Protein 8DML (pdb70)

B-factor: mean 51.21, std 28.16, range [8.15, 155.93]

Nearest PDB structures (foldseek):
  8dml-assembly2_C  TM=9.911E-01  e=9.502E-17  Vibrio parahaemolyticus
  6hjm-assembly2_E  TM=3.875E-01  e=6.599E-01  Myxococcus xanthus
  6hjm-assembly9_P  TM=3.890E-01  e=1.276E+00  Myxococcus xanthus
  7f8m-assembly3_F  TM=3.585E-01  e=2.816E+00  Candidatus Thorarchaeota archaeon SMTZ1-45
  3kye-assembly2_C  TM=3.386E-01  e=3.214E+00  Streptomyces avermitilis MA-4680 = NBRC 14893

InterPro domains:
  IPR001867 OmpR/PhoB-type DNA-binding domain [PF00486] (28-100)
  IPR001867 OmpR/PhoB-type DNA-binding domain [PS51755] (3-103)
  IPR001867 OmpR/PhoB-type DNA-binding domain [SM00862] (26-101)
  IPR001867 OmpR/PhoB-type DNA-binding domain [cd00383] (27-101)
  IPR016032 Signal transduction response regulator, C-terminal effector [SSF46894] (26-101)
  IPR036388 Winged helix-like DNA-binding domain superfamily [G3DSA:1.10.10.10] (4-111)
  IPR054325 VtrA, C-terminal periplasmic domain [PF22100] (167-252)

Sequence (887 aa):
DYPSLSFQQDYVYIFSSDFQLSEELGVALINALSAKEIVPERLYVMLNDKTISFSFISKNKKSKNRVLSTEKKLNYKHISEYIVNEIEYQDPVHFYETSYKYQAADSTYMHDVAINVSIKGNHFTSDIIIRELVKSENKNYYNVIGHGDIIQKNTHQYYLNFDNIDVYTGTNKANMKPYKEPTSISSLINKSNNIRVVYLSEEYVVVEFFFYDGQIITLHRYDDYPSLSFQQDYVYIFSSDFQLSEELGVALINALSAKEIVPERLYVMLNNDKTISFSFISKNKKSKNRVLSTEKKLNYKHISEYIVNEIEYQDPVHFYETSYKYQAADSTYMHDVAINVSIKGNHFTSDIIIRELVKSENKNYYNVIGHGDIIQKNTHQYYLNFDNIDVYTGTNKANMKPYKEPTSISSLINKSNNIRVVYLSEEYVVVEFFFYDGQIITLHRYDYPSLSFQQDYVYIFSSDFQLSEELGVALINALSAKEIVPERLYVMLNDKTISFSFISKNKKSKNRVLSTEKKLNYKHISEYIVNEIEYDPVHFYETSYKYQAADSTYMHDVAINVSIKGNHFTSDIIIRELVKSENKNYYNVIGHGDIIQKNTHQYYLNFDNIDVYTGTNKANMKPYKEPTSISSLINKSNNIRVVYLSEEYVVVEFFFYDGQIITLHRYDYPSLSFQQDYVYIFSSDFQLSEELGVALINALSAKEIVPERLYVMLNDKTISFSFISKNKKSKNRVLSTEKKLNYKHISEYIVNEIEYDPVHFYETSYKYQAADSTYMHDVAINVSIKGNHFTSDIIIRELVKSENKNYYNVIGHGDIIQKNTHQYYLNFDNIDVYTGTNKANMKPYKEPTSISSLINKSNNIRVVYLSEEYVVVEFFFYDGQIITLHRY

Radius of gyration: 34.09 Å; Cα contacts (8 Å, |Δi|>4): 2128; chains: 8; bounding box: 94×59×86 Å

Foldseek 3Di:
DFFDFQDDDDQETEGDPDNVQRVLLVVLLVVLCVVVVHDFNHKYWGDDDFKIKIWGHHPPDDIQIDMDGHPDDDGSNVVSVVVSVSVVD/DWDKKKKKDWDKAQDPVSQKMKIKIKIWIDTDFKIKIWIKIFIGRPVDGAKIKIKIWIAGWADPDPFKIWGQTPDIWMWMDSDPVDIGTDDDDVVRRCVNVDRWIWGWPDDDPFKTWIWTCVVHTDIDIMGID/DDFFDFQDDDDQETEGDPPNVQRVLLVVLLVVVCVVVVADFNHKYWYDDDFKIKIWTQHPVRDIDIDMDGHPDDDGSNVVSVVVVVSVVD/DFDKWKKKDWDKAQDPVSQKMKTKIKIWIDGPFKIKIWIWIFIDGPNAGAKIKIKIWIAGWADPDDFKIWGATPDMWMWMDSDPVGTDTDDDDPVRVVSNVDIWMWGWPDDDPQWTWIWTQVVHTDIDIMGID/DFFDFLDDDQQETEGEDDNVQVPVLVVLQVVVCVVVVADFPHKYWYDDPFKIKIWTQHPVGDIDIDMDGDPDDDGSNVVSVVVVVSVVD/DDKKKKWDWDKAQDPVNFKIWTKIWIKIDDPQKIKIWMWIFIGGPNRGAKIKIKIWIAGWADPDPFKIWGATPDMWMWMDSDPVPIDTDDDDCVRVVSHPDTFMKGFPDDDDFWTWIWTCPVHTDIDIITID/DFFDFQDDDDQETEGDPDNVQCVVLVVLLVVLCVVVVADFPHKYWYDDQFKIKIWTQHPVRDIDIDMDGHDHDDHSNVVSVVVSVSVPD/DDKKKKWDWDKAQDPVRFKIKTKIKIKIDDDFKIKIWIWIFIAGPRQGFKIKIKIWIAGWADDDPFKIWGATQDMWMWMDRDPPDIGTDDQDPVRVCRHRDIWIKGWDDDDPFWTWIWTCVVHTDIDIITID

Structure (mmCIF, N/CA/C/O backbone):
data_8DML
#
_entry.id   8DML
#
_cell.length_a   142.603
_cell.length_b   41.763
_cell.length_c   168.956
_cell.angle_alpha   90.000
_cell.angle_beta   91.570
_cell.angle_gamma   90.000
#
_symmetry.space_group_name_H-M   'C 1 2 1'
#
loop_
_entity.id
_entity.type
_entity.pdbx_description
1 polymer VtrA
2 polymer VtrC
3 non-polymer 1,2-ETHANEDIOL
4 non-polymer 'CHENODEOXYCHOLIC ACID'
5 non-polymer 'TETRAETHYLENE GLYCOL'
6 non-polymer 'CALCIUM ION'
7 water water
#
loop_
_atom_site.group_PDB
_atom_site.id
_atom_site.type_symbol
_atom_site.label_atom_id
_atom_site.label_alt_id
_atom_site.label_comp_id
_atom_site.label_asym_id
_atom_site.label_entity_id
_atom_site.label_seq_id
_atom_site.pdbx_PDB_ins_code
_atom_site.Cartn_x
_atom_site.Cartn_y
_atom_site.Cartn_z
_atom_site.occupancy
_atom_site.B_iso_or_equiv
_atom_site.auth_seq_id
_atom_site.auth_comp_id
_atom_site.auth_asym_id
_atom_site.auth_atom_id
_atom_site.pdbx_PDB_model_num
ATOM 1 N N . ASP A 1 6 ? 36.39057 -20.99986 38.46375 1.000 48.01641 165 ASP A N 1
ATOM 2 C CA . ASP A 1 6 ? 35.43983 -19.91620 38.35177 1.000 45.41211 165 ASP A CA 1
ATOM 3 C C . ASP A 1 6 ? 36.02015 -18.81516 37.44592 1.000 34.45213 165 ASP A C 1
ATOM 4 O O . ASP A 1 6 ? 37.20381 -18.78152 37.13359 1.000 36.98046 165 ASP A O 1
ATOM 12 N N . TYR A 1 7 ? 35.19367 -17.87944 37.04578 1.000 28.01133 166 TYR A N 1
ATOM 13 C CA . TYR A 1 7 ? 35.68428 -16.70695 36.32869 1.000 24.43078 166 TYR A CA 1
ATOM 14 C C . TYR A 1 7 ? 36.39055 -15.78323 37.31042 1.000 18.35424 166 TYR A C 1
ATOM 15 O O . TYR A 1 7 ? 36.12705 -15.83333 38.50625 1.000 20.38082 166 TYR A O 1
ATOM 33 N N . PRO A 1 8 ? 37.31917 -14.96408 36.83849 1.000 17.98358 167 PRO A N 1
ATOM 34 C CA . PRO A 1 8 ? 37.93068 -13.96627 37.73172 1.000 18.29225 167 PRO A CA 1
ATOM 35 C C . PRO A 1 8 ? 36.88942 -12.99171 38.25089 1.000 24.44022 167 PRO A C 1
ATOM 36 O O . PRO A 1 8 ? 35.89100 -12.70499 37.58292 1.000 18.26808 167 PRO A O 1
ATOM 47 N N . SER A 1 9 ? 37.12808 -12.48176 39.45650 1.000 21.05387 168 SER A N 1
ATOM 48 C CA . SER A 1 9 ? 36.22192 -11.50988 40.04387 1.000 23.46930 168 SER A CA 1
ATOM 49 C C . SER A 1 9 ? 36.73070 -10.10557 39.80012 1.000 20.87461 168 SER A C 1
ATOM 50 O O . SER A 1 9 ? 37.81412 -9.90519 39.24750 1.000 18.01372 168 SER A O 1
ATOM 58 N N . LEU A 1 10 ? 35.90364 -9.12967 40.18928 1.000 21.72308 169 LEU A N 1
ATOM 59 C CA . LEU A 1 10 ? 36.21697 -7.71534 40.06839 1.000 19.19733 169 LEU A CA 1
ATOM 60 C C . LEU A 1 10 ? 37.47214 -7.35545 40.85532 1.000 21.69507 169 LEU A C 1
ATOM 61 O O . LEU A 1 10 ? 37.45308 -7.33944 42.09385 1.000 16.79790 169 LEU A O 1
ATOM 77 N N . SER A 1 11 ? 38.54883 -6.99757 40.14641 1.000 20.47008 170 SER A N 1
ATOM 78 C CA . SER A 1 11 ? 39.85031 -6.79368 40.78169 1.000 20.32850 170 SER A CA 1
ATOM 79 C C . SER A 1 11 ? 40.34746 -5.35102 40.70594 1.000 19.66126 170 SER A C 1
ATOM 80 O O . SER A 1 11 ? 41.25177 -4.97379 41.45260 1.000 22.35343 170 SER A O 1
ATOM 88 N N . PHE A 1 12 ? 39.78681 -4.53889 39.82848 1.000 20.94007 171 PHE A N 1
ATOM 89 C CA . PHE A 1 12 ? 40.01322 -3.10033 39.84886 1.000 19.55065 171 PHE A CA 1
ATOM 90 C C . PHE A 1 12 ? 38.73061 -2.42646 39.38405 1.000 20.86295 171 PHE A C 1
ATOM 91 O O . PHE A 1 12 ? 38.12556 -2.85760 38.41112 1.000 19.68256 171 PHE A O 1
ATOM 108 N N . GLN A 1 13 ? 38.33529 -1.36104 40.06718 1.000 20.98370 172 GLN A N 1
ATOM 109 C CA . GLN A 1 13 ? 37.17575 -0.56432 39.69781 1.000 23.83099 172 GLN A CA 1
ATOM 110 C C . GLN A 1 13 ? 37.47944 0.89046 40.02115 1.000 22.27157 172 GLN A C 1
ATOM 111 O O . GLN A 1 13 ? 37.86176 1.21262 41.14895 1.000 25.94010 172 GLN A O 1
ATOM 125 N N . GLN A 1 14 ? 37.36359 1.75364 39.02082 1.000 20.83715 173 GLN A N 1
ATOM 126 C CA . GLN A 1 14 ? 37.48307 3.19522 39.21378 1.000 26.46631 173 GLN A CA 1
ATOM 127 C C . GLN A 1 14 ? 36.66834 3.88981 38.13184 1.000 23.58287 173 GLN A C 1
ATOM 128 O O . GLN A 1 14 ? 36.78818 3.53495 36.94999 1.000 21.90621 173 GLN A O 1
ATOM 142 N N . ASP A 1 15 ? 35.84759 4.86281 38.53693 1.000 28.42695 174 ASP A N 1
ATOM 143 C CA . ASP A 1 15 ? 35.02303 5.62723 37.60411 1.000 28.61918 174 ASP A CA 1
ATOM 144 C C . ASP A 1 15 ? 34.18005 4.67483 36.77002 1.000 20.94196 174 ASP A C 1
ATOM 145 O O . ASP A 1 15 ? 33.36274 3.93517 37.32429 1.000 24.14090 174 ASP A O 1
ATOM 154 N N . TYR A 1 16 ? 34.37919 4.67345 35.44568 1.000 20.55565 175 TYR A N 1
ATOM 155 C CA . TYR A 1 16 ? 33.62275 3.81947 34.53477 1.000 21.31002 175 TYR A CA 1
ATOM 156 C C . TYR A 1 16 ? 34.26710 2.46342 34.23719 1.000 19.99507 175 TYR A C 1
ATOM 157 O O . TYR A 1 16 ? 33.67565 1.67000 33.47588 1.000 16.00267 175 TYR A O 1
ATOM 175 N N . VAL A 1 17 ? 35.42495 2.15321 34.83434 1.000 18.37798 176 VAL A N 1
ATOM 176 C CA . VAL A 1 17 ? 36.21855 0.98755 34.46042 1.000 14.00778 176 VAL A CA 1
ATOM 177 C C . VAL A 1 17 ? 35.99230 -0.13729 35.46080 1.000 19.14120 176 VAL A C 1
ATOM 178 O O . VAL A 1 17 ? 36.05363 0.07641 36.68476 1.000 19.52115 176 VAL A O 1
ATOM 191 N N . TYR A 1 18 ? 35.83912 -1.35305 34.94001 1.000 15.39448 177 TYR A N 1
ATOM 192 C CA . TYR A 1 18 ? 35.57710 -2.53824 35.74334 1.000 15.40682 177 TYR A CA 1
ATOM 193 C C . TYR A 1 18 ? 36.45158 -3.63742 35.16262 1.000 18.50081 177 TYR A C 1
ATOM 194 O O . TYR A 1 18 ? 36.23472 -4.08887 34.01934 1.000 15.81534 177 TYR A O 1
ATOM 212 N N . ILE A 1 19 ? 37.46521 -4.05041 35.91989 1.000 17.03760 178 ILE A N 1
ATOM 213 C CA . ILE A 1 19 ? 38.42990 -5.01127 35.40736 1.000 15.87853 178 ILE A CA 1
ATOM 214 C C . ILE A 1 19 ? 38.26381 -6.30061 36.18367 1.000 13.93250 178 ILE A C 1
ATOM 215 O O . ILE A 1 19 ? 38.23468 -6.28183 37.41293 1.000 18.32899 178 ILE A O 1
ATOM 231 N N . PHE A 1 20 ? 38.21946 -7.42074 35.46764 1.000 11.72802 179 PHE A N 1
ATOM 232 C CA . PHE A 1 20 ? 38.01278 -8.75034 36.02420 1.000 16.15019 179 PHE A CA 1
ATOM 233 C C . PHE A 1 20 ? 39.23326 -9.58107 35.66376 1.000 16.61200 179 PHE A C 1
ATOM 234 O O . PHE A 1 20 ? 39.43526 -9.94581 34.48886 1.000 14.79814 179 PHE A O 1
ATOM 251 N N . SER A 1 21 ? 40.03197 -9.87470 36.68395 1.000 19.45333 180 SER A N 1
ATOM 252 C CA . SER A 1 21 ? 41.28652 -10.58056 36.53095 1.000 20.55217 180 SER A CA 1
ATOM 253 C C . SER A 1 21 ? 41.72219 -11.10988 37.89743 1.000 24.07647 180 SER A C 1
ATOM 254 O O . SER A 1 21 ? 41.31394 -10.60252 38.94297 1.000 19.30180 180 SER A O 1
ATOM 262 N N . SER A 1 22 ? 42.52541 -12.15711 37.88005 1.000 21.78070 181 SER A N 1
ATOM 263 C CA . SER A 1 22 ? 43.05839 -12.72692 39.10479 1.000 28.04907 181 SER A CA 1
ATOM 264 C C . SER A 1 22 ? 44.37554 -12.06255 39.46947 1.000 28.85518 181 SER A C 1
ATOM 265 O O . SER A 1 22 ? 44.95674 -12.37587 40.50941 1.000 22.72537 181 SER A O 1
ATOM 273 N N . ASP A 1 23 ? 44.87439 -11.16559 38.62148 1.000 21.20384 182 ASP A N 1
ATOM 274 C CA . ASP A 1 23 ? 46.13504 -10.45493 38.87170 1.000 25.01027 182 ASP A CA 1
ATOM 275 C C . ASP A 1 23 ? 45.78874 -9.03784 39.32152 1.000 24.20474 182 ASP A C 1
ATOM 276 O O . ASP A 1 23 ? 45.42729 -8.18074 38.51455 1.000 20.46246 182 ASP A O 1
ATOM 285 N N . PHE A 1 24 ? 45.87341 -8.79853 40.61909 1.000 20.04219 183 PHE A N 1
ATOM 286 C CA . PHE A 1 24 ? 45.46467 -7.50796 41.14869 1.000 25.44434 183 PHE A CA 1
ATOM 287 C C . PHE A 1 24 ? 46.38626 -6.39662 40.66780 1.000 24.47034 183 PHE A C 1
ATOM 288 O O . PHE A 1 24 ? 45.92200 -5.28536 40.38522 1.000 22.79820 183 PHE A O 1
ATOM 305 N N . GLN A 1 25 ? 47.68995 -6.67040 40.59384 1.000 24.62102 184 GLN A N 1
ATOM 306 C CA . GLN A 1 25 ? 48.64249 -5.66610 40.15104 1.000 24.77417 184 GLN A CA 1
ATOM 307 C C . GLN A 1 25 ? 48.41364 -5.33747 38.69755 1.000 23.04797 184 GLN A C 1
ATOM 308 O O . GLN A 1 25 ? 48.36185 -4.16625 38.33560 1.000 19.80225 184 GLN A O 1
ATOM 322 N N . LEU A 1 26 ? 48.30738 -6.36274 37.84433 1.000 21.36529 185 LEU A N 1
ATOM 323 C CA . LEU A 1 26 ? 48.02542 -6.11479 36.44054 1.000 23.27895 185 LEU A CA 1
ATOM 324 C C . LEU A 1 26 ? 46.72324 -5.33121 36.27982 1.000 18.15276 185 LEU A C 1
ATOM 325 O O . LEU A 1 26 ? 46.63169 -4.46227 35.41206 1.000 22.46599 185 LEU A O 1
ATOM 341 N N . SER A 1 27 ? 45.70345 -5.64493 37.09876 1.000 17.19238 186 SER A N 1
ATOM 342 C CA . SER A 1 27 ? 44.40041 -4.99378 36.97682 1.000 21.38998 186 SER A CA 1
ATOM 343 C C . SER A 1 27 ? 44.51276 -3.49248 37.21524 1.000 19.13216 186 SER A C 1
ATOM 344 O O . SER A 1 27 ? 43.84808 -2.69599 36.54716 1.000 14.45078 186 SER A O 1
ATOM 352 N N . GLU A 1 28 ? 45.26146 -3.09214 38.23721 1.000 20.38203 187 GLU A N 1
ATOM 353 C CA . GLU A 1 28 ? 45.40057 -1.67234 38.51032 1.000 24.98931 187 GLU A CA 1
ATOM 354 C C . GLU A 1 28 ? 46.22533 -0.98613 37.42949 1.000 20.77870 187 GLU A C 1
ATOM 355 O O . GLU A 1 28 ? 45.85484 0.09384 36.96626 1.000 18.73398 187 GLU A O 1
ATOM 367 N N . GLU A 1 29 ? 47.36554 -1.57266 37.04973 1.000 17.51805 188 GLU A N 1
ATOM 368 C CA . GLU A 1 29 ? 48.16427 -1.01513 35.95787 1.000 20.79190 188 GLU A CA 1
ATOM 369 C C . GLU A 1 29 ? 47.31820 -0.80018 34.70217 1.000 21.22608 188 GLU A C 1
ATOM 370 O O . GLU A 1 29 ? 47.33108 0.28750 34.10635 1.000 17.12002 188 GLU A O 1
ATOM 382 N N . LEU A 1 30 ? 46.52507 -1.80547 34.31880 1.000 21.67453 189 LEU A N 1
ATOM 383 C CA . LEU A 1 30 ? 45.67762 -1.66731 33.12824 1.000 19.32547 189 LEU A CA 1
ATOM 384 C C . LEU A 1 30 ? 44.56513 -0.65058 33.33207 1.000 18.86690 189 LEU A C 1
ATOM 385 O O . LEU A 1 30 ? 44.31919 0.17973 32.46010 1.000 19.53760 189 LEU A O 1
ATOM 401 N N . GLY A 1 31 ? 43.92214 -0.65834 34.50213 1.000 21.97405 190 GLY A N 1
ATOM 402 C CA . GLY A 1 31 ? 42.87900 0.31661 34.76775 1.000 21.20867 190 GLY A CA 1
ATOM 403 C C . GLY A 1 31 ? 43.36187 1.75161 34.65639 1.000 23.10577 190 GLY A C 1
ATOM 404 O O . GLY A 1 31 ? 42.73747 2.56592 33.97560 1.000 16.93512 190 GLY A O 1
ATOM 408 N N . VAL A 1 32 ? 44.49349 2.07669 35.31034 1.000 22.95552 191 VAL A N 1
ATOM 409 C CA . VAL A 1 32 ? 45.03371 3.43561 35.22028 1.000 25.85349 191 VAL A CA 1
ATOM 410 C C . VAL A 1 32 ? 45.43589 3.76394 33.78386 1.000 18.51996 191 VAL A C 1
ATOM 411 O O . VAL A 1 32 ? 45.17331 4.86344 33.28386 1.000 20.46421 191 VAL A O 1
ATOM 424 N N . ALA A 1 33 ? 46.05965 2.81390 33.08913 1.000 20.73882 192 ALA A N 1
ATOM 425 C CA . ALA A 1 33 ? 46.44882 3.05935 31.69967 1.000 18.96194 192 ALA A CA 1
ATOM 426 C C . ALA A 1 33 ? 45.22972 3.28120 30.80079 1.000 19.80470 192 ALA A C 1
ATOM 427 O O . ALA A 1 33 ? 45.27750 4.07972 29.83845 1.000 16.09285 192 ALA A O 1
ATOM 434 N N . LEU A 1 34 ? 44.13362 2.54890 31.06885 1.000 19.87807 193 LEU A N 1
ATOM 435 C CA . LEU A 1 34 ? 42.90866 2.74361 30.28509 1.000 22.30094 193 LEU A CA 1
ATOM 436 C C . LEU A 1 34 ? 42.29628 4.12349 30.53185 1.000 17.17360 193 LEU A C 1
ATOM 437 O O . LEU A 1 34 ? 41.84322 4.77943 29.58572 1.000 16.34403 193 LEU A O 1
ATOM 453 N N . ILE A 1 35 ? 42.18582 4.52923 31.80452 1.000 14.60933 194 ILE A N 1
ATOM 454 C CA . ILE A 1 35 ? 41.63595 5.83588 32.13719 1.000 17.46045 194 ILE A CA 1
ATOM 455 C C . ILE A 1 35 ? 42.44773 6.94476 31.48922 1.000 18.90201 194 ILE A C 1
ATOM 456 O O . ILE A 1 35 ? 41.87677 7.90704 30.96124 1.000 19.93716 194 ILE A O 1
ATOM 472 N N . ASN A 1 36 ? 43.78532 6.83616 31.51989 1.000 16.43242 195 ASN A N 1
ATOM 473 C CA . ASN A 1 36 ? 44.61569 7.90117 30.96348 1.000 18.42635 195 ASN A CA 1
ATOM 474 C C . ASN A 1 36 ? 44.50255 7.91571 29.45558 1.000 18.53780 195 ASN A C 1
ATOM 475 O O . ASN A 1 36 ? 44.49871 8.98905 28.84226 1.000 19.16054 195 ASN A O 1
ATOM 486 N N . ALA A 1 37 ? 44.43855 6.72765 28.83755 1.000 17.58698 196 ALA A N 1
ATOM 487 C CA . ALA A 1 37 ? 44.39221 6.66498 27.37378 1.000 21.17399 196 ALA A CA 1
ATOM 488 C C . ALA A 1 37 ? 43.03694 7.14722 26.83275 1.000 18.46351 196 ALA A C 1
ATOM 489 O O . ALA A 1 37 ? 42.96654 7.84626 25.82148 1.000 15.04382 196 ALA A O 1
ATOM 496 N N . LEU A 1 38 ? 41.95464 6.81092 27.51023 1.000 12.69429 197 LEU A N 1
ATOM 497 C CA . LEU A 1 38 ? 40.64096 7.26436 27.07433 1.000 16.53598 197 LEU A CA 1
ATOM 498 C C . LEU A 1 38 ? 40.47290 8.76076 27.30370 1.000 17.21401 197 LEU A C 1
ATOM 499 O O . LEU A 1 38 ? 39.88740 9.46247 26.47183 1.000 15.38956 197 LEU A O 1
ATOM 515 N N . SER A 1 39 ? 40.99641 9.29496 28.41469 1.000 20.81243 198 SER A N 1
ATOM 516 C CA . SER A 1 39 ? 40.92192 10.75011 28.57213 1.000 24.61911 198 SER A CA 1
ATOM 517 C C . SER A 1 39 ? 41.73340 11.43894 27.46428 1.000 20.82562 198 SER A C 1
ATOM 518 O O . SER A 1 39 ? 41.35412 12.49628 26.95078 1.000 19.29906 198 SER A O 1
ATOM 526 N N . ALA A 1 40 ? 42.85422 10.83093 27.06050 1.000 20.16071 199 ALA A N 1
ATOM 527 C CA . ALA A 1 40 ? 43.63653 11.43441 25.98528 1.000 20.36901 199 ALA A CA 1
ATOM 528 C C . ALA A 1 40 ? 42.85784 11.46041 24.67515 1.000 17.87313 199 ALA A C 1
ATOM 529 O O . ALA A 1 40 ? 43.10453 12.32085 23.82556 1.000 21.66340 199 ALA A O 1
ATOM 536 N N . LYS A 1 41 ? 41.92969 10.51956 24.49028 1.000 20.55006 200 LYS A N 1
ATOM 537 C CA . LYS A 1 41 ? 41.08283 10.47889 23.30386 1.000 23.54646 200 LYS A CA 1
ATOM 538 C C . LYS A 1 41 ? 39.74388 11.19962 23.49442 1.000 21.05782 200 LYS A C 1
ATOM 539 O O . LYS A 1 41 ? 38.95104 11.24685 22.55830 1.000 23.16237 200 LYS A O 1
ATOM 558 N N . GLU A 1 42 ? 39.48994 11.77478 24.66587 1.000 20.67130 201 GLU A N 1
ATOM 559 C CA . GLU A 1 42 ? 38.21499 12.40392 24.98438 1.000 21.07074 201 GLU A CA 1
ATOM 560 C C . GLU A 1 42 ? 37.06715 11.42236 24.80350 1.000 18.97874 201 GLU A C 1
ATOM 561 O O . GLU A 1 42 ? 36.00743 11.76476 24.28236 1.000 21.07881 201 GLU A O 1
ATOM 573 N N . ILE A 1 43 ? 37.29937 10.17403 25.19411 1.000 17.08079 202 ILE A N 1
ATOM 574 C CA . ILE A 1 43 ? 36.30049 9.11139 25.12905 1.000 15.85023 202 ILE A CA 1
ATOM 575 C C . ILE A 1 43 ? 35.85920 8.77387 26.54885 1.000 18.55213 202 ILE A C 1
ATOM 576 O O . ILE A 1 43 ? 36.67919 8.42244 27.40656 1.000 16.15152 202 ILE A O 1
ATOM 592 N N . VAL A 1 44 ? 34.56835 8.88522 26.80919 1.000 19.09734 203 VAL A N 1
ATOM 593 C CA . VAL A 1 44 ? 34.03693 8.54140 28.12644 1.000 14.83146 203 VAL A CA 1
ATOM 594 C C . VAL A 1 44 ? 32.98310 7.45702 27.93129 1.000 18.42728 203 VAL A C 1
ATOM 595 O O . VAL A 1 44 ? 31.88037 7.74159 27.41599 1.000 14.63872 203 VAL A O 1
ATOM 608 N N . PRO A 1 45 ? 33.25728 6.21378 28.31031 1.000 17.18323 204 PRO A N 1
ATOM 609 C CA . PRO A 1 45 ? 32.19484 5.20770 28.28546 1.000 15.75092 204 PRO A CA 1
ATOM 610 C C . PRO A 1 45 ? 31.17307 5.46427 29.38730 1.000 17.51195 204 PRO A C 1
ATOM 611 O O . PRO A 1 45 ? 31.48156 6.05174 30.42535 1.000 14.15744 204 PRO A O 1
ATOM 622 N N . GLU A 1 46 ? 29.94144 4.98836 29.16842 1.000 14.01408 205 GLU A N 1
ATOM 623 C CA . GLU A 1 46 ? 29.03138 4.79443 30.29269 1.000 15.06696 205 GLU A CA 1
ATOM 624 C C . GLU A 1 46 ? 29.63851 3.79366 31.27114 1.000 15.04731 205 GLU A C 1
ATOM 625 O O . GLU A 1 46 ? 29.76045 4.08880 32.46157 1.000 15.38301 205 GLU A O 1
ATOM 637 N N . ARG A 1 47 ? 30.04356 2.60683 30.77060 1.000 14.26784 206 ARG A N 1
ATOM 638 C CA . ARG A 1 47 ? 30.81457 1.60529 31.51970 1.000 17.35861 206 ARG A CA 1
ATOM 639 C C . ARG A 1 47 ? 31.73462 0.86928 30.54834 1.000 15.14701 206 ARG A C 1
ATOM 640 O O . ARG A 1 47 ? 31.42440 0.71988 29.36237 1.000 13.35994 206 ARG A O 1
ATOM 661 N N . LEU A 1 48 ? 32.86965 0.40275 31.05928 1.000 10.83600 207 LEU A N 1
ATOM 662 C CA . LEU A 1 48 ? 33.82663 -0.36263 30.27276 1.000 10.84302 207 LEU A CA 1
ATOM 663 C C . LEU A 1 48 ? 34.28889 -1.55875 31.10920 1.000 11.68725 207 LEU A C 1
ATOM 664 O O . LEU A 1 48 ? 34.97346 -1.39262 32.12942 1.000 12.02109 207 LEU A O 1
ATOM 680 N N . TYR A 1 49 ? 33.86124 -2.74745 30.70686 1.000 10.86448 208 TYR A N 1
ATOM 681 C CA . TYR A 1 49 ? 34.16377 -4.00392 31.39242 1.000 13.94846 208 TYR A CA 1
ATOM 682 C C . TYR A 1 49 ? 35.28358 -4.71528 30.65073 1.000 13.22790 208 TYR A C 1
ATOM 683 O O . TYR A 1 49 ? 35.22511 -4.87827 29.42306 1.000 15.10814 208 TYR A O 1
ATOM 701 N N . VAL A 1 50 ? 36.28340 -5.16721 31.39692 1.000 12.56740 209 VAL A N 1
ATOM 702 C CA . VAL A 1 50 ? 37.43079 -5.84282 30.81924 1.000 11.90610 209 VAL A CA 1
ATOM 703 C C . VAL A 1 50 ? 37.62828 -7.11921 31.60328 1.000 15.08714 209 VAL A C 1
ATOM 704 O O . VAL A 1 50 ? 37.63136 -7.09256 32.84692 1.000 11.83282 209 VAL A O 1
ATOM 717 N N . MET A 1 51 ? 37.86351 -8.21489 30.87786 1.000 11.07089 210 MET A N 1
ATOM 718 C CA . MET A 1 51 ? 38.16561 -9.52066 31.45602 1.000 12.75465 210 MET A CA 1
ATOM 719 C C . MET A 1 51 ? 39.49448 -10.06140 30.91161 1.000 13.10074 210 MET A C 1
ATOM 720 O O . MET A 1 51 ? 39.67166 -10.19389 29.70582 1.000 13.08874 210 MET A O 1
ATOM 734 N N . LEU A 1 52 ? 40.40821 -10.38271 31.79181 1.000 14.45589 211 LEU A N 1
ATOM 735 C CA . LEU A 1 52 ? 41.69857 -10.95473 31.44052 1.000 19.41194 211 LEU A CA 1
ATOM 736 C C . LEU A 1 52 ? 41.69178 -12.41991 31.86209 1.000 18.34314 211 LEU A C 1
ATOM 737 O O . LEU A 1 52 ? 41.46481 -12.74790 33.04418 1.000 18.79707 211 LEU A O 1
ATOM 753 N N . ASN A 1 53 ? 41.91698 -13.28906 30.89501 1.000 18.12210 212 ASN A N 1
ATOM 754 C CA . ASN A 1 53 ? 42.02918 -14.72685 31.10667 1.000 22.54292 212 ASN A CA 1
ATOM 755 C C . ASN A 1 53 ? 43.39967 -15.23134 30.63071 1.000 26.92734 212 ASN A C 1
ATOM 756 O O . ASN A 1 53 ? 44.27277 -14.46166 30.19944 1.000 26.05136 212 ASN A O 1
ATOM 767 N N . ASP A 1 54 ? 43.59474 -16.54296 30.74244 1.000 28.23833 213 ASP A N 1
ATOM 768 C CA . ASP A 1 54 ? 44.88660 -17.14171 30.41675 1.000 30.63637 213 ASP A CA 1
ATOM 769 C C . ASP A 1 54 ? 45.27130 -16.90595 28.96253 1.000 37.45593 213 ASP A C 1
ATOM 770 O O . ASP A 1 54 ? 46.39163 -16.46610 28.67030 1.000 42.43677 213 ASP A O 1
ATOM 779 N N . LYS A 1 55 ? 44.36745 -17.24318 28.02894 1.000 32.06478 214 LYS A N 1
ATOM 780 C CA . LYS A 1 55 ? 44.68186 -17.16465 26.61116 1.000 30.49537 214 LYS A CA 1
ATOM 781 C C . LYS A 1 55 ? 43.76899 -16.21376 25.84111 1.000 32.99798 214 LYS A C 1
ATOM 782 O O . LYS A 1 55 ? 43.73406 -16.29954 24.61049 1.000 27.90489 214 LYS A O 1
ATOM 801 N N . THR A 1 56 ? 43.04987 -15.31304 26.52531 1.000 20.70577 215 THR A N 1
ATOM 802 C CA . THR A 1 56 ? 42.08107 -14.43890 25.87478 1.000 25.19160 215 THR A CA 1
ATOM 803 C C . THR A 1 56 ? 41.90116 -13.17643 26.71151 1.000 20.46099 215 THR A C 1
ATOM 804 O O . THR A 1 56 ? 41.97612 -13.20873 27.93204 1.000 26.87960 215 THR A O 1
ATOM 815 N N . ILE A 1 57 ? 41.67059 -12.07464 26.03262 1.000 16.92146 216 ILE A N 1
ATOM 816 C CA . ILE A 1 57 ? 41.20421 -10.82623 26.61177 1.000 19.45818 216 ILE A CA 1
ATOM 817 C C . ILE A 1 57 ? 39.83450 -10.54931 26.00652 1.000 13.12750 216 ILE A C 1
ATOM 818 O O . ILE A 1 57 ? 39.61037 -10.84136 24.83145 1.000 19.00421 216 ILE A O 1
ATOM 834 N N . SER A 1 58 ? 38.92485 -9.98032 26.79095 1.000 11.51930 217 SER A N 1
ATOM 835 C CA . SER A 1 58 ? 37.65685 -9.49624 26.23014 1.000 10.84484 217 SER A CA 1
ATOM 836 C C . SER A 1 58 ? 37.20364 -8.20229 26.93885 1.000 10.22682 217 SER A C 1
ATOM 837 O O . SER A 1 58 ? 37.61293 -7.88114 28.06835 1.000 9.62986 217 SER A O 1
ATOM 845 N N . PHE A 1 59 ? 36.35665 -7.43464 26.24834 1.000 11.42895 218 PHE A N 1
ATOM 846 C CA . PHE A 1 59 ? 35.88698 -6.18831 26.83585 1.000 11.70439 218 PHE A CA 1
ATOM 847 C C . PHE A 1 59 ? 34.50331 -5.84131 26.27621 1.000 11.15385 218 PHE A C 1
ATOM 848 O O . PHE A 1 59 ? 34.07938 -6.26865 25.18169 1.000 9.22975 218 PHE A O 1
ATOM 865 N N . SER A 1 60 ? 33.77551 -5.10069 27.09834 1.000 11.67558 219 SER A N 1
ATOM 866 C CA . SER A 1 60 ? 32.48583 -4.57168 26.66814 1.000 11.32357 219 SER A CA 1
ATOM 867 C C . SER A 1 60 ? 32.46430 -3.08459 26.91150 1.000 12.43855 219 SER A C 1
ATOM 868 O O . SER A 1 60 ? 32.58215 -2.67103 28.06065 1.000 11.22572 219 SER A O 1
ATOM 876 N N . PHE A 1 61 ? 32.36456 -2.28764 25.83528 1.000 13.23380 220 PHE A N 1
ATOM 877 C CA . PHE A 1 61 ? 32.30728 -0.82575 25.90836 1.000 11.60574 220 PHE A CA 1
ATOM 878 C C . PHE A 1 61 ? 30.82845 -0.46098 25.78023 1.000 12.79689 220 PHE A C 1
ATOM 879 O O . PHE A 1 61 ? 30.18520 -0.74370 24.75202 1.000 13.06275 220 PHE A O 1
ATOM 896 N N . ILE A 1 62 ? 30.27455 0.09415 26.84471 1.000 13.45211 221 ILE A N 1
ATOM 897 C CA . ILE A 1 62 ? 28.85363 0.41720 26.91757 1.000 13.59881 221 ILE A CA 1
ATOM 898 C C . ILE A 1 62 ? 28.69212 1.92140 26.77554 1.000 16.84618 221 ILE A C 1
ATOM 899 O O . ILE A 1 62 ? 29.39889 2.69805 27.43558 1.000 14.58360 221 ILE A O 1
ATOM 915 N N . SER A 1 63 ? 27.76809 2.33171 25.90982 1.000 21.00128 222 SER A N 1
ATOM 916 C CA . SER A 1 63 ? 27.50187 3.73947 25.65821 1.000 22.54359 222 SER A CA 1
ATOM 917 C C . SER A 1 63 ? 25.99737 3.95049 25.63069 1.000 25.09818 222 SER A C 1
ATOM 918 O O . SER A 1 63 ? 25.26531 3.11768 25.10975 1.000 17.19674 222 SER A O 1
ATOM 926 N N . LYS A 1 64 ? 25.54116 5.06676 26.18885 1.000 20.54259 223 LYS A N 1
ATOM 927 C CA . LYS A 1 64 ? 24.11327 5.26440 26.39234 1.000 24.83116 223 LYS A CA 1
ATOM 928 C C . LYS A 1 64 ? 23.35723 5.27946 25.06342 1.000 25.63386 223 LYS A C 1
ATOM 929 O O . LYS A 1 64 ? 23.73115 5.99279 24.12044 1.000 19.42620 223 LYS A O 1
ATOM 948 N N . ASN A 1 65 ? 22.29933 4.46982 25.00100 1.000 22.99550 224 ASN A N 1
ATOM 949 C CA . ASN A 1 65 ? 21.40255 4.37729 23.85122 1.000 29.73221 224 ASN A CA 1
ATOM 950 C C . ASN A 1 65 ? 22.12450 3.87453 22.60660 1.000 28.01596 224 ASN A C 1
ATOM 951 O O . ASN A 1 65 ? 21.72794 4.14912 21.49283 1.000 29.04242 224 ASN A O 1
ATOM 962 N N . LYS A 1 66 ? 23.16723 3.08152 22.76631 1.000 24.23351 225 LYS A N 1
ATOM 963 C CA . LYS A 1 66 ? 23.85500 2.46910 21.63826 1.000 22.56512 225 LYS A CA 1
ATOM 964 C C . LYS A 1 66 ? 24.04977 1.00067 21.96989 1.000 24.27149 225 LYS A C 1
ATOM 965 O O . LYS A 1 66 ? 24.11822 0.61382 23.15494 1.000 19.33035 225 LYS A O 1
ATOM 984 N N . LYS A 1 67 ? 24.19364 0.18927 20.91943 1.000 18.46964 226 LYS A N 1
ATOM 985 C CA . LYS A 1 67 ? 24.63648 -1.17775 21.15150 1.000 17.89255 226 LYS A CA 1
ATOM 986 C C . LYS A 1 67 ? 26.03102 -1.14811 21.73930 1.000 16.88165 226 LYS A C 1
ATOM 987 O O . LYS A 1 67 ? 26.86056 -0.34910 21.31710 1.000 17.72301 226 LYS A O 1
ATOM 1006 N N . SER A 1 68 ? 26.30181 -2.05513 22.67865 1.000 16.26842 227 SER A N 1
ATOM 1007 C CA . SER A 1 68 ? 27.63959 -2.20760 23.22806 1.000 15.57981 227 SER A CA 1
ATOM 1008 C C . SER A 1 68 ? 28.60938 -2.66932 22.14953 1.000 15.54962 227 SER A C 1
ATOM 1009 O O . SER A 1 68 ? 28.23671 -3.41715 21.23921 1.000 15.92176 227 SER A O 1
ATOM 1017 N N . LYS A 1 69 ? 29.87004 -2.25447 22.29968 1.000 16.22123 228 LYS A N 1
ATOM 1018 C CA . LYS A 1 69 ? 30.98482 -2.71123 21.47535 1.000 21.38474 228 LYS A CA 1
ATOM 1019 C C . LYS A 1 69 ? 31.72481 -3.79255 22.25772 1.000 14.97295 228 LYS A C 1
ATOM 1020 O O . LYS A 1 69 ? 32.41611 -3.50143 23.24242 1.000 14.71118 228 LYS A O 1
ATOM 1039 N N . ASN A 1 70 ? 31.59646 -5.03348 21.79625 1.000 14.71275 229 ASN A N 1
ATOM 1040 C CA . ASN A 1 70 ? 32.16097 -6.21139 22.46178 1.000 14.32856 229 ASN A CA 1
ATOM 1041 C C . ASN A 1 70 ? 33.24100 -6.85297 21.60391 1.000 14.38491 229 ASN A C 1
ATOM 1042 O O . ASN A 1 70 ? 33.08671 -7.03951 20.38757 1.000 14.79337 229 ASN A O 1
ATOM 1053 N N . ARG A 1 71 ? 34.34294 -7.19267 22.24342 1.000 14.20257 230 ARG A N 1
ATOM 1054 C CA . ARG A 1 71 ? 35.48980 -7.69374 21.52120 1.000 14.37638 230 ARG A CA 1
ATOM 1055 C C . ARG A 1 71 ? 36.12996 -8.80627 22.32325 1.000 14.15808 230 ARG A C 1
ATOM 1056 O O . ARG A 1 71 ? 36.03219 -8.87043 23.55863 1.000 14.08855 230 ARG A O 1
ATOM 1077 N N . VAL A 1 72 ? 36.78885 -9.69172 21.58125 1.000 14.26371 231 VAL A N 1
ATOM 1078 C CA . VAL A 1 72 ? 37.56349 -10.78914 22.13720 1.000 14.23404 231 VAL A CA 1
ATOM 1079 C C . VAL A 1 72 ? 38.87523 -10.85134 21.35203 1.000 16.28935 231 VAL A C 1
ATOM 1080 O O . VAL A 1 72 ? 38.87398 -10.86218 20.11260 1.000 14.90256 231 VAL A O 1
ATOM 1093 N N . LEU A 1 73 ? 39.98595 -10.97253 22.06597 1.000 14.92348 232 LEU A N 1
ATOM 1094 C CA . LEU A 1 73 ? 41.31465 -11.12496 21.46442 1.000 15.54014 232 LEU A CA 1
ATOM 1095 C C . LEU A 1 73 ? 41.98797 -12.37686 22.01944 1.000 15.61118 232 LEU A C 1
ATOM 1096 O O . LEU A 1 73 ? 42.16538 -12.51002 23.22949 1.000 18.18196 232 LEU A O 1
ATOM 1112 N N . SER A 1 74 ? 42.31337 -13.31206 21.15304 1.000 15.90100 233 SER A N 1
ATOM 1113 C CA . SER A 1 74 ? 43.03043 -14.51379 21.55277 1.000 24.65459 233 SER A CA 1
ATOM 1114 C C . SER A 1 74 ? 44.51767 -14.18674 21.56571 1.000 27.19650 233 SER A C 1
ATOM 1115 O O . SER A 1 74 ? 45.01830 -13.46445 20.69190 1.000 27.41457 233 SER A O 1
ATOM 1123 N N . THR A 1 75 ? 45.20034 -14.61054 22.61686 1.000 43.82815 234 THR A N 1
ATOM 1124 C CA . THR A 1 75 ? 46.62746 -14.34881 22.72185 1.000 42.54988 234 THR A CA 1
ATOM 1125 C C . THR A 1 75 ? 47.33456 -15.61164 23.18493 1.000 47.68767 234 THR A C 1
ATOM 1126 O O . THR A 1 75 ? 47.06023 -16.11529 24.27812 1.000 44.99213 234 THR A O 1
ATOM 1137 N N . GLU A 1 76 ? 48.22192 -16.13451 22.33749 1.000 52.26270 235 GLU A N 1
ATOM 1138 C CA . GLU A 1 76 ? 49.11286 -17.20315 22.77547 1.000 59.17903 235 GLU A CA 1
ATOM 1139 C C . GLU A 1 76 ? 50.25466 -16.64536 23.60283 1.000 51.46584 235 GLU A C 1
ATOM 1140 O O . GLU A 1 76 ? 50.61012 -17.22430 24.63570 1.000 53.46202 235 GLU A O 1
ATOM 1152 N N . LYS A 1 77 ? 50.81902 -15.51772 23.17082 1.000 45.36963 236 LYS A N 1
ATOM 1153 C CA . LYS A 1 77 ? 51.78617 -14.79667 23.98374 1.000 49.24057 236 LYS A CA 1
ATOM 1154 C C . LYS A 1 77 ? 51.04887 -13.91848 24.98436 1.000 40.46458 236 LYS A C 1
ATOM 1155 O O . LYS A 1 77 ? 50.02026 -13.33461 24.67073 1.000 40.92094 236 LYS A O 1
ATOM 1174 N N . LYS A 1 78 ? 51.58317 -13.80408 26.18925 1.000 40.10272 237 LYS A N 1
ATOM 1175 C CA . LYS A 1 78 ? 50.95417 -12.94690 27.18564 1.000 42.53022 237 LYS A CA 1
ATOM 1176 C C . LYS A 1 78 ? 51.24066 -11.47989 26.87903 1.000 38.51556 237 LYS A C 1
ATOM 1177 O O . LYS A 1 78 ? 52.36819 -11.10010 26.58719 1.000 36.25316 237 LYS A O 1
ATOM 1196 N N . LEU A 1 79 ? 50.22200 -10.65631 26.93707 1.000 37.35916 238 LEU A N 1
ATOM 1197 C CA . LEU A 1 79 ? 50.35003 -9.25180 26.58763 1.000 35.86203 238 LEU A CA 1
ATOM 1198 C C . LEU A 1 79 ? 50.49589 -8.40278 27.84856 1.000 32.64387 238 LEU A C 1
ATOM 1199 O O . LEU A 1 79 ? 49.82808 -8.64267 28.86433 1.000 32.36022 238 LEU A O 1
ATOM 1215 N N . ASN A 1 80 ? 51.35613 -7.39105 27.77199 1.000 34.86020 239 ASN A N 1
ATOM 1216 C CA . ASN A 1 80 ? 51.53184 -6.50046 28.91476 1.000 32.01796 239 ASN A CA 1
ATOM 1217 C C . ASN A 1 80 ? 50.40888 -5.45830 28.93678 1.000 30.08688 239 ASN A C 1
ATOM 1218 O O . ASN A 1 80 ? 49.65813 -5.28124 27.97124 1.000 29.21555 239 ASN A O 1
ATOM 1229 N N . TYR A 1 81 ? 50.27275 -4.78666 30.08029 1.000 18.97100 240 TYR A N 1
ATOM 1230 C CA . TYR A 1 81 ? 49.16836 -3.86042 30.27290 1.000 23.33800 240 TYR A CA 1
ATOM 1231 C C . TYR A 1 81 ? 49.14166 -2.76447 29.20172 1.000 22.86951 240 TYR A C 1
ATOM 1232 O O . TYR A 1 81 ? 48.06060 -2.28821 28.83149 1.000 15.21123 240 TYR A O 1
ATOM 1250 N N . LYS A 1 82 ? 50.30112 -2.35553 28.68185 1.000 18.00477 241 LYS A N 1
ATOM 1251 C CA . LYS A 1 82 ? 50.29440 -1.30696 27.66913 1.000 19.43335 241 LYS A CA 1
ATOM 1252 C C . LYS A 1 82 ? 49.65014 -1.81150 26.38310 1.000 18.82717 241 LYS A C 1
ATOM 1253 O O . LYS A 1 82 ? 48.82938 -1.12168 25.76793 1.000 16.84731 241 LYS A O 1
ATOM 1272 N N . HIS A 1 83 ? 50.04399 -3.00251 25.92719 1.000 19.24712 242 HIS A N 1
ATOM 1273 C CA . HIS A 1 83 ? 49.46710 -3.49504 24.68746 1.000 22.61323 242 HIS A CA 1
ATOM 1274 C C . HIS A 1 83 ? 47.98642 -3.79104 24.84160 1.000 19.65625 242 HIS A C 1
ATOM 1275 O O . HIS A 1 83 ? 47.23428 -3.57690 23.89777 1.000 15.94712 242 HIS A O 1
ATOM 1289 N N . ILE A 1 84 ? 47.54874 -4.24339 26.02068 1.000 18.45381 243 ILE A N 1
ATOM 1290 C CA . ILE A 1 84 ? 46.13185 -4.49697 26.24575 1.000 19.52705 243 ILE A CA 1
ATOM 1291 C C . ILE A 1 84 ? 45.36902 -3.19711 26.18840 1.000 15.04523 243 ILE A C 1
ATOM 1292 O O . ILE A 1 84 ? 44.34350 -3.11344 25.53090 1.000 14.98538 243 ILE A O 1
ATOM 1308 N N . SER A 1 85 ? 45.86801 -2.16397 26.87834 1.000 11.81688 244 SER A N 1
ATOM 1309 C CA . SER A 1 85 ? 45.23897 -0.83699 26.86722 1.000 17.45948 244 SER A CA 1
ATOM 1310 C C . SER A 1 85 ? 45.15215 -0.26478 25.46419 1.000 16.72107 244 SER A C 1
ATOM 1311 O O . SER A 1 85 ? 44.13224 0.33577 25.07898 1.000 16.26379 244 SER A O 1
ATOM 1319 N N . GLU A 1 86 ? 46.22512 -0.42345 24.69237 1.000 15.33065 245 GLU A N 1
ATOM 1320 C CA . GLU A 1 86 ? 46.25457 0.08875 23.32884 1.000 15.19677 245 GLU A CA 1
ATOM 1321 C C . GLU A 1 86 ? 45.25987 -0.67845 22.45408 1.000 16.32701 245 GLU A C 1
ATOM 1322 O O . GLU A 1 86 ? 44.63934 -0.11279 21.54777 1.000 17.87791 245 GLU A O 1
ATOM 1334 N N . TYR A 1 87 ? 45.12042 -1.97858 22.68714 1.000 14.30820 246 TYR A N 1
ATOM 1335 C CA . TYR A 1 87 ? 44.15877 -2.75342 21.91287 1.000 17.66316 246 TYR A CA 1
ATOM 1336 C C . TYR A 1 87 ? 42.75031 -2.23778 22.17655 1.000 12.34169 246 TYR A C 1
ATOM 1337 O O . TYR A 1 87 ? 41.96309 -2.00529 21.24331 1.000 11.85514 246 TYR A O 1
ATOM 1355 N N . ILE A 1 88 ? 42.39653 -2.09270 23.45838 1.000 15.23406 247 ILE A N 1
ATOM 1356 C CA . ILE A 1 88 ? 41.03238 -1.70289 23.78476 1.000 13.96593 247 ILE A CA 1
ATOM 1357 C C . ILE A 1 88 ? 40.75528 -0.32274 23.20943 1.000 15.11474 247 ILE A C 1
ATOM 1358 O O . ILE A 1 88 ? 39.70106 -0.05736 22.63764 1.000 14.63893 247 ILE A O 1
ATOM 1374 N N . VAL A 1 89 ? 41.71552 0.57505 23.33258 1.000 14.24406 248 VAL A N 1
ATOM 1375 C CA . VAL A 1 89 ? 41.50155 1.94501 22.91919 1.000 19.80166 248 VAL A CA 1
ATOM 1376 C C . VAL A 1 89 ? 41.35515 2.01604 21.42078 1.000 17.18074 248 VAL A C 1
ATOM 1377 O O . VAL A 1 89 ? 40.57704 2.82570 20.93090 1.000 15.40841 248 VAL A O 1
ATOM 1390 N N . ASN A 1 90 ? 42.08106 1.17360 20.66491 1.000 15.20613 249 ASN A N 1
ATOM 1391 C CA . ASN A 1 90 ? 41.95362 1.18742 19.20228 1.000 16.81728 249 ASN A CA 1
ATOM 1392 C C . ASN A 1 90 ? 40.62523 0.56005 18.76982 1.000 15.36816 249 ASN A C 1
ATOM 1393 O O . ASN A 1 90 ? 39.95487 1.05917 17.84747 1.000 19.95005 249 ASN A O 1
ATOM 1404 N N . GLU A 1 91 ? 40.23033 -0.53908 19.41657 1.000 13.64500 250 GLU A N 1
ATOM 1405 C CA . GLU A 1 91 ? 38.95452 -1.16424 19.05359 1.000 14.52956 250 GLU A CA 1
ATOM 1406 C C . GLU A 1 91 ? 37.77454 -0.22358 19.32417 1.000 16.70687 250 GLU A C 1
ATOM 1407 O O . GLU A 1 91 ? 36.84965 -0.14445 18.52103 1.000 16.27060 250 GLU A O 1
ATOM 1419 N N . ILE A 1 92 ? 37.78888 0.50221 20.44684 1.000 18.54041 251 ILE A N 1
ATOM 1420 C CA . ILE A 1 92 ? 36.65811 1.39224 20.77181 1.000 22.26686 251 ILE A CA 1
ATOM 1421 C C . ILE A 1 92 ? 36.54724 2.51863 19.75585 1.000 25.73421 251 ILE A C 1
ATOM 1422 O O . ILE A 1 92 ? 35.44102 2.96672 19.39650 1.000 24.21669 251 ILE A O 1
ATOM 1438 N N . GLU A 1 93 ? 37.70167 3.02697 19.32125 1.000 31.27632 252 GLU A N 1
ATOM 1439 C CA . GLU A 1 93 ? 37.75872 4.12430 18.36905 1.000 30.05260 252 GLU A CA 1
ATOM 1440 C C . GLU A 1 93 ? 37.22759 3.68560 17.01887 1.000 38.50650 252 GLU A C 1
ATOM 1441 O O . GLU A 1 93 ? 36.32388 4.31167 16.46176 1.000 40.45818 252 GLU A O 1
ATOM 1453 N N . TYR A 1 94 ? 37.80285 2.62091 16.47221 1.000 50.79416 253 TYR A N 1
ATOM 1454 C CA . TYR A 1 94 ? 37.46507 2.08681 15.15461 1.000 55.47178 253 TYR A CA 1
ATOM 1455 C C . TYR A 1 94 ? 36.02073 1.61213 15.10098 1.000 46.54181 253 TYR A C 1
ATOM 1456 O O . TYR A 1 94 ? 35.62467 0.72071 15.85302 1.000 59.51423 253 TYR A O 1
ATOM 1474 N N . GLN B 2 12 ? 3.03286 -18.95745 33.69619 1.000 57.08783 29 GLN B N 1
ATOM 1475 C CA . GLN B 2 12 ? 2.96451 -17.50118 33.77731 1.000 62.68002 29 GLN B CA 1
ATOM 1476 C C . GLN B 2 12 ? 4.17790 -16.81451 33.11352 1.000 55.83131 29 GLN B C 1
ATOM 1477 O O . GLN B 2 12 ? 4.17771 -15.62660 32.81521 1.000 57.69653 29 GLN B O 1
ATOM 1490 N N . ASP B 2 13 ? 5.21110 -17.58049 32.88339 1.000 45.13469 30 ASP B N 1
ATOM 1491 C CA . ASP B 2 13 ? 6.50494 -17.03355 32.52008 1.000 40.85287 30 ASP B CA 1
ATOM 1492 C C . ASP B 2 13 ? 6.51059 -16.31876 31.16776 1.000 35.21570 30 ASP B C 1
ATOM 1493 O O . ASP B 2 13 ? 6.31669 -16.96755 30.13066 1.000 32.76096 30 ASP B O 1
ATOM 1502 N N . PRO B 2 14 ? 6.69100 -15.01022 31.11939 1.000 29.38723 31 PRO B N 1
ATOM 1503 C CA . PRO B 2 14 ? 6.77952 -14.33408 29.82117 1.000 31.81106 31 PRO B CA 1
ATOM 1504 C C . PRO B 2 14 ? 8.12445 -14.59078 29.15848 1.000 23.61623 31 PRO B C 1
ATOM 1505 O O . PRO B 2 14 ? 9.12194 -14.92047 29.80280 1.000 23.71246 31 PRO B O 1
ATOM 1516 N N . VAL B 2 15 ? 8.13815 -14.43657 27.85180 1.000 23.07183 32 VAL B N 1
ATOM 1517 C CA . VAL B 2 15 ? 9.35951 -14.63216 27.07935 1.000 21.23649 32 VAL B CA 1
ATOM 1518 C C . VAL B 2 15 ? 10.16892 -13.34225 27.11375 1.000 19.89243 32 VAL B C 1
ATOM 1519 O O . VAL B 2 15 ? 9.63573 -12.26019 26.87262 1.000 21.44694 32 VAL B O 1
ATOM 1532 N N . HIS B 2 16 ? 11.43635 -13.45559 27.46543 1.000 18.42038 33 HIS B N 1
ATOM 1533 C CA . HIS B 2 16 ? 12.37947 -12.35458 27.47418 1.000 17.31122 33 HIS B CA 1
ATOM 1534 C C . HIS B 2 16 ? 13.38995 -12.58665 26.36500 1.000 20.32652 33 HIS B C 1
ATOM 1535 O O . HIS B 2 16 ? 13.80459 -13.72701 26.11864 1.000 16.24272 33 HIS B O 1
ATOM 1549 N N . PHE B 2 17 ? 13.78549 -11.50443 25.70660 1.000 15.42280 34 PHE B N 1
ATOM 1550 C CA . PHE B 2 17 ? 14.64999 -11.56480 24.54121 1.000 18.55137 34 PHE B CA 1
ATOM 1551 C C . PHE B 2 17 ? 15.95854 -10.84997 24.86701 1.000 15.45114 34 PHE B C 1
ATOM 1552 O O . PHE B 2 17 ? 15.95505 -9.75411 25.42214 1.000 18.91033 34 PHE B O 1
ATOM 1569 N N . TYR B 2 18 ? 17.06956 -11.44335 24.46221 1.000 21.02322 35 TYR B N 1
ATOM 1570 C CA . TYR B 2 18 ? 18.39138 -10.83992 24.57906 1.000 16.60585 35 TYR B CA 1
ATOM 1571 C C . TYR B 2 18 ? 19.13994 -10.95454 23.26173 1.000 18.48086 35 TYR B C 1
ATOM 1572 O O . TYR B 2 18 ? 19.05597 -11.98842 22.58460 1.000 14.15630 35 TYR B O 1
ATOM 1590 N N . GLU B 2 19 ? 19.94958 -9.93419 22.95566 1.000 15.55644 36 GLU B N 1
ATOM 1591 C CA . GLU B 2 19 ? 20.73406 -9.89264 21.73134 1.000 12.71395 36 GLU B CA 1
ATOM 1592 C C . GLU B 2 19 ? 21.99344 -9.05344 21.93142 1.000 15.95439 36 GLU B C 1
ATOM 1593 O O . GLU B 2 19 ? 22.01809 -8.07697 22.71333 1.000 13.12731 36 GLU B O 1
ATOM 1605 N N . THR B 2 20 ? 23.04441 -9.45766 21.21759 1.000 13.52766 37 THR B N 1
ATOM 1606 C CA . THR B 2 20 ? 24.29328 -8.70079 21.15864 1.000 13.89438 37 THR B CA 1
ATOM 1607 C C . THR B 2 20 ? 25.13775 -9.23958 20.02172 1.000 13.17979 37 THR B C 1
ATOM 1608 O O . THR B 2 20 ? 24.75849 -10.19869 19.33951 1.000 12.83767 37 THR B O 1
ATOM 1619 N N . SER B 2 21 ? 26.29669 -8.61076 19.81706 1.000 10.92517 38 SER B N 1
ATOM 1620 C CA . SER B 2 21 ? 27.27969 -9.15297 18.89866 1.000 10.60726 38 SER B CA 1
ATOM 1621 C C . SER B 2 21 ? 28.65994 -8.84372 19.45522 1.000 12.57909 38 SER B C 1
ATOM 1622 O O . SER B 2 21 ? 28.81195 -8.00118 20.35532 1.000 10.14644 38 SER B O 1
ATOM 1630 N N . TYR B 2 22 ? 29.65987 -9.57979 18.94744 1.000 9.26527 39 TYR B N 1
ATOM 1631 C CA . TYR B 2 22 ? 31.03530 -9.25621 19.27555 1.000 12.69313 39 TYR B CA 1
ATOM 1632 C C . TYR B 2 22 ? 31.90022 -9.59725 18.07673 1.000 9.81263 39 TYR B C 1
ATOM 1633 O O . TYR B 2 22 ? 31.47712 -10.32571 17.16328 1.000 9.48193 39 TYR B O 1
ATOM 1651 N N . LYS B 2 23 ? 33.15050 -9.12350 18.12555 1.000 9.38947 40 LYS B N 1
ATOM 1652 C CA . LYS B 2 23 ? 34.16162 -9.47999 17.14286 1.000 9.96414 40 LYS B CA 1
ATOM 1653 C C . LYS B 2 23 ? 35.31339 -10.16280 17.85149 1.000 11.87194 40 LYS B C 1
ATOM 1654 O O . LYS B 2 23 ? 35.78863 -9.68406 18.89015 1.000 10.55990 40 LYS B O 1
ATOM 1673 N N . TYR B 2 24 ? 35.81610 -11.21214 17.21047 1.000 11.65774 41 TYR B N 1
ATOM 1674 C CA . TYR B 2 24 ? 36.90987 -12.04058 17.69959 1.000 16.15062 41 TYR B CA 1
ATOM 1675 C C . TYR B 2 24 ? 38.09115 -11.95685 16.74842 1.000 15.53797 41 TYR B C 1
ATOM 1676 O O . TYR B 2 24 ? 37.91785 -12.12743 15.53026 1.000 14.78302 41 TYR B O 1
ATOM 1694 N N . GLN B 2 25 ? 39.28842 -11.74850 17.31487 1.000 14.87254 42 GLN B N 1
ATOM 1695 C CA . GLN B 2 25 ? 40.54156 -11.70902 16.57219 1.000 20.60237 42 GLN B CA 1
ATOM 1696 C C . GLN B 2 25 ? 41.36076 -12.91725 16.98329 1.000 15.29066 42 GLN B C 1
ATOM 1697 O O . GLN B 2 25 ? 41.70714 -13.04837 18.16394 1.000 15.72022 42 GLN B O 1
ATOM 1711 N N . ALA B 2 26 ? 41.71095 -13.75512 16.00613 1.000 21.81075 43 ALA B N 1
ATOM 1712 C CA . ALA B 2 26 ? 42.41635 -14.99045 16.27854 1.000 26.26794 43 ALA B CA 1
ATOM 1713 C C . ALA B 2 26 ? 43.84027 -14.69715 16.73375 1.000 26.03434 43 ALA B C 1
ATOM 1714 O O . ALA B 2 26 ? 44.40296 -13.63143 16.46402 1.000 24.68888 43 ALA B O 1
ATOM 1721 N N . ALA B 2 27 ? 44.43097 -15.69460 17.39848 1.000 27.66733 44 ALA B N 1
ATOM 1722 C CA . ALA B 2 27 ? 45.76145 -15.53448 17.99511 1.000 35.72403 44 ALA B CA 1
ATOM 1723 C C . ALA B 2 27 ? 46.80980 -15.20948 16.94403 1.000 31.48389 44 ALA B C 1
ATOM 1724 O O . ALA B 2 27 ? 47.66865 -14.34550 17.15121 1.000 39.79432 44 ALA B O 1
ATOM 1731 N N . ASP B 2 28 ? 46.75853 -15.88605 15.81279 1.000 31.31768 45 ASP B N 1
ATOM 1732 C CA . ASP B 2 28 ? 47.67029 -15.58645 14.71191 1.000 40.35556 45 ASP B CA 1
ATOM 1733 C C . ASP B 2 28 ? 47.16459 -14.46545 13.81935 1.000 44.09402 45 ASP B C 1
ATOM 1734 O O . ASP B 2 28 ? 47.82192 -14.14089 12.83154 1.000 48.79408 45 ASP B O 1
ATOM 1743 N N . SER B 2 29 ? 46.01598 -13.88891 14.14990 1.000 38.95927 46 SER B N 1
ATOM 1744 C CA . SER B 2 29 ? 45.42069 -12.76560 13.44712 1.000 39.21703 46 SER B CA 1
ATOM 1745 C C . SER B 2 29 ? 45.24945 -13.06802 11.96809 1.000 32.05283 46 SER B C 1
ATOM 1746 O O . SER B 2 29 ? 45.20575 -12.16702 11.14263 1.000 41.40007 46 SER B O 1
ATOM 1754 N N . THR B 2 30 ? 45.08906 -14.34244 11.62973 1.000 37.29571 47 THR B N 1
ATOM 1755 C CA . THR B 2 30 ? 44.82827 -14.71612 10.24054 1.000 49.69627 47 THR B CA 1
ATOM 1756 C C . THR B 2 30 ? 43.33270 -14.65896 9.90587 1.000 44.64347 47 THR B C 1
ATOM 1757 O O . THR B 2 30 ? 42.95382 -14.69774 8.72494 1.000 51.30232 47 THR B O 1
ATOM 1768 N N . TYR B 2 31 ? 42.46741 -14.58416 10.91413 1.000 34.81922 48 TYR B N 1
ATOM 1769 C CA . TYR B 2 31 ? 41.04025 -14.47811 10.66088 1.000 40.46241 48 TYR B CA 1
ATOM 1770 C C . TYR B 2 31 ? 40.38485 -13.71786 11.80577 1.000 30.11488 48 TYR B C 1
ATOM 1771 O O . TYR B 2 31 ? 40.95192 -13.56594 12.89549 1.000 27.78582 48 TYR B O 1
ATOM 1789 N N . MET B 2 32 ? 39.19841 -13.19880 11.52014 1.000 26.38013 49 MET B N 1
ATOM 1790 C CA . MET B 2 32 ? 38.34811 -12.59062 12.51064 1.000 24.43693 49 MET B CA 1
ATOM 1791 C C . MET B 2 32 ? 36.95910 -13.19058 12.37545 1.000 23.27973 49 MET B C 1
ATOM 1792 O O . MET B 2 32 ? 36.54368 -13.60096 11.27863 1.000 25.58759 49 MET B O 1
ATOM 1806 N N . HIS B 2 33 ? 36.24356 -13.23638 13.50155 1.000 20.93297 50 HIS B N 1
ATOM 1807 C CA . HIS B 2 33 ? 34.85746 -13.66379 13.53898 1.000 19.87900 50 HIS B CA 1
ATOM 1808 C C . HIS B 2 33 ? 33.97983 -12.49265 13.98877 1.000 19.56008 50 HIS B C 1
ATOM 1809 O O . HIS B 2 33 ? 34.30989 -11.78357 14.95026 1.000 18.82983 50 HIS B O 1
ATOM 1823 N N . ASP B 2 34 ? 32.87225 -12.30696 13.30318 1.000 20.43207 51 ASP B N 1
ATOM 1824 C CA . ASP B 2 34 ? 31.80403 -11.38640 13.68943 1.000 20.26122 51 ASP B CA 1
ATOM 1825 C C . ASP B 2 34 ? 30.62817 -12.25907 14.13170 1.000 18.59011 51 ASP B C 1
ATOM 1826 O O . ASP B 2 34 ? 30.07971 -13.02794 13.33470 1.000 19.35601 51 ASP B O 1
ATOM 1835 N N . VAL B 2 35 ? 30.27604 -12.18296 15.40935 1.000 16.62755 52 VAL B N 1
ATOM 1836 C CA . VAL B 2 35 ? 29.41502 -13.16606 16.03634 1.000 14.99042 52 VAL B CA 1
ATOM 1837 C C . VAL B 2 35 ? 28.19556 -12.45934 16.57497 1.000 14.68688 52 VAL B C 1
ATOM 1838 O O . VAL B 2 35 ? 28.32520 -11.60652 17.45925 1.000 15.88426 52 VAL B O 1
ATOM 1851 N N . ALA B 2 36 ? 27.00678 -12.83897 16.07555 1.000 15.66336 53 ALA B N 1
ATOM 1852 C CA . ALA B 2 36 ? 25.73867 -12.33841 16.60543 1.000 15.02169 53 ALA B CA 1
ATOM 1853 C C . ALA B 2 36 ? 25.15472 -13.37757 17.55397 1.000 18.03557 53 ALA B C 1
ATOM 1854 O O . ALA B 2 36 ? 25.07101 -14.56702 17.20153 1.000 13.26780 53 ALA B O 1
ATOM 1861 N N . ILE B 2 37 ? 24.68220 -12.91776 18.71840 1.000 16.40914 54 ILE B N 1
ATOM 1862 C CA . ILE B 2 37 ? 24.07201 -13.80117 19.70890 1.000 12.59793 54 ILE B CA 1
ATOM 1863 C C . ILE B 2 37 ? 22.62295 -13.36656 19.93168 1.000 13.82735 54 ILE B C 1
ATOM 1864 O O . ILE B 2 37 ? 22.35118 -12.18135 20.15831 1.000 14.28483 54 ILE B O 1
ATOM 1880 N N . ASN B 2 38 ? 21.69719 -14.30573 19.79057 1.000 13.45916 55 ASN B N 1
ATOM 1881 C CA . ASN B 2 38 ? 20.30217 -14.11077 20.16219 1.000 16.57395 55 ASN B CA 1
ATOM 1882 C C . ASN B 2 38 ? 19.89740 -15.23170 21.11417 1.000 16.42603 55 ASN B C 1
ATOM 1883 O O . ASN B 2 38 ? 20.12208 -16.41655 20.83975 1.000 16.32789 55 ASN B O 1
ATOM 1894 N N . VAL B 2 39 ? 19.26334 -14.86043 22.21784 1.000 18.13070 56 VAL B N 1
ATOM 1895 C CA . VAL B 2 39 ? 18.80017 -15.81242 23.23542 1.000 16.92460 56 VAL B CA 1
ATOM 1896 C C . VAL B 2 39 ? 17.42724 -15.37018 23.71378 1.000 13.10553 56 VAL B C 1
ATOM 1897 O O . VAL B 2 39 ? 17.18722 -14.15959 23.85671 1.000 16.56621 56 VAL B O 1
ATOM 1910 N N . SER B 2 40 ? 16.51229 -16.34035 23.90084 1.000 12.76013 57 SER B N 1
ATOM 1911 C CA . SER B 2 40 ? 15.18221 -16.09004 24.43782 1.000 14.52569 57 SER B CA 1
ATOM 1912 C C . SER B 2 40 ? 14.94241 -17.04846 25.57972 1.000 15.10529 57 SER B C 1
ATOM 1913 O O . SER B 2 40 ? 15.17530 -18.26106 25.45626 1.000 14.26818 57 SER B O 1
ATOM 1921 N N . ILE B 2 41 ? 14.38596 -16.51865 26.65453 1.000 14.34464 58 ILE B N 1
ATOM 1922 C CA . ILE B 2 41 ? 14.20107 -17.27104 27.88394 1.000 17.10258 58 ILE B CA 1
ATOM 1923 C C . ILE B 2 41 ? 12.73739 -17.21525 28.27138 1.000 15.11849 58 ILE B C 1
ATOM 1924 O O . ILE B 2 41 ? 12.12572 -16.13646 28.23597 1.000 17.75823 58 ILE B O 1
ATOM 1940 N N . LYS B 2 42 ? 12.19470 -18.36902 28.64859 1.000 16.16529 59 LYS B N 1
ATOM 1941 C CA . LYS B 2 42 ? 10.84386 -18.48340 29.18435 1.000 17.93469 59 LYS B CA 1
ATOM 1942 C C . LYS B 2 42 ? 10.90485 -19.43511 30.36818 1.000 18.70878 59 LYS B C 1
ATOM 1943 O O . LYS B 2 42 ? 11.21912 -20.61562 30.19342 1.000 19.08218 59 LYS B O 1
ATOM 1962 N N . GLY B 2 43 ? 10.60183 -18.92373 31.56320 1.000 19.34011 60 GLY B N 1
ATOM 1963 C CA . GLY B 2 43 ? 10.77178 -19.73711 32.76117 1.000 24.38280 60 GLY B CA 1
ATOM 1964 C C . GLY B 2 43 ? 12.22941 -20.17227 32.88944 1.000 22.91162 60 GLY B C 1
ATOM 1965 O O . GLY B 2 43 ? 13.15947 -19.36889 32.87768 1.000 25.35318 60 GLY B O 1
ATOM 1969 N N . ASN B 2 44 ? 12.45123 -21.46088 32.99063 1.000 23.94475 61 ASN B N 1
ATOM 1970 C CA . ASN B 2 44 ? 13.80603 -21.98875 33.03351 1.000 35.53405 61 ASN B CA 1
ATOM 1971 C C . ASN B 2 44 ? 14.16464 -22.67204 31.71385 1.000 31.41222 61 ASN B C 1
ATOM 1972 O O . ASN B 2 44 ? 15.01001 -23.55992 31.67739 1.000 29.15315 61 ASN B O 1
ATOM 1983 N N . HIS B 2 45 ? 13.52655 -22.25913 30.61784 1.000 19.84430 62 HIS B N 1
ATOM 1984 C CA . HIS B 2 45 ? 13.83142 -22.77113 29.28846 1.000 25.54124 62 HIS B CA 1
ATOM 1985 C C . HIS B 2 45 ? 14.46588 -21.68324 28.43121 1.000 19.95598 62 HIS B C 1
ATOM 1986 O O . HIS B 2 45 ? 14.14461 -20.51880 28.57658 1.000 19.48136 62 HIS B O 1
ATOM 2000 N N . PHE B 2 46 ? 15.39823 -22.05711 27.55736 1.000 17.48613 63 PHE B N 1
ATOM 2001 C CA . PHE B 2 46 ? 15.98188 -21.11927 26.60610 1.000 17.77222 63 PHE B CA 1
ATOM 2002 C C . PHE B 2 46 ? 16.17626 -21.75458 25.21866 1.000 17.05715 63 PHE B C 1
ATOM 2003 O O . PHE B 2 46 ? 16.29392 -22.97420 25.05145 1.000 16.96226 63 PHE B O 1
ATOM 2020 N N . THR B 2 47 ? 16.14496 -20.90384 24.20722 1.000 16.38740 64 THR B N 1
ATOM 2021 C CA . THR B 2 47 ? 16.55561 -21.25002 22.85466 1.000 15.17125 64 THR B CA 1
ATOM 2022 C C . THR B 2 47 ? 17.46711 -20.13773 22.36204 1.000 18.28055 64 THR B C 1
ATOM 2023 O O . THR B 2 47 ? 17.25623 -18.95489 22.67705 1.000 17.82725 64 THR B O 1
ATOM 2034 N N . SER B 2 48 ? 18.47751 -20.51332 21.58573 1.000 19.03752 65 SER B N 1
ATOM 2035 C CA . SER B 2 48 ? 19.46638 -19.54542 21.14889 1.000 16.05455 65 SER B CA 1
ATOM 2036 C C . SER B 2 48 ? 19.91843 -19.79379 19.72610 1.000 18.51398 65 SER B C 1
ATOM 2037 O O . SER B 2 48 ? 20.00385 -20.93945 19.28169 1.000 17.96915 65 SER B O 1
ATOM 2045 N N . ASP B 2 49 ? 20.16611 -18.70406 19.00489 1.000 19.32016 66 ASP B N 1
ATOM 2046 C CA . ASP B 2 49 ? 20.73046 -18.74058 17.66648 1.000 17.11784 66 ASP B CA 1
ATOM 2047 C C . ASP B 2 49 ? 22.01044 -17.90556 17.71126 1.000 20.81721 66 ASP B C 1
ATOM 2048 O O . ASP B 2 49 ? 21.99173 -16.74471 18.13440 1.000 16.01214 66 ASP B O 1
ATOM 2057 N N . ILE B 2 50 ? 23.10426 -18.46508 17.22085 1.000 13.90531 67 ILE B N 1
ATOM 2058 C CA . ILE B 2 50 ? 24.37025 -17.75268 17.09765 1.000 18.24591 67 ILE B CA 1
ATOM 2059 C C . ILE B 2 50 ? 24.82892 -17.84979 15.65487 1.000 15.35098 67 ILE B C 1
ATOM 2060 O O . ILE B 2 50 ? 24.85984 -18.95106 15.09220 1.000 21.29363 67 ILE B O 1
ATOM 2076 N N . ILE B 2 51 ? 25.13101 -16.70422 15.04818 1.000 15.98860 68 ILE B N 1
ATOM 2077 C CA . ILE B 2 51 ? 25.61615 -16.61095 13.66865 1.000 18.16826 68 ILE B CA 1
ATOM 2078 C C . ILE B 2 51 ? 27.06982 -16.14167 13.70156 1.000 17.74571 68 ILE B C 1
ATOM 2079 O O . ILE B 2 51 ? 27.38360 -15.13484 14.34430 1.000 16.79990 68 ILE B O 1
ATOM 2095 N N . ILE B 2 52 ? 27.95040 -16.85362 12.99839 1.000 18.78873 69 ILE B N 1
ATOM 2096 C CA . ILE B 2 52 ? 29.37062 -16.51011 12.92210 1.000 18.80606 69 ILE B CA 1
ATOM 2097 C C . ILE B 2 52 ? 29.73603 -16.24883 11.46866 1.000 21.62948 69 ILE B C 1
ATOM 2098 O O . ILE B 2 52 ? 29.48035 -17.08530 10.58806 1.000 24.66358 69 ILE B O 1
ATOM 2114 N N . ARG B 2 53 ? 30.27353 -15.06581 11.20865 1.000 22.44382 70 ARG B N 1
ATOM 2115 C CA . ARG B 2 53 ? 30.77779 -14.68952 9.90261 1.000 25.41435 70 ARG B CA 1
ATOM 2116 C C . ARG B 2 53 ? 32.29264 -14.66910 9.99443 1.000 25.35754 70 ARG B C 1
ATOM 2117 O O . ARG B 2 53 ? 32.85343 -13.92604 10.79927 1.000 24.10130 70 ARG B O 1
ATOM 2138 N N . GLU B 2 54 ? 32.93859 -15.48972 9.18829 1.000 26.98553 71 GLU B N 1
ATOM 2139 C CA . GLU B 2 54 ? 34.38090 -15.66548 9.22703 1.000 32.45980 71 GLU B CA 1
ATOM 2140 C C . GLU B 2 54 ? 35.00440 -14.82151 8.13940 1.000 34.65520 71 GLU B C 1
ATOM 2141 O O . GLU B 2 54 ? 34.72775 -15.04261 6.95375 1.000 38.80838 71 GLU B O 1
ATOM 2153 N N . LEU B 2 55 ? 35.78667 -13.82204 8.55275 1.000 34.72374 72 LEU B N 1
ATOM 2154 C CA . LEU B 2 55 ? 36.59517 -12.99872 7.65680 1.000 47.00197 72 LEU B CA 1
ATOM 2155 C C . LEU B 2 55 ? 38.03733 -13.48379 7.73645 1.000 50.14049 72 LEU B C 1
ATOM 2156 O O . LEU B 2 55 ? 38.67487 -13.35724 8.78798 1.000 42.49014 72 LEU B O 1
ATOM 2172 N N . VAL B 2 56 ? 38.54301 -14.04682 6.63164 1.000 58.54766 73 VAL B N 1
ATOM 2173 C CA . VAL B 2 56 ? 39.85739 -14.67219 6.57873 1.000 58.65049 73 VAL B CA 1
ATOM 2174 C C . VAL B 2 56 ? 40.74270 -14.03591 5.52809 1.000 68.36358 73 VAL B C 1
ATOM 2175 O O . VAL B 2 56 ? 41.82545 -14.53857 5.25631 1.000 67.81552 73 VAL B O 1
ATOM 2188 N N . LYS B 2 57 ? 40.30281 -12.92888 4.93949 1.000 86.84993 74 LYS B N 1
ATOM 2189 C CA . LYS B 2 57 ? 41.05049 -12.24351 3.89435 1.000 98.42480 74 LYS B CA 1
ATOM 2190 C C . LYS B 2 57 ? 40.48561 -10.83287 3.76630 1.000 97.15969 74 LYS B C 1
ATOM 2191 O O . LYS B 2 57 ? 40.54830 -10.22218 2.69479 1.000 102.08982 74 LYS B O 1
ATOM 2210 N N . SER B 2 58 ? 39.94185 -10.29914 4.86048 1.000 86.86172 75 SER B N 1
ATOM 2211 C CA . SER B 2 58 ? 39.05168 -9.14244 4.78487 1.000 97.31195 75 SER B CA 1
ATOM 2212 C C . SER B 2 58 ? 37.97625 -9.39898 3.72600 1.000 94.86646 75 SER B C 1
ATOM 2213 O O . SER B 2 58 ? 37.78074 -8.62387 2.79004 1.000 94.50976 75 SER B O 1
ATOM 2221 N N . GLU B 2 59 ? 37.28095 -10.52739 3.88292 1.000 85.42061 76 GLU B N 1
ATOM 2222 C CA . GLU B 2 59 ? 36.39731 -11.07708 2.86192 1.000 84.10528 76 GLU B CA 1
ATOM 2223 C C . GLU B 2 59 ? 35.61376 -12.23513 3.46794 1.000 75.93672 76 GLU B C 1
ATOM 2224 O O . GLU B 2 59 ? 36.21150 -13.18146 3.99768 1.000 71.65013 76 GLU B O 1
ATOM 2236 N N . ASN B 2 60 ? 34.28282 -12.16273 3.40388 1.000 72.76680 77 ASN B N 1
ATOM 2237 C CA . ASN B 2 60 ? 33.42192 -13.17053 4.02011 1.000 66.80989 77 ASN B CA 1
ATOM 2238 C C . ASN B 2 60 ? 33.52648 -14.48172 3.25892 1.000 67.41664 77 ASN B C 1
ATOM 2239 O O . ASN B 2 60 ? 32.98015 -14.60673 2.15960 1.000 86.07225 77 ASN B O 1
ATOM 2250 N N . LYS B 2 61 ? 34.22554 -15.45974 3.83361 1.000 55.65584 78 LYS B N 1
ATOM 2251 C CA . LYS B 2 61 ? 34.46376 -16.72260 3.14869 1.000 64.83853 78 LYS B CA 1
ATOM 2252 C C . LYS B 2 61 ? 33.91512 -17.92765 3.90692 1.000 54.92770 78 LYS B C 1
ATOM 2253 O O . LYS B 2 61 ? 34.13272 -19.06824 3.47962 1.000 55.79979 78 LYS B O 1
ATOM 2272 N N . ASN B 2 62 ? 33.22014 -17.71450 5.02080 1.000 40.32250 79 ASN B N 1
ATOM 2273 C CA . ASN B 2 62 ? 32.50200 -18.80585 5.66269 1.000 43.94778 79 ASN B CA 1
ATOM 2274 C C . ASN B 2 62 ? 31.47630 -18.25091 6.64230 1.000 35.32358 79 ASN B C 1
ATOM 2275 O O . ASN B 2 62 ? 31.70047 -17.21772 7.28472 1.000 29.92301 79 ASN B O 1
ATOM 2286 N N . TYR B 2 63 ? 30.36174 -18.97188 6.76415 1.000 27.56617 80 TYR B N 1
ATOM 2287 C CA . TYR B 2 63 ? 29.30295 -18.64844 7.69733 1.000 25.25576 80 TYR B CA 1
ATOM 2288 C C . TYR B 2 63 ? 28.99724 -19.88052 8.53062 1.000 23.98081 80 TYR B C 1
ATOM 2289 O O . TYR B 2 63 ? 28.98915 -20.99340 8.01780 1.000 30.00358 80 TYR B O 1
ATOM 2307 N N . TYR B 2 64 ? 28.71151 -19.68108 9.81188 1.000 21.77963 81 TYR B N 1
ATOM 2308 C CA . TYR B 2 64 ? 28.28146 -20.76163 10.68899 1.000 22.26113 81 TYR B CA 1
ATOM 2309 C C . TYR B 2 64 ? 27.01795 -20.33712 11.44019 1.000 21.01210 81 TYR B C 1
ATOM 2310 O O . TYR B 2 64 ? 26.90289 -19.21604 11.93442 1.000 18.74554 81 TYR B O 1
ATOM 2328 N N . ASN B 2 65 ? 26.07439 -21.25049 11.54344 1.000 19.13103 82 ASN B N 1
ATOM 2329 C CA . ASN B 2 65 ? 24.83484 -21.05065 12.27642 1.000 15.81409 82 ASN B CA 1
ATOM 2330 C C . ASN B 2 65 ? 24.74545 -22.14203 13.33795 1.000 21.28561 82 ASN B C 1
ATOM 2331 O O . ASN B 2 65 ? 24.83541 -23.34400 13.02942 1.000 19.39896 82 ASN B O 1
ATOM 2342 N N . VAL B 2 66 ? 24.64688 -21.72207 14.59615 1.000 15.50210 83 VAL B N 1
ATOM 2343 C CA . VAL B 2 66 ? 24.63673 -22.64387 15.72474 1.000 18.93192 83 VAL B CA 1
ATOM 2344 C C . VAL B 2 66 ? 23.32961 -22.40752 16.44425 1.000 20.96571 83 VAL B C 1
ATOM 2345 O O . VAL B 2 66 ? 23.03822 -21.27021 16.82255 1.000 20.90855 83 VAL B O 1
ATOM 2358 N N . ILE B 2 67 ? 22.52306 -23.46078 16.56754 1.000 19.24279 84 ILE B N 1
ATOM 2359 C CA . ILE B 2 67 ? 21.22267 -23.43217 17.23153 1.000 18.22198 84 ILE B CA 1
ATOM 2360 C C . ILE B 2 67 ? 21.31786 -24.28852 18.48169 1.000 19.08265 84 ILE B C 1
ATOM 2361 O O . ILE B 2 67 ? 21.84175 -25.40350 18.43280 1.000 19.03897 84 ILE B O 1
ATOM 2377 N N . GLY B 2 68 ? 20.81519 -23.77720 19.59390 1.000 15.89423 85 GLY B N 1
ATOM 2378 C CA . GLY B 2 68 ? 20.91604 -24.47342 20.86066 1.000 20.75852 85 GLY B CA 1
ATOM 2379 C C . GLY B 2 68 ? 19.65675 -24.23010 21.66829 1.000 16.69431 85 GLY B C 1
ATOM 2380 O O . GLY B 2 68 ? 19.03738 -23.17352 21.57530 1.000 20.78557 85 GLY B O 1
ATOM 2384 N N . HIS B 2 69 ? 19.28376 -25.22643 22.46360 1.000 17.57905 86 HIS B N 1
ATOM 2385 C CA . HIS B 2 69 ? 18.17509 -25.05098 23.38995 1.000 20.41359 86 HIS B CA 1
ATOM 2386 C C . HIS B 2 69 ? 18.41584 -25.93106 24.61236 1.000 21.39524 86 HIS B C 1
ATOM 2387 O O . HIS B 2 69 ? 19.13719 -26.92734 24.55323 1.000 22.55530 86 HIS B O 1
ATOM 2401 N N . GLY B 2 70 ? 17.72910 -25.60530 25.69750 1.000 18.49666 87 GLY B N 1
ATOM 2402 C CA . GLY B 2 70 ? 17.79818 -26.40816 26.90959 1.000 22.14123 87 GLY B CA 1
ATOM 2403 C C . GLY B 2 70 ? 17.22767 -25.63220 28.08499 1.000 24.39822 87 GLY B C 1
ATOM 2404 O O . GLY B 2 70 ? 16.32262 -24.81194 27.92068 1.000 22.30677 87 GLY B O 1
ATOM 2408 N N . ASP B 2 71 ? 17.78160 -25.88981 29.26933 1.000 18.74891 88 ASP B N 1
ATOM 2409 C CA . ASP B 2 71 ? 17.33741 -25.29483 30.51714 1.000 26.34166 88 ASP B CA 1
ATOM 2410 C C . ASP B 2 71 ? 18.37766 -24.28434 30.96681 1.000 23.93209 88 ASP B C 1
ATOM 2411 O O . ASP B 2 71 ? 19.57900 -24.47249 30.73514 1.000 18.45646 88 ASP B O 1
ATOM 2420 N N . ILE B 2 72 ? 17.89618 -23.22279 31.61459 1.000 21.71679 89 ILE B N 1
ATOM 2421 C CA . ILE B 2 72 ? 18.73901 -22.23673 32.28928 1.000 24.69374 89 ILE B CA 1
ATOM 2422 C C . ILE B 2 72 ? 18.36083 -22.28755 33.75266 1.000 26.81307 89 ILE B C 1
ATOM 2423 O O . ILE B 2 72 ? 17.20235 -22.01978 34.10954 1.000 27.20683 89 ILE B O 1
ATOM 2439 N N . ILE B 2 73 ? 19.29485 -22.74396 34.59147 1.000 24.37632 90 ILE B N 1
ATOM 2440 C CA . ILE B 2 73 ? 19.05133 -22.91840 36.02201 1.000 26.97971 90 ILE B CA 1
ATOM 2441 C C . ILE B 2 73 ? 19.58823 -21.70893 36.77754 1.000 28.44103 90 ILE B C 1
ATOM 2442 O O . ILE B 2 73 ? 20.71318 -21.25496 36.52708 1.000 29.11154 90 ILE B O 1
ATOM 2458 N N . GLN B 2 74 ? 18.81218 -21.21802 37.73957 1.000 30.93125 91 GLN B N 1
ATOM 2459 C CA . GLN B 2 74 ? 19.17240 -20.05179 38.53689 1.000 36.30733 91 GLN B CA 1
ATOM 2460 C C . GLN B 2 74 ? 19.65085 -20.51150 39.90471 1.000 43.96704 91 GLN B C 1
ATOM 2461 O O . GLN B 2 74 ? 18.87409 -21.08151 40.67478 1.000 43.84729 91 GLN B O 1
ATOM 2475 N N . LYS B 2 75 ? 20.93877 -20.30191 40.18733 1.000 46.31295 92 LYS B N 1
ATOM 2476 C CA . LYS B 2 75 ? 21.48133 -20.52038 41.52914 1.000 39.69171 92 LYS B CA 1
ATOM 2477 C C . LYS B 2 75 ? 21.17244 -19.33306 42.43253 1.000 51.05683 92 LYS B C 1
ATOM 2478 O O . LYS B 2 75 ? 20.53001 -19.48567 43.47773 1.000 60.92121 92 LYS B O 1
ATOM 2497 N N . ASN B 2 76 ? 21.60996 -18.13891 42.03921 1.000 54.74188 93 ASN B N 1
ATOM 2498 C CA . ASN B 2 76 ? 21.16875 -16.89225 42.64671 1.000 50.25302 93 ASN B CA 1
ATOM 2499 C C . ASN B 2 76 ? 20.77127 -15.94049 41.52519 1.000 47.32681 93 ASN B C 1
ATOM 2500 O O . ASN B 2 76 ? 20.81199 -16.28988 40.34220 1.000 50.60536 93 ASN B O 1
ATOM 2511 N N . THR B 2 77 ? 20.40612 -14.71160 41.89364 1.000 56.15321 94 THR B N 1
ATOM 2512 C CA . THR B 2 77 ? 20.03187 -13.71102 40.89319 1.000 53.63012 94 THR B CA 1
ATOM 2513 C C . THR B 2 77 ? 21.20611 -13.27788 40.01726 1.000 51.92187 94 THR B C 1
ATOM 2514 O O . THR B 2 77 ? 20.98639 -12.57944 39.00867 1.000 48.36242 94 THR B O 1
ATOM 2525 N N . HIS B 2 78 ? 22.43685 -13.69441 40.36141 1.000 52.71363 95 HIS B N 1
ATOM 2526 C CA . HIS B 2 78 ? 23.62352 -13.37312 39.57284 1.000 44.51591 95 HIS B CA 1
ATOM 2527 C C . HIS B 2 78 ? 24.34753 -14.60376 39.03131 1.000 37.45614 95 HIS B C 1
ATOM 2528 O O . HIS B 2 78 ? 25.32764 -14.46274 38.30275 1.000 36.40256 95 HIS B O 1
ATOM 2542 N N . GLN B 2 79 ? 23.90008 -15.80284 39.36209 1.000 36.97215 96 GLN B N 1
ATOM 2543 C CA . GLN B 2 79 ? 24.57016 -17.02910 38.95946 1.000 37.24006 96 GLN B CA 1
ATOM 2544 C C . GLN B 2 79 ? 23.56530 -17.94179 38.25423 1.000 34.14038 96 GLN B C 1
ATOM 2545 O O . GLN B 2 79 ? 22.56673 -18.37511 38.85098 1.000 33.65950 96 GLN B O 1
ATOM 2559 N N . TYR B 2 80 ? 23.84900 -18.26323 37.00020 1.000 29.89188 97 TYR B N 1
ATOM 2560 C CA . TYR B 2 80 ? 23.03366 -19.16090 36.20107 1.000 27.93425 97 TYR B CA 1
ATOM 2561 C C . TYR B 2 80 ? 23.90992 -20.23258 35.54409 1.000 32.07527 97 TYR B C 1
ATOM 2562 O O . TYR B 2 80 ? 25.13595 -20.12591 35.45526 1.000 26.63839 97 TYR B O 1
ATOM 2580 N N . TYR B 2 81 ? 23.26333 -21.28500 35.06444 1.000 26.94874 98 TYR B N 1
ATOM 2581 C CA . TYR B 2 81 ? 23.93419 -22.31954 34.29871 1.000 27.27766 98 TYR B CA 1
ATOM 2582 C C . TYR B 2 81 ? 23.03545 -22.75639 33.16523 1.000 23.41632 98 TYR B C 1
ATOM 2583 O O . TYR B 2 81 ? 21.82336 -22.84651 33.34767 1.000 24.32239 98 TYR B O 1
ATOM 2601 N N . LEU B 2 82 ? 23.62927 -23.04163 32.01296 1.000 20.77342 99 LEU B N 1
ATOM 2602 C CA . LEU B 2 82 ? 22.89360 -23.49907 30.83847 1.000 25.61875 99 LEU B CA 1
ATOM 2603 C C . LEU B 2 82 ? 23.13505 -24.99405 30.63595 1.000 25.77760 99 LEU B C 1
ATOM 2604 O O . LEU B 2 82 ? 24.27543 -25.42443 30.47977 1.000 23.74702 99 LEU B O 1
ATOM 2620 N N . ASN B 2 83 ? 22.08122 -25.76892 30.68682 1.000 20.94329 100 ASN B N 1
ATOM 2621 C CA . ASN B 2 83 ? 22.06895 -27.19237 30.37783 1.000 20.52019 100 ASN B CA 1
ATOM 2622 C C . ASN B 2 83 ? 21.43312 -27.34842 28.98945 1.000 24.52313 100 ASN B C 1
ATOM 2623 O O . ASN B 2 83 ? 20.20359 -27.32750 28.83389 1.000 23.93378 100 ASN B O 1
ATOM 2634 N N . PHE B 2 84 ? 22.27260 -27.47409 27.97461 1.000 16.53355 101 PHE B N 1
ATOM 2635 C CA . PHE B 2 84 ? 21.78533 -27.71229 26.62454 1.000 23.14967 101 PHE B CA 1
ATOM 2636 C C . PHE B 2 84 ? 21.17413 -29.10641 26.50005 1.000 27.05465 101 PHE B C 1
ATOM 2637 O O . PHE B 2 84 ? 21.68693 -30.09156 27.02299 1.000 27.65690 101 PHE B O 1
ATOM 2654 N N . ASP B 2 85 ? 20.05986 -29.18864 25.80701 1.000 22.86194 102 ASP B N 1
ATOM 2655 C CA . ASP B 2 85 ? 19.53276 -30.48708 25.39649 1.000 27.78428 102 ASP B CA 1
ATOM 2656 C C . ASP B 2 85 ? 20.09550 -30.90613 24.04909 1.000 31.80856 102 ASP B C 1
ATOM 2657 O O . ASP B 2 85 ? 20.20796 -32.10880 23.76304 1.000 26.44940 102 ASP B O 1
ATOM 2666 N N . ASN B 2 86 ? 20.45043 -29.93225 23.21705 1.000 27.04225 103 ASN B N 1
ATOM 2667 C CA . ASN B 2 86 ? 20.96639 -30.22068 21.89035 1.000 27.69251 103 ASN B CA 1
ATOM 2668 C C . ASN B 2 86 ? 21.58342 -28.94595 21.34192 1.000 20.23102 103 ASN B C 1
ATOM 2669 O O . ASN B 2 86 ? 21.13981 -27.84095 21.66951 1.000 17.75230 103 ASN B O 1
ATOM 2680 N N . ILE B 2 87 ? 22.61702 -29.11459 20.52333 1.000 21.46013 104 ILE B N 1
ATOM 2681 C CA . ILE B 2 87 ? 23.21450 -28.03049 19.75800 1.000 22.33627 104 ILE B CA 1
ATOM 2682 C C . ILE B 2 87 ? 23.37881 -28.52423 18.32979 1.000 22.34694 104 ILE B C 1
ATOM 2683 O O . ILE B 2 87 ? 23.96313 -29.58811 18.11000 1.000 19.35916 104 ILE B O 1
ATOM 2699 N N . ASP B 2 88 ? 22.86456 -27.75487 17.36004 1.000 16.05449 105 ASP B N 1
ATOM 2700 C CA . ASP B 2 88 ? 23.03495 -28.05529 15.94636 1.000 19.46216 105 ASP B CA 1
ATOM 2701 C C . ASP B 2 88 ? 23.85897 -26.96356 15.25722 1.000 20.87751 105 ASP B C 1
ATOM 2702 O O . ASP B 2 88 ? 23.66623 -25.76722 15.49443 1.000 17.15210 105 ASP B O 1
ATOM 2711 N N . VAL B 2 89 ? 24.74086 -27.37343 14.35499 1.000 17.36703 106 VAL B N 1
ATOM 2712 C CA . VAL B 2 89 ? 25.56348 -26.44489 13.58814 1.000 20.26176 106 VAL B CA 1
ATOM 2713 C C . VAL B 2 89 ? 25.29167 -26.58325 12.09423 1.000 19.18289 106 VAL B C 1
ATOM 2714 O O . VAL B 2 89 ? 25.11027 -27.69069 11.57166 1.000 20.55223 106 VAL B O 1
ATOM 2727 N N . TYR B 2 90 ? 25.18747 -25.44150 11.41927 1.000 17.42466 107 TYR B N 1
ATOM 2728 C CA . TYR B 2 90 ? 25.06216 -25.39104 9.97061 1.000 23.78164 107 TYR B CA 1
ATOM 2729 C C . TYR B 2 90 ? 26.19402 -24.52203 9.43033 1.000 20.76370 107 TYR B C 1
ATOM 2730 O O . TYR B 2 90 ? 26.67313 -23.61047 10.10641 1.000 18.82330 107 TYR B O 1
ATOM 2748 N N . THR B 2 91 ? 26.57519 -24.76819 8.18637 1.000 24.61122 108 THR B N 1
ATOM 2749 C CA . THR B 2 91 ? 27.64930 -24.01997 7.56637 1.000 25.77241 108 THR B CA 1
ATOM 2750 C C . THR B 2 91 ? 27.36002 -23.80037 6.09705 1.000 33.27709 108 THR B C 1
ATOM 2751 O O . THR B 2 91 ? 26.55377 -24.50734 5.47641 1.000 29.20005 108 THR B O 1
ATOM 2762 N N . GLY B 2 92 ? 28.06203 -22.81263 5.54256 1.000 32.04048 109 GLY B N 1
ATOM 2763 C CA . GLY B 2 92 ? 27.95588 -22.50825 4.12590 1.000 34.87364 109 GLY B CA 1
ATOM 2764 C C . GLY B 2 92 ? 28.65131 -21.20002 3.80323 1.000 41.53292 109 GLY B C 1
ATOM 2765 O O . GLY B 2 92 ? 28.82570 -20.33861 4.68372 1.000 35.21280 109 GLY B O 1
ATOM 2769 N N . THR B 2 93 ? 29.08155 -21.05392 2.55747 1.000 37.69032 110 THR B N 1
ATOM 2770 C CA . THR B 2 93 ? 29.72072 -19.83024 2.10218 1.000 39.79177 110 THR B CA 1
ATOM 2771 C C . THR B 2 93 ? 28.71661 -18.76232 1.70619 1.000 50.34746 110 THR B C 1
ATOM 2772 O O . THR B 2 93 ? 29.13054 -17.66182 1.33076 1.000 57.21213 110 THR B O 1
ATOM 2783 N N . ASN B 2 94 ? 27.41956 -19.05866 1.78814 1.000 54.12228 111 ASN B N 1
ATOM 2784 C CA . ASN B 2 94 ? 26.34802 -18.10182 1.54590 1.000 57.19682 111 ASN B CA 1
ATOM 2785 C C . ASN B 2 94 ? 25.25782 -18.33425 2.58376 1.000 57.45869 111 ASN B C 1
ATOM 2786 O O . ASN B 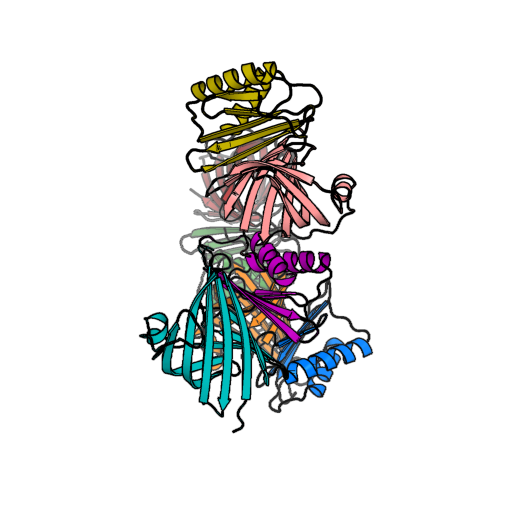2 94 ? 24.88648 -19.47992 2.85377 1.000 56.71523 111 ASN B O 1
ATOM 2797 N N . LYS B 2 95 ? 24.75016 -17.24895 3.17097 1.000 53.82294 112 LYS B N 1
ATOM 2798 C CA . LYS B 2 95 ? 23.76019 -17.39705 4.23527 1.000 58.54315 112 LYS B CA 1
ATOM 2799 C C . LYS B 2 95 ? 22.47614 -18.03233 3.71820 1.000 49.72952 112 LYS B C 1
ATOM 2800 O O . LYS B 2 95 ? 21.74657 -18.67714 4.48036 1.000 57.13722 112 LYS B O 1
ATOM 2819 N N . ALA B 2 96 ? 22.18473 -17.86195 2.43551 1.000 51.37987 113 ALA B N 1
ATOM 2820 C CA . ALA B 2 96 ? 20.92835 -18.33544 1.86712 1.000 55.57633 113 ALA B CA 1
ATOM 2821 C C . ALA B 2 96 ? 20.89342 -19.83841 1.63383 1.000 51.28125 113 ALA B C 1
ATOM 2822 O O . ALA B 2 96 ? 19.80477 -20.40385 1.50135 1.000 57.21408 113 ALA B O 1
ATOM 2829 N N . ASN B 2 97 ? 22.03514 -20.48672 1.55798 1.000 45.82680 114 ASN B N 1
ATOM 2830 C CA . ASN B 2 97 ? 22.12282 -21.92817 1.34141 1.000 55.63315 114 ASN B CA 1
ATOM 2831 C C . ASN B 2 97 ? 23.09738 -22.52819 2.36635 1.000 49.96673 114 ASN B C 1
ATOM 2832 O O . ASN B 2 97 ? 24.27215 -22.78992 2.06334 1.000 45.75584 114 ASN B O 1
ATOM 2843 N N . MET B 2 98 ? 22.59285 -22.77083 3.57465 1.000 46.74959 115 MET B N 1
ATOM 2844 C CA . MET B 2 98 ? 23.36814 -23.36790 4.65460 1.000 40.84631 115 MET B CA 1
ATOM 2845 C C . MET B 2 98 ? 23.06709 -24.85654 4.73671 1.000 41.97428 115 MET B C 1
ATOM 2846 O O . MET B 2 98 ? 21.93663 -25.28478 4.48057 1.000 42.82274 115 MET B O 1
ATOM 2860 N N . LYS B 2 99 ? 24.08235 -25.64203 5.09768 1.000 33.17399 116 LYS B N 1
ATOM 2861 C CA . LYS B 2 99 ? 23.94786 -27.08492 5.15163 1.000 36.59182 116 LYS B CA 1
ATOM 2862 C C . LYS B 2 99 ? 24.32941 -27.59940 6.53360 1.000 32.37256 116 LYS B C 1
ATOM 2863 O O . LYS B 2 99 ? 25.18823 -27.01210 7.20546 1.000 31.49431 116 LYS B O 1
ATOM 2882 N N . PRO B 2 100 ? 23.75153 -28.72177 6.96323 1.000 32.76244 117 PRO B N 1
ATOM 2883 C CA . PRO B 2 100 ? 24.14150 -29.28990 8.25343 1.000 31.88739 117 PRO B CA 1
ATOM 2884 C C . PRO B 2 100 ? 25.62699 -29.60487 8.28264 1.000 31.41207 117 PRO B C 1
ATOM 2885 O O . PRO B 2 100 ? 26.21897 -29.99713 7.28540 1.000 32.28735 117 PRO B O 1
ATOM 2896 N N . TYR B 2 101 ? 26.22812 -29.42225 9.44837 1.000 30.38575 118 TYR B N 1
ATOM 2897 C CA . TYR B 2 101 ? 27.65931 -29.61328 9.65315 1.000 33.61700 118 TYR B CA 1
ATOM 2898 C C . TYR B 2 101 ? 27.86497 -30.54574 10.83242 1.000 29.78824 118 TYR B C 1
ATOM 2899 O O . TYR B 2 101 ? 27.29429 -30.33392 11.89796 1.000 29.69134 118 TYR B O 1
ATOM 2917 N N . LYS B 2 102 ? 28.68778 -31.55888 10.66022 1.000 31.84216 119 LYS B N 1
ATOM 2918 C CA . LYS B 2 102 ? 28.88425 -32.53936 11.72537 1.000 38.80503 119 LYS B CA 1
ATOM 2919 C C . LYS B 2 102 ? 29.58023 -31.87966 12.90714 1.000 38.83578 119 LYS B C 1
ATOM 2920 O O . LYS B 2 102 ? 30.65301 -31.29279 12.74634 1.000 42.64141 119 LYS B O 1
ATOM 2939 N N . GLU B 2 103 ? 28.94386 -31.91786 14.07182 1.000 42.06146 120 GLU B N 1
ATOM 2940 C CA . GLU B 2 103 ? 29.51630 -31.30000 15.26151 1.000 44.39420 120 GLU B CA 1
ATOM 2941 C C . GLU B 2 103 ? 30.90996 -31.89171 15.53336 1.000 41.21001 120 GLU B C 1
ATOM 2942 O O . GLU B 2 103 ? 31.06577 -33.10858 15.53467 1.000 44.48550 120 GLU B O 1
ATOM 2954 N N . PRO B 2 104 ? 31.91925 -31.06595 15.74410 1.000 47.37706 121 PRO B N 1
ATOM 2955 C CA . PRO B 2 104 ? 33.17898 -31.60951 16.28946 1.000 48.08069 121 PRO B CA 1
ATOM 2956 C C . PRO B 2 104 ? 32.98982 -32.00412 17.74994 1.000 38.53641 121 PRO B C 1
ATOM 2957 O O . PRO B 2 104 ? 32.26856 -31.33385 18.49981 1.000 36.02214 121 PRO B O 1
ATOM 2968 N N . THR B 2 105 ? 33.68050 -33.08494 18.15831 1.000 37.04369 122 THR B N 1
ATOM 2969 C CA . THR B 2 105 ? 33.45343 -33.64981 19.48724 1.000 33.04100 122 THR B CA 1
ATOM 2970 C C . THR B 2 105 ? 33.63990 -32.60134 20.58043 1.000 37.87280 122 THR B C 1
ATOM 2971 O O . THR B 2 105 ? 32.99675 -32.68223 21.63475 1.000 31.64455 122 THR B O 1
ATOM 2982 N N . SER B 2 106 ? 34.51530 -31.61573 20.34958 1.000 35.96566 123 SER B N 1
ATOM 2983 C CA . SER B 2 106 ? 34.71844 -30.55426 21.33020 1.000 37.73489 123 SER B CA 1
ATOM 2984 C C . SER B 2 106 ? 33.44811 -29.71614 21.50879 1.000 32.42763 123 SER B C 1
ATOM 2985 O O . SER B 2 106 ? 33.05451 -29.39152 22.63199 1.000 32.05105 123 SER B O 1
ATOM 2993 N N . ILE B 2 107 ? 32.83299 -29.30239 20.40539 1.000 43.56121 124 ILE B N 1
ATOM 2994 C CA . ILE B 2 107 ? 31.60140 -28.51167 20.47663 1.000 37.89989 124 ILE B CA 1
ATOM 2995 C C . ILE B 2 107 ? 30.42291 -29.40632 20.82311 1.000 34.43421 124 ILE B C 1
ATOM 2996 O O . ILE B 2 107 ? 29.51183 -29.01682 21.56653 1.000 45.54044 124 ILE B O 1
ATOM 3012 N N . SER B 2 108 ? 30.42483 -30.62362 20.29572 1.000 43.83741 125 SER B N 1
ATOM 3013 C CA . SER B 2 108 ? 29.38961 -31.58623 20.66568 1.000 45.54748 125 SER B CA 1
ATOM 3014 C C . SER B 2 108 ? 29.35041 -31.82727 22.17151 1.000 37.72433 125 SER B C 1
ATOM 3015 O O . SER B 2 108 ? 28.28217 -32.17818 22.68887 1.000 42.90983 125 SER B O 1
ATOM 3023 N N . SER B 2 109 ? 30.47172 -31.60201 22.89193 1.000 32.49473 126 SER B N 1
ATOM 3024 C CA . SER B 2 109 ? 30.55789 -31.96460 24.29924 1.000 29.25922 126 SER B CA 1
ATOM 3025 C C . SER B 2 109 ? 30.21883 -30.78341 25.19161 1.000 34.77419 126 SER B C 1
ATOM 3026 O O . SER B 2 109 ? 30.13267 -30.97563 26.40252 1.000 29.05266 126 SER B O 1
ATOM 3034 N N . LEU B 2 110 ? 29.93711 -29.59131 24.61556 1.000 33.77779 127 LEU B N 1
ATOM 3035 C CA . LEU B 2 110 ? 29.38887 -28.49773 25.42816 1.000 31.07301 127 LEU B CA 1
ATOM 3036 C C . LEU B 2 110 ? 28.04936 -28.88791 26.07901 1.000 30.35028 127 LEU B C 1
ATOM 3037 O O . LEU B 2 110 ? 27.59701 -28.26064 27.04543 1.000 28.28567 127 LEU B O 1
ATOM 3053 N N . ILE B 2 111 ? 27.38388 -29.90350 25.54363 1.000 27.38508 128 ILE B N 1
ATOM 3054 C CA . ILE B 2 111 ? 26.14939 -30.39944 26.13386 1.000 27.57632 128 ILE B CA 1
ATOM 3055 C C . ILE B 2 111 ? 26.38470 -31.16236 27.41256 1.000 26.67864 128 ILE B C 1
ATOM 3056 O O . ILE B 2 111 ? 25.44617 -31.33735 28.17892 1.000 26.64431 128 ILE B O 1
ATOM 3072 N N . ASN B 2 112 ? 27.61526 -31.57638 27.69874 1.000 27.44196 129 ASN B N 1
ATOM 3073 C CA . ASN B 2 112 ? 27.91601 -32.35600 28.88540 1.000 28.22694 129 ASN B CA 1
ATOM 3074 C C . ASN B 2 112 ? 28.52160 -31.52649 30.00287 1.000 32.33428 129 ASN B C 1
ATOM 3075 O O . ASN B 2 112 ? 29.12290 -32.07303 30.91971 1.000 42.25301 129 ASN B O 1
ATOM 3086 N N . LYS B 2 113 ? 28.41664 -30.21752 29.92388 1.000 37.00300 130 LYS B N 1
ATOM 3087 C CA . LYS B 2 113 ? 28.95856 -29.33419 30.94642 1.000 42.52877 130 LYS B CA 1
ATOM 3088 C C . LYS B 2 113 ? 27.89780 -28.29914 31.28557 1.000 32.41108 130 LYS B C 1
ATOM 3089 O O . LYS B 2 113 ? 27.41366 -27.61134 30.39748 1.000 38.20468 130 LYS B O 1
ATOM 3108 N N . SER B 2 114 ? 27.48083 -28.21872 32.54628 1.000 34.88982 131 SER B N 1
ATOM 3109 C CA . SER B 2 114 ? 26.70019 -27.05780 32.99990 1.000 40.36370 131 SER B CA 1
ATOM 3110 C C . SER B 2 114 ? 27.52556 -25.78583 32.78070 1.000 33.16703 131 SER B C 1
ATOM 3111 O O . SER B 2 114 ? 28.55749 -25.61270 33.40401 1.000 38.96338 131 SER B O 1
ATOM 3119 N N . ASN B 2 115 ? 27.10986 -24.91940 31.88082 1.000 29.28851 132 ASN B N 1
ATOM 3120 C CA . ASN B 2 115 ? 27.92693 -23.81205 31.39829 1.000 24.36237 132 ASN B CA 1
ATOM 3121 C C . ASN B 2 115 ? 27.60734 -22.55677 32.19376 1.000 24.87039 132 ASN B C 1
ATOM 3122 O O . ASN B 2 115 ? 26.45559 -22.10854 32.23490 1.000 24.21075 132 ASN B O 1
ATOM 3133 N N . ASN B 2 116 ? 28.62750 -21.99142 32.81414 1.000 20.24601 133 ASN B N 1
ATOM 3134 C CA . ASN B 2 116 ? 28.43869 -21.00906 33.86966 1.000 25.03714 133 ASN B CA 1
ATOM 3135 C C . ASN B 2 116 ? 28.19376 -19.64101 33.28353 1.000 18.97544 133 ASN B C 1
ATOM 3136 O O . ASN B 2 116 ? 28.90128 -19.20450 32.37242 1.000 16.85204 133 ASN B O 1
ATOM 3147 N N . ILE B 2 117 ? 27.18627 -18.96852 33.82141 1.000 18.43331 134 ILE B N 1
ATOM 3148 C CA . ILE B 2 117 ? 26.87362 -17.60070 33.47197 1.000 19.27875 134 ILE B CA 1
ATOM 3149 C C . ILE B 2 117 ? 26.80012 -16.81976 34.77857 1.000 23.20757 134 ILE B C 1
ATOM 3150 O O . ILE B 2 117 ? 25.95410 -17.11208 35.63030 1.000 23.93393 134 ILE B O 1
ATOM 3166 N N . ARG B 2 118 ? 27.69290 -15.84576 34.93793 1.000 19.56072 135 ARG B N 1
ATOM 3167 C CA . ARG B 2 118 ? 27.75275 -15.01168 36.11185 1.000 20.50584 135 ARG B CA 1
ATOM 3168 C C . ARG B 2 118 ? 27.35322 -13.59770 35.70537 1.000 19.14585 135 ARG B C 1
ATOM 3169 O O . ARG B 2 118 ? 28.01827 -12.95275 34.86056 1.000 16.37003 135 ARG B O 1
ATOM 3190 N N . VAL B 2 119 ? 26.29156 -13.10477 36.32653 1.000 18.29715 136 VAL B N 1
ATOM 3191 C CA . VAL B 2 119 ? 25.85475 -11.73342 36.06548 1.000 22.34654 136 VAL B CA 1
ATOM 3192 C C . VAL B 2 119 ? 26.70672 -10.79888 36.90885 1.000 18.33710 136 VAL B C 1
ATOM 3193 O O . VAL B 2 119 ? 26.82551 -10.99889 38.10963 1.000 20.25426 136 VAL B O 1
ATOM 3206 N N . VAL B 2 120 ? 27.33072 -9.80563 36.28042 1.000 16.92355 137 VAL B N 1
ATOM 3207 C CA . VAL B 2 120 ? 28.14964 -8.81833 36.99669 1.000 17.64607 137 VAL B CA 1
ATOM 3208 C C . VAL B 2 120 ? 27.48767 -7.45609 36.99847 1.000 20.31858 137 VAL B C 1
ATOM 3209 O O . VAL B 2 120 ? 27.87037 -6.58908 37.80500 1.000 19.74286 137 VAL B O 1
ATOM 3222 N N . TYR B 2 121 ? 26.47335 -7.25504 36.15769 1.000 17.85688 138 TYR B N 1
ATOM 3223 C CA . TYR B 2 121 ? 25.67090 -6.04829 36.22333 1.000 21.68431 138 TYR B CA 1
ATOM 3224 C C . TYR B 2 121 ? 24.31775 -6.33857 35.59180 1.000 22.03433 138 TYR B C 1
ATOM 3225 O O . TYR B 2 121 ? 24.23770 -6.92478 34.50795 1.000 20.61081 138 TYR B O 1
ATOM 3243 N N . LEU B 2 122 ? 23.26307 -5.90097 36.24237 1.000 22.95514 139 LEU B N 1
ATOM 3244 C CA . LEU B 2 122 ? 21.91205 -6.17271 35.77795 1.000 29.57688 139 LEU B CA 1
ATOM 3245 C C . LEU B 2 122 ? 21.14554 -4.86277 35.70501 1.000 34.67123 139 LEU B C 1
ATOM 3246 O O . LEU B 2 122 ? 21.11662 -4.11196 36.67603 1.000 34.08632 139 LEU B O 1
ATOM 3262 N N . SER B 2 123 ? 20.52914 -4.59509 34.55801 1.000 38.18192 140 SER B N 1
ATOM 3263 C CA . SER B 2 123 ? 19.66781 -3.43648 34.35388 1.000 40.11252 140 SER B CA 1
ATOM 3264 C C . SER B 2 123 ? 18.41881 -3.89087 33.61930 1.000 36.98047 140 SER B C 1
ATOM 3265 O O . SER B 2 123 ? 18.35523 -5.01022 33.10261 1.000 33.63888 140 SER B O 1
ATOM 3273 N N . GLU B 2 124 ? 17.43750 -2.98345 33.52585 1.000 48.34397 141 GLU B N 1
ATOM 3274 C CA . GLU B 2 124 ? 16.21953 -3.28508 32.78517 1.000 41.54311 141 GLU B CA 1
ATOM 3275 C C . GLU B 2 124 ? 16.46173 -3.30221 31.28156 1.000 35.48880 141 GLU B C 1
ATOM 3276 O O . GLU B 2 124 ? 15.75198 -4.01182 30.55862 1.000 43.84224 141 GLU B O 1
ATOM 3288 N N . GLU B 2 125 ? 17.47609 -2.58190 30.78922 1.000 31.32537 142 GLU B N 1
ATOM 3289 C CA . GLU B 2 125 ? 17.75182 -2.58670 29.35383 1.000 31.30387 142 GLU B CA 1
ATOM 3290 C C . GLU B 2 125 ? 18.89419 -3.50671 28.93095 1.000 23.92342 142 GLU B C 1
ATOM 3291 O O . GLU B 2 125 ? 18.97835 -3.85740 27.76093 1.000 23.00188 142 GLU B O 1
ATOM 3303 N N . TYR B 2 126 ? 19.78290 -3.88947 29.82420 1.000 22.32681 143 TYR B N 1
ATOM 3304 C CA . TYR B 2 126 ? 20.87806 -4.75982 29.43575 1.000 19.47991 143 TYR B CA 1
ATOM 3305 C C . TYR B 2 126 ? 21.41759 -5.47517 30.66527 1.000 21.47452 143 TYR B C 1
ATOM 3306 O O . TYR B 2 126 ? 21.12190 -5.11833 31.80929 1.000 20.47467 143 TYR B O 1
ATOM 3324 N N . VAL B 2 127 ? 22.18954 -6.52090 30.39915 1.000 16.91367 144 VAL B N 1
ATOM 3325 C CA . VAL B 2 127 ? 22.85582 -7.30927 31.43017 1.000 16.39175 144 VAL B CA 1
ATOM 3326 C C . VAL B 2 127 ? 24.29554 -7.56610 31.00364 1.000 17.14075 144 VAL B C 1
ATOM 3327 O O . VAL B 2 127 ? 24.57548 -7.83203 29.82782 1.000 18.09581 144 VAL B O 1
ATOM 3340 N N . VAL B 2 128 ? 25.21439 -7.51879 31.95938 1.000 16.39937 145 VAL B N 1
ATOM 3341 C CA . VAL B 2 128 ? 26.63217 -7.78966 31.69881 1.000 13.58536 145 VAL B CA 1
ATOM 3342 C C . VAL B 2 128 ? 26.99302 -9.10224 32.38380 1.000 14.62061 145 VAL B C 1
ATOM 3343 O O . VAL B 2 128 ? 26.67747 -9.30292 33.56377 1.000 17.14916 145 VAL B O 1
ATOM 3356 N N . VAL B 2 129 ? 27.57731 -10.02276 31.62765 1.000 13.05140 146 VAL B N 1
ATOM 3357 C CA . VAL B 2 129 ? 27.87566 -11.33579 32.15629 1.000 11.66832 146 VAL B CA 1
ATOM 3358 C C . VAL B 2 129 ? 29.30164 -11.72627 31.82075 1.000 10.81447 146 VAL B C 1
ATOM 3359 O O . VAL B 2 129 ? 29.89351 -11.26168 30.83436 1.000 12.35259 146 VAL B O 1
ATOM 3372 N N . GLU B 2 130 ? 29.86398 -12.55372 32.69738 1.000 12.45458 147 GLU B N 1
ATOM 3373 C CA . GLU B 2 130 ? 30.95304 -13.45471 32.37281 1.000 14.57792 147 GLU B CA 1
ATOM 3374 C C . GLU B 2 130 ? 30.33160 -14.79837 31.99705 1.000 12.82466 147 GLU B C 1
ATOM 3375 O O . GLU B 2 130 ? 29.47236 -15.32742 32.72823 1.000 14.64549 147 GLU B O 1
ATOM 3387 N N . PHE B 2 131 ? 30.72081 -15.33429 30.84189 1.000 14.99087 148 PHE B N 1
ATOM 3388 C CA . PHE B 2 131 ? 30.15990 -16.61854 30.40042 1.000 15.41473 148 PHE B CA 1
ATOM 3389 C C . PHE B 2 131 ? 31.24414 -17.42498 29.68961 1.000 14.45789 148 PHE B C 1
ATOM 3390 O O . PHE B 2 131 ? 32.41562 -17.04008 29.63511 1.000 13.52034 148 PHE B O 1
ATOM 3407 N N . PHE B 2 132 ? 30.84610 -18.57034 29.15888 1.000 13.70548 149 PHE B N 1
ATOM 3408 C CA . PHE B 2 132 ? 31.72871 -19.69046 28.91024 1.000 13.75993 149 PHE B CA 1
ATOM 3409 C C . PHE B 2 132 ? 32.31086 -19.71578 27.50446 1.000 15.34900 149 PHE B C 1
ATOM 3410 O O . PHE B 2 132 ? 33.07706 -20.62633 27.23237 1.000 14.04254 149 PHE B O 1
ATOM 3427 N N . PHE B 2 133 ? 32.01235 -18.75347 26.60617 1.000 11.54592 150 PHE B N 1
ATOM 3428 C CA . PHE B 2 133 ? 32.67552 -18.79454 25.30590 1.000 11.97541 150 PHE B CA 1
ATOM 3429 C C . PHE B 2 133 ? 34.17336 -18.62151 25.54866 1.000 13.70165 150 PHE B C 1
ATOM 3430 O O . PHE B 2 133 ? 34.56374 -17.90326 26.45725 1.000 13.22257 150 PHE B O 1
ATOM 3447 N N . TYR B 2 134 ? 35.01133 -19.30652 24.77147 1.000 13.63510 151 TYR B N 1
ATOM 3448 C CA . TYR B 2 134 ? 36.47618 -19.27330 24.91276 1.000 14.62745 151 TYR B CA 1
ATOM 3449 C C . TYR B 2 134 ? 36.95863 -19.63200 26.32323 1.000 18.72440 151 TYR B C 1
ATOM 3450 O O . TYR B 2 134 ? 38.02140 -19.21779 26.73679 1.000 16.11632 151 TYR B O 1
ATOM 3468 N N . ASP B 2 135 ? 36.18312 -20.37681 27.09243 1.000 20.42476 152 ASP B N 1
ATOM 3469 C CA . ASP B 2 135 ? 36.45282 -20.61865 28.50382 1.000 29.15887 152 ASP B CA 1
ATOM 3470 C C . ASP B 2 135 ? 36.56818 -19.31901 29.30946 1.000 21.68835 152 ASP B C 1
ATOM 3471 O O . ASP B 2 135 ? 37.32890 -19.21966 30.27113 1.000 26.82327 152 ASP B O 1
ATOM 3480 N N . GLY B 2 136 ? 35.84147 -18.28909 28.90357 1.000 17.76175 153 GLY B N 1
ATOM 3481 C CA . GLY B 2 136 ? 35.78398 -17.07136 29.67626 1.000 16.63720 153 GLY B CA 1
ATOM 3482 C C . GLY B 2 136 ? 35.71108 -15.86248 28.78777 1.000 16.68541 153 GLY B C 1
ATOM 3483 O O . GLY B 2 136 ? 36.68370 -15.55786 28.08977 1.000 13.05658 153 GLY B O 1
ATOM 3487 N N . GLN B 2 137 ? 34.56736 -15.17414 28.83792 1.000 11.22236 154 GLN B N 1
ATOM 3488 C CA . GLN B 2 137 ? 34.34152 -13.97440 28.05801 1.000 12.54552 154 GLN B CA 1
ATOM 3489 C C . GLN B 2 137 ? 33.39550 -13.03507 28.80313 1.000 10.82175 154 GLN B C 1
ATOM 3490 O O . GLN B 2 137 ? 32.46092 -13.48377 29.46904 1.000 11.17536 154 GLN B O 1
ATOM 3504 N N . ILE B 2 138 ? 33.66749 -11.72860 28.74172 1.000 9.34254 155 ILE B N 1
ATOM 3505 C CA . ILE B 2 138 ? 32.75114 -10.73387 29.29764 1.000 8.84102 155 ILE B CA 1
ATOM 3506 C C . ILE B 2 138 ? 32.03133 -10.04149 28.14482 1.000 8.95910 155 ILE B C 1
ATOM 3507 O O . ILE B 2 138 ? 32.61652 -9.77443 27.07433 1.000 12.40291 155 ILE B O 1
ATOM 3523 N N . ILE B 2 139 ? 30.72295 -9.87486 28.31406 1.000 8.58977 156 ILE B N 1
ATOM 3524 C CA . ILE B 2 139 ? 29.90285 -9.30671 27.26353 1.000 10.58157 156 ILE B CA 1
ATOM 3525 C C . ILE B 2 139 ? 28.64434 -8.65820 27.85427 1.000 13.31316 156 ILE B C 1
ATOM 3526 O O . ILE B 2 139 ? 28.13201 -9.05959 28.91568 1.000 10.05673 156 ILE B O 1
ATOM 3542 N N . THR B 2 140 ? 28.11897 -7.68551 27.11986 1.000 11.48779 157 THR B N 1
ATOM 3543 C CA . THR B 2 140 ? 26.86121 -7.02777 27.44041 1.000 11.23861 157 THR B CA 1
ATOM 3544 C C . THR B 2 140 ? 25.79598 -7.59317 26.50486 1.000 16.25235 157 THR B C 1
ATOM 3545 O O . THR B 2 140 ? 25.99785 -7.63436 25.28205 1.000 13.83447 157 THR B O 1
ATOM 3556 N N . LEU B 2 141 ? 24.65151 -7.99144 27.07062 1.000 12.42911 158 LEU B N 1
ATOM 3557 C CA . LEU B 2 141 ? 23.48380 -8.39467 26.28904 1.000 13.60617 158 LEU B CA 1
ATOM 3558 C C . LEU B 2 141 ? 22.33884 -7.38652 26.43059 1.000 14.57279 158 LEU B C 1
ATOM 3559 O O . LEU B 2 141 ? 22.01007 -6.96463 27.53762 1.000 15.15547 158 LEU B O 1
ATOM 3575 N N . HIS B 2 142 ? 21.74210 -6.99920 25.31920 1.000 14.95617 159 HIS B N 1
ATOM 3576 C CA . HIS B 2 142 ? 20.64351 -6.05015 25.33169 1.000 17.88295 159 HIS B CA 1
ATOM 3577 C C . HIS B 2 142 ? 19.30939 -6.77463 25.38845 1.000 18.45753 159 HIS B C 1
ATOM 3578 O O . HIS B 2 142 ? 19.10932 -7.79379 24.72351 1.000 18.34320 159 HIS B O 1
ATOM 3592 N N . ARG B 2 143 ? 18.40242 -6.21721 26.18022 1.000 20.29005 160 ARG B N 1
ATOM 3593 C CA . ARG B 2 143 ? 17.09874 -6.79104 26.44653 1.000 24.07255 160 ARG B CA 1
ATOM 3594 C C . ARG B 2 143 ? 16.04997 -6.24171 25.49797 1.000 25.94944 160 ARG B C 1
ATOM 3595 O O . ARG B 2 143 ? 16.08205 -5.08129 25.12164 1.000 29.18433 160 ARG B O 1
ATOM 3616 N N . TYR B 2 144 ? 15.11793 -7.09508 25.10859 1.000 30.23008 161 TYR B N 1
ATOM 3617 C CA . TYR B 2 144 ? 13.95928 -6.68356 24.27994 1.000 39.94458 161 TYR B CA 1
ATOM 3618 C C . TYR B 2 144 ? 12.71823 -7.52563 24.65816 1.000 39.98718 161 TYR B C 1
ATOM 3619 O O . TYR B 2 144 ? 12.76560 -8.49083 25.50843 1.000 35.04120 161 TYR B O 1
ATOM 3638 N N . ASP C 1 5 ? -5.12205 -3.32764 5.24482 1.000 65.99169 164 ASP C N 1
ATOM 3639 C CA . ASP C 1 5 ? -6.41983 -3.59956 5.85799 1.000 68.72481 164 ASP C CA 1
ATOM 3640 C C . ASP C 1 5 ? -6.80156 -5.07362 5.67213 1.000 60.43652 164 ASP C C 1
ATOM 3641 O O . ASP C 1 5 ? -7.43980 -5.68112 6.54042 1.000 55.17314 164 ASP C O 1
ATOM 3649 N N . ASP C 1 6 ? -6.42967 -5.63611 4.52257 1.000 47.31612 165 ASP C N 1
ATOM 3650 C CA . ASP C 1 6 ? -6.57090 -7.06975 4.30403 1.000 31.45318 165 ASP C CA 1
ATOM 3651 C C . ASP C 1 6 ? -5.60956 -7.82168 5.21781 1.000 28.86791 165 ASP C C 1
ATOM 3652 O O . ASP C 1 6 ? -4.53310 -7.31731 5.54562 1.000 27.87399 165 ASP C O 1
ATOM 3661 N N . TYR C 1 7 ? -5.99373 -9.04127 5.61925 1.000 21.52175 166 TYR C N 1
ATOM 3662 C CA . TYR C 1 7 ? -5.06566 -9.90085 6.34196 1.000 20.80503 166 TYR C CA 1
ATOM 3663 C C . TYR C 1 7 ? -3.91112 -10.29673 5.42531 1.000 21.26579 166 TYR C C 1
ATOM 3664 O O . TYR C 1 7 ? -4.06475 -10.30064 4.20119 1.000 19.90787 166 TYR C O 1
ATOM 3682 N N . PRO C 1 8 ? -2.74359 -10.61150 5.99112 1.000 19.57172 167 PRO C N 1
ATOM 3683 C CA . PRO C 1 8 ? -1.62366 -11.05551 5.15069 1.000 23.36310 167 PRO C CA 1
ATOM 3684 C C . PRO C 1 8 ? -1.92313 -12.40698 4.50755 1.000 20.52576 167 PRO C C 1
ATOM 3685 O O . PRO C 1 8 ? -2.61164 -13.25100 5.07632 1.000 15.23306 167 PRO C O 1
ATOM 3696 N N . SER C 1 9 ? -1.37592 -12.60798 3.31536 1.000 20.32200 168 SER C N 1
ATOM 3697 C CA . SER C 1 9 ? -1.45998 -13.86249 2.59732 1.000 23.26778 168 SER C CA 1
ATOM 3698 C C . SER C 1 9 ? -0.27567 -14.77526 2.94634 1.000 21.54077 168 SER C C 1
ATOM 3699 O O . SER C 1 9 ? 0.64634 -14.40463 3.66535 1.000 22.05139 168 SER C O 1
ATOM 3707 N N . LEU C 1 10 ? -0.29428 -15.97886 2.40336 1.000 19.81687 169 LEU C N 1
ATOM 3708 C CA . LEU C 1 10 ? 0.71720 -16.99063 2.68638 1.000 21.41383 169 LEU C CA 1
ATOM 3709 C C . LEU C 1 10 ? 1.99047 -16.65509 1.91611 1.000 18.15465 169 LEU C C 1
ATOM 3710 O O . LEU C 1 10 ? 2.03840 -16.72218 0.68944 1.000 24.18836 169 LEU C O 1
ATOM 3726 N N . SER C 1 11 ? 3.03224 -16.29543 2.64404 1.000 20.07624 170 SER C N 1
ATOM 3727 C CA . SER C 1 11 ? 4.28944 -15.86660 2.04596 1.000 22.25975 170 SER C CA 1
ATOM 3728 C C . SER C 1 11 ? 5.36865 -16.93601 2.06680 1.000 21.16415 170 SER C C 1
ATOM 3729 O O . SER C 1 11 ? 6.32069 -16.83180 1.29830 1.000 21.55615 170 SER C O 1
ATOM 3737 N N . PHE C 1 12 ? 5.29280 -17.91766 2.96021 1.000 20.10480 171 PHE C N 1
ATOM 3738 C CA . PHE C 1 12 ? 6.28662 -18.98702 3.00887 1.000 19.13376 171 PHE C CA 1
ATOM 3739 C C . PHE C 1 12 ? 5.55792 -20.24335 3.44067 1.000 17.49350 171 PHE C C 1
ATOM 3740 O O . PHE C 1 12 ? 4.81660 -20.20594 4.43459 1.000 19.46696 171 PHE C O 1
ATOM 3757 N N . GLN C 1 13 ? 5.84505 -21.34912 2.75972 1.000 16.48893 172 GLN C N 1
ATOM 3758 C CA . GLN C 1 13 ? 5.26553 -22.64774 3.06720 1.000 18.45839 172 GLN C CA 1
ATOM 3759 C C . GLN C 1 13 ? 6.30999 -23.71537 2.80323 1.000 19.03489 172 GLN C C 1
ATOM 3760 O O . GLN C 1 13 ? 6.82748 -23.80832 1.69365 1.000 22.54532 172 GLN C O 1
ATOM 3774 N N . GLN C 1 14 ? 6.63609 -24.50053 3.81419 1.000 20.19941 173 GLN C N 1
ATOM 3775 C CA . GLN C 1 14 ? 7.50334 -25.65637 3.62216 1.000 25.13861 173 GLN C CA 1
ATOM 3776 C C . GLN C 1 14 ? 7.15351 -26.72020 4.64483 1.000 25.81297 173 GLN C C 1
ATOM 3777 O O . GLN C 1 14 ? 7.10251 -26.41658 5.84819 1.000 19.80743 173 GLN C O 1
ATOM 3791 N N . ASP C 1 15 ? 6.93630 -27.95083 4.15707 1.000 31.73135 174 ASP C N 1
ATOM 3792 C CA . ASP C 1 15 ? 6.54729 -29.07300 4.99904 1.000 31.58327 174 ASP C CA 1
ATOM 3793 C C . ASP C 1 15 ? 5.31220 -28.71591 5.82163 1.000 26.81733 174 ASP C C 1
ATOM 3794 O O . ASP C 1 15 ? 4.21314 -28.61949 5.28410 1.000 29.05893 174 ASP C O 1
ATOM 3803 N N . TYR C 1 16 ? 5.47684 -28.52332 7.12095 1.000 22.23885 175 TYR C N 1
ATOM 3804 C CA . TYR C 1 16 ? 4.36363 -28.22834 7.99988 1.000 25.15290 175 TYR C CA 1
ATOM 3805 C C . TYR C 1 16 ? 4.20148 -26.75843 8.31432 1.000 19.69397 175 TYR C C 1
ATOM 3806 O O . TYR C 1 16 ? 3.24845 -26.42310 9.01107 1.000 20.62775 175 TYR C O 1
ATOM 3824 N N . VAL C 1 17 ? 5.10948 -25.89559 7.85486 1.000 19.76548 176 VAL C N 1
ATOM 3825 C CA . VAL C 1 17 ? 5.14401 -24.48898 8.24645 1.000 19.32702 176 VAL C CA 1
ATOM 3826 C C . VAL C 1 17 ? 4.33540 -23.65993 7.26465 1.000 18.35784 176 VAL C C 1
ATOM 3827 O O . VAL C 1 17 ? 4.48404 -23.81641 6.05702 1.000 19.37655 176 VAL C O 1
ATOM 3840 N N . TYR C 1 18 ? 3.49887 -22.75942 7.78203 1.000 17.27152 177 TYR C N 1
ATOM 3841 C CA . TYR C 1 18 ? 2.67835 -21.85786 6.96749 1.000 19.13709 177 TYR C CA 1
ATOM 3842 C C . TYR C 1 18 ? 2.79981 -20.47693 7.60435 1.000 18.77327 177 TYR C C 1
ATOM 3843 O O . TYR C 1 18 ? 2.26638 -20.25490 8.69704 1.000 16.96871 177 TYR C O 1
ATOM 3861 N N . ILE C 1 19 ? 3.46970 -19.54468 6.92440 1.000 15.28381 178 ILE C N 1
ATOM 3862 C CA . ILE C 1 19 ? 3.71714 -18.20536 7.44475 1.000 18.50677 178 ILE C CA 1
ATOM 3863 C C . ILE C 1 19 ? 2.92404 -17.19875 6.62235 1.000 16.65393 178 ILE C C 1
ATOM 3864 O O . ILE C 1 19 ? 2.97864 -17.19796 5.38069 1.000 16.82539 178 ILE C O 1
ATOM 3880 N N . PHE C 1 20 ? 2.17448 -16.36142 7.31864 1.000 15.68654 179 PHE C N 1
ATOM 3881 C CA . PHE C 1 20 ? 1.32214 -15.34329 6.73036 1.000 16.14632 179 PHE C CA 1
ATOM 3882 C C . PHE C 1 20 ? 1.92290 -14.00011 7.13106 1.000 16.10771 179 PHE C C 1
ATOM 3883 O O . PHE C 1 20 ? 1.81706 -13.59364 8.29807 1.000 17.16772 179 PHE C O 1
ATOM 3900 N N . SER C 1 21 ? 2.43636 -13.26928 6.14392 1.000 18.75940 180 SER C N 1
ATOM 3901 C CA . SER C 1 21 ? 3.09059 -11.97878 6.35539 1.000 21.57188 180 SER C CA 1
ATOM 3902 C C . SER C 1 21 ? 3.29657 -11.27490 5.00739 1.000 20.85447 180 SER C C 1
ATOM 3903 O O . SER C 1 21 ? 3.57746 -11.90624 3.97842 1.000 22.00879 180 SER C O 1
ATOM 3911 N N . SER C 1 22 ? 3.24109 -9.95856 5.04270 1.000 21.36657 181 SER C N 1
ATOM 3912 C CA . SER C 1 22 ? 3.56205 -9.16126 3.87117 1.000 23.76731 181 SER C CA 1
ATOM 3913 C C . SER C 1 22 ? 5.04164 -8.84142 3.80134 1.000 20.92741 181 SER C C 1
ATOM 3914 O O . SER C 1 22 ? 5.46106 -8.20582 2.84983 1.000 23.49711 181 SER C O 1
ATOM 3922 N N . ASP C 1 23 ? 5.85375 -9.28843 4.76646 1.000 21.92135 182 ASP C N 1
ATOM 3923 C CA . ASP C 1 23 ? 7.30786 -9.10019 4.72852 1.000 23.59203 182 ASP C CA 1
ATOM 3924 C C . ASP C 1 23 ? 7.94057 -10.38826 4.19660 1.000 22.42979 182 ASP C C 1
ATOM 3925 O O . ASP C 1 23 ? 8.14586 -11.34130 4.94987 1.000 20.11448 182 ASP C O 1
ATOM 3934 N N . PHE C 1 24 ? 8.25053 -10.41733 2.89332 1.000 20.89048 183 PHE C N 1
ATOM 3935 C CA . PHE C 1 24 ? 8.76244 -11.64635 2.27697 1.000 22.90855 183 PHE C CA 1
ATOM 3936 C C . PHE C 1 24 ? 10.10308 -12.08094 2.87242 1.000 22.55944 183 PHE C C 1
ATOM 3937 O O . PHE C 1 24 ? 10.27882 -13.24001 3.25488 1.000 25.17113 183 PHE C O 1
ATOM 3954 N N . GLN C 1 25 ? 11.08353 -11.17477 2.93059 1.000 23.22554 184 GLN C N 1
ATOM 3955 C CA . GLN C 1 25 ? 12.37713 -11.53929 3.50124 1.000 24.68351 184 GLN C CA 1
ATOM 3956 C C . GLN C 1 25 ? 12.21239 -12.07814 4.92432 1.000 21.95458 184 GLN C C 1
ATOM 3957 O O . GLN C 1 25 ? 12.77520 -13.11355 5.28912 1.000 21.13067 184 GLN C O 1
ATOM 3971 N N . LEU C 1 26 ? 11.43130 -11.39535 5.74761 1.000 21.38821 185 LEU C N 1
ATOM 3972 C CA . LEU C 1 26 ? 11.25169 -11.87913 7.10829 1.000 20.47296 185 LEU C CA 1
ATOM 3973 C C . LEU C 1 26 ? 10.63840 -13.26813 7.10081 1.000 19.63929 185 LEU C C 1
ATOM 3974 O O . LEU C 1 26 ? 11.07992 -14.14703 7.85268 1.000 18.31370 185 LEU C O 1
ATOM 3990 N N . SER C 1 27 ? 9.64719 -13.50025 6.22335 1.000 18.49381 186 SER C N 1
ATOM 3991 C CA . SER C 1 27 ? 8.99049 -14.80800 6.17784 1.000 17.66312 186 SER C CA 1
ATOM 3992 C C . SER C 1 27 ? 9.96336 -15.91811 5.81390 1.000 19.50847 186 SER C C 1
ATOM 3993 O O . SER C 1 27 ? 9.86985 -17.03265 6.36313 1.000 17.75608 186 SER C O 1
ATOM 4001 N N . GLU C 1 28 ? 10.84937 -15.64934 4.83103 1.000 18.01069 187 GLU C N 1
ATOM 4002 C CA . GLU C 1 28 ? 11.82080 -16.64545 4.37110 1.000 20.91632 187 GLU C CA 1
ATOM 4003 C C . GLU C 1 28 ? 12.83094 -16.99697 5.46858 1.000 20.20345 187 GLU C C 1
ATOM 4004 O O . GLU C 1 28 ? 13.15859 -18.17328 5.68262 1.000 22.35181 187 GLU C O 1
ATOM 4016 N N . GLU C 1 29 ? 13.35324 -15.99214 6.16476 1.000 19.34845 188 GLU C N 1
ATOM 4017 C CA . GLU C 1 29 ? 14.34209 -16.25902 7.20961 1.000 18.63284 188 GLU C CA 1
ATOM 4018 C C . GLU C 1 29 ? 13.69380 -16.93169 8.39285 1.000 17.75326 188 GLU C C 1
ATOM 4019 O O . GLU C 1 29 ? 14.24633 -17.88211 8.94088 1.000 16.24396 188 GLU C O 1
ATOM 4031 N N . LEU C 1 30 ? 12.47476 -16.50803 8.74546 1.000 18.41548 189 LEU C N 1
ATOM 4032 C CA . LEU C 1 30 ? 11.77225 -17.13329 9.86058 1.000 18.44922 189 LEU C CA 1
ATOM 4033 C C . LEU C 1 30 ? 11.43476 -18.57822 9.55320 1.000 16.72006 189 LEU C C 1
ATOM 4034 O O . LEU C 1 30 ? 11.60642 -19.46912 10.40352 1.000 20.26074 189 LEU C O 1
ATOM 4050 N N . GLY C 1 31 ? 10.95079 -18.83722 8.34119 1.000 17.97636 190 GLY C N 1
ATOM 4051 C CA . GLY C 1 31 ? 10.57423 -20.19460 7.99785 1.000 15.62128 190 GLY C CA 1
ATOM 4052 C C . GLY C 1 31 ? 11.71996 -21.17299 8.17321 1.000 19.68169 190 GLY C C 1
ATOM 4053 O O . GLY C 1 31 ? 11.54238 -22.27055 8.70173 1.000 19.63229 190 GLY C O 1
ATOM 4057 N N . VAL C 1 32 ? 12.90543 -20.79800 7.69885 1.000 18.58143 191 VAL C N 1
ATOM 4058 C CA . VAL C 1 32 ? 14.05925 -21.68928 7.79805 1.000 19.66845 191 VAL C CA 1
ATOM 4059 C C . VAL C 1 32 ? 14.45409 -21.85628 9.25224 1.000 21.06339 191 VAL C C 1
ATOM 4060 O O . VAL C 1 32 ? 14.75225 -22.96996 9.70408 1.000 19.61036 191 VAL C O 1
ATOM 4073 N N . ALA C 1 33 ? 14.42704 -20.76179 10.01543 1.000 21.96091 192 ALA C N 1
ATOM 4074 C CA . ALA C 1 33 ? 14.86093 -20.82877 11.40245 1.000 21.78115 192 ALA C CA 1
ATOM 4075 C C . ALA C 1 33 ? 13.93538 -21.71774 12.21575 1.000 19.62010 192 ALA C C 1
ATOM 4076 O O . ALA C 1 33 ? 14.38847 -22.46593 13.08600 1.000 18.65327 192 ALA C O 1
ATOM 4083 N N . LEU C 1 34 ? 12.63742 -21.65523 11.93210 1.000 20.62006 193 LEU C N 1
ATOM 4084 C CA . LEU C 1 34 ? 11.65633 -22.48131 12.63469 1.000 21.77648 193 LEU C CA 1
ATOM 4085 C C . LEU C 1 34 ? 11.86630 -23.94688 12.32084 1.000 17.11997 193 LEU C C 1
ATOM 4086 O O . LEU C 1 34 ? 11.90673 -24.78996 13.22330 1.000 21.65191 193 LEU C O 1
ATOM 4102 N N . ILE C 1 35 ? 11.99058 -24.27483 11.03849 1.000 19.43071 194 ILE C N 1
ATOM 4103 C CA . ILE C 1 35 ? 12.23572 -25.66924 10.64702 1.000 17.60075 194 ILE C CA 1
ATOM 4104 C C . ILE C 1 35 ? 13.50667 -26.22653 11.29466 1.000 20.24416 194 ILE C C 1
ATOM 4105 O O . ILE C 1 35 ? 13.51865 -27.35051 11.82019 1.000 22.23132 194 ILE C O 1
ATOM 4121 N N . ASN C 1 36 ? 14.58050 -25.45361 11.30091 1.000 17.54057 195 ASN C N 1
ATOM 4122 C CA . ASN C 1 36 ? 15.80502 -25.94076 11.91867 1.000 19.62165 195 ASN C CA 1
ATOM 4123 C C . ASN C 1 36 ? 15.64513 -26.07351 13.42714 1.000 19.20943 195 ASN C C 1
ATOM 4124 O O . ASN C 1 36 ? 16.07146 -27.07254 14.02380 1.000 20.03471 195 ASN C O 1
ATOM 4135 N N . ALA C 1 37 ? 14.98452 -25.10114 14.05859 1.000 21.34698 196 ALA C N 1
ATOM 4136 C CA . ALA C 1 37 ? 14.89071 -25.12395 15.51160 1.000 22.33087 196 ALA C CA 1
ATOM 4137 C C . ALA C 1 37 ? 14.02015 -26.28504 15.97187 1.000 20.59572 196 ALA C C 1
ATOM 4138 O O . ALA C 1 37 ? 14.32264 -26.94690 16.97532 1.000 20.73311 196 ALA C O 1
ATOM 4145 N N . LEU C 1 38 ? 12.92557 -26.54528 15.25684 1.000 18.41205 197 LEU C N 1
ATOM 4146 C CA . LEU C 1 38 ? 12.06364 -27.64508 15.64891 1.000 22.37952 197 LEU C CA 1
ATOM 4147 C C . LEU C 1 38 ? 12.75616 -28.97093 15.37822 1.000 24.40389 197 LEU C C 1
ATOM 4148 O O . LEU C 1 38 ? 12.58006 -29.93161 16.12749 1.000 26.28053 197 LEU C O 1
ATOM 4164 N N . SER C 1 39 ? 13.51593 -29.05961 14.28014 1.000 19.04145 198 SER C N 1
ATOM 4165 C CA . SER C 1 39 ? 14.33754 -30.24423 14.06555 1.000 26.44152 198 SER C CA 1
ATOM 4166 C C . SER C 1 39 ? 15.29720 -30.44628 15.23565 1.000 27.05931 198 SER C C 1
ATOM 4167 O O . SER C 1 39 ? 15.47528 -31.56561 15.71475 1.000 26.29226 198 SER C O 1
ATOM 4175 N N . ALA C 1 40 ? 15.92599 -29.36873 15.71521 1.000 27.50304 199 ALA C N 1
ATOM 4176 C CA . ALA C 1 40 ? 16.83384 -29.49716 16.85738 1.000 26.39804 199 ALA C CA 1
ATOM 4177 C C . ALA C 1 40 ? 16.10067 -30.01618 18.08956 1.000 26.47786 199 ALA C C 1
ATOM 4178 O O . ALA C 1 40 ? 16.69731 -30.69286 18.92842 1.000 24.74862 199 ALA C O 1
ATOM 4185 N N . LYS C 1 41 ? 14.81907 -29.69310 18.22305 1.000 27.29907 200 LYS C N 1
ATOM 4186 C CA . LYS C 1 41 ? 14.00733 -30.19656 19.31858 1.000 27.80461 200 LYS C CA 1
ATOM 4187 C C . LYS C 1 41 ? 13.33754 -31.53855 19.03415 1.000 26.79817 200 LYS C C 1
ATOM 4188 O O . LYS C 1 41 ? 12.71926 -32.09829 19.94612 1.000 28.83337 200 LYS C O 1
ATOM 4207 N N . GLU C 1 42 ? 13.45474 -32.07254 17.81901 1.000 24.96665 201 GLU C N 1
ATOM 4208 C CA . GLU C 1 42 ? 12.77796 -33.31810 17.43288 1.000 29.24894 201 GLU C CA 1
ATOM 4209 C C . GLU C 1 42 ? 11.26688 -33.19151 17.63570 1.000 28.96674 201 GLU C C 1
ATOM 4210 O O . GLU C 1 42 ? 10.59996 -34.11442 18.10483 1.000 29.90267 201 GLU C O 1
ATOM 4222 N N . ILE C 1 43 ? 10.72943 -32.02276 17.29769 1.000 22.89325 202 ILE C N 1
ATOM 4223 C CA . ILE C 1 43 ? 9.29616 -31.74943 17.33689 1.000 22.76179 202 ILE C CA 1
ATOM 4224 C C . ILE C 1 43 ? 8.79131 -31.64968 15.90915 1.000 25.86989 202 ILE C C 1
ATOM 4225 O O . ILE C 1 43 ? 9.34722 -30.90115 15.09965 1.000 24.02161 202 ILE C O 1
ATOM 4241 N N . VAL C 1 44 ? 7.77675 -32.45059 15.58612 1.000 25.12240 203 VAL C N 1
ATOM 4242 C CA . VAL C 1 44 ? 7.19267 -32.48210 14.25895 1.000 26.50406 203 VAL C CA 1
ATOM 4243 C C . VAL C 1 44 ? 5.68688 -32.18000 14.37411 1.000 24.66755 203 VAL C C 1
ATOM 4244 O O . VAL C 1 44 ? 4.86724 -33.02982 14.65177 1.000 25.61019 203 VAL C O 1
ATOM 4257 N N . PRO C 1 45 ? 5.32247 -30.91778 14.13273 1.000 19.33835 204 PRO C N 1
ATOM 4258 C CA . PRO C 1 45 ? 3.89066 -30.58717 14.18745 1.000 23.50746 204 PRO C CA 1
ATOM 4259 C C . PRO C 1 45 ? 3.14545 -31.23195 13.03692 1.000 21.84390 204 PRO C C 1
ATOM 4260 O O . PRO C 1 45 ? 3.71501 -31.56931 12.00372 1.000 24.32461 204 PRO C O 1
ATOM 4271 N N . GLU C 1 46 ? 1.84439 -31.42619 13.22691 1.000 25.41096 205 GLU C N 1
ATOM 4272 C CA . GLU C 1 46 ? 0.98552 -31.62943 12.06767 1.000 24.47984 205 GLU C CA 1
ATOM 4273 C C . GLU C 1 46 ? 0.98447 -30.37719 11.20564 1.000 20.43367 205 GLU C C 1
ATOM 4274 O O . GLU C 1 46 ? 1.16353 -30.43783 9.99023 1.000 22.96050 205 GLU C O 1
ATOM 4286 N N . ARG C 1 47 ? 0.79714 -29.22436 11.82425 1.000 18.22590 206 ARG C N 1
ATOM 4287 C CA . ARG C 1 47 ? 0.84013 -27.95912 11.10777 1.000 20.27665 206 ARG C CA 1
ATOM 4288 C C . ARG C 1 47 ? 1.27174 -26.88985 12.10040 1.000 16.75083 206 ARG C C 1
ATOM 4289 O O . ARG C 1 47 ? 0.95661 -26.97687 13.29121 1.000 16.17852 206 ARG C O 1
ATOM 4310 N N . LEU C 1 48 ? 1.98176 -25.87536 11.59899 1.000 17.36196 207 LEU C N 1
ATOM 4311 C CA . LEU C 1 48 ? 2.38719 -24.71023 12.38140 1.000 15.31972 207 LEU C CA 1
ATOM 4312 C C . LEU C 1 48 ? 2.05008 -23.46979 11.55795 1.000 15.92655 207 LEU C C 1
ATOM 4313 O O . LEU C 1 48 ? 2.67056 -23.22385 10.53163 1.000 17.99466 207 LEU C O 1
ATOM 4329 N N . TYR C 1 49 ? 1.04682 -22.72112 11.97852 1.000 14.92804 208 TYR C N 1
ATOM 4330 C CA . TYR C 1 49 ? 0.60496 -21.49873 11.31923 1.000 17.33771 208 TYR C CA 1
ATOM 4331 C C . TYR C 1 49 ? 1.11183 -20.29071 12.09601 1.000 16.50344 208 TYR C C 1
ATOM 4332 O O . TYR C 1 49 ? 0.97286 -20.21892 13.32414 1.000 16.18850 208 TYR C O 1
ATOM 4350 N N . VAL C 1 50 ? 1.73262 -19.37540 11.37744 1.000 15.14608 209 VAL C N 1
ATOM 4351 C CA . VAL C 1 50 ? 2.34539 -18.18450 11.94435 1.000 15.24419 209 VAL C CA 1
ATOM 4352 C C . VAL C 1 50 ? 1.79238 -16.97654 11.20353 1.000 13.84550 209 VAL C C 1
ATOM 4353 O O . VAL C 1 50 ? 1.71719 -16.98354 9.97545 1.000 15.82712 209 VAL C O 1
ATOM 4366 N N . MET C 1 51 ? 1.43286 -15.93798 11.94605 1.000 14.11748 210 MET C N 1
ATOM 4367 C CA . MET C 1 51 ? 0.98141 -14.68361 11.37428 1.000 14.85131 210 MET C CA 1
ATOM 4368 C C . MET C 1 51 ? 1.80552 -13.50784 11.91046 1.000 15.01995 210 MET C C 1
ATOM 4369 O O . MET C 1 51 ? 1.90632 -13.30071 13.12597 1.000 16.46314 210 MET C O 1
ATOM 4383 N N . LEU C 1 52 ? 2.35196 -12.70425 11.00055 1.000 14.89974 211 LEU C N 1
ATOM 4384 C CA . LEU C 1 52 ? 3.19732 -11.57249 11.37153 1.000 22.99849 211 LEU C CA 1
ATOM 4385 C C . LEU C 1 52 ? 2.49483 -10.27499 10.97250 1.000 22.92339 211 LEU C C 1
ATOM 4386 O O . LEU C 1 52 ? 2.25495 -10.01346 9.79669 1.000 20.40898 211 LEU C O 1
ATOM 4402 N N . ASN C 1 53 ? 2.09082 -9.50156 11.94383 1.000 19.05781 212 ASN C N 1
ATOM 4403 C CA A ASN C 1 53 ? 1.51254 -8.19569 11.70288 0.658 27.99699 212 ASN C CA 1
ATOM 4404 C CA B ASN C 1 53 ? 1.51244 -8.19305 11.70994 0.342 28.75025 212 ASN C CA 1
ATOM 4405 C C . ASN C 1 53 ? 2.48930 -7.13172 12.20649 1.000 32.14165 212 ASN C C 1
ATOM 4406 O O . ASN C 1 53 ? 3.54468 -7.43357 12.76114 1.000 40.15094 212 ASN C O 1
ATOM 4427 N N . ASP C 1 54 ? 2.13564 -5.87851 12.00517 1.000 36.76578 213 ASP C N 1
ATOM 4428 C CA . ASP C 1 54 ? 3.04019 -4.78887 12.37026 1.000 47.82276 213 ASP C CA 1
ATOM 4429 C C . ASP C 1 54 ? 3.58660 -5.00205 13.78127 1.000 54.05607 213 ASP C C 1
ATOM 4430 O O . ASP C 1 54 ? 4.72724 -5.45659 13.95323 1.000 55.27212 213 ASP C O 1
ATOM 4439 N N . LYS C 1 55 ? 2.75904 -4.73949 14.79499 1.000 61.63976 214 LYS C N 1
ATOM 4440 C CA . LYS C 1 55 ? 3.16082 -4.85128 16.19429 1.000 59.28046 214 LYS C CA 1
ATOM 4441 C C . LYS C 1 55 ? 2.46576 -6.01457 16.91165 1.000 49.35416 214 LYS C C 1
ATOM 4442 O O . LYS C 1 55 ? 2.01145 -5.88766 18.04819 1.000 50.09005 214 LYS C O 1
ATOM 4461 N N . THR C 1 56 ? 2.39126 -7.17490 16.26848 1.000 28.87842 215 THR C N 1
ATOM 4462 C CA . THR C 1 56 ? 1.72222 -8.33135 16.85331 1.000 27.69881 215 THR C CA 1
ATOM 4463 C C . THR C 1 56 ? 2.10642 -9.58024 16.07433 1.000 22.23678 215 THR C C 1
ATOM 4464 O O . THR C 1 56 ? 1.98367 -9.62309 14.85018 1.000 24.97017 215 THR C O 1
ATOM 4475 N N . ILE C 1 57 ? 2.57981 -10.58808 16.77583 1.000 20.79294 216 ILE C N 1
ATOM 4476 C CA . ILE C 1 57 ? 2.85541 -11.89600 16.18865 1.000 18.80219 216 ILE C CA 1
ATOM 4477 C C . ILE C 1 57 ? 1.90037 -12.88718 16.81631 1.000 17.08828 216 ILE C C 1
ATOM 4478 O O . ILE C 1 57 ? 1.60233 -12.77197 18.00534 1.000 17.55495 216 ILE C O 1
ATOM 4494 N N . SER C 1 58 ? 1.46910 -13.87452 16.04328 1.000 15.62045 217 SER C N 1
ATOM 4495 C CA . SER C 1 58 ? 0.63322 -14.94722 16.56663 1.000 15.20287 217 SER C CA 1
ATOM 4496 C C . SER C 1 58 ? 1.01217 -16.23892 15.86393 1.000 13.39210 217 SER C C 1
ATOM 4497 O O . SER C 1 58 ? 1.54210 -16.23469 14.76593 1.000 15.13158 217 SER C O 1
ATOM 4505 N N . PHE C 1 59 ? 0.69567 -17.36664 16.49312 1.000 13.09689 218 PHE C N 1
ATOM 4506 C CA . PHE C 1 59 ? 0.90516 -18.64130 15.84492 1.000 12.30570 218 PHE C CA 1
ATOM 4507 C C . PHE C 1 59 ? -0.06127 -19.68089 16.42066 1.000 15.17422 218 PHE C C 1
ATOM 4508 O O . PHE C 1 59 ? -0.59513 -19.55361 17.53252 1.000 12.37975 218 PHE C O 1
ATOM 4525 N N . SER C 1 60 ? -0.28146 -20.72488 15.62650 1.000 12.36130 219 SER C N 1
ATOM 4526 C CA . SER C 1 60 ? -1.06468 -21.88757 16.04949 1.000 12.34852 219 SER C CA 1
ATOM 4527 C C . SER C 1 60 ? -0.25684 -23.13406 15.76093 1.000 12.92818 219 SER C C 1
ATOM 4528 O O . SER C 1 60 ? 0.09360 -23.38115 14.60784 1.000 13.16059 219 SER C O 1
ATOM 4536 N N . PHE C 1 61 ? 0.14540 -23.84020 16.81251 1.000 13.74091 220 PHE C N 1
ATOM 4537 C CA . PHE C 1 61 ? 0.82537 -25.12592 16.68414 1.000 18.35982 220 PHE C CA 1
ATOM 4538 C C . PHE C 1 61 ? -0.20654 -26.24336 16.81942 1.000 18.44684 220 PHE C C 1
ATOM 4539 O O . PHE C 1 61 ? -0.81666 -26.37727 17.88217 1.000 16.44735 220 PHE C O 1
ATOM 4556 N N . ILE C 1 62 ? -0.36780 -27.06093 15.76875 1.000 16.67926 221 ILE C N 1
ATOM 4557 C CA . ILE C 1 62 ? -1.30298 -28.18108 15.76871 1.000 19.25540 221 ILE C CA 1
ATOM 4558 C C . ILE C 1 62 ? -0.47619 -29.45723 15.80705 1.000 20.46988 221 ILE C C 1
ATOM 4559 O O . ILE C 1 62 ? 0.32415 -29.70702 14.90042 1.000 20.91881 221 ILE C O 1
ATOM 4575 N N . SER C 1 63 ? -0.65818 -30.26184 16.84585 1.000 22.05645 222 SER C N 1
ATOM 4576 C CA . SER C 1 63 ? 0.11404 -31.49286 16.99229 1.000 26.31919 222 SER C CA 1
ATOM 4577 C C . SER C 1 63 ? -0.59231 -32.62927 16.27302 1.000 32.30734 222 SER C C 1
ATOM 4578 O O . SER C 1 63 ? -1.73050 -32.48588 15.81562 1.000 30.73542 222 SER C O 1
ATOM 4586 N N . LYS C 1 64 ? 0.09535 -33.77653 16.20018 1.000 32.18188 223 LYS C N 1
ATOM 4587 C CA . LYS C 1 64 ? -0.41248 -34.91873 15.45277 1.000 36.07931 223 LYS C CA 1
ATOM 4588 C C . LYS C 1 64 ? -1.70249 -35.46503 16.05593 1.000 36.11123 223 LYS C C 1
ATOM 4589 O O . LYS C 1 64 ? -2.48228 -36.11842 15.35374 1.000 41.03744 223 LYS C O 1
ATOM 4608 N N . ASN C 1 65 ? -1.93732 -35.24141 17.35612 1.000 39.14596 224 ASN C N 1
ATOM 4609 C CA . ASN C 1 65 ? -3.20820 -35.62042 17.96797 1.000 41.55720 224 ASN C CA 1
ATOM 4610 C C . ASN C 1 65 ? -4.28160 -34.55796 17.77830 1.000 38.27455 224 ASN C C 1
ATOM 4611 O O . ASN C 1 65 ? -5.33854 -34.66529 18.40949 1.000 35.69788 224 ASN C O 1
ATOM 4622 N N . LYS C 1 66 ? -4.00394 -33.54029 16.95116 1.000 33.73546 225 LYS C N 1
ATOM 4623 C CA . LYS C 1 66 ? -4.95054 -32.51970 16.50926 1.000 34.32480 225 LYS C CA 1
ATOM 4624 C C . LYS C 1 66 ? -5.37572 -31.58628 17.63034 1.000 33.43567 225 LYS C C 1
ATOM 4625 O O . LYS C 1 66 ? -6.36793 -30.90653 17.50848 1.000 30.17114 225 LYS C O 1
ATOM 4644 N N . LYS C 1 67 ? -4.64061 -31.54942 18.73043 1.000 36.31663 226 LYS C N 1
ATOM 4645 C CA . LYS C 1 67 ? -4.75250 -30.45689 19.68268 1.000 27.93798 226 LYS C CA 1
ATOM 4646 C C . LYS C 1 67 ? -3.95406 -29.25500 19.17006 1.000 31.94847 226 LYS C C 1
ATOM 4647 O O . LYS C 1 67 ? -3.07119 -29.39587 18.31088 1.000 29.30470 226 LYS C O 1
ATOM 4666 N N . SER C 1 68 ? -4.29229 -28.04685 19.67920 1.000 20.27275 227 SER C N 1
ATOM 4667 C CA . SER C 1 68 ? -3.58496 -26.85087 19.26170 1.000 17.60996 227 SER C CA 1
ATOM 4668 C C . SER C 1 68 ? -3.08637 -26.06690 20.45856 1.000 18.16865 227 SER C C 1
ATOM 4669 O O . SER C 1 68 ? -3.74336 -26.03596 21.50248 1.000 19.20256 227 SER C O 1
ATOM 4677 N N . LYS C 1 69 ? -1.93819 -25.40070 20.26280 1.000 17.67507 228 LYS C N 1
ATOM 4678 C CA . LYS C 1 69 ? -1.38988 -24.38712 21.17053 1.000 16.74609 228 LYS C CA 1
ATOM 4679 C C . LYS C 1 69 ? -1.33765 -23.06887 20.40582 1.000 14.93464 228 LYS C C 1
ATOM 4680 O O . LYS C 1 69 ? -0.70912 -22.97543 19.33948 1.000 12.31196 228 LYS C O 1
ATOM 4699 N N . ASN C 1 70 ? -2.04942 -22.07229 20.91524 1.000 14.27090 229 ASN C N 1
ATOM 4700 C CA . ASN C 1 70 ? -2.23096 -20.79438 20.25071 1.000 12.32014 229 ASN C CA 1
ATOM 4701 C C . ASN C 1 70 ? -1.65135 -19.67937 21.12440 1.000 12.26037 229 ASN C C 1
ATOM 4702 O O . ASN C 1 70 ? -1.87396 -19.62000 22.33602 1.000 12.94393 229 ASN C O 1
ATOM 4713 N N . ARG C 1 71 ? -0.95386 -18.75210 20.49689 1.000 15.80628 230 ARG C N 1
ATOM 4714 C CA . ARG C 1 71 ? -0.24088 -17.70942 21.20167 1.000 15.42286 230 ARG C CA 1
ATOM 4715 C C . ARG C 1 71 ? -0.33644 -16.41670 20.42003 1.000 12.66679 230 ARG C C 1
ATOM 4716 O O . ARG C 1 71 ? -0.47850 -16.41125 19.19013 1.000 12.85040 230 ARG C O 1
ATOM 4737 N N . VAL C 1 72 ? -0.25708 -15.32389 21.16333 1.000 13.30386 231 VAL C N 1
ATOM 4738 C CA . VAL C 1 72 ? -0.16225 -13.98640 20.62674 1.000 14.24934 231 VAL C CA 1
ATOM 4739 C C . VAL C 1 72 ? 0.90467 -13.25624 21.44884 1.000 16.10198 231 VAL C C 1
ATOM 4740 O O . VAL C 1 72 ? 0.87525 -13.29290 22.68108 1.000 16.91316 231 VAL C O 1
ATOM 4753 N N . LEU C 1 73 ? 1.76994 -12.51097 20.77653 1.000 15.04900 232 LEU C N 1
ATOM 4754 C CA . LEU C 1 73 ? 2.80994 -11.70081 21.38580 1.000 15.91597 232 LEU C CA 1
ATOM 4755 C C . LEU C 1 73 ? 2.73362 -10.30495 20.79527 1.000 17.69182 232 LEU C C 1
ATOM 4756 O O . LEU C 1 73 ? 2.86848 -10.12084 19.58380 1.000 18.37167 232 LEU C O 1
ATOM 4772 N N . SER C 1 74 ? 2.50207 -9.31978 21.64021 1.000 22.02773 233 SER C N 1
ATOM 4773 C CA . SER C 1 74 ? 2.58092 -7.93669 21.19980 1.000 27.07769 233 SER C CA 1
ATOM 4774 C C . SER C 1 74 ? 3.96463 -7.43824 21.57234 1.000 28.07465 233 SER C C 1
ATOM 4775 O O . SER C 1 74 ? 4.49553 -7.80128 22.62017 1.000 23.60469 233 SER C O 1
ATOM 4783 N N . THR C 1 75 ? 4.54160 -6.60942 20.71484 1.000 33.77982 234 THR C N 1
ATOM 4784 C CA . THR C 1 75 ? 5.89536 -6.11367 20.87963 1.000 36.63787 234 THR C CA 1
ATOM 4785 C C . THR C 1 75 ? 5.94878 -4.61465 20.65348 1.000 38.97844 234 THR C C 1
ATOM 4786 O O . THR C 1 75 ? 5.27576 -4.08225 19.75758 1.000 40.39247 234 THR C O 1
ATOM 4797 N N . GLU C 1 76 ? 6.76796 -3.94594 21.47123 1.000 46.78288 235 GLU C N 1
ATOM 4798 C CA . GLU C 1 76 ? 7.01227 -2.51776 21.27399 1.000 54.46336 235 GLU C CA 1
ATOM 4799 C C . GLU C 1 76 ? 7.91406 -2.27966 20.06891 1.000 47.43598 235 GLU C C 1
ATOM 4800 O O . GLU C 1 76 ? 7.72177 -1.31992 19.31216 1.000 49.80687 235 GLU C O 1
ATOM 4812 N N . LYS C 1 77 ? 8.89889 -3.14558 19.88146 1.000 46.28579 236 LYS C N 1
ATOM 4813 C CA . LYS C 1 77 ? 9.84573 -3.05816 18.78575 1.000 37.57152 236 LYS C CA 1
ATOM 4814 C C . LYS C 1 77 ? 9.67306 -4.24843 17.85871 1.000 35.74124 236 LYS C C 1
ATOM 4815 O O . LYS C 1 77 ? 9.38658 -5.35736 18.31021 1.000 37.52556 236 LYS C O 1
ATOM 4834 N N . LYS C 1 78 ? 9.86090 -4.02481 16.56583 1.000 30.89888 237 LYS C N 1
ATOM 4835 C CA . LYS C 1 78 ? 9.79181 -5.13535 15.62171 1.000 37.08900 237 LYS C CA 1
ATOM 4836 C C . LYS C 1 78 ? 10.91773 -6.11893 15.91086 1.000 27.90529 237 LYS C C 1
ATOM 4837 O O . LYS C 1 78 ? 12.07134 -5.72922 16.01308 1.000 28.61604 237 LYS C O 1
ATOM 4856 N N . LEU C 1 79 ? 10.58041 -7.38823 16.06238 1.000 26.56086 238 LEU C N 1
ATOM 4857 C CA . LEU C 1 79 ? 11.54778 -8.40784 16.45138 1.000 29.60447 238 LEU C CA 1
ATOM 4858 C C . LEU C 1 79 ? 12.17661 -9.04577 15.22139 1.000 28.23042 238 LEU C C 1
ATOM 4859 O O . LEU C 1 79 ? 11.52322 -9.19304 14.17974 1.000 23.98865 238 LEU C O 1
ATOM 4875 N N . ASN C 1 80 ? 13.46174 -9.41456 15.34638 1.000 25.19621 239 ASN C N 1
ATOM 4876 C CA . ASN C 1 80 ? 14.14434 -10.08323 14.24144 1.000 23.73337 239 ASN C CA 1
ATOM 4877 C C . ASN C 1 80 ? 13.69131 -11.55063 14.17372 1.000 23.34436 239 ASN C C 1
ATOM 4878 O O . ASN C 1 80 ? 13.08269 -12.10958 15.12054 1.000 19.77837 239 ASN C O 1
ATOM 4889 N N . TYR C 1 81 ? 13.94797 -12.15309 13.00356 1.000 21.90564 240 TYR C N 1
ATOM 4890 C CA . TYR C 1 81 ? 13.49395 -13.50530 12.75296 1.000 20.35890 240 TYR C CA 1
ATOM 4891 C C . TYR C 1 81 ? 14.03180 -14.48614 13.79288 1.000 19.47823 240 TYR C C 1
ATOM 4892 O O . TYR C 1 81 ? 13.39302 -15.49629 14.07109 1.000 18.04303 240 TYR C O 1
ATOM 4910 N N . LYS C 1 82 ? 15.19513 -14.21886 14.37315 1.000 20.69538 241 LYS C N 1
ATOM 4911 C CA . LYS C 1 82 ? 15.73079 -15.13883 15.36960 1.000 20.43003 241 LYS C CA 1
ATOM 4912 C C . LYS C 1 82 ? 14.88360 -15.10806 16.63370 1.000 18.99435 241 LYS C C 1
ATOM 4913 O O . LYS C 1 82 ? 14.54125 -16.14673 17.19077 1.000 18.08086 241 LYS C O 1
ATOM 4932 N N . HIS C 1 83 ? 14.53662 -13.92514 17.11113 1.000 20.67806 242 HIS C N 1
ATOM 4933 C CA . HIS C 1 83 ? 13.71671 -13.84256 18.32426 1.000 18.20345 242 HIS C CA 1
ATOM 4934 C C . HIS C 1 83 ? 12.31273 -14.39596 18.09501 1.000 17.45301 242 HIS C C 1
ATOM 4935 O O . HIS C 1 83 ? 11.72400 -15.03903 18.98908 1.000 15.53127 242 HIS C O 1
ATOM 4949 N N . ILE C 1 84 ? 11.75561 -14.18146 16.89977 1.000 16.17490 243 ILE C N 1
ATOM 4950 C CA . ILE C 1 84 ? 10.43702 -14.75686 16.61346 1.000 14.80513 243 ILE C CA 1
ATOM 4951 C C . ILE C 1 84 ? 10.50523 -16.28539 16.67559 1.000 16.18758 243 ILE C C 1
ATOM 4952 O O . ILE C 1 84 ? 9.67718 -16.94691 17.31251 1.000 15.53822 243 ILE C O 1
ATOM 4968 N N . SER C 1 85 ? 11.48149 -16.86871 15.98924 1.000 15.05279 244 SER C N 1
ATOM 4969 C CA . SER C 1 85 ? 11.65250 -18.31574 16.01486 1.000 14.75034 244 SER C CA 1
ATOM 4970 C C . SER C 1 85 ? 11.83797 -18.80661 17.43919 1.000 15.57459 244 SER C C 1
ATOM 4971 O O . SER C 1 85 ? 11.20670 -19.76707 17.85270 1.000 14.49640 244 SER C O 1
ATOM 4979 N N . GLU C 1 86 ? 12.68658 -18.12623 18.21888 1.000 15.59482 245 GLU C N 1
ATOM 4980 C CA . GLU C 1 86 ? 12.95678 -18.55151 19.58505 1.000 16.13918 245 GLU C CA 1
ATOM 4981 C C . GLU C 1 86 ? 11.71056 -18.46740 20.44750 1.000 15.49336 245 GLU C C 1
ATOM 4982 O O . GLU C 1 86 ? 11.48857 -19.33006 21.30491 1.000 15.35693 245 GLU C O 1
ATOM 4994 N N . TYR C 1 87 ? 10.91704 -17.42048 20.25698 1.000 14.30829 246 TYR C N 1
ATOM 4995 C CA . TYR C 1 87 ? 9.66267 -17.26553 20.96652 1.000 14.81218 246 TYR C CA 1
ATOM 4996 C C . TYR C 1 87 ? 8.72373 -18.41596 20.65816 1.000 14.94627 246 TYR C C 1
ATOM 4997 O O . TYR C 1 87 ? 8.17049 -19.02268 21.56943 1.000 14.71984 246 TYR C O 1
ATOM 5015 N N . ILE C 1 88 ? 8.53558 -18.73075 19.37291 1.000 17.68315 247 ILE C N 1
ATOM 5016 C CA . ILE C 1 88 ? 7.61296 -19.80344 18.98384 1.000 17.16076 247 ILE C CA 1
ATOM 5017 C C . ILE C 1 88 ? 8.04533 -21.13824 19.58156 1.000 13.86934 247 ILE C C 1
ATOM 5018 O O . ILE C 1 88 ? 7.23546 -21.87454 20.15485 1.000 15.29939 247 ILE C O 1
ATOM 5034 N N . VAL C 1 89 ? 9.32553 -21.46714 19.48104 1.000 14.20648 248 VAL C N 1
ATOM 5035 C CA . VAL C 1 89 ? 9.74416 -22.79151 19.94401 1.000 20.13175 248 VAL C CA 1
ATOM 5036 C C . VAL C 1 89 ? 9.75721 -22.86645 21.46038 1.000 19.75273 248 VAL C C 1
ATOM 5037 O O . VAL C 1 89 ? 9.46630 -23.91850 22.01514 1.000 21.10418 248 VAL C O 1
ATOM 5050 N N . ASN C 1 90 ? 10.08042 -21.76904 22.15965 1.000 15.66526 249 ASN C N 1
ATOM 5051 C CA . ASN C 1 90 ? 9.92224 -21.76991 23.60913 1.000 17.90631 249 ASN C CA 1
ATOM 5052 C C . ASN C 1 90 ? 8.46349 -21.99437 24.01982 1.000 17.83570 249 ASN C C 1
ATOM 5053 O O . ASN C 1 90 ? 8.19093 -22.76321 24.94849 1.000 17.01811 249 ASN C O 1
ATOM 5064 N N . GLU C 1 91 ? 7.51520 -21.29743 23.37820 1.000 14.78736 250 GLU C N 1
ATOM 5065 C CA . GLU C 1 91 ? 6.11145 -21.48185 23.75357 1.000 18.27258 250 GLU C CA 1
ATOM 5066 C C . GLU C 1 91 ? 5.61237 -22.88846 23.43616 1.000 19.08126 250 GLU C C 1
ATOM 5067 O O . GLU C 1 91 ? 4.79734 -23.44119 24.18444 1.000 19.46313 250 GLU C O 1
ATOM 5079 N N . ILE C 1 92 ? 6.10427 -23.49218 22.35393 1.000 19.23401 251 ILE C N 1
ATOM 5080 C CA . ILE C 1 92 ? 5.69706 -24.84518 21.99199 1.000 20.21430 251 ILE C CA 1
ATOM 5081 C C . ILE C 1 92 ? 6.17992 -25.85978 23.01267 1.000 25.48928 251 ILE C C 1
ATOM 5082 O O . ILE C 1 92 ? 5.42779 -26.77062 23.38774 1.000 21.16419 251 ILE C O 1
ATOM 5098 N N . GLU C 1 93 ? 7.43946 -25.74156 23.44747 1.000 28.04981 252 GLU C N 1
ATOM 5099 C CA . GLU C 1 93 ? 8.07152 -26.66356 24.38703 1.000 40.78660 252 GLU C CA 1
ATOM 5100 C C . GLU C 1 93 ? 7.19654 -26.89972 25.61161 1.000 43.50927 252 GLU C C 1
ATOM 5101 O O . GLU C 1 93 ? 6.65444 -27.99521 25.79863 1.000 58.59666 252 GLU C O 1
ATOM 5113 N N . TYR C 1 94 ? 7.01676 -25.86882 26.42929 1.000 45.46840 253 TYR C N 1
ATOM 5114 C CA . TYR C 1 94 ? 6.05255 -25.93972 27.52718 1.000 57.56292 253 TYR C CA 1
ATOM 5115 C C . TYR C 1 94 ? 5.37757 -24.58596 27.66489 1.000 57.94658 253 TYR C C 1
ATOM 5116 O O . TYR C 1 94 ? 6.02065 -23.58386 28.05244 1.000 64.19794 253 TYR C O 1
ATOM 5135 N N . GLN D 2 12 ? -34.12759 -25.78388 10.13301 1.000 63.25952 29 GLN D N 1
ATOM 5136 C CA . GLN D 2 12 ? -33.18873 -26.64821 9.42710 1.000 62.05694 29 GLN D CA 1
ATOM 5137 C C . GLN D 2 12 ? -31.80032 -26.67687 10.09303 1.000 43.35194 29 GLN D C 1
ATOM 5138 O O . GLN D 2 12 ? -31.35344 -27.69051 10.59246 1.000 43.07790 29 GLN D O 1
ATOM 5151 N N . ASP D 2 13 ? -31.13938 -25.53878 10.08071 1.000 47.63205 30 ASP D N 1
ATOM 5152 C CA . ASP D 2 13 ? -29.70921 -25.45006 10.36104 1.000 33.78080 30 ASP D CA 1
ATOM 5153 C C . ASP D 2 13 ? -29.32197 -26.04055 11.71705 1.000 31.17249 30 ASP D C 1
ATOM 5154 O O . ASP D 2 13 ? -29.82001 -25.58202 12.75237 1.000 27.41973 30 ASP D O 1
ATOM 5163 N N . PRO D 2 14 ? -28.48146 -27.06947 11.76106 1.000 25.30219 31 PRO D N 1
ATOM 5164 C CA . PRO D 2 14 ? -28.04047 -27.59425 13.05260 1.000 27.64698 31 PRO D CA 1
ATOM 5165 C C . PRO D 2 14 ? -27.03473 -26.66418 13.69999 1.000 19.90058 31 PRO D C 1
ATOM 5166 O O . PRO D 2 14 ? -26.34813 -25.89521 13.03304 1.000 21.19494 31 PRO D O 1
ATOM 5177 N N . VAL D 2 15 ? -26.96169 -26.73324 15.01601 1.000 18.03284 32 VAL D N 1
ATOM 5178 C CA . VAL D 2 15 ? -26.02558 -25.91124 15.75684 1.000 19.16024 32 VAL D CA 1
ATOM 5179 C C . VAL D 2 15 ? -24.65961 -26.58290 15.69916 1.000 21.36812 32 VAL D C 1
ATOM 5180 O O . VAL D 2 15 ? -24.55317 -27.77550 15.98474 1.000 17.56007 32 VAL D O 1
ATOM 5193 N N . HIS D 2 16 ? -23.62995 -25.82894 15.29421 1.000 17.02464 33 HIS D N 1
ATOM 5194 C CA . HIS D 2 16 ? -22.24274 -26.26626 15.31510 1.000 18.44437 33 HIS D CA 1
ATOM 5195 C C . HIS D 2 16 ? -21.48116 -25.54996 16.43795 1.000 21.78605 33 HIS D C 1
ATOM 5196 O O . HIS D 2 16 ? -21.70376 -24.37340 16.70222 1.000 14.81233 33 HIS D O 1
ATOM 5210 N N . PHE D 2 17 ? -20.57126 -26.24638 17.09761 1.000 13.44485 34 PHE D N 1
ATOM 5211 C CA . PHE D 2 17 ? -19.90196 -25.75194 18.29625 1.000 17.03753 34 PHE D CA 1
ATOM 5212 C C . PHE D 2 17 ? -18.40523 -25.69247 18.00226 1.000 20.33968 34 PHE D C 1
ATOM 5213 O O . PHE D 2 17 ? -17.83526 -26.65150 17.47924 1.000 19.16061 34 PHE D O 1
ATOM 5230 N N . TYR D 2 18 ? -17.78059 -24.56810 18.32611 1.000 16.49353 35 TYR D N 1
ATOM 5231 C CA . TYR D 2 18 ? -16.34405 -24.38087 18.17669 1.000 15.62244 35 TYR D CA 1
ATOM 5232 C C . TYR D 2 18 ? -15.75907 -23.89814 19.50188 1.000 18.74073 35 TYR D C 1
ATOM 5233 O O . TYR D 2 18 ? -16.38421 -23.13368 20.23748 1.000 14.98653 35 TYR D O 1
ATOM 5251 N N . GLU D 2 19 ? -14.53884 -24.35334 19.79521 1.000 16.46517 36 GLU D N 1
ATOM 5252 C CA . GLU D 2 19 ? -13.82431 -23.91954 20.98396 1.000 19.23225 36 GLU D CA 1
ATOM 5253 C C . GLU D 2 19 ? -12.31505 -23.88729 20.74095 1.000 16.47048 36 GLU D C 1
ATOM 5254 O O . GLU D 2 19 ? -11.77118 -24.64005 19.93128 1.000 13.08189 36 GLU D O 1
ATOM 5266 N N . THR D 2 20 ? -11.63633 -23.03172 21.48943 1.000 16.99191 37 THR D N 1
ATOM 5267 C CA . THR D 2 20 ? -10.17746 -23.02071 21.49454 1.000 20.78301 37 THR D CA 1
ATOM 5268 C C . THR D 2 20 ? -9.76007 -22.14726 22.66051 1.000 17.43821 37 THR D C 1
ATOM 5269 O O . THR D 2 20 ? -10.61087 -21.60764 23.36608 1.000 13.27474 37 THR D O 1
ATOM 5280 N N . SER D 2 21 ? -8.44161 -21.95770 22.81891 1.000 15.83259 38 SER D N 1
ATOM 5281 C CA . SER D 2 21 ? -7.91724 -21.02500 23.80928 1.000 14.71494 38 SER D CA 1
ATOM 5282 C C . SER D 2 21 ? -6.56432 -20.54707 23.32423 1.000 17.80478 38 SER D C 1
ATOM 5283 O O . SER D 2 21 ? -5.93989 -21.19211 22.48641 1.000 13.97720 38 SER D O 1
ATOM 5291 N N . TYR D 2 22 ? -6.14762 -19.37810 23.82131 1.000 14.18620 39 TYR D N 1
ATOM 5292 C CA . TYR D 2 22 ? -4.83741 -18.85205 23.48303 1.000 18.82462 39 TYR D CA 1
ATOM 5293 C C . TYR D 2 22 ? -4.27635 -18.08127 24.67292 1.000 14.50306 39 TYR D C 1
ATOM 5294 O O . TYR D 2 22 ? -4.99749 -17.72001 25.60398 1.000 12.46655 39 TYR D O 1
ATOM 5312 N N . LYS D 2 23 ? -2.97661 -17.80213 24.61388 1.000 15.40196 40 LYS D N 1
ATOM 5313 C CA . LYS D 2 23 ? -2.32903 -16.99217 25.62670 1.000 15.42314 40 LYS D CA 1
ATOM 5314 C C . LYS D 2 23 ? -1.72977 -15.78077 24.93188 1.000 17.48012 40 LYS D C 1
ATOM 5315 O O . LYS D 2 23 ? -1.09428 -15.90382 23.87268 1.000 16.44857 40 LYS D O 1
ATOM 5334 N N . TYR D 2 24 ? -1.89526 -14.62852 25.57283 1.000 15.76410 41 TYR D N 1
ATOM 5335 C CA . TYR D 2 24 ? -1.39191 -13.35650 25.08615 1.000 12.86014 41 TYR D CA 1
ATOM 5336 C C . TYR D 2 24 ? -0.31972 -12.78978 26.01613 1.000 13.20639 41 TYR D C 1
ATOM 5337 O O . TYR D 2 24 ? -0.51212 -12.71000 27.22964 1.000 15.83061 41 TYR D O 1
ATOM 5355 N N . GLN D 2 25 ? 0.80411 -12.37600 25.45187 1.000 15.33536 42 GLN D N 1
ATOM 5356 C CA . GLN D 2 25 ? 1.83911 -11.67676 26.22554 1.000 19.50349 42 GLN D CA 1
ATOM 5357 C C . GLN D 2 25 ? 1.86764 -10.21391 25.79260 1.000 14.68061 42 GLN D C 1
ATOM 5358 O O . GLN D 2 25 ? 2.09343 -9.92070 24.61251 1.000 16.11700 42 GLN D O 1
ATOM 5372 N N . ALA D 2 26 ? 1.65135 -9.31112 26.74566 1.000 26.42795 43 ALA D N 1
ATOM 5373 C CA . ALA D 2 26 ? 1.63430 -7.88663 26.47201 1.000 28.21961 43 ALA D CA 1
ATOM 5374 C C . ALA D 2 26 ? 3.03367 -7.36221 26.14458 1.000 29.86777 43 ALA D C 1
ATOM 5375 O O . ALA D 2 26 ? 4.05476 -7.95262 26.49846 1.000 30.74217 43 ALA D O 1
ATOM 5382 N N . ALA D 2 27 ? 3.06174 -6.23084 25.44488 1.000 31.03139 44 ALA D N 1
ATOM 5383 C CA . ALA D 2 27 ? 4.34425 -5.64135 25.06011 1.000 39.10986 44 ALA D CA 1
ATOM 5384 C C . ALA D 2 27 ? 5.15526 -5.25649 26.28478 1.000 36.41533 44 ALA D C 1
ATOM 5385 O O . ALA D 2 27 ? 6.37575 -5.42040 26.30950 1.000 43.56538 44 ALA D O 1
ATOM 5392 N N . ASP D 2 28 ? 4.49306 -4.78090 27.32861 1.000 36.44812 45 ASP D N 1
ATOM 5393 C CA . ASP D 2 28 ? 5.19066 -4.50429 28.58296 1.000 53.98298 45 ASP D CA 1
ATOM 5394 C C . ASP D 2 28 ? 5.75172 -5.75950 29.23633 1.000 44.60664 45 ASP D C 1
ATOM 5395 O O . ASP D 2 28 ? 6.71266 -5.65844 29.99965 1.000 45.57710 45 ASP D O 1
ATOM 5404 N N . SER D 2 29 ? 5.16486 -6.92139 28.96689 1.000 42.24311 46 SER D N 1
ATOM 5405 C CA . SER D 2 29 ? 5.45149 -8.16558 29.66589 1.000 41.59084 46 SER D CA 1
ATOM 5406 C C . SER D 2 29 ? 5.01384 -8.09200 31.11045 1.000 42.52737 46 SER D C 1
ATOM 5407 O O . SER D 2 29 ? 5.38476 -8.95188 31.91766 1.000 44.66227 46 SER D O 1
ATOM 5415 N N . THR D 2 30 ? 4.22960 -7.07772 31.46228 1.000 40.55081 47 THR D N 1
ATOM 5416 C CA . THR D 2 30 ? 3.75258 -6.95168 32.83549 1.000 49.31765 47 THR D CA 1
ATOM 5417 C C . THR D 2 30 ? 2.54911 -7.85612 33.10625 1.000 40.02653 47 THR D C 1
ATOM 5418 O O . THR D 2 30 ? 2.25863 -8.18269 34.25800 1.000 45.67089 47 THR D O 1
ATOM 5429 N N . TYR D 2 31 ? 1.84014 -8.27651 32.07341 1.000 36.07663 48 TYR D N 1
ATOM 5430 C CA . TYR D 2 31 ? 0.68370 -9.14094 32.25386 1.000 39.29637 48 TYR D CA 1
ATOM 5431 C C . TYR D 2 31 ? 0.56909 -10.09694 31.07216 1.000 31.48506 48 TYR D C 1
ATOM 5432 O O . TYR D 2 31 ? 1.13412 -9.87852 29.99766 1.000 28.87722 48 TYR D O 1
ATOM 5450 N N . MET D 2 32 ? -0.14170 -11.18658 31.31486 1.000 28.51093 49 MET D N 1
ATOM 5451 C CA . MET D 2 32 ? -0.47019 -12.17339 30.31163 1.000 29.36666 49 MET D CA 1
ATOM 5452 C C . MET D 2 32 ? -1.96056 -12.48908 30.44080 1.000 27.74379 49 MET D C 1
ATOM 5453 O O . MET D 2 32 ? -2.51440 -12.48994 31.54622 1.000 27.95974 49 MET D O 1
ATOM 5467 N N . HIS D 2 33 ? -2.60878 -12.72223 29.30619 1.000 22.47258 50 HIS D N 1
ATOM 5468 C CA . HIS D 2 33 ? -4.00966 -13.10646 29.25608 1.000 21.24143 50 HIS D CA 1
ATOM 5469 C C . HIS D 2 33 ? -4.12671 -14.55521 28.83081 1.000 19.90527 50 HIS D C 1
ATOM 5470 O O . HIS D 2 33 ? -3.52678 -14.96622 27.83089 1.000 19.43185 50 HIS D O 1
ATOM 5484 N N . ASP D 2 34 ? -4.89889 -15.32540 29.59168 1.000 21.83386 51 ASP D N 1
ATOM 5485 C CA . ASP D 2 34 ? -5.33242 -16.65848 29.19576 1.000 19.23660 51 ASP D CA 1
ATOM 5486 C C . ASP D 2 34 ? -6.77982 -16.52334 28.74485 1.000 19.91364 51 ASP D C 1
ATOM 5487 O O . ASP D 2 34 ? -7.63472 -16.13523 29.53809 1.000 23.41631 51 ASP D O 1
ATOM 5496 N N . VAL D 2 35 ? -7.05102 -16.81115 27.48013 1.000 16.44356 52 VAL D N 1
ATOM 5497 C CA . VAL D 2 35 ? -8.32104 -16.46630 26.84174 1.000 17.20086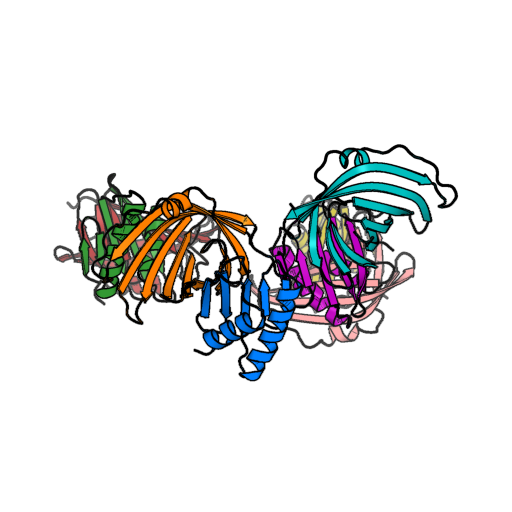 52 VAL D CA 1
ATOM 5498 C C . VAL D 2 35 ? -8.93227 -17.75427 26.29880 1.000 17.54905 52 VAL D C 1
ATOM 5499 O O . VAL D 2 35 ? -8.31083 -18.43734 25.47726 1.000 21.81403 52 VAL D O 1
ATOM 5512 N N . ALA D 2 36 ? -10.14705 -18.07706 26.74637 1.000 15.91323 53 ALA D N 1
ATOM 5513 C CA . ALA D 2 36 ? -10.92910 -19.19434 26.22252 1.000 13.51849 53 ALA D CA 1
ATOM 5514 C C . ALA D 2 36 ? -12.05407 -18.67546 25.33127 1.000 15.34873 53 ALA D C 1
ATOM 5515 O O . ALA D 2 36 ? -12.75482 -17.73422 25.70533 1.000 16.92188 53 ALA D O 1
ATOM 5522 N N . ILE D 2 37 ? -12.21096 -19.27893 24.15425 1.000 15.87070 54 ILE D N 1
ATOM 5523 C CA . ILE D 2 37 ? -13.19157 -18.85822 23.16627 1.000 17.12711 54 ILE D CA 1
ATOM 5524 C C . ILE D 2 37 ? -14.15918 -20.01314 22.92275 1.000 16.06787 54 ILE D C 1
ATOM 5525 O O . ILE D 2 37 ? -13.73527 -21.12948 22.59149 1.000 13.50092 54 ILE D O 1
ATOM 5541 N N . ASN D 2 38 ? -15.44521 -19.75325 23.12275 1.000 15.26915 55 ASN D N 1
ATOM 5542 C CA . ASN D 2 38 ? -16.51690 -20.67072 22.74642 1.000 19.57594 55 ASN D CA 1
ATOM 5543 C C . ASN D 2 38 ? -17.41960 -19.93562 21.78504 1.000 19.49288 55 ASN D C 1
ATOM 5544 O O . ASN D 2 38 ? -17.76393 -18.77210 22.02757 1.000 21.55832 55 ASN D O 1
ATOM 5555 N N . VAL D 2 39 ? -17.76404 -20.59730 20.68710 1.000 16.86573 56 VAL D N 1
ATOM 5556 C CA . VAL D 2 39 ? -18.62688 -20.02303 19.65858 1.000 18.96329 56 VAL D CA 1
ATOM 5557 C C . VAL D 2 39 ? -19.56613 -21.11071 19.15665 1.000 20.08513 56 VAL D C 1
ATOM 5558 O O . VAL D 2 39 ? -19.17104 -22.27473 19.02507 1.000 14.24805 56 VAL D O 1
ATOM 5571 N N . SER D 2 40 ? -20.83311 -20.75177 18.96051 1.000 17.54805 57 SER D N 1
ATOM 5572 C CA . SER D 2 40 ? -21.80546 -21.67243 18.39499 1.000 18.66306 57 SER D CA 1
ATOM 5573 C C . SER D 2 40 ? -22.47497 -20.99185 17.22973 1.000 15.68873 57 SER D C 1
ATOM 5574 O O . SER D 2 40 ? -22.86912 -19.83050 17.33520 1.000 15.48456 57 SER D O 1
ATOM 5582 N N . ILE D 2 41 ? -22.67242 -21.73203 16.14565 1.000 18.55918 58 ILE D N 1
ATOM 5583 C CA . ILE D 2 41 ? -23.22632 -21.17594 14.91333 1.000 17.26124 58 ILE D CA 1
ATOM 5584 C C . ILE D 2 41 ? -24.48686 -21.94772 14.53013 1.000 17.46863 58 ILE D C 1
ATOM 5585 O O . ILE D 2 41 ? -24.49160 -23.18665 14.54706 1.000 22.68841 58 ILE D O 1
ATOM 5601 N N . LYS D 2 42 ? -25.54739 -21.22239 14.16758 1.000 20.25872 59 LYS D N 1
ATOM 5602 C CA . LYS D 2 42 ? -26.78824 -21.84144 13.68946 1.000 19.38077 59 LYS D CA 1
ATOM 5603 C C . LYS D 2 42 ? -27.21555 -21.01935 12.49012 1.000 20.97521 59 LYS D C 1
ATOM 5604 O O . LYS D 2 42 ? -27.58686 -19.85510 12.64803 1.000 22.11906 59 LYS D O 1
ATOM 5623 N N . GLY D 2 43 ? -27.15558 -21.61040 11.29750 1.000 21.49485 60 GLY D N 1
ATOM 5624 C CA . GLY D 2 43 ? -27.35274 -20.82820 10.08069 1.000 23.26026 60 GLY D CA 1
ATOM 5625 C C . GLY D 2 43 ? -26.33472 -19.70486 9.98991 1.000 24.73907 60 GLY D C 1
ATOM 5626 O O . GLY D 2 43 ? -25.11594 -19.90863 10.11580 1.000 22.49326 60 GLY D O 1
ATOM 5630 N N . ASN D 2 44 ? -26.82384 -18.47764 9.85699 1.000 24.44990 61 ASN D N 1
ATOM 5631 C CA . ASN D 2 44 ? -25.92966 -17.32969 9.88340 1.000 30.37747 61 ASN D CA 1
ATOM 5632 C C . ASN D 2 44 ? -26.04052 -16.54267 11.18626 1.000 29.27750 61 ASN D C 1
ATOM 5633 O O . ASN D 2 44 ? -25.72633 -15.35099 11.21800 1.000 28.00161 61 ASN D O 1
ATOM 5644 N N . HIS D 2 45 ? -26.46191 -17.20814 12.26878 1.000 27.70691 62 HIS D N 1
ATOM 5645 C CA . HIS D 2 45 ? -26.45351 -16.62616 13.60383 1.000 25.02406 62 HIS D CA 1
ATOM 5646 C C . HIS D 2 45 ? -25.30477 -17.22798 14.41617 1.000 22.65540 62 HIS D C 1
ATOM 5647 O O . HIS D 2 45 ? -24.96807 -18.41612 14.28815 1.000 19.86754 62 HIS D O 1
ATOM 5661 N N . PHE D 2 46 ? -24.69780 -16.40171 15.26847 1.000 19.62326 63 PHE D N 1
ATOM 5662 C CA . PHE D 2 46 ? -23.68640 -16.90781 16.18924 1.000 18.52001 63 PHE D CA 1
ATOM 5663 C C . PHE D 2 46 ? -23.89114 -16.26696 17.55814 1.000 19.21557 63 PHE D C 1
ATOM 5664 O O . PHE D 2 46 ? -24.42014 -15.16431 17.67235 1.000 20.30571 63 PHE D O 1
ATOM 5681 N N . THR D 2 47 ? -23.51239 -16.99692 18.58985 1.000 18.89776 64 THR D N 1
ATOM 5682 C CA . THR D 2 47 ? -23.38478 -16.51015 19.95047 1.000 19.99992 64 THR D CA 1
ATOM 5683 C C . THR D 2 47 ? -22.01084 -16.97943 20.42410 1.000 19.52544 64 THR D C 1
ATOM 5684 O O . THR D 2 47 ? -21.55986 -18.07504 20.04240 1.000 17.29000 64 THR D O 1
ATOM 5695 N N . SER D 2 48 ? -21.33380 -16.14538 21.23130 1.000 19.53552 65 SER D N 1
ATOM 5696 C CA . SER D 2 48 ? -19.95923 -16.41420 21.65580 1.000 21.30028 65 SER D CA 1
ATOM 5697 C C . SER D 2 48 ? -19.71626 -15.99322 23.09249 1.000 20.47881 65 SER D C 1
ATOM 5698 O O . SER D 2 48 ? -20.30707 -15.01361 23.56720 1.000 17.67223 65 SER D O 1
ATOM 5706 N N . ASP D 2 49 ? -18.92571 -16.81182 23.80140 1.000 19.85710 66 ASP D N 1
ATOM 5707 C CA . ASP D 2 49 ? -18.51960 -16.53178 25.16825 1.000 18.23037 66 ASP D CA 1
ATOM 5708 C C . ASP D 2 49 ? -16.98952 -16.52653 25.17637 1.000 23.05033 66 ASP D C 1
ATOM 5709 O O . ASP D 2 49 ? -16.34116 -17.51000 24.75775 1.000 20.02146 66 ASP D O 1
ATOM 5718 N N . ILE D 2 50 ? -16.41418 -15.43089 25.67200 1.000 18.76381 67 ILE D N 1
ATOM 5719 C CA . ILE D 2 50 ? -14.96285 -15.27160 25.74945 1.000 17.93799 67 ILE D CA 1
ATOM 5720 C C . ILE D 2 50 ? -14.60101 -15.02928 27.20604 1.000 19.52801 67 ILE D C 1
ATOM 5721 O O . ILE D 2 50 ? -15.10169 -14.07768 27.82261 1.000 18.83406 67 ILE D O 1
ATOM 5737 N N . ILE D 2 51 ? -13.77491 -15.91544 27.76963 1.000 21.28726 68 ILE D N 1
ATOM 5738 C CA . ILE D 2 51 ? -13.37006 -15.84117 29.16791 1.000 22.18715 68 ILE D CA 1
ATOM 5739 C C . ILE D 2 51 ? -11.89959 -15.44516 29.17606 1.000 18.48303 68 ILE D C 1
ATOM 5740 O O . ILE D 2 51 ? -11.06023 -16.13296 28.58117 1.000 17.04492 68 ILE D O 1
ATOM 5756 N N . ILE D 2 52 ? -11.58304 -14.35670 29.87270 1.000 20.08899 69 ILE D N 1
ATOM 5757 C CA . ILE D 2 52 ? -10.21525 -13.84965 29.91897 1.000 22.90107 69 ILE D CA 1
ATOM 5758 C C . ILE D 2 52 ? -9.74163 -13.80786 31.35915 1.000 22.73158 69 ILE D C 1
ATOM 5759 O O . ILE D 2 52 ? -10.39539 -13.20438 32.22252 1.000 24.90834 69 ILE D O 1
ATOM 5775 N N . ARG D 2 53 ? -8.60377 -14.44661 31.61368 1.000 22.80901 70 ARG D N 1
ATOM 5776 C CA . ARG D 2 53 ? -7.97138 -14.46454 32.93131 1.000 25.96677 70 ARG D CA 1
ATOM 5777 C C . ARG D 2 53 ? -6.67011 -13.67596 32.82170 1.000 25.84257 70 ARG D C 1
ATOM 5778 O O . ARG D 2 53 ? -5.85105 -13.95413 31.94238 1.000 24.25469 70 ARG D O 1
ATOM 5799 N N . GLU D 2 54 ? -6.53760 -12.64666 33.64356 1.000 28.19844 71 GLU D N 1
ATOM 5800 C CA . GLU D 2 54 ? -5.41765 -11.71265 33.60428 1.000 32.82601 71 GLU D CA 1
ATOM 5801 C C . GLU D 2 54 ? -4.39750 -12.12869 34.65726 1.000 34.95428 71 GLU D C 1
ATOM 5802 O O . GLU D 2 54 ? -4.65042 -12.03300 35.85760 1.000 47.54040 71 GLU D O 1
ATOM 5814 N N . LEU D 2 55 ? -3.25717 -12.60764 34.20309 1.000 37.96565 72 LEU D N 1
ATOM 5815 C CA . LEU D 2 55 ? -2.21924 -13.15773 35.06114 1.000 48.28988 72 LEU D CA 1
ATOM 5816 C C . LEU D 2 55 ? -1.05341 -12.18769 35.13549 1.000 47.03970 72 LEU D C 1
ATOM 5817 O O . LEU D 2 55 ? -0.55513 -11.71919 34.10499 1.000 45.17423 72 LEU D O 1
ATOM 5833 N N . VAL D 2 56 ? -0.61783 -11.89107 36.34970 1.000 53.34402 73 VAL D N 1
ATOM 5834 C CA . VAL D 2 56 ? 0.55247 -11.05195 36.58515 1.000 61.72008 73 VAL D CA 1
ATOM 5835 C C . VAL D 2 56 ? 1.42687 -11.78000 37.60683 1.000 61.79643 73 VAL D C 1
ATOM 5836 O O . VAL D 2 56 ? 1.09042 -11.84993 38.79112 1.000 56.18379 73 VAL D O 1
ATOM 5849 N N . LYS D 2 57 ? 2.53578 -12.35298 37.14671 1.000 66.83242 74 LYS D N 1
ATOM 5850 C CA . LYS D 2 57 ? 3.51861 -13.00736 38.01262 1.000 69.09072 74 LYS D CA 1
ATOM 5851 C C . LYS D 2 57 ? 2.84205 -13.94352 39.02168 1.000 77.72584 74 LYS D C 1
ATOM 5852 O O . LYS D 2 57 ? 2.78177 -13.68703 40.22815 1.000 81.59164 74 LYS D O 1
ATOM 5871 N N . SER D 2 58 ? 2.32622 -15.04825 38.48382 1.000 79.54510 75 SER D N 1
ATOM 5872 C CA . SER D 2 58 ? 1.78930 -16.13511 39.30386 1.000 88.09573 75 SER D CA 1
ATOM 5873 C C . SER D 2 58 ? 0.64444 -15.66727 40.19947 1.000 84.14428 75 SER D C 1
ATOM 5874 O O . SER D 2 58 ? 0.46922 -16.16884 41.31272 1.000 88.16388 75 SER D O 1
ATOM 5882 N N . GLU D 2 59 ? -0.15191 -14.71581 39.72107 1.000 70.14547 76 GLU D N 1
ATOM 5883 C CA . GLU D 2 59 ? -1.30690 -14.23469 40.46273 1.000 63.30080 76 GLU D CA 1
ATOM 5884 C C . GLU D 2 59 ? -2.42628 -13.90745 39.48546 1.000 62.24961 76 GLU D C 1
ATOM 5885 O O . GLU D 2 59 ? -2.22898 -13.14806 38.53372 1.000 51.05541 76 GLU D O 1
ATOM 5897 N N . ASN D 2 60 ? -3.59574 -14.49213 39.71370 1.000 53.96357 77 ASN D N 1
ATOM 5898 C CA . ASN D 2 60 ? -4.79472 -14.14515 38.95038 1.000 51.92598 77 ASN D CA 1
ATOM 5899 C C . ASN D 2 60 ? -5.28673 -12.78912 39.43672 1.000 47.60969 77 ASN D C 1
ATOM 5900 O O . ASN D 2 60 ? -5.89245 -12.68083 40.50264 1.000 59.75425 77 ASN D O 1
ATOM 5911 N N . LYS D 2 61 ? -5.03413 -11.74378 38.65518 1.000 47.96266 78 LYS D N 1
ATOM 5912 C CA . LYS D 2 61 ? -5.43096 -10.40703 39.07417 1.000 48.81023 78 LYS D CA 1
ATOM 5913 C C . LYS D 2 61 ? -6.87302 -10.09043 38.69087 1.000 49.40237 78 LYS D C 1
ATOM 5914 O O . LYS D 2 61 ? -7.60158 -9.49066 39.48625 1.000 54.05972 78 LYS D O 1
ATOM 5933 N N . ASN D 2 62 ? -7.31510 -10.48320 37.49704 1.000 41.20906 79 ASN D N 1
ATOM 5934 C CA . ASN D 2 62 ? -8.62917 -10.06947 37.02797 1.000 40.34229 79 ASN D CA 1
ATOM 5935 C C . ASN D 2 62 ? -9.20343 -11.14452 36.12546 1.000 35.65578 79 ASN D C 1
ATOM 5936 O O . ASN D 2 62 ? -8.46662 -11.92012 35.51215 1.000 33.21703 79 ASN D O 1
ATOM 5947 N N . TYR D 2 63 ? -10.52616 -11.19789 36.07715 1.000 30.77607 80 TYR D N 1
ATOM 5948 C CA . TYR D 2 63 ? -11.26575 -12.04370 35.16365 1.000 28.89085 80 TYR D CA 1
ATOM 5949 C C . TYR D 2 63 ? -12.22228 -11.17065 34.37187 1.000 27.27313 80 TYR D C 1
ATOM 5950 O O . TYR D 2 63 ? -12.86524 -10.27623 34.92432 1.000 27.96518 80 TYR D O 1
ATOM 5968 N N . TYR D 2 64 ? -12.32625 -11.44452 33.09026 1.000 25.34702 81 TYR D N 1
ATOM 5969 C CA . TYR D 2 64 ? -13.25621 -10.76622 32.20221 1.000 23.96220 81 TYR D CA 1
ATOM 5970 C C . TYR D 2 64 ? -14.12281 -11.79795 31.46851 1.000 26.17043 81 TYR D C 1
ATOM 5971 O O . TYR D 2 64 ? -13.62142 -12.81826 30.96922 1.000 22.19061 81 TYR D O 1
ATOM 5989 N N . ASN D 2 65 ? -15.42269 -11.51838 31.38251 1.000 22.55546 82 ASN D N 1
ATOM 5990 C CA . ASN D 2 65 ? -16.36088 -12.37440 30.67054 1.000 21.69493 82 ASN D CA 1
ATOM 5991 C C . ASN D 2 65 ? -17.05340 -11.54110 29.59434 1.000 25.57657 82 ASN D C 1
ATOM 5992 O O . ASN D 2 65 ? -17.71859 -10.52801 29.89031 1.000 22.57785 82 ASN D O 1
ATOM 6003 N N . VAL D 2 66 ? -16.84567 -11.92480 28.33871 1.000 20.32768 83 VAL D N 1
ATOM 6004 C CA . VAL D 2 66 ? -17.35206 -11.16330 27.20139 1.000 20.03352 83 VAL D CA 1
ATOM 6005 C C . VAL D 2 66 ? -18.37743 -12.04593 26.49950 1.000 21.66104 83 VAL D C 1
ATOM 6006 O O . VAL D 2 66 ? -18.08030 -13.18318 26.11662 1.000 25.21382 83 VAL D O 1
ATOM 6019 N N . ILE D 2 67 ? -19.58846 -11.53153 26.35194 1.000 20.31150 84 ILE D N 1
ATOM 6020 C CA . ILE D 2 67 ? -20.68695 -12.22090 25.68209 1.000 22.92916 84 ILE D CA 1
ATOM 6021 C C . ILE D 2 67 ? -21.07901 -11.43253 24.42666 1.000 21.06788 84 ILE D C 1
ATOM 6022 O O . ILE D 2 67 ? -21.38480 -10.23957 24.48928 1.000 18.82921 84 ILE D O 1
ATOM 6038 N N . GLY D 2 68 ? -21.05757 -12.09602 23.28631 1.000 21.24669 85 GLY D N 1
ATOM 6039 C CA . GLY D 2 68 ? -21.40942 -11.44639 22.04319 1.000 20.61131 85 GLY D CA 1
ATOM 6040 C C . GLY D 2 68 ? -22.33805 -12.32694 21.22812 1.000 20.26600 85 GLY D C 1
ATOM 6041 O O . GLY D 2 68 ? -22.41126 -13.54004 21.42440 1.000 21.94297 85 GLY D O 1
ATOM 6045 N N . HIS D 2 69 ? -23.06329 -11.68910 20.31296 1.000 21.20736 86 HIS D N 1
ATOM 6046 C CA . HIS D 2 69 ? -23.94254 -12.42672 19.41531 1.000 19.10262 86 HIS D CA 1
ATOM 6047 C C . HIS D 2 69 ? -24.26573 -11.55676 18.22084 1.000 21.21647 86 HIS D C 1
ATOM 6048 O O . HIS D 2 69 ? -24.17692 -10.32190 18.29399 1.000 20.16484 86 HIS D O 1
ATOM 6062 N N . GLY D 2 70 ? -24.63774 -12.21502 17.12108 1.000 21.36155 87 GLY D N 1
ATOM 6063 C CA . GLY D 2 70 ? -25.00013 -11.48838 15.91510 1.000 21.38577 87 GLY D CA 1
ATOM 6064 C C . GLY D 2 70 ? -25.04917 -12.40380 14.71251 1.000 24.19911 87 GLY D C 1
ATOM 6065 O O . GLY D 2 70 ? -25.44039 -13.57441 14.82170 1.000 21.38410 87 GLY D O 1
ATOM 6069 N N . ASP D 2 71 ? -24.69628 -11.84081 13.55328 1.000 21.77977 88 ASP D N 1
ATOM 6070 C CA . ASP D 2 71 ? -24.70775 -12.54062 12.27912 1.000 22.26513 88 ASP D CA 1
ATOM 6071 C C . ASP D 2 71 ? -23.29378 -12.91936 11.84990 1.000 21.36433 88 ASP D C 1
ATOM 6072 O O . ASP D 2 71 ? -22.35714 -12.13434 12.00494 1.000 21.82913 88 ASP D O 1
ATOM 6081 N N . ILE D 2 72 ? -23.13465 -14.14268 11.36576 1.000 20.54328 89 ILE D N 1
ATOM 6082 C CA . ILE D 2 72 ? -21.94895 -14.59080 10.64280 1.000 19.66426 89 ILE D CA 1
ATOM 6083 C C . ILE D 2 72 ? -22.37083 -14.85241 9.20017 1.000 24.99749 89 ILE D C 1
ATOM 6084 O O . ILE D 2 72 ? -23.27499 -15.66678 8.93445 1.000 25.54001 89 ILE D O 1
ATOM 6100 N N . ILE D 2 73 ? -21.78461 -14.09208 8.28430 1.000 21.50946 90 ILE D N 1
ATOM 6101 C CA . ILE D 2 73 ? -22.13989 -14.10575 6.87307 1.000 23.21594 90 ILE D CA 1
ATOM 6102 C C . ILE D 2 73 ? -20.94018 -14.54870 6.04342 1.000 26.85164 90 ILE D C 1
ATOM 6103 O O . ILE D 2 73 ? -19.82055 -14.05739 6.24052 1.000 23.45731 90 ILE D O 1
ATOM 6119 N N . GLN D 2 74 ? -21.16897 -15.50101 5.13551 1.000 26.03282 91 GLN D N 1
ATOM 6120 C CA . GLN D 2 74 ? -20.13125 -15.97508 4.22852 1.000 26.66894 91 GLN D CA 1
ATOM 6121 C C . GLN D 2 74 ? -20.09230 -15.12490 2.96304 1.000 30.48516 91 GLN D C 1
ATOM 6122 O O . GLN D 2 74 ? -21.10236 -15.00265 2.27869 1.000 30.27452 91 GLN D O 1
ATOM 6136 N N . LYS D 2 75 ? -18.92755 -14.52152 2.67261 1.000 27.26328 92 LYS D N 1
ATOM 6137 C CA . LYS D 2 75 ? -18.75474 -13.76959 1.43015 1.000 32.58561 92 LYS D CA 1
ATOM 6138 C C . LYS D 2 75 ? -18.34198 -14.69920 0.29506 1.000 29.78743 92 LYS D C 1
ATOM 6139 O O . LYS D 2 75 ? -18.83462 -14.57308 -0.82625 1.000 32.92779 92 LYS D O 1
ATOM 6158 N N . ASN D 2 76 ? -17.48134 -15.66960 0.57879 1.000 27.05170 93 ASN D N 1
ATOM 6159 C CA . ASN D 2 76 ? -17.02876 -16.60478 -0.43308 1.000 30.87983 93 ASN D CA 1
ATOM 6160 C C . ASN D 2 76 ? -16.46936 -17.81925 0.29200 1.000 26.40122 93 ASN D C 1
ATOM 6161 O O . ASN D 2 76 ? -16.65024 -17.97723 1.50288 1.000 26.28193 93 ASN D O 1
ATOM 6172 N N . THR D 2 77 ? -15.76563 -18.67930 -0.44603 1.000 25.06766 94 THR D N 1
ATOM 6173 C CA . THR D 2 77 ? -15.35556 -19.96602 0.12006 1.000 27.39348 94 THR D CA 1
ATOM 6174 C C . THR D 2 77 ? -14.60295 -19.80428 1.43745 1.000 24.94621 94 THR D C 1
ATOM 6175 O O . THR D 2 77 ? -14.82037 -20.56271 2.39027 1.000 23.59509 94 THR D O 1
ATOM 6186 N N . HIS D 2 78 ? -13.75037 -18.79604 1.53438 1.000 26.00847 95 HIS D N 1
ATOM 6187 C CA . HIS D 2 78 ? -12.90034 -18.63420 2.70630 1.000 23.60988 95 HIS D CA 1
ATOM 6188 C C . HIS D 2 78 ? -13.17585 -17.37834 3.53186 1.000 26.02878 95 HIS D C 1
ATOM 6189 O O . HIS D 2 78 ? -12.74936 -17.32112 4.69391 1.000 24.91606 95 HIS D O 1
ATOM 6203 N N . GLN D 2 79 ? -13.86682 -16.37754 2.99662 1.000 21.69326 96 GLN D N 1
ATOM 6204 C CA . GLN D 2 79 ? -14.04385 -15.13465 3.73124 1.000 23.98043 96 GLN D CA 1
ATOM 6205 C C . GLN D 2 79 ? -15.43497 -15.03739 4.33737 1.000 25.91941 96 GLN D C 1
ATOM 6206 O O . GLN D 2 79 ? -16.44087 -15.19155 3.63898 1.000 26.40688 96 GLN D O 1
ATOM 6220 N N . TYR D 2 80 ? -15.47733 -14.76288 5.63553 1.000 22.94977 97 TYR D N 1
ATOM 6221 C CA . TYR D 2 80 ? -16.68723 -14.48638 6.39661 1.000 24.52056 97 TYR D CA 1
ATOM 6222 C C . TYR D 2 80 ? -16.54173 -13.13692 7.09575 1.000 27.67084 97 TYR D C 1
ATOM 6223 O O . TYR D 2 80 ? -15.44717 -12.55132 7.17651 1.000 23.42566 97 TYR D O 1
ATOM 6241 N N . TYR D 2 81 ? -17.65461 -12.64505 7.64178 1.000 21.02439 98 TYR D N 1
ATOM 6242 C CA . TYR D 2 81 ? -17.53912 -11.52611 8.56576 1.000 24.62520 98 TYR D CA 1
ATOM 6243 C C . TYR D 2 81 ? -18.61660 -11.61840 9.63273 1.000 22.29998 98 TYR D C 1
ATOM 6244 O O . TYR D 2 81 ? -19.65839 -12.25138 9.43607 1.000 21.86736 98 TYR D O 1
ATOM 6262 N N . LEU D 2 82 ? -18.33846 -11.00647 10.78190 1.000 20.49186 99 LEU D N 1
ATOM 6263 C CA . LEU D 2 82 ? -19.24233 -11.03652 11.91909 1.000 23.37260 99 LEU D CA 1
ATOM 6264 C C . LEU D 2 82 ? -19.80850 -9.65081 12.13848 1.000 24.47070 99 LEU D C 1
ATOM 6265 O O . LEU D 2 82 ? -19.05787 -8.66042 12.19746 1.000 23.44571 99 LEU D O 1
ATOM 6281 N N . ASN D 2 83 ? -21.12736 -9.57769 12.17118 1.000 20.48931 100 ASN D N 1
ATOM 6282 C CA . ASN D 2 83 ? -21.82817 -8.35767 12.52209 1.000 24.49785 100 ASN D CA 1
ATOM 6283 C C . ASN D 2 83 ? -22.36823 -8.62074 13.91880 1.000 25.09424 100 ASN D C 1
ATOM 6284 O O . ASN D 2 83 ? -23.23454 -9.48283 14.09721 1.000 28.36873 100 ASN D O 1
ATOM 6295 N N . PHE D 2 84 ? -21.86277 -7.89655 14.90194 1.000 20.80329 101 PHE D N 1
ATOM 6296 C CA . PHE D 2 84 ? -22.35477 -8.04961 16.26510 1.000 21.46249 101 PHE D CA 1
ATOM 6297 C C . PHE D 2 84 ? -23.60278 -7.20007 16.44769 1.000 22.13631 101 PHE D C 1
ATOM 6298 O O . PHE D 2 84 ? -23.58057 -6.01707 16.15398 1.000 24.92850 101 PHE D O 1
ATOM 6315 N N . ASP D 2 85 ? -24.67126 -7.79096 16.96237 1.000 22.48386 102 ASP D N 1
ATOM 6316 C CA . ASP D 2 85 ? -25.81419 -7.02528 17.44251 1.000 24.00368 102 ASP D CA 1
ATOM 6317 C C . ASP D 2 85 ? -25.52431 -6.40766 18.80060 1.000 25.76179 102 ASP D C 1
ATOM 6318 O O . ASP D 2 85 ? -25.96674 -5.29772 19.07165 1.000 26.64747 102 ASP D O 1
ATOM 6327 N N . ASN D 2 86 ? -24.73714 -7.06697 19.64893 1.000 22.39379 103 ASN D N 1
ATOM 6328 C CA . ASN D 2 86 ? -24.48130 -6.55819 20.98839 1.000 22.28787 103 ASN D CA 1
ATOM 6329 C C . ASN D 2 86 ? -23.33183 -7.35717 21.57100 1.000 24.83121 103 ASN D C 1
ATOM 6330 O O . ASN D 2 86 ? -23.14349 -8.52631 21.21238 1.000 21.07628 103 ASN D O 1
ATOM 6341 N N . ILE D 2 87 ? -22.57266 -6.71295 22.45633 1.000 21.04452 104 ILE D N 1
ATOM 6342 C CA . ILE D 2 87 ? -21.49837 -7.33113 23.22018 1.000 23.97457 104 ILE D CA 1
ATOM 6343 C C . ILE D 2 87 ? -21.59347 -6.77241 24.62458 1.000 22.17432 104 ILE D C 1
ATOM 6344 O O . ILE D 2 87 ? -21.60667 -5.55351 24.80825 1.000 24.81014 104 ILE D O 1
ATOM 6360 N N . ASP D 2 88 ? -21.63803 -7.65348 25.60673 1.000 20.64952 105 ASP D N 1
ATOM 6361 C CA . ASP D 2 88 ? -21.64113 -7.28757 27.00721 1.000 24.07226 105 ASP D CA 1
ATOM 6362 C C . ASP D 2 88 ? -20.35849 -7.81302 27.62647 1.000 23.07484 105 ASP D C 1
ATOM 6363 O O . ASP D 2 88 ? -19.85286 -8.88179 27.22528 1.000 20.04964 105 ASP D O 1
ATOM 6372 N N . VAL D 2 89 ? -19.90027 -7.08379 28.66013 1.000 23.26958 106 VAL D N 1
ATOM 6373 C CA . VAL D 2 89 ? -18.65998 -7.36138 29.38465 1.000 25.78312 106 VAL D CA 1
ATOM 6374 C C . VAL D 2 89 ? -18.91793 -7.38131 30.89038 1.000 26.10647 106 VAL D C 1
ATOM 6375 O O . VAL D 2 89 ? -19.54835 -6.46633 31.44526 1.000 24.37954 106 VAL D O 1
ATOM 6388 N N . TYR D 2 90 ? -18.40652 -8.41619 31.54478 1.000 23.49750 107 TYR D N 1
ATOM 6389 C CA . TYR D 2 90 ? -18.45290 -8.56407 32.98632 1.000 27.70234 107 TYR D CA 1
ATOM 6390 C C . TYR D 2 90 ? -17.02546 -8.70868 33.50426 1.000 29.55332 107 TYR D C 1
ATOM 6391 O O . TYR D 2 90 ? -16.14389 -9.24008 32.81639 1.000 25.74598 107 TYR D O 1
ATOM 6409 N N . THR D 2 91 ? -16.80715 -8.25033 34.73402 1.000 30.11134 108 THR D N 1
ATOM 6410 C CA . THR D 2 91 ? -15.47645 -8.27886 35.30096 1.000 30.18056 108 THR D CA 1
ATOM 6411 C C . THR D 2 91 ? -15.56064 -8.53397 36.79377 1.000 37.09375 108 THR D C 1
ATOM 6412 O O . THR D 2 91 ? -16.54849 -8.17940 37.44856 1.000 35.33640 108 THR D O 1
ATOM 6423 N N . GLY D 2 92 ? -14.48968 -9.11340 37.32437 1.000 34.60995 109 GLY D N 1
ATOM 6424 C CA . GLY D 2 92 ? -14.38943 -9.37883 38.74820 1.000 47.42428 109 GLY D CA 1
ATOM 6425 C C . GLY D 2 92 ? -13.04760 -10.00764 39.06067 1.000 47.36615 109 GLY D C 1
ATOM 6426 O O . GLY D 2 92 ? -12.27306 -10.35643 38.16635 1.000 44.72864 109 GLY D O 1
ATOM 6430 N N . THR D 2 93 ? -12.77606 -10.13516 40.35588 1.000 54.31508 110 THR D N 1
ATOM 6431 C CA . THR D 2 93 ? -11.55664 -10.76343 40.83188 1.000 55.35779 110 THR D CA 1
ATOM 6432 C C . THR D 2 93 ? -11.77426 -12.21542 41.21466 1.000 62.99663 110 THR D C 1
ATOM 6433 O O . THR D 2 93 ? -10.83870 -12.85402 41.69300 1.000 70.07368 110 THR D O 1
ATOM 6444 N N . ASN D 2 94 ? -12.98136 -12.74887 41.02253 1.000 63.59926 111 ASN D N 1
ATOM 6445 C CA . ASN D 2 94 ? -13.23173 -14.17532 41.19809 1.000 70.16297 111 ASN D CA 1
ATOM 6446 C C . ASN D 2 94 ? -14.51965 -14.51961 40.46546 1.000 69.71944 111 ASN D C 1
ATOM 6447 O O . ASN D 2 94 ? -15.39443 -13.66817 40.29193 1.000 66.11181 111 ASN D O 1
ATOM 6458 N N . LYS D 2 95 ? -14.62899 -15.78321 40.05077 1.000 84.02812 112 LYS D N 1
ATOM 6459 C CA . LYS D 2 95 ? -15.72425 -16.18311 39.17324 1.000 87.31822 112 LYS D CA 1
ATOM 6460 C C . LYS D 2 95 ? -17.08865 -15.87945 39.77719 1.000 83.70846 112 LYS D C 1
ATOM 6461 O O . LYS D 2 95 ? -18.05769 -15.67360 39.03828 1.000 76.84107 112 LYS D O 1
ATOM 6480 N N . ALA D 2 96 ? -17.19108 -15.84979 41.10381 1.000 83.20396 113 ALA D N 1
ATOM 6481 C CA . ALA D 2 96 ? -18.45042 -15.56960 41.78177 1.000 74.15465 113 ALA D CA 1
ATOM 6482 C C . ALA D 2 96 ? -18.62578 -14.09498 42.11084 1.000 75.21056 113 ALA D C 1
ATOM 6483 O O . ALA D 2 96 ? -19.54848 -13.74244 42.85136 1.000 80.68323 113 ALA D O 1
ATOM 6490 N N . ASN D 2 97 ? -17.76159 -13.22960 41.58477 1.000 71.30897 114 ASN D N 1
ATOM 6491 C CA . ASN D 2 97 ? -17.79692 -11.80092 41.87524 1.000 69.61605 114 ASN D CA 1
ATOM 6492 C C . ASN D 2 97 ? -18.04647 -10.96709 40.62496 1.000 59.24065 114 ASN D C 1
ATOM 6493 O O . ASN D 2 97 ? -17.87909 -9.74293 40.66400 1.000 57.70774 114 ASN D O 1
ATOM 6504 N N . MET D 2 98 ? -18.46229 -11.59245 39.53026 1.000 48.01792 115 MET D N 1
ATOM 6505 C CA . MET D 2 98 ? -18.53307 -10.91075 38.24971 1.000 45.34734 115 MET D CA 1
ATOM 6506 C C . MET D 2 98 ? -19.68072 -9.91680 38.25372 1.000 44.47177 115 MET D C 1
ATOM 6507 O O . MET D 2 98 ? -20.81298 -10.26408 38.59571 1.000 43.25234 115 MET D O 1
ATOM 6521 N N . LYS D 2 99 ? -19.38778 -8.68441 37.85936 1.000 38.11568 116 LYS D N 1
ATOM 6522 C CA . LYS D 2 99 ? -20.36762 -7.61646 37.76293 1.000 41.04700 116 LYS D CA 1
ATOM 6523 C C . LYS D 2 99 ? -20.21300 -6.91521 36.42187 1.000 38.29348 116 LYS D C 1
ATOM 6524 O O . LYS D 2 99 ? -19.12901 -6.93965 35.82067 1.000 37.54575 116 LYS D O 1
ATOM 6543 N N . PRO D 2 100 ? -21.29132 -6.31907 35.90797 1.000 37.71166 117 PRO D N 1
ATOM 6544 C CA . PRO D 2 100 ? -21.20724 -5.63221 34.60843 1.000 37.29194 117 PRO D CA 1
ATOM 6545 C C . PRO D 2 100 ? -20.11747 -4.56529 34.58949 1.000 38.98394 117 PRO D C 1
ATOM 6546 O O . PRO D 2 100 ? -19.82577 -3.92036 35.59130 1.000 40.85369 117 PRO D O 1
ATOM 6557 N N . TYR D 2 101 ? -19.53151 -4.36800 33.41727 1.000 38.67235 118 TYR D N 1
ATOM 6558 C CA . TYR D 2 101 ? -18.41312 -3.45455 33.21900 1.000 41.02037 118 TYR D CA 1
ATOM 6559 C C . TYR D 2 101 ? -18.69839 -2.54788 32.03044 1.000 41.08061 118 TYR D C 1
ATOM 6560 O O . TYR D 2 101 ? -19.22388 -2.98926 31.01075 1.000 42.25234 118 TYR D O 1
ATOM 6578 N N . LYS D 2 102 ? -18.34650 -1.27988 32.16384 1.000 53.37919 119 LYS D N 1
ATOM 6579 C CA . LYS D 2 102 ? -18.48586 -0.34912 31.05318 1.000 59.47086 119 LYS D CA 1
ATOM 6580 C C . LYS D 2 102 ? -17.71924 -0.86185 29.84158 1.000 56.68479 119 LYS D C 1
ATOM 6581 O O . LYS D 2 102 ? -16.58659 -1.33246 29.95804 1.000 60.02887 119 LYS D O 1
ATOM 6600 N N . GLU D 2 103 ? -18.34319 -0.77578 28.67774 1.000 53.84414 120 GLU D N 1
ATOM 6601 C CA . GLU D 2 103 ? -17.74920 -1.31013 27.45563 1.000 60.97802 120 GLU D CA 1
ATOM 6602 C C . GLU D 2 103 ? -16.77702 -0.29784 26.85513 1.000 60.05667 120 GLU D C 1
ATOM 6603 O O . GLU D 2 103 ? -17.18833 0.81562 26.51581 1.000 58.45320 120 GLU D O 1
ATOM 6615 N N . PRO D 2 104 ? -15.49545 -0.63838 26.70600 1.000 54.20665 121 PRO D N 1
ATOM 6616 C CA . PRO D 2 104 ? -14.53359 0.35565 26.22044 1.000 48.56085 121 PRO D CA 1
ATOM 6617 C C . PRO D 2 104 ? -14.59996 0.53167 24.71441 1.000 53.67093 121 PRO D C 1
ATOM 6618 O O . PRO D 2 104 ? -15.48952 -0.01358 24.04803 1.000 46.54237 121 PRO D O 1
ATOM 6629 N N . THR D 2 105 ? -13.63460 1.28944 24.18352 1.000 49.79722 122 THR D N 1
ATOM 6630 C CA . THR D 2 105 ? -13.59197 1.57847 22.75656 1.000 50.61949 122 THR D CA 1
ATOM 6631 C C . THR D 2 105 ? -13.39225 0.30628 21.94880 1.000 52.66532 122 THR D C 1
ATOM 6632 O O . THR D 2 105 ? -13.99674 0.14062 20.88576 1.000 57.07465 122 THR D O 1
ATOM 6643 N N . SER D 2 106 ? -12.53967 -0.60468 22.43134 1.000 54.61436 123 SER D N 1
ATOM 6644 C CA . SER D 2 106 ? -12.28969 -1.84429 21.69452 1.000 57.85836 123 SER D CA 1
ATOM 6645 C C . SER D 2 106 ? -13.57143 -2.66323 21.50220 1.000 55.04891 123 SER D C 1
ATOM 6646 O O . SER D 2 106 ? -13.73032 -3.35664 20.48279 1.000 51.91337 123 SER D O 1
ATOM 6654 N N . ILE D 2 107 ? -14.49758 -2.59493 22.45720 1.000 48.26425 124 ILE D N 1
ATOM 6655 C CA . ILE D 2 107 ? -15.74588 -3.34088 22.32966 1.000 44.67826 124 ILE D CA 1
ATOM 6656 C C . ILE D 2 107 ? -16.72297 -2.59195 21.43730 1.000 45.86459 124 ILE D C 1
ATOM 6657 O O . ILE D 2 107 ? -17.21619 -3.13748 20.44405 1.000 42.88520 124 ILE D O 1
ATOM 6673 N N . SER D 2 108 ? -17.00630 -1.32773 21.78110 1.000 50.54198 125 SER D N 1
ATOM 6674 C CA . SER D 2 108 ? -18.02496 -0.57408 21.06071 1.000 53.64414 125 SER D CA 1
ATOM 6675 C C . SER D 2 108 ? -17.67958 -0.45319 19.58451 1.000 51.44176 125 SER D C 1
ATOM 6676 O O . SER D 2 108 ? -18.57906 -0.34469 18.74623 1.000 62.29447 125 SER D O 1
ATOM 6684 N N . SER D 2 109 ? -16.39195 -0.48561 19.24013 1.000 54.69729 126 SER D N 1
ATOM 6685 C CA . SER D 2 109 ? -16.00998 -0.38894 17.82980 1.000 52.20198 126 SER D CA 1
ATOM 6686 C C . SER D 2 109 ? -16.31512 -1.67363 17.05032 1.000 49.92473 126 SER D C 1
ATOM 6687 O O . SER D 2 109 ? -16.61629 -1.62455 15.85034 1.000 51.24785 126 SER D O 1
ATOM 6695 N N . LEU D 2 110 ? -16.24090 -2.82916 17.69814 1.000 45.18229 127 LEU D N 1
ATOM 6696 C CA . LEU D 2 110 ? -16.59380 -4.06494 17.01189 1.000 42.01390 127 LEU D CA 1
ATOM 6697 C C . LEU D 2 110 ? -18.06682 -4.08751 16.60975 1.000 43.01784 127 LEU D C 1
ATOM 6698 O O . LEU D 2 110 ? -18.42975 -4.69210 15.59254 1.000 39.67253 127 LEU D O 1
ATOM 6714 N N . ILE D 2 111 ? -18.93649 -3.46552 17.40717 1.000 42.44781 128 ILE D N 1
ATOM 6715 C CA . ILE D 2 111 ? -20.36145 -3.45639 17.09268 1.000 45.24036 128 ILE D CA 1
ATOM 6716 C C . ILE D 2 111 ? -20.68744 -2.56725 15.90357 1.000 46.56858 128 ILE D C 1
ATOM 6717 O O . ILE D 2 111 ? -21.71614 -2.77073 15.25929 1.000 51.40550 128 ILE D O 1
ATOM 6733 N N . ASN D 2 112 ? -19.81935 -1.61887 15.56429 1.000 47.64939 129 ASN D N 1
ATOM 6734 C CA . ASN D 2 112 ? -20.11893 -0.61002 14.56104 1.000 61.95671 129 ASN D CA 1
ATOM 6735 C C . ASN D 2 112 ? -19.60837 -0.97264 13.17556 1.000 66.81482 129 ASN D C 1
ATOM 6736 O O . ASN D 2 112 ? -19.58035 -0.09656 12.30036 1.000 59.72074 129 ASN D O 1
ATOM 6747 N N . LYS D 2 113 ? -19.20737 -2.22664 12.95039 1.000 55.34603 130 LYS D N 1
ATOM 6748 C CA . LYS D 2 113 ? -18.67917 -2.59477 11.64498 1.000 48.61006 130 LYS D CA 1
ATOM 6749 C C . LYS D 2 113 ? -18.69946 -4.10874 11.47097 1.000 44.54385 130 LYS D C 1
ATOM 6750 O O . LYS D 2 113 ? -18.89294 -4.86369 12.41768 1.000 39.03660 130 LYS D O 1
ATOM 6769 N N . SER D 2 114 ? -18.44957 -4.53600 10.24068 1.000 38.14924 131 SER D N 1
ATOM 6770 C CA . SER D 2 114 ? -18.22683 -5.93105 9.93188 1.000 36.68864 131 SER D CA 1
ATOM 6771 C C . SER D 2 114 ? -16.81232 -6.33688 10.32738 1.000 35.24950 131 SER D C 1
ATOM 6772 O O . SER D 2 114 ? -15.84613 -5.59329 10.11035 1.000 37.96804 131 SER D O 1
ATOM 6780 N N . ASN D 2 115 ? -16.68934 -7.52934 10.89645 1.000 30.84820 132 ASN D N 1
ATOM 6781 C CA . ASN D 2 115 ? -15.41598 -8.00458 11.42070 1.000 32.00519 132 ASN D CA 1
ATOM 6782 C C . ASN D 2 115 ? -15.00724 -9.22957 10.62505 1.000 30.77114 132 ASN D C 1
ATOM 6783 O O . ASN D 2 115 ? -15.68850 -10.26251 10.66807 1.000 26.38691 132 ASN D O 1
ATOM 6794 N N . ASN D 2 116 ? -13.86454 -9.12937 9.94831 1.000 28.37682 133 ASN D N 1
ATOM 6795 C CA . ASN D 2 116 ? -13.48034 -10.11140 8.93594 1.000 27.94639 133 ASN D CA 1
ATOM 6796 C C . ASN D 2 116 ? -12.85136 -11.36995 9.52229 1.000 25.41269 133 ASN D C 1
ATOM 6797 O O . ASN D 2 116 ? -12.01848 -11.32817 10.42692 1.000 24.60015 133 ASN D O 1
ATOM 6808 N N . ILE D 2 117 ? -13.27190 -12.50421 8.99123 1.000 25.24002 134 ILE D N 1
ATOM 6809 C CA . ILE D 2 117 ? -12.67426 -13.79633 9.27457 1.000 22.36433 134 ILE D CA 1
ATOM 6810 C C . ILE D 2 117 ? -12.29771 -14.43333 7.93981 1.000 24.80359 134 ILE D C 1
ATOM 6811 O O . ILE D 2 117 ? -13.10901 -14.47010 7.00329 1.000 24.81112 134 ILE D O 1
ATOM 6827 N N . ARG D 2 118 ? -11.07111 -14.92248 7.84859 1.000 21.74399 135 ARG D N 1
ATOM 6828 C CA . ARG D 2 118 ? -10.54930 -15.58481 6.65891 1.000 23.73636 135 ARG D CA 1
ATOM 6829 C C . ARG D 2 118 ? -10.08982 -16.99196 7.01846 1.000 20.80840 135 ARG D C 1
ATOM 6830 O O . ARG D 2 118 ? -9.17341 -17.16694 7.82941 1.000 20.81875 135 ARG D O 1
ATOM 6851 N N . VAL D 2 119 ? -10.77646 -17.98537 6.48559 1.000 21.07395 136 VAL D N 1
ATOM 6852 C CA . VAL D 2 119 ? -10.38010 -19.38284 6.67304 1.000 20.46637 136 VAL D CA 1
ATOM 6853 C C . VAL D 2 119 ? -9.15587 -19.68061 5.80895 1.000 20.50298 136 VAL D C 1
ATOM 6854 O O . VAL D 2 119 ? -9.14143 -19.43440 4.59757 1.000 20.66808 136 VAL D O 1
ATOM 6867 N N . VAL D 2 120 ? -8.10836 -20.19684 6.42669 1.000 21.96854 137 VAL D N 1
ATOM 6868 C CA . VAL D 2 120 ? -6.92061 -20.61203 5.68277 1.000 23.72544 137 VAL D CA 1
ATOM 6869 C C . VAL D 2 120 ? -6.78043 -22.12554 5.64271 1.000 24.95151 137 VAL D C 1
ATOM 6870 O O . VAL D 2 120 ? -6.00451 -22.63930 4.82609 1.000 25.44218 137 VAL D O 1
ATOM 6883 N N . TYR D 2 121 ? -7.50233 -22.85290 6.49073 1.000 23.14888 138 TYR D N 1
ATOM 6884 C CA . TYR D 2 121 ? -7.53029 -24.30685 6.41709 1.000 25.47721 138 TYR D CA 1
ATOM 6885 C C . TYR D 2 121 ? -8.79493 -24.80370 7.09720 1.000 24.70849 138 TYR D C 1
ATOM 6886 O O . TYR D 2 121 ? -9.16683 -24.31623 8.15844 1.000 24.92058 138 TYR D O 1
ATOM 6904 N N . LEU D 2 122 ? -9.47158 -25.75368 6.46641 1.000 29.65520 139 LEU D N 1
ATOM 6905 C CA . LEU D 2 122 ? -10.70823 -26.30774 6.99821 1.000 29.39468 139 LEU D CA 1
ATOM 6906 C C . LEU D 2 122 ? -10.60850 -27.82306 7.06778 1.000 31.68425 139 LEU D C 1
ATOM 6907 O O . LEU D 2 122 ? -10.25958 -28.46765 6.08013 1.000 30.23965 139 LEU D O 1
ATOM 6923 N N . SER D 2 123 ? -10.93135 -28.38597 8.22224 1.000 33.86445 140 SER D N 1
ATOM 6924 C CA . SER D 2 123 ? -10.99620 -29.82267 8.43084 1.000 31.87065 140 SER D CA 1
ATOM 6925 C C . SER D 2 123 ? -12.29872 -30.11829 9.15660 1.000 28.89374 140 SER D C 1
ATOM 6926 O O . SER D 2 123 ? -12.96418 -29.21747 9.67167 1.000 37.62429 140 SER D O 1
ATOM 6934 N N . GLU D 2 124 ? -12.64267 -31.39490 9.26305 1.000 38.57006 141 GLU D N 1
ATOM 6935 C CA . GLU D 2 124 ? -13.81341 -31.75530 10.05797 1.000 36.80416 141 GLU D CA 1
ATOM 6936 C C . GLU D 2 124 ? -13.54196 -31.64709 11.55644 1.000 32.47288 141 GLU D C 1
ATOM 6937 O O . GLU D 2 124 ? -14.47958 -31.49145 12.34181 1.000 34.29787 141 GLU D O 1
ATOM 6949 N N . GLU D 2 125 ? -12.27984 -31.70382 11.96810 1.000 30.88133 142 GLU D N 1
ATOM 6950 C CA . GLU D 2 125 ? -11.94580 -31.59705 13.37671 1.000 26.22188 142 GLU D CA 1
ATOM 6951 C C . GLU D 2 125 ? -11.66641 -30.16690 13.78843 1.000 22.71182 142 GLU D C 1
ATOM 6952 O O . GLU D 2 125 ? -11.82328 -29.83541 14.94973 1.000 25.28015 142 GLU D O 1
ATOM 6964 N N . TYR D 2 126 ? -11.17473 -29.32176 12.89575 1.000 21.34120 143 TYR D N 1
ATOM 6965 C CA . TYR D 2 126 ? -10.82109 -27.96071 13.28747 1.000 21.66499 143 TYR D CA 1
ATOM 6966 C C . TYR D 2 126 ? -10.76046 -27.05014 12.06340 1.000 20.28796 143 TYR D C 1
ATOM 6967 O O . TYR D 2 126 ? -10.74275 -27.49928 10.91711 1.000 22.74407 143 TYR D O 1
ATOM 6985 N N . VAL D 2 127 ? -10.79125 -25.75806 12.32928 1.000 19.42736 144 VAL D N 1
ATOM 6986 C CA . VAL D 2 127 ? -10.65532 -24.71907 11.31774 1.000 16.57059 144 VAL D CA 1
ATOM 6987 C C . VAL D 2 127 ? -9.56271 -23.74825 11.77112 1.000 19.29376 144 VAL D C 1
ATOM 6988 O O . VAL D 2 127 ? -9.42960 -23.41934 12.96167 1.000 16.34483 144 VAL D O 1
ATOM 7001 N N . VAL D 2 128 ? -8.77386 -23.28229 10.81925 1.000 18.11935 145 VAL D N 1
ATOM 7002 C CA . VAL D 2 128 ? -7.69301 -22.34167 11.09323 1.000 15.21291 145 VAL D CA 1
ATOM 7003 C C . VAL D 2 128 ? -8.05810 -21.05105 10.38701 1.000 13.82228 145 VAL D C 1
ATOM 7004 O O . VAL D 2 128 ? -8.37961 -21.08050 9.18716 1.000 15.05442 145 VAL D O 1
ATOM 7017 N N . VAL D 2 129 ? -8.17471 -19.95227 11.16591 1.000 13.24320 146 VAL D N 1
ATOM 7018 C CA . VAL D 2 129 ? -8.60415 -18.66876 10.62747 1.000 15.08791 146 VAL D CA 1
ATOM 7019 C C . VAL D 2 129 ? -7.62633 -17.55230 10.98817 1.000 18.10011 146 VAL D C 1
ATOM 7020 O O . VAL D 2 129 ? -6.96268 -17.57491 12.02973 1.000 12.86897 146 VAL D O 1
ATOM 7033 N N . GLU D 2 130 ? -7.53527 -16.56776 10.09685 1.000 18.01971 147 GLU D N 1
ATOM 7034 C CA . GLU D 2 130 ? -7.07945 -15.22206 10.44212 1.000 16.26548 147 GLU D CA 1
ATOM 7035 C C . GLU D 2 130 ? -8.31210 -14.43697 10.84420 1.000 16.47802 147 GLU D C 1
ATOM 7036 O O . GLU D 2 130 ? -9.27740 -14.39137 10.08402 1.000 17.63980 147 GLU D O 1
ATOM 7048 N N . PHE D 2 131 ? -8.29117 -13.80817 12.01589 1.000 16.32636 148 PHE D N 1
ATOM 7049 C CA . PHE D 2 131 ? -9.45442 -13.05695 12.47205 1.000 17.75476 148 PHE D CA 1
ATOM 7050 C C . PHE D 2 131 ? -8.97901 -11.78936 13.17364 1.000 13.9789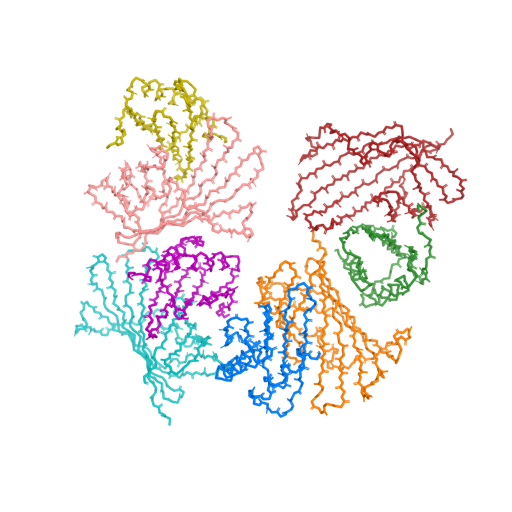9 148 PHE D C 1
ATOM 7051 O O . PHE D 2 131 ? -7.80363 -11.43618 13.15068 1.000 16.75510 148 PHE D O 1
ATOM 7068 N N . PHE D 2 132 ? -9.92686 -11.05815 13.73518 1.000 17.22438 149 PHE D N 1
ATOM 7069 C CA . PHE D 2 132 ? -9.80123 -9.63648 13.95670 1.000 14.86222 149 PHE D CA 1
ATOM 7070 C C . PHE D 2 132 ? -9.31205 -9.26495 15.33641 1.000 15.36060 149 PHE D C 1
ATOM 7071 O O . PHE D 2 132 ? -9.12805 -8.09633 15.57499 1.000 17.60755 149 PHE D O 1
ATOM 7088 N N . PHE D 2 133 ? -9.11473 -10.20706 16.24937 1.000 14.16867 150 PHE D N 1
ATOM 7089 C CA . PHE D 2 133 ? -8.51994 -9.86524 17.53218 1.000 15.01370 150 PHE D CA 1
ATOM 7090 C C . PHE D 2 133 ? -7.14573 -9.22683 17.30799 1.000 18.13162 150 PHE D C 1
ATOM 7091 O O . PHE D 2 133 ? -6.35328 -9.69016 16.46854 1.000 15.61679 150 PHE D O 1
ATOM 7108 N N . TYR D 2 134 ? -6.87764 -8.14579 18.05798 1.000 18.09628 151 TYR D N 1
ATOM 7109 C CA . TYR D 2 134 ? -5.61548 -7.40488 17.99914 1.000 19.77533 151 TYR D CA 1
ATOM 7110 C C . TYR D 2 134 ? -5.34279 -6.90400 16.58362 1.000 22.82749 151 TYR D C 1
ATOM 7111 O O . TYR D 2 134 ? -4.19569 -6.69438 16.19836 1.000 23.98166 151 TYR D O 1
ATOM 7129 N N . ASP D 2 135 ? -6.39550 -6.69672 15.79450 1.000 22.96970 152 ASP D N 1
ATOM 7130 C CA . ASP D 2 135 ? -6.27927 -6.27522 14.39631 1.000 25.13758 152 ASP D CA 1
ATOM 7131 C C . ASP D 2 135 ? -5.53514 -7.29729 13.53308 1.000 22.47994 152 ASP D C 1
ATOM 7132 O O . ASP D 2 135 ? -4.97301 -6.92987 12.51437 1.000 24.43353 152 ASP D O 1
ATOM 7141 N N . GLY D 2 136 ? -5.50635 -8.56355 13.94967 1.000 16.68452 153 GLY D N 1
ATOM 7142 C CA . GLY D 2 136 ? -4.89260 -9.62999 13.19829 1.000 21.07442 153 GLY D CA 1
ATOM 7143 C C . GLY D 2 136 ? -4.28308 -10.69181 14.09702 1.000 18.36158 153 GLY D C 1
ATOM 7144 O O . GLY D 2 136 ? -3.29372 -10.48166 14.81069 1.000 18.53129 153 GLY D O 1
ATOM 7148 N N . GLN D 2 137 ? -4.89334 -11.85628 14.02921 1.000 17.17666 154 GLN D N 1
ATOM 7149 C CA . GLN D 2 137 ? -4.51171 -13.01569 14.80547 1.000 14.43723 154 GLN D CA 1
ATOM 7150 C C . GLN D 2 137 ? -4.82349 -14.26302 13.99463 1.000 19.34895 154 GLN D C 1
ATOM 7151 O O . GLN D 2 137 ? -5.87173 -14.33918 13.32487 1.000 13.83390 154 GLN D O 1
ATOM 7165 N N . ILE D 2 138 ? -3.88997 -15.22375 14.03085 1.000 12.98827 155 ILE D N 1
ATOM 7166 C CA . ILE D 2 138 ? -4.15343 -16.56565 13.50792 1.000 12.91196 155 ILE D CA 1
ATOM 7167 C C . ILE D 2 138 ? -4.40765 -17.55950 14.63845 1.000 13.02285 155 ILE D C 1
ATOM 7168 O O . ILE D 2 138 ? -3.70277 -17.56929 15.66529 1.000 16.17395 155 ILE D O 1
ATOM 7184 N N . ILE D 2 139 ? -5.43223 -18.40691 14.46125 1.000 11.31835 156 ILE D N 1
ATOM 7185 C CA . ILE D 2 139 ? -5.83485 -19.31041 15.54437 1.000 13.45562 156 ILE D CA 1
ATOM 7186 C C . ILE D 2 139 ? -6.52531 -20.53940 14.95539 1.000 15.06021 156 ILE D C 1
ATOM 7187 O O . ILE D 2 139 ? -7.10721 -20.48288 13.86583 1.000 15.54317 156 ILE D O 1
ATOM 7203 N N . THR D 2 140 ? -6.43965 -21.65199 15.67344 1.000 11.76877 157 THR D N 1
ATOM 7204 C CA . THR D 2 140 ? -7.18404 -22.86242 15.33484 1.000 18.11479 157 THR D CA 1
ATOM 7205 C C . THR D 2 140 ? -8.40413 -22.96721 16.25519 1.000 16.72108 157 THR D C 1
ATOM 7206 O O . THR D 2 140 ? -8.28264 -22.89184 17.47787 1.000 14.68968 157 THR D O 1
ATOM 7217 N N . LEU D 2 141 ? -9.57306 -23.18279 15.67533 1.000 13.27961 158 LEU D N 1
ATOM 7218 C CA . LEU D 2 141 ? -10.78460 -23.46824 16.43184 1.000 17.36503 158 LEU D CA 1
ATOM 7219 C C . LEU D 2 141 ? -11.19494 -24.93158 16.22500 1.000 14.56503 158 LEU D C 1
ATOM 7220 O O . LEU D 2 141 ? -11.27398 -25.41648 15.10077 1.000 20.06227 158 LEU D O 1
ATOM 7236 N N . HIS D 2 142 ? -11.49321 -25.61384 17.29921 1.000 15.85346 159 HIS D N 1
ATOM 7237 C CA . HIS D 2 142 ? -11.75392 -27.04705 17.26830 1.000 18.87841 159 HIS D CA 1
ATOM 7238 C C . HIS D 2 142 ? -13.27173 -27.24342 17.25230 1.000 19.90626 159 HIS D C 1
ATOM 7239 O O . HIS D 2 142 ? -14.03453 -26.61422 18.01892 1.000 18.81363 159 HIS D O 1
ATOM 7253 N N . ARG D 2 143 ? -13.71377 -28.04263 16.32042 1.000 20.42538 160 ARG D N 1
ATOM 7254 C CA . ARG D 2 143 ? -15.12890 -28.31814 16.22846 1.000 22.58194 160 ARG D CA 1
ATOM 7255 C C . ARG D 2 143 ? -15.47478 -29.35659 17.27088 1.000 28.36818 160 ARG D C 1
ATOM 7256 O O . ARG D 2 143 ? -14.83918 -30.40559 17.32523 1.000 33.84237 160 ARG D O 1
ATOM 7277 N N . TYR D 2 144 ? -16.47312 -29.06787 18.10378 1.000 33.72216 161 TYR D N 1
ATOM 7278 C CA . TYR D 2 144 ? -16.85060 -29.96829 19.19597 1.000 32.39417 161 TYR D CA 1
ATOM 7279 C C . TYR D 2 144 ? -18.08471 -30.71161 18.78960 1.000 40.20766 161 TYR D C 1
ATOM 7280 O O . TYR D 2 144 ? -19.13034 -30.09522 18.58616 1.000 48.41162 161 TYR D O 1
ATOM 7299 N N . ASP E 1 6 ? 30.54717 -22.32294 48.93315 1.000 71.97823 165 ASP E N 1
ATOM 7300 C CA . ASP E 1 6 ? 31.60774 -21.54788 49.56115 1.000 73.51890 165 ASP E CA 1
ATOM 7301 C C . ASP E 1 6 ? 31.04444 -20.19995 50.02865 1.000 74.33954 165 ASP E C 1
ATOM 7302 O O . ASP E 1 6 ? 29.82549 -20.04990 50.20293 1.000 74.45741 165 ASP E O 1
ATOM 7310 N N . TYR E 1 7 ? 31.92653 -19.22063 50.22062 1.000 49.73183 166 TYR E N 1
ATOM 7311 C CA . TYR E 1 7 ? 31.48713 -17.90559 50.66449 1.000 46.74339 166 TYR E CA 1
ATOM 7312 C C . TYR E 1 7 ? 30.72323 -17.18420 49.55030 1.000 38.09291 166 TYR E C 1
ATOM 7313 O O . TYR E 1 7 ? 30.95764 -17.43770 48.36664 1.000 40.66497 166 TYR E O 1
ATOM 7331 N N . PRO E 1 8 ? 29.78622 -16.29601 49.90288 1.000 36.19801 167 PRO E N 1
ATOM 7332 C CA . PRO E 1 8 ? 29.08507 -15.52427 48.86798 1.000 34.23783 167 PRO E CA 1
ATOM 7333 C C . PRO E 1 8 ? 30.04473 -14.64266 48.08622 1.000 32.91061 167 PRO E C 1
ATOM 7334 O O . PRO E 1 8 ? 31.06741 -14.18907 48.59915 1.000 35.32969 167 PRO E O 1
ATOM 7345 N N . SER E 1 9 ? 29.70893 -14.40682 46.82517 1.000 34.78241 168 SER E N 1
ATOM 7346 C CA . SER E 1 9 ? 30.49879 -13.54223 45.96429 1.000 35.43041 168 SER E CA 1
ATOM 7347 C C . SER E 1 9 ? 29.90158 -12.13552 45.95005 1.000 28.51747 168 SER E C 1
ATOM 7348 O O . SER E 1 9 ? 28.91750 -11.84222 46.61828 1.000 30.68717 168 SER E O 1
ATOM 7356 N N . LEU E 1 10 ? 30.54016 -11.23937 45.20999 1.000 35.04672 169 LEU E N 1
ATOM 7357 C CA . LEU E 1 10 ? 30.09103 -9.85426 45.12871 1.000 32.27483 169 LEU E CA 1
ATOM 7358 C C . LEU E 1 10 ? 28.67670 -9.79473 44.55672 1.000 29.43651 169 LEU E C 1
ATOM 7359 O O . LEU E 1 10 ? 28.41496 -10.24912 43.44169 1.000 35.06487 169 LEU E O 1
ATOM 7375 N N . SER E 1 11 ? 27.76638 -9.21524 45.30716 1.000 35.02566 170 SER E N 1
ATOM 7376 C CA . SER E 1 11 ? 26.37560 -9.06643 44.89044 1.000 34.65943 170 SER E CA 1
ATOM 7377 C C . SER E 1 11 ? 25.99292 -7.63667 44.56389 1.000 33.11701 170 SER E C 1
ATOM 7378 O O . SER E 1 11 ? 25.09220 -7.43058 43.76478 1.000 36.37034 170 SER E O 1
ATOM 7386 N N . PHE E 1 12 ? 26.65024 -6.64737 45.15640 1.000 31.95347 171 PHE E N 1
ATOM 7387 C CA . PHE E 1 12 ? 26.46268 -5.25830 44.78143 1.000 33.58233 171 PHE E CA 1
ATOM 7388 C C . PHE E 1 12 ? 27.77718 -4.50824 44.93769 1.000 34.43334 171 PHE E C 1
ATOM 7389 O O . PHE E 1 12 ? 28.54673 -4.77052 45.86857 1.000 33.70984 171 PHE E O 1
ATOM 7406 N N . GLN E 1 13 ? 27.99580 -3.53294 44.06102 1.000 34.55525 172 GLN E N 1
ATOM 7407 C CA . GLN E 1 13 ? 29.24109 -2.78348 44.01688 1.000 36.14659 172 GLN E CA 1
ATOM 7408 C C . GLN E 1 13 ? 28.92836 -1.39352 43.49348 1.000 35.83044 172 GLN E C 1
ATOM 7409 O O . GLN E 1 13 ? 28.30441 -1.25809 42.44492 1.000 38.16173 172 GLN E O 1
ATOM 7423 N N . GLN E 1 14 ? 29.38397 -0.37399 44.21064 1.000 35.95689 173 GLN E N 1
ATOM 7424 C CA . GLN E 1 14 ? 29.24594 1.01325 43.77305 1.000 39.58109 173 GLN E CA 1
ATOM 7425 C C . GLN E 1 14 ? 30.25312 1.85082 44.54471 1.000 40.42741 173 GLN E C 1
ATOM 7426 O O . GLN E 1 14 ? 30.29868 1.78110 45.78075 1.000 36.61340 173 GLN E O 1
ATOM 7440 N N . ASP E 1 15 ? 31.04385 2.64044 43.82014 1.000 39.29634 174 ASP E N 1
ATOM 7441 C CA . ASP E 1 15 ? 32.09253 3.43582 44.44250 1.000 39.07285 174 ASP E CA 1
ATOM 7442 C C . ASP E 1 15 ? 32.92016 2.58589 45.41222 1.000 35.76498 174 ASP E C 1
ATOM 7443 O O . ASP E 1 15 ? 33.52681 1.58310 45.01785 1.000 35.75174 174 ASP E O 1
ATOM 7452 N N . TYR E 1 16 ? 32.95521 2.97122 46.68051 1.000 35.39464 175 TYR E N 1
ATOM 7453 C CA . TYR E 1 16 ? 33.75748 2.26465 47.67005 1.000 36.21353 175 TYR E CA 1
ATOM 7454 C C . TYR E 1 16 ? 33.03404 1.09552 48.34223 1.000 32.42212 175 TYR E C 1
ATOM 7455 O O . TYR E 1 16 ? 33.64835 0.39077 49.15743 1.000 32.94938 175 TYR E O 1
ATOM 7473 N N . VAL E 1 17 ? 31.76716 0.86724 48.01875 1.000 31.75823 176 VAL E N 1
ATOM 7474 C CA . VAL E 1 17 ? 30.96057 -0.15980 48.65643 1.000 30.51137 176 VAL E CA 1
ATOM 7475 C C . VAL E 1 17 ? 31.06712 -1.47676 47.89472 1.000 35.44754 176 VAL E C 1
ATOM 7476 O O . VAL E 1 17 ? 30.80732 -1.54512 46.68208 1.000 34.08571 176 VAL E O 1
ATOM 7489 N N . TYR E 1 18 ? 31.41964 -2.53232 48.61924 1.000 26.87681 177 TYR E N 1
ATOM 7490 C CA . TYR E 1 18 ? 31.45794 -3.89305 48.09684 1.000 29.27985 177 TYR E CA 1
ATOM 7491 C C . TYR E 1 18 ? 30.67449 -4.78785 49.04744 1.000 31.83418 177 TYR E C 1
ATOM 7492 O O . TYR E 1 18 ? 31.06478 -4.96242 50.21142 1.000 30.27819 177 TYR E O 1
ATOM 7510 N N . ILE E 1 19 ? 29.57387 -5.34809 48.56445 1.000 32.99198 178 ILE E N 1
ATOM 7511 C CA . ILE E 1 19 ? 28.68824 -6.17782 49.37106 1.000 29.96422 178 ILE E CA 1
ATOM 7512 C C . ILE E 1 19 ? 28.73147 -7.59882 48.82618 1.000 28.65583 178 ILE E C 1
ATOM 7513 O O . ILE E 1 19 ? 28.54393 -7.82470 47.62413 1.000 30.28974 178 ILE E O 1
ATOM 7529 N N . PHE E 1 20 ? 28.95311 -8.55343 49.71198 1.000 26.72816 179 PHE E N 1
ATOM 7530 C CA . PHE E 1 20 ? 29.00332 -9.96648 49.37176 1.000 30.97508 179 PHE E CA 1
ATOM 7531 C C . PHE E 1 20 ? 27.83518 -10.66259 50.06392 1.000 30.56188 179 PHE E C 1
ATOM 7532 O O . PHE E 1 20 ? 27.74013 -10.63063 51.29469 1.000 30.46670 179 PHE E O 1
ATOM 7549 N N . SER E 1 21 ? 26.99383 -11.34879 49.28977 1.000 35.81596 180 SER E N 1
ATOM 7550 C CA . SER E 1 21 ? 25.85182 -12.06761 49.85290 1.000 38.91223 180 SER E CA 1
ATOM 7551 C C . SER E 1 21 ? 25.19336 -12.89693 48.75680 1.000 47.14165 180 SER E C 1
ATOM 7552 O O . SER E 1 21 ? 25.57782 -12.83605 47.58974 1.000 40.75924 180 SER E O 1
ATOM 7560 N N . SER E 1 22 ? 24.16255 -13.64622 49.13751 1.000 61.72379 181 SER E N 1
ATOM 7561 C CA . SER E 1 22 ? 23.35197 -14.40622 48.19592 1.000 61.43814 181 SER E CA 1
ATOM 7562 C C . SER E 1 22 ? 21.98190 -13.78938 47.96200 1.000 65.06675 181 SER E C 1
ATOM 7563 O O . SER E 1 22 ? 21.21098 -14.32609 47.16309 1.000 72.30496 181 SER E O 1
ATOM 7571 N N . ASP E 1 23 ? 21.65660 -12.69012 48.64000 1.000 60.71328 182 ASP E N 1
ATOM 7572 C CA . ASP E 1 23 ? 20.37918 -11.99233 48.49417 1.000 63.99849 182 ASP E CA 1
ATOM 7573 C C . ASP E 1 23 ? 20.64865 -10.67374 47.76360 1.000 67.17538 182 ASP E C 1
ATOM 7574 O O . ASP E 1 23 ? 20.92843 -9.64478 48.38234 1.000 69.70505 182 ASP E O 1
ATOM 7583 N N . PHE E 1 24 ? 20.55587 -10.71077 46.43306 1.000 84.14066 183 PHE E N 1
ATOM 7584 C CA . PHE E 1 24 ? 20.85779 -9.52355 45.64132 1.000 77.64535 183 PHE E CA 1
ATOM 7585 C C . PHE E 1 24 ? 19.93618 -8.37282 46.00052 1.000 77.31320 183 PHE E C 1
ATOM 7586 O O . PHE E 1 24 ? 20.38470 -7.22603 46.09234 1.000 83.74137 183 PHE E O 1
ATOM 7603 N N . GLN E 1 25 ? 18.64352 -8.65303 46.19153 1.000 77.96053 184 GLN E N 1
ATOM 7604 C CA . GLN E 1 25 ? 17.69643 -7.61035 46.56743 1.000 68.72798 184 GLN E CA 1
ATOM 7605 C C . GLN E 1 25 ? 18.20316 -6.85038 47.78772 1.000 66.17911 184 GLN E C 1
ATOM 7606 O O . GLN E 1 25 ? 18.37162 -5.61912 47.76485 1.000 56.36727 184 GLN E O 1
ATOM 7620 N N . LEU E 1 26 ? 18.45236 -7.59419 48.87015 1.000 71.84955 185 LEU E N 1
ATOM 7621 C CA . LEU E 1 26 ? 19.01726 -7.00414 50.07709 1.000 70.44215 185 LEU E CA 1
ATOM 7622 C C . LEU E 1 26 ? 20.21910 -6.11758 49.77313 1.000 70.93200 185 LEU E C 1
ATOM 7623 O O . LEU E 1 26 ? 20.39803 -5.06660 50.40557 1.000 62.51419 185 LEU E O 1
ATOM 7639 N N . SER E 1 27 ? 21.05733 -6.53019 48.81305 1.000 65.66460 186 SER E N 1
ATOM 7640 C CA . SER E 1 27 ? 22.36229 -5.90801 48.63301 1.000 52.29335 186 SER E CA 1
ATOM 7641 C C . SER E 1 27 ? 22.25282 -4.52480 48.01646 1.000 46.46030 186 SER E C 1
ATOM 7642 O O . SER E 1 27 ? 22.90820 -3.58590 48.47345 1.000 47.58653 186 SER E O 1
ATOM 7650 N N . GLU E 1 28 ? 21.45450 -4.37694 46.96067 1.000 48.93336 187 GLU E N 1
ATOM 7651 C CA . GLU E 1 28 ? 21.37871 -3.08002 46.29066 1.000 56.02442 187 GLU E CA 1
ATOM 7652 C C . GLU E 1 28 ? 20.83863 -2.00131 47.22615 1.000 52.44169 187 GLU E C 1
ATOM 7653 O O . GLU E 1 28 ? 21.46016 -0.94263 47.39096 1.000 50.96170 187 GLU E O 1
ATOM 7665 N N . GLU E 1 29 ? 19.67235 -2.24553 47.83854 1.000 58.21711 188 GLU E N 1
ATOM 7666 C CA . GLU E 1 29 ? 19.10412 -1.25901 48.75640 1.000 56.21551 188 GLU E CA 1
ATOM 7667 C C . GLU E 1 29 ? 20.08179 -0.94538 49.88389 1.000 50.72050 188 GLU E C 1
ATOM 7668 O O . GLU E 1 29 ? 20.27373 0.21730 50.25912 1.000 50.93056 188 GLU E O 1
ATOM 7680 N N . LEU E 1 30 ? 20.72298 -1.97464 50.43067 1.000 55.49401 189 LEU E N 1
ATOM 7681 C CA . LEU E 1 30 ? 21.72724 -1.73752 51.46030 1.000 49.16301 189 LEU E CA 1
ATOM 7682 C C . LEU E 1 30 ? 22.83933 -0.84623 50.93759 1.000 47.57069 189 LEU E C 1
ATOM 7683 O O . LEU E 1 30 ? 23.26017 0.09714 51.62180 1.000 45.50479 189 LEU E O 1
ATOM 7699 N N . GLY E 1 31 ? 23.30314 -1.11249 49.70744 1.000 46.47167 190 GLY E N 1
ATOM 7700 C CA . GLY E 1 31 ? 24.40746 -0.34498 49.15916 1.000 45.01467 190 GLY E CA 1
ATOM 7701 C C . GLY E 1 31 ? 24.08147 1.12767 48.98917 1.000 47.04468 190 GLY E C 1
ATOM 7702 O O . GLY E 1 31 ? 24.90431 1.99095 49.28724 1.000 47.56050 190 GLY E O 1
ATOM 7706 N N . VAL E 1 32 ? 22.89156 1.43805 48.48204 1.000 49.44436 191 VAL E N 1
ATOM 7707 C CA . VAL E 1 32 ? 22.53245 2.84495 48.27795 1.000 51.69230 191 VAL E CA 1
ATOM 7708 C C . VAL E 1 32 ? 22.31161 3.53874 49.62107 1.000 51.63692 191 VAL E C 1
ATOM 7709 O O . VAL E 1 32 ? 22.72910 4.68492 49.83277 1.000 52.36606 191 VAL E O 1
ATOM 7722 N N . ALA E 1 33 ? 21.64577 2.85565 50.54508 1.000 51.06262 192 ALA E N 1
ATOM 7723 C CA . ALA E 1 33 ? 21.43536 3.42463 51.87309 1.000 51.08986 192 ALA E CA 1
ATOM 7724 C C . ALA E 1 33 ? 22.75921 3.76866 52.53264 1.000 49.44261 192 ALA E C 1
ATOM 7725 O O . ALA E 1 33 ? 22.87394 4.80718 53.19287 1.000 50.27556 192 ALA E O 1
ATOM 7732 N N . LEU E 1 34 ? 23.78741 2.92947 52.31162 1.000 50.96080 193 LEU E N 1
ATOM 7733 C CA . LEU E 1 34 ? 25.08610 3.14372 52.94039 1.000 50.36063 193 LEU E CA 1
ATOM 7734 C C . LEU E 1 34 ? 25.78023 4.36686 52.36753 1.000 47.04672 193 LEU E C 1
ATOM 7735 O O . LEU E 1 34 ? 26.35366 5.16334 53.11278 1.000 47.39547 193 LEU E O 1
ATOM 7751 N N . ILE E 1 35 ? 25.78070 4.51038 51.04376 1.000 47.89353 194 ILE E N 1
ATOM 7752 C CA . ILE E 1 35 ? 26.40506 5.68137 50.43085 1.000 49.43067 194 ILE E CA 1
ATOM 7753 C C . ILE E 1 35 ? 25.68149 6.96027 50.84998 1.000 53.73276 194 ILE E C 1
ATOM 7754 O O . ILE E 1 35 ? 26.31625 7.96456 51.19948 1.000 54.83222 194 ILE E O 1
ATOM 7770 N N . ASN E 1 36 ? 24.34572 6.94431 50.82014 1.000 53.12369 195 ASN E N 1
ATOM 7771 C CA . ASN E 1 36 ? 23.58058 8.10261 51.28053 1.000 56.78126 195 ASN E CA 1
ATOM 7772 C C . ASN E 1 36 ? 23.87323 8.40684 52.74218 1.000 56.10624 195 ASN E C 1
ATOM 7773 O O . ASN E 1 36 ? 24.10808 9.56359 53.11408 1.000 59.65168 195 ASN E O 1
ATOM 7784 N N . ALA E 1 37 ? 23.87301 7.37339 53.58936 1.000 52.72865 196 ALA E N 1
ATOM 7785 C CA . ALA E 1 37 ? 24.08728 7.60357 55.01377 1.000 52.42866 196 ALA E CA 1
ATOM 7786 C C . ALA E 1 37 ? 25.49895 8.11744 55.27537 1.000 57.03299 196 ALA E C 1
ATOM 7787 O O . ALA E 1 37 ? 25.70361 9.00626 56.10925 1.000 53.40183 196 ALA E O 1
ATOM 7794 N N . LEU E 1 38 ? 26.48604 7.59263 54.54664 1.000 52.60772 197 LEU E N 1
ATOM 7795 C CA . LEU E 1 38 ? 27.86629 7.98833 54.78528 1.000 50.55678 197 LEU E CA 1
ATOM 7796 C C . LEU E 1 38 ? 28.18296 9.35109 54.18853 1.000 55.41357 197 LEU E C 1
ATOM 7797 O O . LEU E 1 38 ? 29.05922 10.06065 54.70290 1.000 54.02058 197 LEU E O 1
ATOM 7813 N N . SER E 1 39 ? 27.51022 9.72213 53.09792 1.000 54.46151 198 SER E N 1
ATOM 7814 C CA . SER E 1 39 ? 27.68021 11.06952 52.56305 1.000 58.43517 198 SER E CA 1
ATOM 7815 C C . SER E 1 39 ? 27.14697 12.11333 53.54646 1.000 62.88191 198 SER E C 1
ATOM 7816 O O . SER E 1 39 ? 27.77857 13.15448 53.76867 1.000 61.43283 198 SER E O 1
ATOM 7824 N N . ALA E 1 40 ? 25.99655 11.83247 54.16326 1.000 59.12663 199 ALA E N 1
ATOM 7825 C CA . ALA E 1 40 ? 25.45483 12.72543 55.17888 1.000 65.12388 199 ALA E CA 1
ATOM 7826 C C . ALA E 1 40 ? 26.48364 13.01249 56.26315 1.000 68.57983 199 ALA E C 1
ATOM 7827 O O . ALA E 1 40 ? 26.59729 14.15311 56.73164 1.000 75.58140 199 ALA E O 1
ATOM 7834 N N . LYS E 1 41 ? 27.25005 11.99607 56.66839 1.000 60.88154 200 LYS E N 1
ATOM 7835 C CA . LYS E 1 41 ? 28.20409 12.15531 57.75362 1.000 58.93125 200 LYS E CA 1
ATOM 7836 C C . LYS E 1 41 ? 29.56055 12.65232 57.28401 1.000 61.57108 200 LYS E C 1
ATOM 7837 O O . LYS E 1 41 ? 30.48015 12.75458 58.10322 1.000 64.54247 200 LYS E O 1
ATOM 7856 N N . GLU E 1 42 ? 29.70782 12.96999 55.99769 1.000 69.22268 201 GLU E N 1
ATOM 7857 C CA . GLU E 1 42 ? 30.99084 13.42808 55.44810 1.000 70.31124 201 GLU E CA 1
ATOM 7858 C C . GLU E 1 42 ? 32.11529 12.43612 55.77244 1.000 70.32882 201 GLU E C 1
ATOM 7859 O O . GLU E 1 42 ? 33.23037 12.80540 56.16366 1.000 66.75954 201 GLU E O 1
ATOM 7871 N N . ILE E 1 43 ? 31.81522 11.15254 55.59714 1.000 65.12620 202 ILE E N 1
ATOM 7872 C CA . ILE E 1 43 ? 32.77339 10.07335 55.78985 1.000 53.33203 202 ILE E CA 1
ATOM 7873 C C . ILE E 1 43 ? 32.90429 9.35060 54.46261 1.000 51.72525 202 ILE E C 1
ATOM 7874 O O . ILE E 1 43 ? 31.91468 8.83546 53.92576 1.000 53.27139 202 ILE E O 1
ATOM 7890 N N . VAL E 1 44 ? 34.11883 9.31807 53.92684 1.000 51.61875 203 VAL E N 1
ATOM 7891 C CA . VAL E 1 44 ? 34.40162 8.67279 52.65302 1.000 50.32547 203 VAL E CA 1
ATOM 7892 C C . VAL E 1 44 ? 35.40574 7.54757 52.87776 1.000 50.48898 203 VAL E C 1
ATOM 7893 O O . VAL E 1 44 ? 36.61571 7.77557 52.98814 1.000 48.30365 203 VAL E O 1
ATOM 7906 N N . PRO E 1 45 ? 34.94166 6.29329 52.97345 1.000 46.06378 204 PRO E N 1
ATOM 7907 C CA . PRO E 1 45 ? 35.88582 5.17996 53.13172 1.000 42.93294 204 PRO E CA 1
ATOM 7908 C C . PRO E 1 45 ? 36.77097 5.05999 51.90757 1.000 42.67395 204 PRO E C 1
ATOM 7909 O O . PRO E 1 45 ? 36.37338 5.40150 50.79709 1.000 43.59037 204 PRO E O 1
ATOM 7920 N N . GLU E 1 46 ? 37.99815 4.59644 52.12398 1.000 41.68322 205 GLU E N 1
ATOM 7921 C CA . GLU E 1 46 ? 38.76879 4.04994 51.01328 1.000 42.73865 205 GLU E CA 1
ATOM 7922 C C . GLU E 1 46 ? 38.05136 2.83809 50.43073 1.000 38.45542 205 GLU E C 1
ATOM 7923 O O . GLU E 1 46 ? 37.87426 2.73520 49.21546 1.000 42.78326 205 GLU E O 1
ATOM 7935 N N . ARG E 1 47 ? 37.59867 1.93004 51.29638 1.000 30.32842 206 ARG E N 1
ATOM 7936 C CA . ARG E 1 47 ? 36.78416 0.78601 50.91832 1.000 29.35980 206 ARG E CA 1
ATOM 7937 C C . ARG E 1 47 ? 35.85398 0.47439 52.07703 1.000 28.44933 206 ARG E C 1
ATOM 7938 O O . ARG E 1 47 ? 36.19386 0.67847 53.25752 1.000 31.52441 206 ARG E O 1
ATOM 7959 N N . LEU E 1 48 ? 34.67403 -0.02314 51.74080 1.000 27.38718 207 LEU E N 1
ATOM 7960 C CA . LEU E 1 48 ? 33.72748 -0.51010 52.74740 1.000 26.36634 207 LEU E CA 1
ATOM 7961 C C . LEU E 1 48 ? 33.22465 -1.87086 52.27801 1.000 25.77091 207 LEU E C 1
ATOM 7962 O O . LEU E 1 48 ? 32.37662 -1.95497 51.38217 1.000 25.76382 207 LEU E O 1
ATOM 7978 N N . TYR E 1 49 ? 33.75612 -2.92436 52.88065 1.000 24.85547 208 TYR E N 1
ATOM 7979 C CA . TYR E 1 49 ? 33.39064 -4.30237 52.57885 1.000 26.13841 208 TYR E CA 1
ATOM 7980 C C . TYR E 1 49 ? 32.33536 -4.78326 53.57422 1.000 25.08219 208 TYR E C 1
ATOM 7981 O O . TYR E 1 49 ? 32.46642 -4.58101 54.78272 1.000 26.75663 208 TYR E O 1
ATOM 7999 N N . VAL E 1 50 ? 31.29925 -5.42817 53.07088 1.000 24.04694 209 VAL E N 1
ATOM 8000 C CA . VAL E 1 50 ? 30.21984 -5.93209 53.90274 1.000 22.88706 209 VAL E CA 1
ATOM 8001 C C . VAL E 1 50 ? 29.93224 -7.36054 53.46204 1.000 24.18642 209 VAL E C 1
ATOM 8002 O O . VAL E 1 50 ? 29.91458 -7.66288 52.26286 1.000 28.24292 209 VAL E O 1
ATOM 8015 N N . MET E 1 51 ? 29.69343 -8.23529 54.42584 1.000 24.58257 210 MET E N 1
ATOM 8016 C CA . MET E 1 51 ? 29.34927 -9.62415 54.16327 1.000 25.32800 210 MET E CA 1
ATOM 8017 C C . MET E 1 51 ? 28.06252 -9.94145 54.91324 1.000 29.86504 210 MET E C 1
ATOM 8018 O O . MET E 1 51 ? 27.93787 -9.64260 56.10095 1.000 28.08309 210 MET E O 1
ATOM 8032 N N . LEU E 1 52 ? 27.10944 -10.54460 54.22481 1.000 31.96242 211 LEU E N 1
ATOM 8033 C CA . LEU E 1 52 ? 25.80946 -10.86656 54.79992 1.000 39.00508 211 LEU E CA 1
ATOM 8034 C C . LEU E 1 52 ? 25.61213 -12.37385 54.74726 1.000 44.23845 211 LEU E C 1
ATOM 8035 O O . LEU E 1 52 ? 25.65931 -12.97430 53.66734 1.000 40.19400 211 LEU E O 1
ATOM 8051 N N . ASN E 1 53 ? 25.39429 -12.97533 55.90682 1.000 41.12456 212 ASN E N 1
ATOM 8052 C CA . ASN E 1 53 ? 25.15715 -14.40238 56.04221 1.000 58.66099 212 ASN E CA 1
ATOM 8053 C C . ASN E 1 53 ? 23.82601 -14.66798 56.73882 1.000 69.39060 212 ASN E C 1
ATOM 8054 O O . ASN E 1 53 ? 23.22549 -13.78121 57.35299 1.000 72.00498 212 ASN E O 1
ATOM 8065 N N . ASP E 1 54 ? 23.36019 -15.91347 56.62428 1.000 78.83265 213 ASP E N 1
ATOM 8066 C CA . ASP E 1 54 ? 22.03345 -16.25424 57.12510 1.000 88.52674 213 ASP E CA 1
ATOM 8067 C C . ASP E 1 54 ? 21.86194 -15.85324 58.58265 1.000 90.45276 213 ASP E C 1
ATOM 8068 O O . ASP E 1 54 ? 20.74276 -15.55787 59.01806 1.000 97.80330 213 ASP E O 1
ATOM 8077 N N . LYS E 1 55 ? 22.95437 -15.81845 59.34991 1.000 80.64067 214 LYS E N 1
ATOM 8078 C CA . LYS E 1 55 ? 22.87344 -15.52648 60.77718 1.000 87.17411 214 LYS E CA 1
ATOM 8079 C C . LYS E 1 55 ? 23.92176 -14.52215 61.25567 1.000 78.45198 214 LYS E C 1
ATOM 8080 O O . LYS E 1 55 ? 24.02797 -14.28010 62.46831 1.000 66.99417 214 LYS E O 1
ATOM 8099 N N . THR E 1 56 ? 24.69414 -13.92708 60.34975 1.000 62.24771 215 THR E N 1
ATOM 8100 C CA . THR E 1 56 ? 25.81175 -13.08221 60.74270 1.000 50.86744 215 THR E CA 1
ATOM 8101 C C . THR E 1 56 ? 25.98273 -11.96533 59.73068 1.000 37.54919 215 THR E C 1
ATOM 8102 O O . THR E 1 56 ? 25.76121 -12.16072 58.53769 1.000 40.92255 215 THR E O 1
ATOM 8113 N N . ILE E 1 57 ? 26.37640 -10.80645 60.22495 1.000 34.42008 216 ILE E N 1
ATOM 8114 C CA . ILE E 1 57 ? 26.72032 -9.64409 59.41826 1.000 34.10159 216 ILE E CA 1
ATOM 8115 C C . ILE E 1 57 ? 28.10689 -9.19551 59.85438 1.000 34.37828 216 ILE E C 1
ATOM 8116 O O . ILE E 1 57 ? 28.38357 -9.12692 61.05424 1.000 31.53492 216 ILE E O 1
ATOM 8132 N N . SER E 1 58 ? 28.97459 -8.88281 58.88576 1.000 28.79218 217 SER E N 1
ATOM 8133 C CA . SER E 1 58 ? 30.30236 -8.35150 59.17528 1.000 28.01468 217 SER E CA 1
ATOM 8134 C C . SER E 1 58 ? 30.66972 -7.31419 58.12014 1.000 26.47563 217 SER E C 1
ATOM 8135 O O . SER E 1 58 ? 30.17842 -7.32419 56.98057 1.000 24.37979 217 SER E O 1
ATOM 8143 N N . PHE E 1 59 ? 31.50424 -6.36988 58.52738 1.000 28.17160 218 PHE E N 1
ATOM 8144 C CA . PHE E 1 59 ? 31.99715 -5.39929 57.56322 1.000 26.29026 218 PHE E CA 1
ATOM 8145 C C . PHE E 1 59 ? 33.41424 -5.01381 57.92630 1.000 25.53346 218 PHE E C 1
ATOM 8146 O O . PHE E 1 59 ? 33.86142 -5.22595 59.05175 1.000 25.71119 218 PHE E O 1
ATOM 8163 N N . SER E 1 60 ? 34.13826 -4.50749 56.93203 1.000 23.19280 219 SER E N 1
ATOM 8164 C CA . SER E 1 60 ? 35.44776 -3.91747 57.14169 1.000 23.90142 219 SER E CA 1
ATOM 8165 C C . SER E 1 60 ? 35.42297 -2.52423 56.52037 1.000 25.93339 219 SER E C 1
ATOM 8166 O O . SER E 1 60 ? 35.30036 -2.39091 55.30320 1.000 26.01033 219 SER E O 1
ATOM 8174 N N . PHE E 1 61 ? 35.52261 -1.49589 57.35053 1.000 26.53172 220 PHE E N 1
ATOM 8175 C CA . PHE E 1 61 ? 35.65243 -0.11166 56.92322 1.000 24.20579 220 PHE E CA 1
ATOM 8176 C C . PHE E 1 61 ? 37.13804 0.25257 56.89941 1.000 27.08843 220 PHE E C 1
ATOM 8177 O O . PHE E 1 61 ? 37.84982 0.11128 57.91141 1.000 27.75045 220 PHE E O 1
ATOM 8194 N N . ILE E 1 62 ? 37.61544 0.67646 55.74353 1.000 32.94631 221 ILE E N 1
ATOM 8195 C CA . ILE E 1 62 ? 39.02118 1.02403 55.55813 1.000 35.19160 221 ILE E CA 1
ATOM 8196 C C . ILE E 1 62 ? 39.08927 2.53185 55.39258 1.000 35.37396 221 ILE E C 1
ATOM 8197 O O . ILE E 1 62 ? 38.59122 3.07069 54.40242 1.000 33.07814 221 ILE E O 1
ATOM 8213 N N . SER E 1 63 ? 39.68989 3.21360 56.36310 1.000 38.77386 222 SER E N 1
ATOM 8214 C CA . SER E 1 63 ? 39.79247 4.65733 56.32204 1.000 43.19590 222 SER E CA 1
ATOM 8215 C C . SER E 1 63 ? 40.81160 5.06519 55.25889 1.000 49.38333 222 SER E C 1
ATOM 8216 O O . SER E 1 63 ? 41.58884 4.25396 54.74250 1.000 46.06824 222 SER E O 1
ATOM 8224 N N . LYS E 1 64 ? 40.79954 6.34969 54.92149 1.000 49.91984 223 LYS E N 1
ATOM 8225 C CA . LYS E 1 64 ? 41.61128 6.81404 53.80588 1.000 51.18357 223 LYS E CA 1
ATOM 8226 C C . LYS E 1 64 ? 43.08857 6.89638 54.14485 1.000 55.69611 223 LYS E C 1
ATOM 8227 O O . LYS E 1 64 ? 43.89864 7.15129 53.24683 1.000 71.83368 223 LYS E O 1
ATOM 8246 N N . ASN E 1 65 ? 43.46136 6.66794 55.39870 1.000 57.58842 224 ASN E N 1
ATOM 8247 C CA . ASN E 1 65 ? 44.84907 6.40197 55.75075 1.000 68.93644 224 ASN E CA 1
ATOM 8248 C C . ASN E 1 65 ? 45.09421 4.91455 56.01205 1.000 59.22050 224 ASN E C 1
ATOM 8249 O O . ASN E 1 65 ? 46.01935 4.55834 56.75463 1.000 58.43322 224 ASN E O 1
ATOM 8260 N N . LYS E 1 66 ? 44.25526 4.04938 55.43769 1.000 51.68906 225 LYS E N 1
ATOM 8261 C CA . LYS E 1 66 ? 44.46230 2.60521 55.36099 1.000 55.41933 225 LYS E CA 1
ATOM 8262 C C . LYS E 1 66 ? 44.38154 1.91982 56.71832 1.000 53.09588 225 LYS E C 1
ATOM 8263 O O . LYS E 1 66 ? 44.92505 0.82599 56.89990 1.000 48.34640 225 LYS E O 1
ATOM 8282 N N . LYS E 1 67 ? 43.73109 2.53836 57.68784 1.000 42.39358 226 LYS E N 1
ATOM 8283 C CA . LYS E 1 67 ? 43.38142 1.85533 58.92101 1.000 45.21400 226 LYS E CA 1
ATOM 8284 C C . LYS E 1 67 ? 41.98383 1.25968 58.76260 1.000 46.89458 226 LYS E C 1
ATOM 8285 O O . LYS E 1 67 ? 41.15533 1.77212 58.00758 1.000 44.68513 226 LYS E O 1
ATOM 8304 N N . SER E 1 68 ? 41.72179 0.16074 59.46387 1.000 42.21667 227 SER E N 1
ATOM 8305 C CA . SER E 1 68 ? 40.48105 -0.58153 59.26122 1.000 34.73995 227 SER E CA 1
ATOM 8306 C C . SER E 1 68 ? 39.70448 -0.69301 60.56128 1.000 39.99487 227 SER E C 1
ATOM 8307 O O . SER E 1 68 ? 40.29670 -0.79686 61.63884 1.000 41.05355 227 SER E O 1
ATOM 8315 N N . LYS E 1 69 ? 38.37771 -0.65242 60.44161 1.000 34.25554 228 LYS E N 1
ATOM 8316 C CA . LYS E 1 69 ? 37.44839 -0.86977 61.53764 1.000 35.17941 228 LYS E CA 1
ATOM 8317 C C . LYS E 1 69 ? 36.56720 -2.05081 61.15061 1.000 29.74263 228 LYS E C 1
ATOM 8318 O O . LYS E 1 69 ? 35.77595 -1.95676 60.20281 1.000 31.08051 228 LYS E O 1
ATOM 8337 N N . ASN E 1 70 ? 36.69207 -3.15460 61.88636 1.000 31.15962 229 ASN E N 1
ATOM 8338 C CA . ASN E 1 70 ? 36.03596 -4.40699 61.53540 1.000 31.69542 229 ASN E CA 1
ATOM 8339 C C . ASN E 1 70 ? 35.03390 -4.79428 62.61085 1.000 29.75515 229 ASN E C 1
ATOM 8340 O O . ASN E 1 70 ? 35.29275 -4.62638 63.80880 1.000 33.85627 229 ASN E O 1
ATOM 8351 N N . ARG E 1 71 ? 33.88532 -5.30700 62.17007 1.000 27.20606 230 ARG E N 1
ATOM 8352 C CA . ARG E 1 71 ? 32.79290 -5.62062 63.07025 1.000 34.76740 230 ARG E CA 1
ATOM 8353 C C . ARG E 1 71 ? 32.12194 -6.90465 62.63274 1.000 32.19849 230 ARG E C 1
ATOM 8354 O O . ARG E 1 71 ? 32.15125 -7.27635 61.46547 1.000 31.51593 230 ARG E O 1
ATOM 8375 N N . VAL E 1 72 ? 31.46945 -7.55204 63.58185 1.000 30.28182 231 VAL E N 1
ATOM 8376 C CA . VAL E 1 72 ? 30.65768 -8.73342 63.32552 1.000 31.66390 231 VAL E CA 1
ATOM 8377 C C . VAL E 1 72 ? 29.38830 -8.62015 64.17162 1.000 34.61269 231 VAL E C 1
ATOM 8378 O O . VAL E 1 72 ? 29.45572 -8.37627 65.38124 1.000 30.04067 231 VAL E O 1
ATOM 8391 N N . LEU E 1 73 ? 28.23547 -8.84030 63.55818 1.000 29.78401 232 LEU E N 1
ATOM 8392 C CA . LEU E 1 73 ? 26.96783 -8.81930 64.28145 1.000 35.68743 232 LEU E CA 1
ATOM 8393 C C . LEU E 1 73 ? 26.21601 -10.11464 64.00707 1.000 41.33420 232 LEU E C 1
ATOM 8394 O O . LEU E 1 73 ? 25.90927 -10.42222 62.85199 1.000 39.60520 232 LEU E O 1
ATOM 8410 N N . SER E 1 74 ? 25.93604 -10.87878 65.06153 1.000 42.97073 233 SER E N 1
ATOM 8411 C CA . SER E 1 74 ? 25.02351 -12.00672 64.97121 1.000 47.91487 233 SER E CA 1
ATOM 8412 C C . SER E 1 74 ? 23.63423 -11.52391 65.35587 1.000 53.02775 233 SER E C 1
ATOM 8413 O O . SER E 1 74 ? 23.48209 -10.61998 66.17492 1.000 55.15612 233 SER E O 1
ATOM 8421 N N . THR E 1 75 ? 22.61754 -12.10683 64.73461 1.000 56.46184 234 THR E N 1
ATOM 8422 C CA . THR E 1 75 ? 21.24834 -11.65259 64.93644 1.000 68.96181 234 THR E CA 1
ATOM 8423 C C . THR E 1 75 ? 20.30852 -12.84620 64.94673 1.000 66.73291 234 THR E C 1
ATOM 8424 O O . THR E 1 75 ? 20.37772 -13.70365 64.06144 1.000 76.06043 234 THR E O 1
ATOM 8435 N N . GLU E 1 76 ? 19.42866 -12.89489 65.94571 1.000 71.51195 235 GLU E N 1
ATOM 8436 C CA . GLU E 1 76 ? 18.39945 -13.92862 65.96866 1.000 79.28673 235 GLU E CA 1
ATOM 8437 C C . GLU E 1 76 ? 17.55112 -13.87942 64.69946 1.000 80.34840 235 GLU E C 1
ATOM 8438 O O . GLU E 1 76 ? 17.51443 -14.83683 63.91404 1.000 84.42542 235 GLU E O 1
ATOM 8450 N N . LYS E 1 77 ? 16.86712 -12.75986 64.48098 1.000 64.95549 236 LYS E N 1
ATOM 8451 C CA . LYS E 1 77 ? 16.00035 -12.57971 63.32868 1.000 68.33101 236 LYS E CA 1
ATOM 8452 C C . LYS E 1 77 ? 16.69075 -11.73700 62.26752 1.000 64.87784 236 LYS E C 1
ATOM 8453 O O . LYS E 1 77 ? 17.53568 -10.89363 62.56989 1.000 66.72618 236 LYS E O 1
ATOM 8472 N N . LYS E 1 78 ? 16.32768 -11.98971 61.01325 1.000 64.78935 237 LYS E N 1
ATOM 8473 C CA . LYS E 1 78 ? 16.91627 -11.26875 59.89526 1.000 58.12359 237 LYS E CA 1
ATOM 8474 C C . LYS E 1 78 ? 16.60218 -9.78343 59.99875 1.000 62.32022 237 LYS E C 1
ATOM 8475 O O . LYS E 1 78 ? 15.50079 -9.39071 60.38898 1.000 61.45891 237 LYS E O 1
ATOM 8494 N N . LEU E 1 79 ? 17.58292 -8.95483 59.66046 1.000 55.73725 238 LEU E N 1
ATOM 8495 C CA . LEU E 1 79 ? 17.42939 -7.51004 59.70841 1.000 51.33875 238 LEU E CA 1
ATOM 8496 C C . LEU E 1 79 ? 17.19490 -6.96560 58.30819 1.000 46.42500 238 LEU E C 1
ATOM 8497 O O . LEU E 1 79 ? 17.81192 -7.42824 57.34444 1.000 50.85053 238 LEU E O 1
ATOM 8513 N N . ASN E 1 80 ? 16.30407 -5.97741 58.20184 1.000 45.43754 239 ASN E N 1
ATOM 8514 C CA . ASN E 1 80 ? 16.07104 -5.32834 56.92165 1.000 45.61403 239 ASN E CA 1
ATOM 8515 C C . ASN E 1 80 ? 17.28089 -4.46106 56.56057 1.000 44.33485 239 ASN E C 1
ATOM 8516 O O . ASN E 1 80 ? 18.15755 -4.19185 57.38793 1.000 39.21536 239 ASN E O 1
ATOM 8527 N N . TYR E 1 81 ? 17.32538 -4.02775 55.29766 1.000 41.76968 240 TYR E N 1
ATOM 8528 C CA . TYR E 1 81 ? 18.45740 -3.23520 54.82771 1.000 41.65822 240 TYR E CA 1
ATOM 8529 C C . TYR E 1 81 ? 18.61515 -1.95317 55.64119 1.000 37.98465 240 TYR E C 1
ATOM 8530 O O . TYR E 1 81 ? 19.73168 -1.43260 55.77509 1.000 38.25819 240 TYR E O 1
ATOM 8548 N N . LYS E 1 82 ? 17.51760 -1.42577 56.18546 1.000 37.05600 241 LYS E N 1
ATOM 8549 C CA . LYS E 1 82 ? 17.59402 -0.17289 56.92472 1.000 37.67991 241 LYS E CA 1
ATOM 8550 C C . LYS E 1 82 ? 18.32983 -0.36973 58.23376 1.000 36.22631 241 LYS E C 1
ATOM 8551 O O . LYS E 1 82 ? 19.18943 0.43518 58.59380 1.000 41.64172 241 LYS E O 1
ATOM 8570 N N . HIS E 1 83 ? 18.03202 -1.45041 58.94977 1.000 38.84990 242 HIS E N 1
ATOM 8571 C CA . HIS E 1 83 ? 18.74091 -1.71680 60.19996 1.000 40.90013 242 HIS E CA 1
ATOM 8572 C C . HIS E 1 83 ? 20.20780 -2.05779 59.93904 1.000 38.13653 242 HIS E C 1
ATOM 8573 O O . HIS E 1 83 ? 21.10238 -1.61938 60.67000 1.000 37.77101 242 HIS E O 1
ATOM 8587 N N . ILE E 1 84 ? 20.47497 -2.85546 58.91440 1.000 36.32896 243 ILE E N 1
ATOM 8588 C CA . ILE E 1 84 ? 21.85898 -3.16730 58.56824 1.000 40.53750 243 ILE E CA 1
ATOM 8589 C C . ILE E 1 84 ? 22.63111 -1.88444 58.29278 1.000 37.57132 243 ILE E C 1
ATOM 8590 O O . ILE E 1 84 ? 23.72442 -1.66698 58.82583 1.000 34.73704 243 ILE E O 1
ATOM 8606 N N . SER E 1 85 ? 22.07772 -1.02997 57.43104 1.000 32.59443 244 SER E N 1
ATOM 8607 C CA . SER E 1 85 ? 22.70937 0.24396 57.12330 1.000 31.59627 244 SER E CA 1
ATOM 8608 C C . SER E 1 85 ? 22.92811 1.03585 58.39363 1.000 34.75356 244 SER E C 1
ATOM 8609 O O . SER E 1 85 ? 24.02008 1.56594 58.63629 1.000 33.61289 244 SER E O 1
ATOM 8617 N N . GLU E 1 86 ? 21.90150 1.08428 59.23243 1.000 32.98070 245 GLU E N 1
ATOM 8618 C CA . GLU E 1 86 ? 21.98170 1.83548 60.47237 1.000 40.56069 245 GLU E CA 1
ATOM 8619 C C . GLU E 1 86 ? 23.06832 1.27918 61.36726 1.000 36.73110 245 GLU E C 1
ATOM 8620 O O . GLU E 1 86 ? 23.79359 2.04175 62.01668 1.000 40.87095 245 GLU E O 1
ATOM 8632 N N . TYR E 1 87 ? 23.18727 -0.04797 61.43190 1.000 32.51480 246 TYR E N 1
ATOM 8633 C CA . TYR E 1 87 ? 24.20616 -0.65206 62.28428 1.000 32.70972 246 TYR E CA 1
ATOM 8634 C C . TYR E 1 87 ? 25.60386 -0.26858 61.80621 1.000 35.91311 246 TYR E C 1
ATOM 8635 O O . TYR E 1 87 ? 26.46243 0.12830 62.60242 1.000 34.22656 246 TYR E O 1
ATOM 8653 N N . ILE E 1 88 ? 25.84587 -0.37323 60.49710 1.000 30.31178 247 ILE E N 1
ATOM 8654 C CA . ILE E 1 88 ? 27.18815 -0.17049 59.97045 1.000 32.53577 247 ILE E CA 1
ATOM 8655 C C . ILE E 1 88 ? 27.63309 1.26623 60.18681 1.000 35.42302 247 ILE E C 1
ATOM 8656 O O . ILE E 1 88 ? 28.76911 1.51888 60.60132 1.000 35.47608 247 ILE E O 1
ATOM 8672 N N . VAL E 1 89 ? 26.75066 2.23076 59.92019 1.000 35.38383 248 VAL E N 1
ATOM 8673 C CA . VAL E 1 89 ? 27.16849 3.62526 60.00063 1.000 39.43535 248 VAL E CA 1
ATOM 8674 C C . VAL E 1 89 ? 27.36754 4.06451 61.43809 1.000 41.87533 248 VAL E C 1
ATOM 8675 O O . VAL E 1 89 ? 28.22364 4.90992 61.72144 1.000 42.07888 248 VAL E O 1
ATOM 8688 N N . ASN E 1 90 ? 26.62388 3.48602 62.37416 1.000 36.09609 249 ASN E N 1
ATOM 8689 C CA . ASN E 1 90 ? 26.86810 3.80536 63.77296 1.000 37.92519 249 ASN E CA 1
ATOM 8690 C C . ASN E 1 90 ? 28.19646 3.23501 64.23786 1.000 40.91097 249 ASN E C 1
ATOM 8691 O O . ASN E 1 90 ? 28.89815 3.86908 65.03364 1.000 41.75631 249 ASN E O 1
ATOM 8702 N N . GLU E 1 91 ? 28.54993 2.02795 63.77383 1.000 35.48390 250 GLU E N 1
ATOM 8703 C CA . GLU E 1 91 ? 29.82233 1.44037 64.18236 1.000 35.80741 250 GLU E CA 1
ATOM 8704 C C . GLU E 1 91 ? 30.99984 2.21336 63.60955 1.000 42.04662 250 GLU E C 1
ATOM 8705 O O . GLU E 1 91 ? 32.04206 2.32451 64.26991 1.000 38.12649 250 GLU E O 1
ATOM 8717 N N . ILE E 1 92 ? 30.84486 2.76890 62.40057 1.000 40.79754 251 ILE E N 1
ATOM 8718 C CA . ILE E 1 92 ? 31.93145 3.51245 61.76694 1.000 35.08222 251 ILE E CA 1
ATOM 8719 C C . ILE E 1 92 ? 32.19689 4.81415 62.513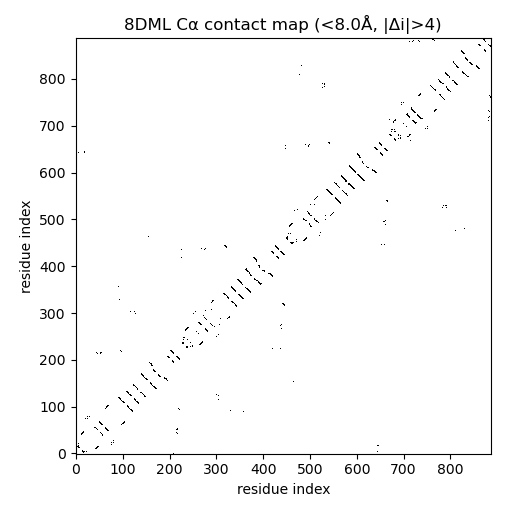12 1.000 47.62646 251 ILE E C 1
ATOM 8720 O O . ILE E 1 92 ? 33.31737 5.07679 62.95784 1.000 46.09398 251 ILE E O 1
ATOM 8736 N N . GLU E 1 93 ? 31.16534 5.64473 62.67178 1.000 47.11311 252 GLU E N 1
ATOM 8737 C CA . GLU E 1 93 ? 31.37550 6.98927 63.20541 1.000 53.70395 252 GLU E CA 1
ATOM 8738 C C . GLU E 1 93 ? 31.93442 6.95274 64.62165 1.000 57.34849 252 GLU E C 1
ATOM 8739 O O . GLU E 1 93 ? 32.74254 7.81390 64.99917 1.000 62.21756 252 GLU E O 1
ATOM 8751 N N . TYR E 1 94 ? 31.51052 5.97565 65.42145 1.000 53.63238 253 TYR E N 1
ATOM 8752 C CA . TYR E 1 94 ? 31.92690 5.90197 66.81542 1.000 53.79558 253 TYR E CA 1
ATOM 8753 C C . TYR E 1 94 ? 32.53744 4.53675 67.14199 1.000 57.00987 253 TYR E C 1
ATOM 8754 O O . TYR E 1 94 ? 32.93332 3.76585 66.26096 1.000 52.07173 253 TYR E O 1
ATOM 8773 N N . ASP F 2 13 ? 62.50069 -18.34287 52.24099 1.000 66.50654 30 ASP F N 1
ATOM 8774 C CA . ASP F 2 13 ? 61.10699 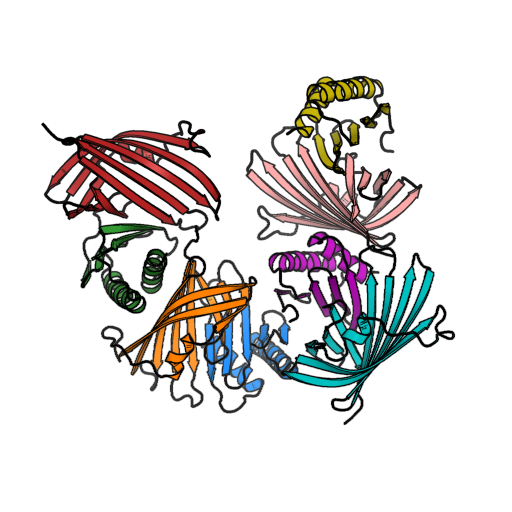-18.06089 52.54049 1.000 67.20062 30 ASP F CA 1
ATOM 8775 C C . ASP F 2 13 ? 60.99555 -17.09285 53.72106 1.000 63.04650 30 ASP F C 1
ATOM 8776 O O . ASP F 2 13 ? 61.14718 -17.50780 54.86702 1.000 63.14390 30 ASP F O 1
ATOM 8784 N N . PRO F 2 14 ? 60.74505 -15.81317 53.44198 1.000 62.08542 31 PRO F N 1
ATOM 8785 C CA . PRO F 2 14 ? 60.67806 -14.82702 54.52501 1.000 61.44501 31 PRO F CA 1
ATOM 8786 C C . PRO F 2 14 ? 59.42201 -15.01345 55.35259 1.000 60.94223 31 PRO F C 1
ATOM 8787 O O . PRO F 2 14 ? 58.43916 -15.61846 54.91194 1.000 60.90117 31 PRO F O 1
ATOM 8798 N N . VAL F 2 15 ? 59.47443 -14.47677 56.57075 1.000 59.27602 32 VAL F N 1
ATOM 8799 C CA . VAL F 2 15 ? 58.32771 -14.46393 57.46849 1.000 57.56069 32 VAL F CA 1
ATOM 8800 C C . VAL F 2 15 ? 57.52328 -13.18882 57.20936 1.000 55.96659 32 VAL F C 1
ATOM 8801 O O . VAL F 2 15 ? 58.06070 -12.07906 57.28326 1.000 56.75991 32 VAL F O 1
ATOM 8814 N N . HIS F 2 16 ? 56.23621 -13.34552 56.90708 1.000 53.99266 33 HIS F N 1
ATOM 8815 C CA . HIS F 2 16 ? 55.31969 -12.22505 56.73196 1.000 54.05037 33 HIS F CA 1
ATOM 8816 C C . HIS F 2 16 ? 54.35521 -12.17079 57.91015 1.000 51.18767 33 HIS F C 1
ATOM 8817 O O . HIS F 2 16 ? 53.84051 -13.20259 58.34570 1.000 51.28495 33 HIS F O 1
ATOM 8831 N N . PHE F 2 17 ? 54.10247 -10.96484 58.40632 1.000 50.82544 34 PHE F N 1
ATOM 8832 C CA . PHE F 2 17 ? 53.25554 -10.74867 59.56823 1.000 54.01868 34 PHE F CA 1
ATOM 8833 C C . PHE F 2 17 ? 51.94300 -10.08293 59.15432 1.000 53.74393 34 PHE F C 1
ATOM 8834 O O . PHE F 2 17 ? 51.92729 -9.16675 58.32619 1.000 52.74528 34 PHE F O 1
ATOM 8851 N N . TYR F 2 18 ? 50.84513 -10.54182 59.74412 1.000 49.42239 35 TYR F N 1
ATOM 8852 C CA . TYR F 2 18 ? 49.51654 -9.99887 59.49534 1.000 46.26835 35 TYR F CA 1
ATOM 8853 C C . TYR F 2 18 ? 48.81721 -9.77438 60.82830 1.000 50.57682 35 TYR F C 1
ATOM 8854 O O . TYR F 2 18 ? 48.87702 -10.62684 61.72858 1.000 53.14675 35 TYR F O 1
ATOM 8872 N N . GLU F 2 19 ? 48.16056 -8.61924 60.95679 1.000 45.68756 36 GLU F N 1
ATOM 8873 C CA . GLU F 2 19 ? 47.46150 -8.26665 62.18500 1.000 43.85451 36 GLU F CA 1
ATOM 8874 C C . GLU F 2 19 ? 46.17950 -7.51169 61.87081 1.000 46.34370 36 GLU F C 1
ATOM 8875 O O . GLU F 2 19 ? 46.10227 -6.77708 60.87915 1.000 41.63917 36 GLU F O 1
ATOM 8887 N N . THR F 2 20 ? 45.18739 -7.68648 62.74426 1.000 41.71020 37 THR F N 1
ATOM 8888 C CA . THR F 2 20 ? 43.93131 -6.95164 62.67059 1.000 44.31066 37 THR F CA 1
ATOM 8889 C C . THR F 2 20 ? 43.17953 -7.19339 63.97247 1.000 46.37292 37 THR F C 1
ATOM 8890 O O . THR F 2 20 ? 43.61105 -7.97161 64.82829 1.000 42.35404 37 THR F O 1
ATOM 8901 N N . SER F 2 21 ? 42.03974 -6.52526 64.10873 1.000 39.69345 38 SER F N 1
ATOM 8902 C CA . SER F 2 21 ? 41.15607 -6.72312 65.24421 1.000 42.27538 38 SER F CA 1
ATOM 8903 C C . SER F 2 21 ? 39.72991 -6.43330 64.79683 1.000 38.36166 38 SER F C 1
ATOM 8904 O O . SER F 2 21 ? 39.51071 -5.69352 63.82892 1.000 37.29432 38 SER F O 1
ATOM 8912 N N . TYR F 2 22 ? 38.76563 -7.02926 65.50181 1.000 38.44997 39 TYR F N 1
ATOM 8913 C CA . TYR F 2 22 ? 37.35442 -6.81478 65.21337 1.000 38.01163 39 TYR F CA 1
ATOM 8914 C C . TYR F 2 22 ? 36.57783 -6.87883 66.52362 1.000 41.11380 39 TYR F C 1
ATOM 8915 O O . TYR F 2 22 ? 37.09852 -7.30010 67.56536 1.000 42.75470 39 TYR F O 1
ATOM 8933 N N . LYS F 2 23 ? 35.32271 -6.44255 66.46118 1.000 37.49493 40 LYS F N 1
ATOM 8934 C CA . LYS F 2 23 ? 34.41448 -6.47963 67.60146 1.000 40.85326 40 LYS F CA 1
ATOM 8935 C C . LYS F 2 23 ? 33.15434 -7.22596 67.19475 1.000 40.49881 40 LYS F C 1
ATOM 8936 O O . LYS F 2 23 ? 32.59357 -6.96289 66.12126 1.000 35.93168 40 LYS F O 1
ATOM 8955 N N . TYR F 2 24 ? 32.72345 -8.15651 68.04797 1.000 38.96762 41 TYR F N 1
ATOM 8956 C CA . TYR F 2 24 ? 31.57949 -9.02403 67.79058 1.000 40.33364 41 TYR F CA 1
ATOM 8957 C C . TYR F 2 24 ? 30.48421 -8.72752 68.80913 1.000 43.06206 41 TYR F C 1
ATOM 8958 O O . TYR F 2 24 ? 30.74723 -8.69322 70.01577 1.000 45.43217 41 TYR F O 1
ATOM 8976 N N . GLN F 2 25 ? 29.27113 -8.47918 68.31638 1.000 40.40954 42 GLN F N 1
ATOM 8977 C CA . GLN F 2 25 ? 28.10628 -8.25251 69.16129 1.000 48.89520 42 GLN F CA 1
ATOM 8978 C C . GLN F 2 25 ? 27.23366 -9.49920 69.14975 1.000 49.24823 42 GLN F C 1
ATOM 8979 O O . GLN F 2 25 ? 26.73147 -9.90146 68.08742 1.000 45.69790 42 GLN F O 1
ATOM 8993 N N . ALA F 2 26 ? 27.04878 -10.09302 70.32720 1.000 61.03017 43 ALA F N 1
ATOM 8994 C CA . ALA F 2 26 ? 26.32220 -11.34876 70.43872 1.000 63.14487 43 ALA F CA 1
ATOM 8995 C C . ALA F 2 26 ? 24.88642 -11.21306 69.93027 1.000 67.65078 43 ALA F C 1
ATOM 8996 O O . ALA F 2 26 ? 24.27268 -10.14146 69.98661 1.000 63.82717 43 ALA F O 1
ATOM 9003 N N . ALA F 2 27 ? 24.35229 -12.32973 69.42428 1.000 72.91375 44 ALA F N 1
ATOM 9004 C CA . ALA F 2 27 ? 22.98078 -12.33556 68.92549 1.000 76.51916 44 ALA F CA 1
ATOM 9005 C C . ALA F 2 27 ? 22.00437 -11.93700 70.01904 1.000 83.92624 44 ALA F C 1
ATOM 9006 O O . ALA F 2 27 ? 21.07153 -11.16168 69.77749 1.000 88.94039 44 ALA F O 1
ATOM 9013 N N . ASP F 2 28 ? 22.20099 -12.45520 71.23330 1.000 93.73713 45 ASP F N 1
ATOM 9014 C CA . ASP F 2 28 ? 21.38548 -12.02973 72.36594 1.000 98.17129 45 ASP F CA 1
ATOM 9015 C C . ASP F 2 28 ? 21.75272 -10.63637 72.85191 1.000 95.71710 45 ASP F C 1
ATOM 9016 O O . ASP F 2 28 ? 21.04150 -10.08104 73.69844 1.000 95.79708 45 ASP F O 1
ATOM 9025 N N . SER F 2 29 ? 22.84070 -10.06604 72.33836 1.000 82.39576 46 SER F N 1
ATOM 9026 C CA . SER F 2 29 ? 23.30822 -8.71493 72.63823 1.000 78.67200 46 SER F CA 1
ATOM 9027 C C . SER F 2 29 ? 23.74875 -8.53975 74.08039 1.000 75.97044 46 SER F C 1
ATOM 9028 O O . SER F 2 29 ? 24.09682 -7.42391 74.48434 1.000 70.98787 46 SER F O 1
ATOM 9036 N N . THR F 2 30 ? 23.76207 -9.61307 74.86627 1.000 93.81182 47 THR F N 1
ATOM 9037 C CA . THR F 2 30 ? 24.15744 -9.48420 76.26328 1.000 95.72006 47 THR F CA 1
ATOM 9038 C C . THR F 2 30 ? 25.65939 -9.24892 76.39186 1.000 94.21980 47 THR F C 1
ATOM 9039 O O . THR F 2 30 ? 26.09671 -8.39978 77.18070 1.000 99.73948 47 THR F O 1
ATOM 9050 N N . TYR F 2 31 ? 26.46305 -9.98382 75.62419 1.000 75.52239 48 TYR F N 1
ATOM 9051 C CA . TYR F 2 31 ? 27.90941 -9.93122 75.74186 1.000 72.02895 48 TYR F CA 1
ATOM 9052 C C . TYR F 2 31 ? 28.53961 -9.52413 74.41500 1.000 68.59646 48 TYR F C 1
ATOM 9053 O O . TYR F 2 31 ? 27.95226 -9.67382 73.33765 1.000 65.56960 48 TYR F O 1
ATOM 9071 N N . MET F 2 32 ? 29.75429 -8.99553 74.51540 1.000 65.87200 49 MET F N 1
ATOM 9072 C CA . MET F 2 32 ? 30.52577 -8.53957 73.36848 1.000 66.31547 49 MET F CA 1
ATOM 9073 C C . MET F 2 32 ? 31.92657 -9.13299 73.42232 1.000 66.95607 49 MET F C 1
ATOM 9074 O O . MET F 2 32 ? 32.50375 -9.26932 74.50946 1.000 64.18766 49 MET F O 1
ATOM 9088 N N . HIS F 2 33 ? 32.46313 -9.48703 72.24578 1.000 59.30159 50 HIS F N 1
ATOM 9089 C CA . HIS F 2 33 ? 33.82464 -9.99908 72.10615 1.000 58.42639 50 HIS F CA 1
ATOM 9090 C C . HIS F 2 33 ? 34.67116 -8.96976 71.36711 1.000 56.09468 50 HIS F C 1
ATOM 9091 O O . HIS F 2 33 ? 34.32280 -8.55179 70.25579 1.000 54.16170 50 HIS F O 1
ATOM 9105 N N . ASP F 2 34 ? 35.76280 -8.54606 71.99081 1.000 56.57753 51 ASP F N 1
ATOM 9106 C CA . ASP F 2 34 ? 36.80457 -7.77595 71.32478 1.000 54.77889 51 ASP F CA 1
ATOM 9107 C C . ASP F 2 34 ? 37.94500 -8.73823 71.00672 1.000 58.16525 51 ASP F C 1
ATOM 9108 O O . ASP F 2 34 ? 38.52240 -9.33785 71.92327 1.000 55.84119 51 ASP F O 1
ATOM 9117 N N . VAL F 2 35 ? 38.25547 -8.89561 69.71638 1.000 52.01380 52 VAL F N 1
ATOM 9118 C CA . VAL F 2 35 ? 39.14518 -9.95039 69.23900 1.000 51.42975 52 VAL F CA 1
ATOM 9119 C C . VAL F 2 35 ? 40.33234 -9.33824 68.50088 1.000 50.03483 52 VAL F C 1
ATOM 9120 O O . VAL F 2 35 ? 40.16283 -8.45160 67.64930 1.000 48.68818 52 VAL F O 1
ATOM 9133 N N . ALA F 2 36 ? 41.53188 -9.81916 68.83143 1.000 50.60729 53 ALA F N 1
ATOM 9134 C CA . ALA F 2 36 ? 42.76650 -9.42143 68.17041 1.000 51.43742 53 ALA F CA 1
ATOM 9135 C C . ALA F 2 36 ? 43.32996 -10.63047 67.43912 1.000 52.72560 53 ALA F C 1
ATOM 9136 O O . ALA F 2 36 ? 43.40029 -11.72202 68.01091 1.000 50.11527 53 ALA F O 1
ATOM 9143 N N . ILE F 2 37 ? 43.70630 -10.44360 66.17600 1.000 47.53575 54 ILE F N 1
ATOM 9144 C CA . ILE F 2 37 ? 44.25001 -11.51301 65.35078 1.000 48.35947 54 ILE F CA 1
ATOM 9145 C C . ILE F 2 37 ? 45.67879 -11.15585 64.96259 1.000 48.83574 54 ILE F C 1
ATOM 9146 O O . ILE F 2 37 ? 45.93605 -10.06028 64.45093 1.000 46.82173 54 ILE F O 1
ATOM 9162 N N . ASN F 2 38 ? 46.60155 -12.08070 65.21531 1.000 47.67100 55 ASN F N 1
ATOM 9163 C CA . ASN F 2 38 ? 47.99130 -11.97999 64.79178 1.000 47.82328 55 ASN F CA 1
ATOM 9164 C C . ASN F 2 38 ? 48.35210 -13.28084 64.09459 1.000 52.17087 55 ASN F C 1
ATOM 9165 O O . ASN F 2 38 ? 48.11399 -14.36953 64.63545 1.000 51.34554 55 ASN F O 1
ATOM 9176 N N . VAL F 2 39 ? 48.92751 -13.16677 62.90202 1.000 47.35336 56 VAL F N 1
ATOM 9177 C CA . VAL F 2 39 ? 49.30057 -14.32296 62.09645 1.000 52.45322 56 VAL F CA 1
ATOM 9178 C C . VAL F 2 39 ? 50.63338 -14.03473 61.41161 1.000 47.19606 56 VAL F C 1
ATOM 9179 O O . VAL F 2 39 ? 50.86824 -12.92787 60.91681 1.000 48.75704 56 VAL F O 1
ATOM 9192 N N . SER F 2 40 ? 51.48625 -15.04261 61.35417 1.000 48.00188 57 SER F N 1
ATOM 9193 C CA . SER F 2 40 ? 52.74993 -14.97151 60.64248 1.000 48.54601 57 SER F CA 1
ATOM 9194 C C . SER F 2 40 ? 52.80898 -16.16080 59.70523 1.000 53.35819 57 SER F C 1
ATOM 9195 O O . SER F 2 40 ? 52.39997 -17.27003 60.07435 1.000 49.93658 57 SER F O 1
ATOM 9203 N N . ILE F 2 41 ? 53.32946 -15.93144 58.50349 1.000 48.55049 58 ILE F N 1
ATOM 9204 C CA . ILE F 2 41 ? 53.41998 -16.96754 57.48428 1.000 50.50531 58 ILE F CA 1
ATOM 9205 C C . ILE F 2 41 ? 54.86916 -17.06471 57.02491 1.000 50.04217 58 ILE F C 1
ATOM 9206 O O . ILE F 2 41 ? 55.52605 -16.04427 56.79150 1.000 50.37617 58 ILE F O 1
ATOM 9222 N N . LYS F 2 42 ? 55.36109 -18.29538 56.89196 1.000 50.95100 59 LYS F N 1
ATOM 9223 C CA . LYS F 2 42 ? 56.69311 -18.56747 56.35334 1.000 52.33382 59 LYS F CA 1
ATOM 9224 C C . LYS F 2 42 ? 56.54065 -19.72234 55.37186 1.000 52.79359 59 LYS F C 1
ATOM 9225 O O . LYS F 2 42 ? 56.18298 -20.82900 55.77650 1.000 54.06276 59 LYS F O 1
ATOM 9244 N N . GLY F 2 43 ? 56.75994 -19.46164 54.08596 1.000 53.15802 60 GLY F N 1
ATOM 9245 C CA . GLY F 2 43 ? 56.45541 -20.46987 53.08736 1.000 53.71198 60 GLY F CA 1
ATOM 9246 C C . GLY F 2 43 ? 54.98307 -20.79978 53.14219 1.000 54.06622 60 GLY F C 1
ATOM 9247 O O . GLY F 2 43 ? 54.13172 -19.90838 53.18238 1.000 52.79042 60 GLY F O 1
ATOM 9251 N N . ASN F 2 44 ? 54.66409 -22.09186 53.16573 1.000 54.65830 61 ASN F N 1
ATOM 9252 C CA . ASN F 2 44 ? 53.28791 -22.54561 53.30380 1.000 55.29498 61 ASN F CA 1
ATOM 9253 C C . ASN F 2 44 ? 52.93810 -22.87087 54.75652 1.000 63.44038 61 ASN F C 1
ATOM 9254 O O . ASN F 2 44 ? 51.96712 -23.59815 55.01093 1.000 58.11157 61 ASN F O 1
ATOM 9265 N N . HIS F 2 45 ? 53.72130 -22.36673 55.70877 1.000 58.57477 62 HIS F N 1
ATOM 9266 C CA . HIS F 2 45 ? 53.49362 -22.59017 57.12798 1.000 55.61159 62 HIS F CA 1
ATOM 9267 C C . HIS F 2 45 ? 53.04914 -21.29734 57.80104 1.000 54.73840 62 HIS F C 1
ATOM 9268 O O . HIS F 2 45 ? 53.53735 -20.21254 57.47319 1.000 56.41579 62 HIS F O 1
ATOM 9282 N N . PHE F 2 46 ? 52.12966 -21.41416 58.75333 1.000 56.56422 63 PHE F N 1
ATOM 9283 C CA . PHE F 2 46 ? 51.62118 -20.25484 59.47180 1.000 54.52173 63 PHE F CA 1
ATOM 9284 C C . PHE F 2 46 ? 51.61202 -20.53539 60.96738 1.000 50.81035 63 PHE F C 1
ATOM 9285 O O . PHE F 2 46 ? 51.63375 -21.68301 61.40033 1.000 55.70212 63 PHE F O 1
ATOM 9302 N N . THR F 2 47 ? 51.55341 -19.45763 61.74809 1.000 56.69316 64 THR F N 1
ATOM 9303 C CA . THR F 2 47 ? 51.33840 -19.50330 63.19003 1.000 55.30852 64 THR F CA 1
ATOM 9304 C C . THR F 2 47 ? 50.39458 -18.36275 63.53543 1.000 62.51164 64 THR F C 1
ATOM 9305 O O . THR F 2 47 ? 50.68833 -17.20018 63.22580 1.000 55.42965 64 THR F O 1
ATOM 9316 N N . SER F 2 48 ? 49.25924 -18.69590 64.15217 1.000 58.75615 65 SER F N 1
ATOM 9317 C CA . SER F 2 48 ? 48.21432 -17.72608 64.44792 1.000 63.12996 65 SER F CA 1
ATOM 9318 C C . SER F 2 48 ? 47.95666 -17.68845 65.94740 1.000 64.03521 65 SER F C 1
ATOM 9319 O O . SER F 2 48 ? 47.84823 -18.73868 66.59068 1.000 63.97190 65 SER F O 1
ATOM 9327 N N . ASP F 2 49 ? 47.84717 -16.47715 66.49072 1.000 57.72106 66 ASP F N 1
ATOM 9328 C CA . ASP F 2 49 ? 47.47347 -16.24972 67.87840 1.000 54.70151 66 ASP F CA 1
ATOM 9329 C C . ASP F 2 49 ? 46.27557 -15.30438 67.90948 1.000 60.65266 66 ASP F C 1
ATOM 9330 O O . ASP F 2 49 ? 46.34305 -14.18914 67.37851 1.000 53.86095 66 ASP F O 1
ATOM 9339 N N . ILE F 2 50 ? 45.19079 -15.73608 68.54689 1.000 53.48011 67 ILE F N 1
ATOM 9340 C CA . ILE F 2 50 ? 43.94561 -14.98146 68.58857 1.000 52.46145 67 ILE F CA 1
ATOM 9341 C C . ILE F 2 50 ? 43.64597 -14.64896 70.03652 1.000 58.66384 67 ILE F C 1
ATOM 9342 O O . ILE F 2 50 ? 43.53549 -15.55513 70.87459 1.000 57.37674 67 ILE F O 1
ATOM 9358 N N . ILE F 2 51 ? 43.53280 -13.35500 70.33362 1.000 54.21764 68 ILE F N 1
ATOM 9359 C CA . ILE F 2 51 ? 43.18846 -12.88302 71.66940 1.000 56.23675 68 ILE F CA 1
ATOM 9360 C C . ILE F 2 51 ? 41.71661 -12.48819 71.64182 1.000 60.01923 68 ILE F C 1
ATOM 9361 O O . ILE F 2 51 ? 41.30325 -11.65349 70.82278 1.000 54.32714 68 ILE F O 1
ATOM 9377 N N . ILE F 2 52 ? 40.93054 -13.08284 72.53906 1.000 58.12014 69 ILE F N 1
ATOM 9378 C CA . ILE F 2 52 ? 39.49823 -12.84955 72.61395 1.000 58.46489 69 ILE F CA 1
ATOM 9379 C C . ILE F 2 52 ? 39.20409 -12.32469 74.00520 1.000 66.55547 69 ILE F C 1
ATOM 9380 O O . ILE F 2 52 ? 39.35429 -13.05624 75.00192 1.000 63.48202 69 ILE F O 1
ATOM 9396 N N . ARG F 2 53 ? 38.76407 -11.06298 74.07561 1.000 60.62797 70 ARG F N 1
ATOM 9397 C CA . ARG F 2 53 ? 38.40701 -10.43089 75.33888 1.000 67.27985 70 ARG F CA 1
ATOM 9398 C C . ARG F 2 53 ? 36.88420 -10.36891 75.44289 1.000 75.71058 70 ARG F C 1
ATOM 9399 O O . ARG F 2 53 ? 36.23925 -9.56964 74.74911 1.000 62.77447 70 ARG F O 1
ATOM 9420 N N . GLU F 2 54 ? 36.31239 -11.20543 76.31498 1.000 66.60464 71 GLU F N 1
ATOM 9421 C CA . GLU F 2 54 ? 34.87058 -11.21521 76.51889 1.000 77.28679 71 GLU F CA 1
ATOM 9422 C C . GLU F 2 54 ? 34.48284 -10.10288 77.47973 1.000 75.47810 71 GLU F C 1
ATOM 9423 O O . GLU F 2 54 ? 35.21368 -9.79703 78.42268 1.000 80.50182 71 GLU F O 1
ATOM 9435 N N . LEU F 2 55 ? 33.33218 -9.49182 77.22827 1.000 72.43027 72 LEU F N 1
ATOM 9436 C CA . LEU F 2 55 ? 32.92171 -8.31773 77.97689 1.000 78.79513 72 LEU F CA 1
ATOM 9437 C C . LEU F 2 55 ? 31.40476 -8.27696 78.07115 1.000 79.49509 72 LEU F C 1
ATOM 9438 O O . LEU F 2 55 ? 30.70494 -8.56890 77.09424 1.000 70.80738 72 LEU F O 1
ATOM 9454 N N . VAL F 2 56 ? 30.90868 -7.92388 79.26059 1.000 85.12454 73 VAL F N 1
ATOM 9455 C CA . VAL F 2 56 ? 29.47488 -7.82828 79.52027 1.000 94.77393 73 VAL F CA 1
ATOM 9456 C C . VAL F 2 56 ? 29.20505 -6.55855 80.31452 1.000 94.73614 73 VAL F C 1
ATOM 9457 O O . VAL F 2 56 ? 29.80913 -6.34620 81.36953 1.000 96.66282 73 VAL F O 1
ATOM 9470 N N . LYS F 2 57 ? 28.29931 -5.72031 79.80939 1.000 103.42277 74 LYS F N 1
ATOM 9471 C CA . LYS F 2 57 ? 27.88119 -4.49710 80.49516 1.000 109.16813 74 LYS F CA 1
ATOM 9472 C C . LYS F 2 57 ? 29.08577 -3.73948 81.05360 1.000 109.66801 74 LYS F C 1
ATOM 9473 O O . LYS F 2 57 ? 29.16281 -3.41353 82.24159 1.000 110.86747 74 LYS F O 1
ATOM 9492 N N . SER F 2 58 ? 30.04109 -3.45865 80.16532 1.000 109.64439 75 SER F N 1
ATOM 9493 C CA . SER F 2 58 ? 31.27305 -2.75337 80.51820 1.000 112.13598 75 SER F CA 1
ATOM 9494 C C . SER F 2 58 ? 32.03567 -3.46059 81.63403 1.000 109.87648 75 SER F C 1
ATOM 9495 O O . SER F 2 58 ? 32.70480 -2.81768 82.44954 1.000 106.73601 75 SER F O 1
ATOM 9503 N N . GLU F 2 59 ? 31.94966 -4.78891 81.67199 1.000 103.51461 76 GLU F N 1
ATOM 9504 C CA . GLU F 2 59 ? 32.72106 -5.60349 82.60399 1.000 97.52132 76 GLU F CA 1
ATOM 9505 C C . GLU F 2 59 ? 33.54943 -6.59261 81.79581 1.000 91.89198 76 GLU F C 1
ATOM 9506 O O . GLU F 2 59 ? 32.99269 -7.47956 81.13821 1.000 86.35843 76 GLU F O 1
ATOM 9518 N N . ASN F 2 60 ? 34.87342 -6.45199 81.85126 1.000 101.27999 77 ASN F N 1
ATOM 9519 C CA . ASN F 2 60 ? 35.74955 -7.51185 81.37057 1.000 97.64017 77 ASN F CA 1
ATOM 9520 C C . ASN F 2 60 ? 35.47843 -8.76943 82.18495 1.000 100.44911 77 ASN F C 1
ATOM 9521 O O . ASN F 2 60 ? 35.79218 -8.81137 83.37618 1.000 110.68553 77 ASN F O 1
ATOM 9532 N N . LYS F 2 61 ? 34.87809 -9.78830 81.57405 1.000 94.45582 78 LYS F N 1
ATOM 9533 C CA . LYS F 2 61 ? 34.65548 -11.05252 82.26426 1.000 92.48905 78 LYS F CA 1
ATOM 9534 C C . LYS F 2 61 ? 35.80452 -12.01329 81.98390 1.000 90.43342 78 LYS F C 1
ATOM 9535 O O . LYS F 2 61 ? 36.82135 -11.99759 82.68334 1.000 85.97164 78 LYS F O 1
ATOM 9554 N N . ASN F 2 62 ? 35.65405 -12.84650 80.96099 1.000 89.63394 79 ASN F N 1
ATOM 9555 C CA . ASN F 2 62 ? 36.62825 -13.87397 80.63155 1.000 90.29277 79 ASN F CA 1
ATOM 9556 C C . ASN F 2 62 ? 37.58335 -13.38868 79.54711 1.000 92.82444 79 ASN F C 1
ATOM 9557 O O . ASN F 2 62 ? 37.27919 -12.47731 78.77350 1.000 94.34255 79 ASN F O 1
ATOM 9568 N N . TYR F 2 63 ? 38.75963 -14.01057 79.51505 1.000 79.01263 80 TYR F N 1
ATOM 9569 C CA . TYR F 2 63 ? 39.76603 -13.79512 78.48414 1.000 74.48096 80 TYR F CA 1
ATOM 9570 C C . TYR F 2 63 ? 40.09784 -15.13225 77.83955 1.000 68.75939 80 TYR F C 1
ATOM 9571 O O . TYR F 2 63 ? 40.20034 -16.14722 78.52693 1.000 67.74297 80 TYR F O 1
ATOM 9589 N N . TYR F 2 64 ? 40.26575 -15.14221 76.52679 1.000 64.86674 81 TYR F N 1
ATOM 9590 C CA . TYR F 2 64 ? 40.67625 -16.34660 75.82019 1.000 67.98810 81 TYR F CA 1
ATOM 9591 C C . TYR F 2 64 ? 41.85911 -16.02782 74.91505 1.000 72.60305 81 TYR F C 1
ATOM 9592 O O . TYR F 2 64 ? 41.95714 -14.93279 74.34800 1.000 66.85144 81 TYR F O 1
ATOM 9610 N N . ASN F 2 65 ? 42.75952 -17.00530 74.78515 1.000 63.77517 82 ASN F N 1
ATOM 9611 C CA . ASN F 2 65 ? 44.01908 -16.83349 74.05998 1.000 68.92023 82 ASN F CA 1
ATOM 9612 C C . ASN F 2 65 ? 44.24244 -18.12570 73.27911 1.000 65.50342 82 ASN F C 1
ATOM 9613 O O . ASN F 2 65 ? 44.74861 -19.10786 73.82611 1.000 68.93201 82 ASN F O 1
ATOM 9624 N N . VAL F 2 66 ? 43.83512 -18.12543 72.01047 1.000 61.41445 83 VAL F N 1
ATOM 9625 C CA . VAL F 2 66 ? 43.91542 -19.31641 71.16992 1.000 63.19808 83 VAL F CA 1
ATOM 9626 C C . VAL F 2 66 ? 45.23343 -19.29730 70.41054 1.000 68.71445 83 VAL F C 1
ATOM 9627 O O . VAL F 2 66 ? 45.61888 -18.26774 69.84468 1.000 70.36312 83 VAL F O 1
ATOM 9640 N N . ILE F 2 67 ? 45.92195 -20.43683 70.39440 1.000 67.90130 84 ILE F N 1
ATOM 9641 C CA . ILE F 2 67 ? 47.19797 -20.59149 69.70753 1.000 63.16287 84 ILE F CA 1
ATOM 9642 C C . ILE F 2 67 ? 47.02976 -21.71536 68.69877 1.000 65.53640 84 ILE F C 1
ATOM 9643 O O . ILE F 2 67 ? 46.64330 -22.83029 69.06919 1.000 67.13327 84 ILE F O 1
ATOM 9659 N N . GLY F 2 68 ? 47.31966 -21.43186 67.43585 1.000 65.68909 85 GLY F N 1
ATOM 9660 C CA . GLY F 2 68 ? 47.21434 -22.43903 66.39559 1.000 60.25573 85 GLY F CA 1
ATOM 9661 C C . GLY F 2 68 ? 48.36657 -22.33557 65.42340 1.000 62.65385 85 GLY F C 1
ATOM 9662 O O . GLY F 2 68 ? 48.95716 -21.26991 65.24079 1.000 62.47178 85 GLY F O 1
ATOM 9666 N N . HIS F 2 69 ? 48.69157 -23.46936 64.80274 1.000 60.57921 86 HIS F N 1
ATOM 9667 C CA . HIS F 2 69 ? 49.72519 -23.50986 63.78564 1.000 60.40580 86 HIS F CA 1
ATOM 9668 C C . HIS F 2 69 ? 49.41806 -24.65314 62.83514 1.000 62.71746 86 HIS F C 1
ATOM 9669 O O . HIS F 2 69 ? 48.78774 -25.64163 63.22124 1.000 61.64376 86 HIS F O 1
ATOM 9683 N N . GLY F 2 70 ? 49.88376 -24.51349 61.59713 1.000 60.03967 87 GLY F N 1
ATOM 9684 C CA . GLY F 2 70 ? 49.66074 -25.53624 60.59010 1.000 61.03107 87 GLY F CA 1
ATOM 9685 C C . GLY F 2 70 ? 50.12754 -25.06457 59.21953 1.000 59.39768 87 GLY F C 1
ATOM 9686 O O . GLY F 2 70 ? 50.99103 -24.19387 59.10848 1.000 58.92447 87 GLY F O 1
ATOM 9690 N N . ASP F 2 71 ? 49.56768 -25.67784 58.18315 1.000 59.23223 88 ASP F N 1
ATOM 9691 C CA . ASP F 2 71 ? 49.88363 -25.31924 56.80778 1.000 58.92659 88 ASP F CA 1
ATOM 9692 C C . ASP F 2 71 ? 48.72449 -24.56890 56.15655 1.000 56.67338 88 ASP F C 1
ATOM 9693 O O . ASP F 2 71 ? 47.55404 -24.83647 56.41924 1.000 56.53145 88 ASP F O 1
ATOM 9702 N N . ILE F 2 72 ? 49.06221 -23.63901 55.28456 1.000 55.49141 89 ILE F N 1
ATOM 9703 C CA . ILE F 2 72 ? 48.08684 -22.87988 54.51506 1.000 56.84253 89 ILE F CA 1
ATOM 9704 C C . ILE F 2 72 ? 48.22810 -23.30044 53.05398 1.000 54.94607 89 ILE F C 1
ATOM 9705 O O . ILE F 2 72 ? 49.19856 -22.93876 52.38325 1.000 58.22582 89 ILE F O 1
ATOM 9721 N N . ILE F 2 73 ? 47.26493 -24.07192 52.55810 1.000 58.60772 90 ILE F N 1
ATOM 9722 C CA . ILE F 2 73 ? 47.33817 -24.69282 51.23912 1.000 59.35423 90 ILE F CA 1
ATOM 9723 C C . ILE F 2 73 ? 46.59220 -23.82130 50.23910 1.000 63.75218 90 ILE F C 1
ATOM 9724 O O . ILE F 2 73 ? 45.43513 -23.44334 50.45987 1.000 59.89863 90 ILE F O 1
ATOM 9740 N N . GLN F 2 74 ? 47.25218 -23.50451 49.13966 1.000 66.37889 91 GLN F N 1
ATOM 9741 C CA . GLN F 2 74 ? 46.67699 -22.69307 48.07743 1.000 60.08605 91 GLN F CA 1
ATOM 9742 C C . GLN F 2 74 ? 45.92940 -23.59289 47.10147 1.000 65.54466 91 GLN F C 1
ATOM 9743 O O . GLN F 2 74 ? 46.53952 -24.43429 46.43047 1.000 66.44864 91 GLN F O 1
ATOM 9757 N N . LYS F 2 75 ? 44.61121 -23.41422 47.02853 1.000 63.10247 92 LYS F N 1
ATOM 9758 C CA . LYS F 2 75 ? 43.72618 -24.21720 46.19008 1.000 63.77896 92 LYS F CA 1
ATOM 9759 C C . LYS F 2 75 ? 43.53493 -23.60232 44.80585 1.000 68.57266 92 LYS F C 1
ATOM 9760 O O . LYS F 2 75 ? 43.48231 -24.33285 43.81281 1.000 60.28086 92 LYS F O 1
ATOM 9779 N N . ASN F 2 76 ? 43.40994 -22.27535 44.73061 1.000 68.49368 93 ASN F N 1
ATOM 9780 C CA . ASN F 2 76 ? 43.38866 -21.52876 43.48141 1.000 69.96854 93 ASN F CA 1
ATOM 9781 C C . ASN F 2 76 ? 44.19948 -20.25891 43.68413 1.000 56.58433 93 ASN F C 1
ATOM 9782 O O . ASN F 2 76 ? 44.80094 -20.03822 44.74384 1.000 58.35138 93 ASN F O 1
ATOM 9793 N N . THR F 2 77 ? 44.24136 -19.43191 42.64602 1.000 47.70438 94 THR F N 1
ATOM 9794 C CA . THR F 2 77 ? 45.03803 -18.20795 42.71820 1.000 59.49622 94 THR F CA 1
ATOM 9795 C C . THR F 2 77 ? 44.82646 -17.43923 44.02222 1.000 56.41205 94 THR F C 1
ATOM 9796 O O . THR F 2 77 ? 45.79690 -16.99147 44.65271 1.000 59.04363 94 THR F O 1
ATOM 9807 N N . HIS F 2 78 ? 43.57102 -17.28350 44.44710 1.000 44.49425 95 HIS F N 1
ATOM 9808 C CA . HIS F 2 78 ? 43.26044 -16.52138 45.65129 1.000 48.09831 95 HIS F CA 1
ATOM 9809 C C . HIS F 2 78 ? 42.34999 -17.28723 46.61299 1.000 44.67309 95 HIS F C 1
ATOM 9810 O O . HIS F 2 78 ? 41.59285 -16.69058 47.38194 1.000 44.27669 95 HIS F O 1
ATOM 9824 N N . GLN F 2 79 ? 42.40734 -18.60951 46.58633 1.000 45.81256 96 GLN F N 1
ATOM 9825 C CA . GLN F 2 79 ? 41.63254 -19.45283 47.48809 1.000 46.65017 96 GLN F CA 1
ATOM 9826 C C . GLN F 2 79 ? 42.59422 -20.31935 48.28099 1.000 47.76876 96 GLN F C 1
ATOM 9827 O O . GLN F 2 79 ? 43.34179 -21.11420 47.69621 1.000 51.44316 96 GLN F O 1
ATOM 9841 N N . TYR F 2 80 ? 42.57889 -20.15773 49.60378 1.000 47.95140 97 TYR F N 1
ATOM 9842 C CA . TYR F 2 80 ? 43.43881 -20.89947 50.51055 1.000 49.29066 97 TYR F CA 1
ATOM 9843 C C . TYR F 2 80 ? 42.58274 -21.65436 51.51780 1.000 49.92713 97 TYR F C 1
ATOM 9844 O O . TYR F 2 80 ? 41.41720 -21.32794 51.73546 1.000 49.51762 97 TYR F O 1
ATOM 9862 N N . TYR F 2 81 ? 43.16111 -22.68457 52.12680 1.000 51.24469 98 TYR F N 1
ATOM 9863 C CA . TYR F 2 81 ? 42.50167 -23.33064 53.25443 1.000 52.19323 98 TYR F CA 1
ATOM 9864 C C . TYR F 2 81 ? 43.56233 -23.77611 54.24245 1.000 53.18874 98 TYR F C 1
ATOM 9865 O O . TYR F 2 81 ? 44.68112 -24.11424 53.85665 1.000 57.54092 98 TYR F O 1
ATOM 9883 N N . LEU F 2 82 ? 43.20223 -23.75667 55.52516 1.000 53.60624 99 LEU F N 1
ATOM 9884 C CA . LEU F 2 82 ? 44.14676 -24.01706 56.60359 1.000 57.32829 99 LEU F CA 1
ATOM 9885 C C . LEU F 2 82 ? 44.04362 -25.46016 57.09527 1.000 57.81304 99 LEU F C 1
ATOM 9886 O O . LEU F 2 82 ? 42.95720 -25.93047 57.46418 1.000 56.66529 99 LEU F O 1
ATOM 9902 N N . ASN F 2 83 ? 45.18634 -26.14328 57.13625 1.000 57.35857 100 ASN F N 1
ATOM 9903 C CA . ASN F 2 83 ? 45.30128 -27.47362 57.72533 1.000 59.15563 100 ASN F CA 1
ATOM 9904 C C . ASN F 2 83 ? 46.01215 -27.29701 59.06113 1.000 59.84161 100 ASN F C 1
ATOM 9905 O O . ASN F 2 83 ? 47.23162 -27.13227 59.10875 1.000 60.17238 100 ASN F O 1
ATOM 9916 N N . PHE F 2 84 ? 45.24019 -27.30759 60.14745 1.000 60.13634 101 PHE F N 1
ATOM 9917 C CA . PHE F 2 84 ? 45.79028 -27.06975 61.47716 1.000 60.80468 101 PHE F CA 1
ATOM 9918 C C . PHE F 2 84 ? 46.53236 -28.30272 61.99095 1.000 65.88724 101 PHE F C 1
ATOM 9919 O O . PHE F 2 84 ? 46.00415 -29.41755 61.96376 1.000 67.01720 101 PHE F O 1
ATOM 9936 N N . ASP F 2 85 ? 47.76510 -28.09898 62.45744 1.000 63.33530 102 ASP F N 1
ATOM 9937 C CA . ASP F 2 85 ? 48.48874 -29.17184 63.13350 1.000 67.56434 102 ASP F CA 1
ATOM 9938 C C . ASP F 2 85 ? 48.04734 -29.29883 64.58610 1.000 66.17060 102 ASP F C 1
ATOM 9939 O O . ASP F 2 85 ? 47.94464 -30.41306 65.11142 1.000 72.83133 102 ASP F O 1
ATOM 9948 N N . ASN F 2 86 ? 47.78038 -28.17244 65.24672 1.000 66.28152 103 ASN F N 1
ATOM 9949 C CA . ASN F 2 86 ? 47.33146 -28.18272 66.62912 1.000 66.55095 103 ASN F CA 1
ATOM 9950 C C . ASN F 2 86 ? 46.78153 -26.81102 66.99569 1.000 64.60738 103 ASN F C 1
ATOM 9951 O O . ASN F 2 86 ? 47.29505 -25.78604 66.54450 1.000 63.45091 103 ASN F O 1
ATOM 9962 N N . ILE F 2 87 ? 45.73116 -26.80429 67.80725 1.000 64.83798 104 ILE F N 1
ATOM 9963 C CA . ILE F 2 87 ? 45.18645 -25.58479 68.38879 1.000 65.19689 104 ILE F CA 1
ATOM 9964 C C . ILE F 2 87 ? 45.03238 -25.80877 69.88552 1.000 65.83998 104 ILE F C 1
ATOM 9965 O O . ILE F 2 87 ? 44.47883 -26.82996 70.30869 1.000 67.25298 104 ILE F O 1
ATOM 9981 N N . ASP F 2 88 ? 45.50478 -24.85206 70.68019 1.000 65.37551 105 ASP F N 1
ATOM 9982 C CA . ASP F 2 88 ? 45.39584 -24.90373 72.12709 1.000 66.73634 105 ASP F CA 1
ATOM 9983 C C . ASP F 2 88 ? 44.72481 -23.63304 72.61266 1.000 69.04714 105 ASP F C 1
ATOM 9984 O O . ASP F 2 88 ? 44.97990 -22.54573 72.07674 1.000 64.65905 105 ASP F O 1
ATOM 9993 N N . VAL F 2 89 ? 43.88219 -23.78136 73.64033 1.000 66.90283 106 VAL F N 1
ATOM 9994 C CA . VAL F 2 89 ? 43.10517 -22.68416 74.19969 1.000 66.49862 106 VAL F CA 1
ATOM 9995 C C . VAL F 2 89 ? 43.56894 -22.41353 75.62559 1.000 70.64414 106 VAL F C 1
ATOM 9996 O O . VAL F 2 89 ? 43.82808 -23.34370 76.40445 1.000 69.52045 106 VAL F O 1
ATOM 10009 N N . TYR F 2 90 ? 43.68459 -21.13155 75.95778 1.000 67.62328 107 TYR F N 1
ATOM 10010 C CA . TYR F 2 90 ? 43.92141 -20.67058 77.31543 1.000 69.73716 107 TYR F CA 1
ATOM 10011 C C . TYR F 2 90 ? 42.78221 -19.73707 77.70014 1.000 73.50213 107 TYR F C 1
ATOM 10012 O O . TYR F 2 90 ? 42.27507 -18.98653 76.85522 1.000 68.37782 107 TYR F O 1
ATOM 10030 N N . THR F 2 91 ? 42.37746 -19.77952 78.96905 1.000 70.53610 108 THR F N 1
ATOM 10031 C CA . THR F 2 91 ? 41.32053 -18.90447 79.45265 1.000 70.13167 108 THR F CA 1
ATOM 10032 C C . THR F 2 91 ? 41.68247 -18.36262 80.83038 1.000 72.43619 108 THR F C 1
ATOM 10033 O O . THR F 2 91 ? 42.47647 -18.95049 81.57243 1.000 73.82610 108 THR F O 1
ATOM 10044 N N . GLY F 2 92 ? 41.08301 -17.22625 81.15788 1.000 71.63450 109 GLY F N 1
ATOM 10045 C CA . GLY F 2 92 ? 41.30099 -16.59833 82.44643 1.000 73.19111 109 GLY F CA 1
ATOM 10046 C C . GLY F 2 92 ? 40.50550 -15.31345 82.54105 1.000 79.14731 109 GLY F C 1
ATOM 10047 O O . GLY F 2 92 ? 40.01765 -14.77986 81.53938 1.000 81.16975 109 GLY F O 1
ATOM 10051 N N . THR F 2 93 ? 40.36783 -14.83295 83.77345 1.000 84.49867 110 THR F N 1
ATOM 10052 C CA . THR F 2 93 ? 39.74231 -13.54631 84.03836 1.000 85.46717 110 THR F CA 1
ATOM 10053 C C . THR F 2 93 ? 40.77207 -12.42713 84.15477 1.000 89.84549 110 THR F C 1
ATOM 10054 O O . THR F 2 93 ? 40.45974 -11.35024 84.67165 1.000 89.27421 110 THR F O 1
ATOM 10065 N N . ASN F 2 94 ? 41.99558 -12.66728 83.68689 1.000 110.81175 111 ASN F N 1
ATOM 10066 C CA . ASN F 2 94 ? 43.08891 -11.70882 83.79089 1.000 111.18552 111 ASN F CA 1
ATOM 10067 C C . ASN F 2 94 ? 44.21426 -12.17479 82.87621 1.000 106.60750 111 ASN F C 1
ATOM 10068 O O . ASN F 2 94 ? 44.77216 -13.25806 83.08382 1.000 114.67007 111 ASN F O 1
ATOM 10079 N N . LYS F 2 95 ? 44.54354 -11.37389 81.86006 1.000 92.48825 112 LYS F N 1
ATOM 10080 C CA . LYS F 2 95 ? 45.52837 -11.78134 80.86324 1.000 89.53984 112 LYS F CA 1
ATOM 10081 C C . LYS F 2 95 ? 46.73647 -12.47649 81.48797 1.000 90.65540 112 LYS F C 1
ATOM 10082 O O . LYS F 2 95 ? 47.16533 -13.53989 81.03240 1.000 87.70768 112 LYS F O 1
ATOM 10101 N N . ALA F 2 96 ? 47.29737 -11.89167 82.53745 1.000 92.01879 113 ALA F N 1
ATOM 10102 C CA . ALA F 2 96 ? 48.47372 -12.46585 83.17313 1.000 100.48550 113 ALA F CA 1
ATOM 10103 C C . ALA F 2 96 ? 48.16943 -13.70244 84.00564 1.000 97.02610 113 ALA F C 1
ATOM 10104 O O . ALA F 2 96 ? 49.10459 -14.43393 84.34542 1.000 101.67089 113 ALA F O 1
ATOM 10111 N N . ASN F 2 97 ? 46.90326 -13.96260 84.31770 1.000 91.51395 114 ASN F N 1
ATOM 10112 C CA . ASN F 2 97 ? 46.51194 -15.08592 85.15081 1.000 95.71221 114 ASN F CA 1
ATOM 10113 C C . ASN F 2 97 ? 45.88704 -16.22011 84.35190 1.000 89.12880 114 ASN F C 1
ATOM 10114 O O . ASN F 2 97 ? 45.27415 -17.11414 84.93823 1.000 89.15203 114 ASN F O 1
ATOM 10125 N N . MET F 2 98 ? 46.04497 -16.22069 83.03604 1.000 87.79504 115 MET F N 1
ATOM 10126 C CA . MET F 2 98 ? 45.40486 -17.23553 82.21381 1.000 87.23424 115 MET F CA 1
ATOM 10127 C C . MET F 2 98 ? 46.10591 -18.57476 82.36638 1.000 85.51437 115 MET F C 1
ATOM 10128 O O . MET F 2 98 ? 47.31584 -18.64719 82.59151 1.000 88.59932 115 MET F O 1
ATOM 10142 N N . LYS F 2 99 ? 45.33187 -19.64498 82.23040 1.000 85.42753 116 LYS F N 1
ATOM 10143 C CA . LYS F 2 99 ? 45.80905 -21.00028 82.39939 1.000 87.37107 116 LYS F CA 1
ATOM 10144 C C . LYS F 2 99 ? 45.25132 -21.86951 81.30271 1.000 86.55446 116 LYS F C 1
ATOM 10145 O O . LYS F 2 99 ? 44.22419 -21.52028 80.67535 1.000 84.54990 116 LYS F O 1
ATOM 10164 N N . PRO F 2 100 ? 45.87283 -23.01024 81.00421 1.000 88.38079 117 PRO F N 1
ATOM 10165 C CA . PRO F 2 100 ? 45.37247 -23.88464 79.94292 1.000 88.13093 117 PRO F CA 1
ATOM 10166 C C . PRO F 2 100 ? 43.93376 -24.30572 80.20202 1.000 87.95528 117 PRO F C 1
ATOM 10167 O O . PRO F 2 100 ? 43.51449 -24.48831 81.34575 1.000 89.40757 117 PRO F O 1
ATOM 10178 N N . TYR F 2 101 ? 43.18126 -24.46785 79.11645 1.000 86.53438 118 TYR F N 1
ATOM 10179 C CA . TYR F 2 101 ? 41.77840 -24.85728 79.17286 1.000 87.92096 118 TYR F CA 1
ATOM 10180 C C . TYR F 2 101 ? 41.47862 -25.79280 78.01399 1.000 87.08912 118 TYR F C 1
ATOM 10181 O O . TYR F 2 101 ? 42.04294 -25.63911 76.93015 1.000 85.90713 118 TYR F O 1
ATOM 10199 N N . LYS F 2 102 ? 40.61063 -26.77310 78.25677 1.000 89.26078 119 LYS F N 1
ATOM 10200 C CA . LYS F 2 102 ? 40.31065 -27.77655 77.24794 1.000 94.20444 119 LYS F CA 1
ATOM 10201 C C . LYS F 2 102 ? 39.74855 -27.12405 75.98539 1.000 90.66066 119 LYS F C 1
ATOM 10202 O O . LYS F 2 102 ? 39.18297 -26.02616 76.01174 1.000 92.22781 119 LYS F O 1
ATOM 10221 N N . GLU F 2 103 ? 39.91854 -27.81744 74.86217 1.000 94.97685 120 GLU F N 1
ATOM 10222 C CA . GLU F 2 103 ? 39.48756 -27.29127 73.57432 1.000 99.50022 120 GLU F CA 1
ATOM 10223 C C . GLU F 2 103 ? 38.08744 -27.80074 73.25637 1.000 98.76563 120 GLU F C 1
ATOM 10224 O O . GLU F 2 103 ? 37.88213 -29.02232 73.19985 1.000 92.01440 120 GLU F O 1
ATOM 10236 N N . PRO F 2 104 ? 37.09698 -26.91534 73.06088 1.000 91.66649 121 PRO F N 1
ATOM 10237 C CA . PRO F 2 104 ? 35.73282 -27.39252 72.78374 1.000 86.57432 121 PRO F CA 1
ATOM 10238 C C . PRO F 2 104 ? 35.53618 -27.81830 71.33237 1.000 87.86910 121 PRO F C 1
ATOM 10239 O O . PRO F 2 104 ? 36.49472 -27.88933 70.55453 1.000 84.76005 121 PRO F O 1
ATOM 10250 N N . THR F 2 105 ? 34.28689 -28.11092 70.96118 1.000 84.41274 122 THR F N 1
ATOM 10251 C CA . THR F 2 105 ? 33.99999 -28.53535 69.59472 1.000 82.21403 122 THR F CA 1
ATOM 10252 C C . THR F 2 105 ? 34.34947 -27.44723 68.58584 1.000 80.03588 122 THR F C 1
ATOM 10253 O O . THR F 2 105 ? 34.78636 -27.75047 67.47130 1.000 74.48559 122 THR F O 1
ATOM 10264 N N . SER F 2 106 ? 34.17091 -26.17762 68.95391 1.000 83.82048 123 SER F N 1
ATOM 10265 C CA . SER F 2 106 ? 34.48816 -25.09489 68.02788 1.000 88.20522 123 SER F CA 1
ATOM 10266 C C . SER F 2 106 ? 35.95453 -25.11863 67.61996 1.000 79.89654 123 SER F C 1
ATOM 10267 O O . SER F 2 106 ? 36.30984 -24.62832 66.54367 1.000 74.90355 123 SER F O 1
ATOM 10275 N N . ILE F 2 107 ? 36.81533 -25.67839 68.45925 1.000 81.84528 124 ILE F N 1
ATOM 10276 C CA . ILE F 2 107 ? 38.23559 -25.78499 68.14118 1.000 81.13542 124 ILE F CA 1
ATOM 10277 C C . ILE F 2 107 ? 38.55425 -27.12454 67.49466 1.000 76.97413 124 ILE F C 1
ATOM 10278 O O . ILE F 2 107 ? 39.20631 -27.18037 66.44791 1.000 71.64367 124 ILE F O 1
ATOM 10294 N N . SER F 2 108 ? 38.09124 -28.21754 68.10672 1.000 73.19210 125 SER F N 1
ATOM 10295 C CA . SER F 2 108 ? 38.42826 -29.54628 67.60456 1.000 75.02321 125 SER F CA 1
ATOM 10296 C C . SER F 2 108 ? 37.89296 -29.75433 66.19224 1.000 73.54855 125 SER F C 1
ATOM 10297 O O . SER F 2 108 ? 38.54869 -30.38919 65.35400 1.000 73.92879 125 SER F O 1
ATOM 10305 N N . SER F 2 109 ? 36.70098 -29.22717 65.90770 1.000 72.20112 126 SER F N 1
ATOM 10306 C CA . SER F 2 109 ? 36.12496 -29.41539 64.58302 1.000 72.30412 126 SER F CA 1
ATOM 10307 C C . SER F 2 109 ? 37.00700 -28.80914 63.49488 1.000 75.86864 126 SER F C 1
ATOM 10308 O O . SER F 2 109 ? 37.06770 -29.34514 62.38059 1.000 74.24699 126 SER F O 1
ATOM 10316 N N . LEU F 2 110 ? 37.69361 -27.69806 63.79548 1.000 69.10111 127 LEU F N 1
ATOM 10317 C CA . LEU F 2 110 ? 38.57148 -27.07605 62.80796 1.000 68.46244 127 LEU F CA 1
ATOM 10318 C C . LEU F 2 110 ? 39.59899 -28.07004 62.28111 1.000 76.46973 127 LEU F C 1
ATOM 10319 O O . LEU F 2 110 ? 39.91019 -28.08037 61.08319 1.000 77.46269 127 LEU F O 1
ATOM 10335 N N . ILE F 2 111 ? 40.14922 -28.90469 63.16628 1.000 83.16342 128 ILE F N 1
ATOM 10336 C CA . ILE F 2 111 ? 41.08481 -29.93106 62.73491 1.000 82.73282 128 ILE F CA 1
ATOM 10337 C C . ILE F 2 111 ? 40.35657 -30.90934 61.82746 1.000 85.81640 128 ILE F C 1
ATOM 10338 O O . ILE F 2 111 ? 39.21160 -31.30038 62.08807 1.000 92.07676 128 ILE F O 1
ATOM 10354 N N . ASN F 2 112 ? 41.02175 -31.30884 60.74755 1.000 86.83125 129 ASN F N 1
ATOM 10355 C CA . ASN F 2 112 ? 40.43164 -32.20623 59.75430 1.000 96.24752 129 ASN F CA 1
ATOM 10356 C C . ASN F 2 112 ? 39.13735 -31.61256 59.19282 1.000 98.20178 129 ASN F C 1
ATOM 10357 O O . ASN F 2 112 ? 38.11295 -32.28809 59.07295 1.000 107.39628 129 ASN F O 1
ATOM 10368 N N . LYS F 2 113 ? 39.19308 -30.32642 58.85005 1.000 92.74864 130 LYS F N 1
ATOM 10369 C CA . LYS F 2 113 ? 38.08246 -29.62766 58.22113 1.000 91.13319 130 LYS F CA 1
ATOM 10370 C C . LYS F 2 113 ? 38.64785 -28.65638 57.19401 1.000 77.95757 130 LYS F C 1
ATOM 10371 O O . LYS F 2 113 ? 39.86047 -28.41793 57.12750 1.000 82.00130 130 LYS F O 1
ATOM 10390 N N . SER F 2 114 ? 37.75144 -28.10118 56.37693 1.000 69.17026 131 SER F N 1
ATOM 10391 C CA . SER F 2 114 ? 38.18867 -27.29194 55.23898 1.000 75.14969 131 SER F CA 1
ATOM 10392 C C . SER F 2 114 ? 38.92232 -26.03453 55.69982 1.000 63.83568 131 SER F C 1
ATOM 10393 O O . SER F 2 114 ? 40.11380 -25.85335 55.41906 1.000 60.33043 131 SER F O 1
ATOM 10401 N N . ASN F 2 115 ? 38.22198 -25.15023 56.41255 1.000 57.24925 132 ASN F N 1
ATOM 10402 C CA . ASN F 2 115 ? 38.79627 -23.88506 56.87385 1.000 56.38524 132 ASN F CA 1
ATOM 10403 C C . ASN F 2 115 ? 39.23085 -23.03397 55.67608 1.000 52.83074 132 ASN F C 1
ATOM 10404 O O . ASN F 2 115 ? 40.40523 -22.72245 55.48320 1.000 52.48149 132 ASN F O 1
ATOM 10415 N N . ASN F 2 116 ? 38.25194 -22.67094 54.85895 1.000 48.67109 133 ASN F N 1
ATOM 10416 C CA . ASN F 2 116 ? 38.52902 -21.93957 53.63289 1.000 45.33955 133 ASN F CA 1
ATOM 10417 C C . ASN F 2 116 ? 38.79333 -20.45863 53.91012 1.000 40.90544 133 ASN F C 1
ATOM 10418 O O . ASN F 2 116 ? 38.22655 -19.85232 54.82146 1.000 34.53050 133 ASN F O 1
ATOM 10429 N N . ILE F 2 117 ? 39.68340 -19.88652 53.11186 1.000 38.63237 134 ILE F N 1
ATOM 10430 C CA . ILE F 2 117 ? 39.98924 -18.46366 53.12502 1.000 36.62036 134 ILE F CA 1
ATOM 10431 C C . ILE F 2 117 ? 40.00397 -18.00884 51.67808 1.000 37.59849 134 ILE F C 1
ATOM 10432 O O . ILE F 2 117 ? 40.70192 -18.59933 50.84523 1.000 39.21081 134 ILE F O 1
ATOM 10448 N N . ARG F 2 118 ? 39.25260 -16.95978 51.38459 1.000 31.58419 135 ARG F N 1
ATOM 10449 C CA . ARG F 2 118 ? 39.17531 -16.37812 50.05268 1.000 32.06814 135 ARG F CA 1
ATOM 10450 C C . ARG F 2 118 ? 39.69090 -14.94343 50.11728 1.000 31.45269 135 ARG F C 1
ATOM 10451 O O . ARG F 2 118 ? 39.11124 -14.09858 50.81466 1.000 29.23450 135 ARG F O 1
ATOM 10472 N N . VAL F 2 119 ? 40.76417 -14.66364 49.38306 1.000 26.87438 136 VAL F N 1
ATOM 10473 C CA . VAL F 2 119 ? 41.26000 -13.29773 49.25290 1.000 28.27810 136 VAL F CA 1
ATOM 10474 C C . VAL F 2 119 ? 40.42062 -12.58267 48.20153 1.000 26.05471 136 VAL F C 1
ATOM 10475 O O . VAL F 2 119 ? 40.40022 -12.99479 47.04035 1.000 26.17545 136 VAL F O 1
ATOM 10488 N N . VAL F 2 120 ? 39.74524 -11.49653 48.60506 1.000 26.33120 137 VAL F N 1
ATOM 10489 C CA . VAL F 2 120 ? 38.94065 -10.69705 47.68547 1.000 25.35558 137 VAL F CA 1
ATOM 10490 C C . VAL F 2 120 ? 39.66291 -9.42915 47.26272 1.000 28.58097 137 VAL F C 1
ATOM 10491 O O . VAL F 2 120 ? 39.26455 -8.80340 46.26520 1.000 26.95769 137 VAL F O 1
ATOM 10504 N N . TYR F 2 121 ? 40.70481 -9.02900 47.98290 1.000 24.96687 138 TYR F N 1
ATOM 10505 C CA . TYR F 2 121 ? 41.53138 -7.91161 47.54851 1.000 29.06898 138 TYR F CA 1
ATOM 10506 C C . TYR F 2 121 ? 42.90149 -8.04553 48.19416 1.000 30.55967 138 TYR F C 1
ATOM 10507 O O . TYR F 2 121 ? 42.99979 -8.42933 49.35725 1.000 28.82916 138 TYR F O 1
ATOM 10525 N N . LEU F 2 122 ? 43.94784 -7.74468 47.43034 1.000 32.96888 139 LEU F N 1
ATOM 10526 C CA . LEU F 2 122 ? 45.32371 -7.84646 47.89846 1.000 40.91773 139 LEU F CA 1
ATOM 10527 C C . LEU F 2 122 ? 46.07578 -6.61091 47.43849 1.000 43.00223 139 LEU F C 1
ATOM 10528 O O . LEU F 2 122 ? 45.95523 -6.20792 46.27755 1.000 43.19441 139 LEU F O 1
ATOM 10544 N N . SER F 2 123 ? 46.81938 -5.99952 48.35662 1.000 47.28164 140 SER F N 1
ATOM 10545 C CA . SER F 2 123 ? 47.66045 -4.85960 48.02616 1.000 41.33214 140 SER F CA 1
ATOM 10546 C C . SER F 2 123 ? 48.93141 -4.94411 48.85760 1.000 44.82741 140 SER F C 1
ATOM 10547 O O . SER F 2 123 ? 49.16982 -5.93284 49.55521 1.000 41.79041 140 SER F O 1
ATOM 10555 N N . GLU F 2 124 ? 49.74696 -3.89050 48.78452 1.000 51.38177 141 GLU F N 1
ATOM 10556 C CA . GLU F 2 124 ? 51.00253 -3.86352 49.53004 1.000 54.08021 141 GLU F CA 1
ATOM 10557 C C . GLU F 2 124 ? 50.75582 -3.76243 51.03077 1.000 43.97177 141 GLU F C 1
ATOM 10558 O O . GLU F 2 124 ? 51.43004 -4.42293 51.82610 1.000 46.61069 141 GLU F O 1
ATOM 10570 N N . GLU F 2 125 ? 49.79859 -2.94868 51.43323 1.000 39.69407 142 GLU F N 1
ATOM 10571 C CA . GLU F 2 125 ? 49.60449 -2.61379 52.83166 1.000 38.99160 142 GLU F CA 1
ATOM 10572 C C . GLU F 2 125 ? 48.64482 -3.55695 53.54650 1.000 39.48044 142 GLU F C 1
ATOM 10573 O O . GLU F 2 125 ? 48.76927 -3.75246 54.75641 1.000 32.57488 142 GLU F O 1
ATOM 10585 N N . TYR F 2 126 ? 47.66881 -4.13281 52.85209 1.000 37.23089 143 TYR F N 1
ATOM 10586 C CA . TYR F 2 126 ? 46.68486 -4.96809 53.52722 1.000 32.43634 143 TYR F CA 1
ATOM 10587 C C . TYR F 2 126 ? 46.10560 -5.98833 52.55442 1.000 32.13200 143 TYR F C 1
ATOM 10588 O O . TYR F 2 126 ? 46.31558 -5.91933 51.34232 1.000 30.68628 143 TYR F O 1
ATOM 10606 N N . VAL F 2 127 ? 45.34980 -6.93418 53.11714 1.000 30.41340 144 VAL F N 1
ATOM 10607 C CA . VAL F 2 127 ? 44.65080 -7.97994 52.37718 1.000 28.24802 144 VAL F CA 1
ATOM 10608 C C . VAL F 2 127 ? 43.24892 -8.06987 52.95709 1.000 27.56904 144 VAL F C 1
ATOM 10609 O O . VAL F 2 127 ? 43.06421 -7.95113 54.17071 1.000 27.01830 144 VAL F O 1
ATOM 10622 N N . VAL F 2 128 ? 42.26068 -8.23363 52.09426 1.000 26.29042 145 VAL F N 1
ATOM 10623 C CA . VAL F 2 128 ? 40.87070 -8.40044 52.49852 1.000 24.02354 145 VAL F CA 1
ATOM 10624 C C . VAL F 2 128 ? 40.45837 -9.83624 52.17664 1.000 26.90370 145 VAL F C 1
ATOM 10625 O O . VAL F 2 128 ? 40.68120 -10.32067 51.06018 1.000 26.54140 145 VAL F O 1
ATOM 10638 N N . VAL F 2 129 ? 39.87878 -10.52656 53.16098 1.000 24.98402 146 VAL F N 1
ATOM 10639 C CA . VAL F 2 129 ? 39.51802 -11.92791 53.00237 1.000 24.18908 146 VAL F CA 1
ATOM 10640 C C . VAL F 2 129 ? 38.11467 -12.19702 53.52999 1.000 23.90904 146 VAL F C 1
ATOM 10641 O O . VAL F 2 129 ? 37.64583 -11.55534 54.47372 1.000 27.14799 146 VAL F O 1
ATOM 10654 N N . GLU F 2 130 ? 37.43951 -13.14376 52.88983 1.000 23.33544 147 GLU F N 1
ATOM 10655 C CA . GLU F 2 130 ? 36.37436 -13.91248 53.51316 1.000 25.77095 147 GLU F CA 1
ATOM 10656 C C . GLU F 2 130 ? 36.97656 -15.15519 54.15839 1.000 32.81728 147 GLU F C 1
ATOM 10657 O O . GLU F 2 130 ? 37.65811 -15.93011 53.47583 1.000 25.89360 147 GLU F O 1
ATOM 10669 N N . PHE F 2 131 ? 36.73434 -15.35327 55.46506 1.000 28.02638 148 PHE F N 1
ATOM 10670 C CA . PHE F 2 131 ? 37.28299 -16.53015 56.14217 1.000 32.53922 148 PHE F CA 1
ATOM 10671 C C . PHE F 2 131 ? 36.22869 -17.16754 57.04490 1.000 36.12033 148 PHE F C 1
ATOM 10672 O O . PHE F 2 131 ? 35.07115 -16.74484 57.09292 1.000 32.51234 148 PHE F O 1
ATOM 10689 N N . PHE F 2 132 ? 36.64749 -18.17903 57.79166 1.000 34.53769 149 PHE F N 1
ATOM 10690 C CA . PHE F 2 132 ? 35.73010 -19.17888 58.31038 1.000 37.94329 149 PHE F CA 1
ATOM 10691 C C . PHE F 2 132 ? 35.19102 -18.88838 59.70604 1.000 36.73645 149 PHE F C 1
ATOM 10692 O O . PHE F 2 132 ? 34.39634 -19.67555 60.21845 1.000 37.77223 149 PHE F O 1
ATOM 10709 N N . PHE F 2 133 ? 35.59812 -17.81097 60.35063 1.000 35.27298 150 PHE F N 1
ATOM 10710 C CA . PHE F 2 133 ? 34.97973 -17.46411 61.62217 1.000 37.92419 150 PHE F CA 1
ATOM 10711 C C . PHE F 2 133 ? 33.47419 -17.27046 61.44976 1.000 38.47777 150 PHE F C 1
ATOM 10712 O O . PHE F 2 133 ? 32.99720 -16.78623 60.41785 1.000 40.61747 150 PHE F O 1
ATOM 10729 N N . TYR F 2 134 ? 32.72089 -17.68397 62.46087 1.000 40.76662 151 TYR F N 1
ATOM 10730 C CA . TYR F 2 134 ? 31.26248 -17.50714 62.50036 1.000 44.96022 151 TYR F CA 1
ATOM 10731 C C . TYR F 2 134 ? 30.59815 -18.08301 61.25305 1.000 51.60372 151 TYR F C 1
ATOM 10732 O O . TYR F 2 134 ? 29.53414 -17.61981 60.82768 1.000 49.70043 151 TYR F O 1
ATOM 10750 N N . ASP F 2 135 ? 31.23100 -19.09560 60.65544 1.000 46.44802 152 ASP F N 1
ATOM 10751 C CA . ASP F 2 135 ? 30.78483 -19.68724 59.39766 1.000 50.06875 152 ASP F CA 1
ATOM 10752 C C . ASP F 2 135 ? 30.78924 -18.68355 58.25028 1.000 44.24541 152 ASP F C 1
ATOM 10753 O O . ASP F 2 135 ? 30.13195 -18.90893 57.22286 1.000 48.73452 152 ASP F O 1
ATOM 10762 N N . GLY F 2 136 ? 31.52669 -17.58150 58.40430 1.000 40.89274 153 GLY F N 1
ATOM 10763 C CA . GLY F 2 136 ? 31.62709 -16.58743 57.35515 1.000 39.32918 153 GLY F CA 1
ATOM 10764 C C . GLY F 2 136 ? 31.80035 -15.16820 57.86930 1.000 39.52814 153 GLY F C 1
ATOM 10765 O O . GLY F 2 136 ? 30.92134 -14.61062 58.52940 1.000 44.29244 153 GLY F O 1
ATOM 10769 N N . GLN F 2 137 ? 32.94942 -14.57609 57.58517 1.000 30.02909 154 GLN F N 1
ATOM 10770 C CA . GLN F 2 137 ? 33.25212 -13.22725 58.02680 1.000 34.78790 154 GLN F CA 1
ATOM 10771 C C . GLN F 2 137 ? 34.18686 -12.55976 57.02749 1.000 30.54770 154 GLN F C 1
ATOM 10772 O O . GLN F 2 137 ? 35.09444 -13.20226 56.47797 1.000 25.55212 154 GLN F O 1
ATOM 10786 N N . ILE F 2 138 ? 33.96485 -11.26864 56.80721 1.000 26.00432 155 ILE F N 1
ATOM 10787 C CA . ILE F 2 138 ? 34.85580 -10.45358 55.99142 1.000 28.27841 155 ILE F CA 1
ATOM 10788 C C . ILE F 2 138 ? 35.65527 -9.53835 56.90880 1.000 28.89690 155 ILE F C 1
ATOM 10789 O O . ILE F 2 138 ? 35.11750 -9.00097 57.88058 1.000 27.59081 155 ILE F O 1
ATOM 10805 N N . ILE F 2 139 ? 36.94907 -9.40354 56.62867 1.000 26.04293 156 ILE F N 1
ATOM 10806 C CA . ILE F 2 139 ? 37.84929 -8.64052 57.48751 1.000 23.33394 156 ILE F CA 1
ATOM 10807 C C . ILE F 2 139 ? 39.05816 -8.19319 56.66814 1.000 23.85221 156 ILE F C 1
ATOM 10808 O O . ILE F 2 139 ? 39.41826 -8.80621 55.66478 1.000 23.48242 156 ILE F O 1
ATOM 10824 N N . THR F 2 140 ? 39.70318 -7.13160 57.11388 1.000 23.04241 157 THR F N 1
ATOM 10825 C CA . THR F 2 140 ? 40.92573 -6.64247 56.49302 1.000 26.17405 157 THR F CA 1
ATOM 10826 C C . THR F 2 140 ? 42.08476 -6.96639 57.42130 1.000 30.71721 157 THR F C 1
ATOM 10827 O O . THR F 2 140 ? 41.99140 -6.71962 58.63046 1.000 34.18619 157 THR F O 1
ATOM 10838 N N . LEU F 2 141 ? 43.16475 -7.51853 56.86152 1.000 26.21802 158 LEU F N 1
ATOM 10839 C CA . LEU F 2 141 ? 44.37251 -7.86078 57.60508 1.000 31.95985 158 LEU F CA 1
ATOM 10840 C C . LEU F 2 141 ? 45.51908 -6.99573 57.10679 1.000 31.80277 158 LEU F C 1
ATOM 10841 O O . LEU F 2 141 ? 45.80530 -6.96419 55.90839 1.000 29.38703 158 LEU F O 1
ATOM 10857 N N . HIS F 2 142 ? 46.17020 -6.30080 58.02123 1.000 29.87686 159 HIS F N 1
ATOM 10858 C CA . HIS F 2 142 ? 47.21407 -5.35742 57.66435 1.000 32.21534 159 HIS F CA 1
ATOM 10859 C C . HIS F 2 142 ? 48.57500 -6.04549 57.69818 1.000 42.08740 159 HIS F C 1
ATOM 10860 O O . HIS F 2 142 ? 48.86859 -6.83212 58.60410 1.000 40.11962 159 HIS F O 1
ATOM 10874 N N . ARG F 2 143 ? 49.40207 -5.73297 56.71004 1.000 40.61508 160 ARG F N 1
ATOM 10875 C CA . ARG F 2 143 ? 50.65771 -6.42902 56.49047 1.000 51.74375 160 ARG F CA 1
ATOM 10876 C C . ARG F 2 143 ? 51.79832 -5.72023 57.20664 1.000 59.87922 160 ARG F C 1
ATOM 10877 O O . ARG F 2 143 ? 51.79001 -4.49839 57.37272 1.000 54.51492 160 ARG F O 1
ATOM 10898 N N . TYR F 2 144 ? 52.77168 -6.51283 57.64952 1.000 70.22733 161 TYR F N 1
ATOM 10899 C CA . TYR F 2 144 ? 53.97234 -5.98925 58.28435 1.000 77.10544 161 TYR F CA 1
ATOM 10900 C C . TYR F 2 144 ? 55.21599 -6.79685 57.88695 1.000 79.60033 161 TYR F C 1
ATOM 10901 O O . TYR F 2 144 ? 55.14187 -7.95591 57.46617 1.000 81.17708 161 TYR F O 1
ATOM 10920 N N . ASP G 1 6 ? 5.84709 18.52119 78.48893 1.000 94.70204 165 ASP G N 1
ATOM 10921 C CA . ASP G 1 6 ? 5.23842 19.44399 77.53719 1.000 98.31203 165 ASP G CA 1
ATOM 10922 C C . ASP G 1 6 ? 4.13517 18.75548 76.73939 1.000 94.93503 165 ASP G C 1
ATOM 10923 O O . ASP G 1 6 ? 3.20381 19.41231 76.26386 1.000 91.83396 165 ASP G O 1
ATOM 10931 N N . TYR G 1 7 ? 4.24773 17.43356 76.59225 1.000 83.07174 166 TYR G N 1
ATOM 10932 C CA . TYR G 1 7 ? 3.18362 16.64204 75.99463 1.000 76.21206 166 TYR G CA 1
ATOM 10933 C C . TYR G 1 7 ? 2.04067 16.45692 76.99134 1.000 78.06222 166 TYR G C 1
ATOM 10934 O O . TYR G 1 7 ? 2.23463 16.60511 78.20077 1.000 78.61091 166 TYR G O 1
ATOM 10952 N N . PRO G 1 8 ? 0.83670 16.12431 76.51163 1.000 82.04387 167 PRO G N 1
ATOM 10953 C CA . PRO G 1 8 ? -0.27537 15.85922 77.43727 1.000 76.38271 167 PRO G CA 1
ATOM 10954 C C . PRO G 1 8 ? 0.02799 14.67476 78.34324 1.000 73.61565 167 PRO G C 1
ATOM 10955 O O . PRO G 1 8 ? 0.83279 13.79778 78.02157 1.000 79.95469 167 PRO G O 1
ATOM 10966 N N . SER G 1 9 ? -0.63441 14.66005 79.49447 1.000 76.85731 168 SER G N 1
ATOM 10967 C CA . SER G 1 9 ? -0.44570 13.62823 80.50219 1.000 79.44274 168 SER G CA 1
ATOM 10968 C C . SER G 1 9 ? -1.64041 12.68192 80.53230 1.000 73.00511 168 SER G C 1
ATOM 10969 O O . SER G 1 9 ? -2.72870 12.99134 80.03612 1.000 70.59695 168 SER G O 1
ATOM 10977 N N . LEU G 1 10 ? -1.41311 11.51516 81.13107 1.000 73.70582 169 LEU G N 1
ATOM 10978 C CA . LEU G 1 10 ? -2.44617 10.49862 81.25307 1.000 71.43305 169 LEU G CA 1
ATOM 10979 C C . LEU G 1 10 ? -3.67714 11.07748 81.93071 1.000 75.35597 169 LEU G C 1
ATOM 10980 O O . LEU G 1 10 ? -3.58461 11.68776 83.00026 1.000 88.30515 169 LEU G O 1
ATOM 10996 N N . SER G 1 11 ? -4.83571 10.87147 81.30100 1.000 74.09153 170 SER G N 1
ATOM 10997 C CA . SER G 1 11 ? -6.09893 11.40518 81.79097 1.000 72.69286 170 SER G CA 1
ATOM 10998 C C . SER G 1 11 ? -7.21825 10.37918 81.87313 1.000 69.59015 170 SER G C 1
ATOM 10999 O O . SER G 1 11 ? -8.29274 10.71814 82.35601 1.000 69.99457 170 SER G O 1
ATOM 11007 N N . PHE G 1 12 ? -7.01920 9.15759 81.40504 1.000 70.61062 171 PHE G N 1
ATOM 11008 C CA . PHE G 1 12 ? -7.97505 8.08293 81.63141 1.000 69.83329 171 PHE G CA 1
ATOM 11009 C C . PHE G 1 12 ? -7.22559 6.76956 81.49854 1.000 72.57456 171 PHE G C 1
ATOM 11010 O O . PHE G 1 12 ? -6.52091 6.55994 80.50541 1.000 74.10766 171 PHE G O 1
ATOM 11027 N N . GLN G 1 13 ? -7.39025 5.88545 82.47709 1.000 71.44284 172 GLN G N 1
ATOM 11028 C CA . GLN G 1 13 ? -6.69129 4.60039 82.46905 1.000 79.28365 172 GLN G CA 1
ATOM 11029 C C . GLN G 1 13 ? -7.57787 3.58582 83.17698 1.000 75.76958 172 GLN G C 1
ATOM 11030 O O . GLN G 1 13 ? -7.69523 3.61587 84.40572 1.000 80.38852 172 GLN G O 1
ATOM 11044 N N . GLN G 1 14 ? -8.19605 2.69622 82.40095 1.000 76.89294 173 GLN G N 1
ATOM 11045 C CA . GLN G 1 14 ? -9.01241 1.61309 82.93584 1.000 79.46376 173 GLN G CA 1
ATOM 11046 C C . GLN G 1 14 ? -8.73622 0.36311 82.11662 1.000 77.23361 173 GLN G C 1
ATOM 11047 O O . GLN G 1 14 ? -8.88606 0.37553 80.89321 1.000 79.77012 173 GLN G O 1
ATOM 11061 N N . ASP G 1 15 ? -8.31554 -0.70437 82.78603 1.000 77.74448 174 ASP G N 1
ATOM 11062 C CA . ASP G 1 15 ? -8.00577 -1.98317 82.14581 1.000 78.21207 174 ASP G CA 1
ATOM 11063 C C . ASP G 1 15 ? -6.90281 -1.72674 81.12857 1.000 79.11536 174 ASP G C 1
ATOM 11064 O O . ASP G 1 15 ? -5.79648 -1.33331 81.54591 1.000 77.13829 174 ASP G O 1
ATOM 11073 N N . TYR G 1 16 ? -7.13452 -1.92401 79.82591 1.000 80.68652 175 TYR G N 1
ATOM 11074 C CA . TYR G 1 16 ? -6.08437 -1.80287 78.82353 1.000 86.83289 175 TYR G CA 1
ATOM 11075 C C . TYR G 1 16 ? -6.01194 -0.42535 78.18201 1.000 76.57122 175 TYR G C 1
ATOM 11076 O O . TYR G 1 16 ? -5.04643 -0.15343 77.46083 1.000 74.75303 175 TYR G O 1
ATOM 11094 N N . VAL G 1 17 ? -6.98783 0.44263 78.42842 1.000 72.83236 176 VAL G N 1
ATOM 11095 C CA . VAL G 1 17 ? -7.05388 1.72539 77.73850 1.000 74.41620 176 VAL G CA 1
ATOM 11096 C C . VAL G 1 17 ? -6.14526 2.73172 78.43136 1.000 70.70521 176 VAL G C 1
ATOM 11097 O O . VAL G 1 17 ? -6.19111 2.89182 79.65288 1.000 71.37843 176 VAL G O 1
ATOM 11110 N N . TYR G 1 18 ? -5.32365 3.41895 77.64537 1.000 69.86927 177 TYR G N 1
ATOM 11111 C CA . TYR G 1 18 ? -4.48363 4.51272 78.11652 1.000 69.64820 177 TYR G CA 1
ATOM 11112 C C . TYR G 1 18 ? -4.72412 5.70371 77.20236 1.000 68.56231 177 TYR G C 1
ATOM 11113 O O . TYR G 1 18 ? -4.45891 5.62049 75.99482 1.000 67.98858 177 TYR G O 1
ATOM 11131 N N . ILE G 1 19 ? -5.22505 6.80382 77.76944 1.000 68.19054 178 ILE G N 1
ATOM 11132 C CA . ILE G 1 19 ? -5.57839 7.99078 76.99933 1.000 67.40836 178 ILE G CA 1
ATOM 11133 C C . ILE G 1 19 ? -4.80016 9.17953 77.53572 1.000 67.58052 178 ILE G C 1
ATOM 11134 O O . ILE G 1 19 ? -4.75939 9.39871 78.75028 1.000 71.02623 178 ILE G O 1
ATOM 11150 N N . PHE G 1 20 ? -4.20202 9.95483 76.62915 1.000 67.26669 179 PHE G N 1
ATOM 11151 C CA . PHE G 1 20 ? -3.42722 11.14312 76.97604 1.000 67.67795 179 PHE G CA 1
ATOM 11152 C C . PHE G 1 20 ? -4.07350 12.35551 76.32506 1.000 69.66253 179 PHE G C 1
ATOM 11153 O O . PHE G 1 20 ? -4.22840 12.38576 75.09968 1.000 66.95987 179 PHE G O 1
ATOM 11170 N N . SER G 1 21 ? -4.43373 13.35242 77.13437 1.000 70.72842 180 SER G N 1
ATOM 11171 C CA . SER G 1 21 ? -5.06838 14.55990 76.61611 1.000 69.23313 180 SER G CA 1
ATOM 11172 C C . SER G 1 21 ? -5.15957 15.61392 77.71152 1.000 70.42824 180 SER G C 1
ATOM 11173 O O . SER G 1 21 ? -4.94755 15.33680 78.89640 1.000 75.79055 180 SER G O 1
ATOM 11181 N N . SER G 1 22 ? -5.48091 16.83639 77.28822 1.000 71.36580 181 SER G N 1
ATOM 11182 C CA . SER G 1 22 ? -5.74078 17.94781 78.18854 1.000 75.47445 181 SER G CA 1
ATOM 11183 C C . SER G 1 22 ? -7.22902 18.15730 78.42836 1.000 76.47847 181 SER G C 1
ATOM 11184 O O . SER G 1 22 ? -7.61138 19.14429 79.06569 1.000 81.74631 181 SER G O 1
ATOM 11192 N N . ASP G 1 23 ? -8.07296 17.26044 77.92151 1.000 74.52183 182 ASP G N 1
ATOM 11193 C CA . ASP G 1 23 ? -9.52481 17.33595 78.07066 1.000 73.73423 182 ASP G CA 1
ATOM 11194 C C . ASP G 1 23 ? -9.96449 16.06812 78.79364 1.000 74.41737 182 ASP G C 1
ATOM 11195 O O . ASP G 1 23 ? -10.08939 15.00688 78.17156 1.000 68.90899 182 ASP G O 1
ATOM 11204 N N . PHE G 1 24 ? -10.20822 16.18446 80.10272 1.000 72.46718 183 PHE G N 1
ATOM 11205 C CA . PHE G 1 24 ? -10.48535 15.00804 80.91554 1.000 71.87542 183 PHE G CA 1
ATOM 11206 C C . PHE G 1 24 ? -11.88051 14.44364 80.68463 1.000 72.48573 183 PHE G C 1
ATOM 11207 O O . PHE G 1 24 ? -12.07124 13.22932 80.81178 1.000 77.35246 183 PHE G O 1
ATOM 11224 N N . GLN G 1 25 ? -12.85917 15.27921 80.33758 1.000 67.29670 184 GLN G N 1
ATOM 11225 C CA . GLN G 1 25 ? -14.18734 14.74776 80.05072 1.000 70.22720 184 GLN G CA 1
ATOM 11226 C C . GLN G 1 25 ? -14.17647 13.92358 78.76818 1.000 67.29584 184 GLN G C 1
ATOM 11227 O O . GLN G 1 25 ? -14.68253 12.79491 78.73601 1.000 70.94310 184 GLN G O 1
ATOM 11241 N N . LEU G 1 26 ? -13.59829 14.47379 77.69685 1.000 64.94998 185 LEU G N 1
ATOM 11242 C CA . LEU G 1 26 ? -13.51209 13.73523 76.44253 1.000 63.58705 185 LEU G CA 1
ATOM 11243 C C . LEU G 1 26 ? -12.85114 12.37864 76.64116 1.000 62.64496 185 LEU G C 1
ATOM 11244 O O . LEU G 1 26 ? -13.24575 11.39581 76.00428 1.000 61.59980 185 LEU G O 1
ATOM 11260 N N . SER G 1 27 ? -11.85729 12.29961 77.53723 1.000 62.69304 186 SER G N 1
ATOM 11261 C CA . SER G 1 27 ? -11.16809 11.03486 77.76215 1.000 61.9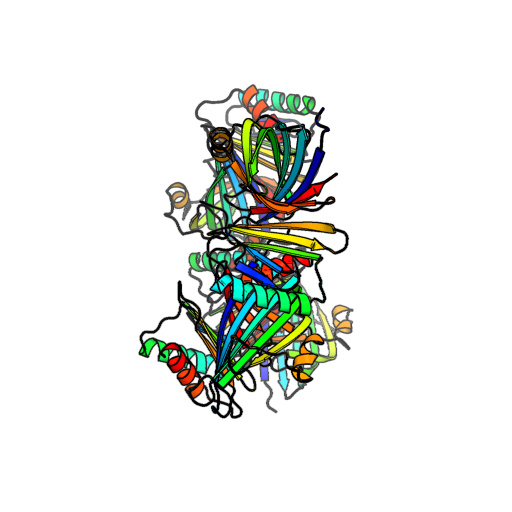3753 186 SER G CA 1
ATOM 11262 C C . SER G 1 27 ? -12.07828 10.02163 78.44439 1.000 63.38751 186 SER G C 1
ATOM 11263 O O . SER G 1 27 ? -12.07279 8.83681 78.09065 1.000 65.35050 186 SER G O 1
ATOM 11271 N N . GLU G 1 28 ? -12.86486 10.46468 79.42550 1.000 65.53359 187 GLU G N 1
ATOM 11272 C CA . GLU G 1 28 ? -13.72527 9.54375 80.16093 1.000 67.72144 187 GLU G CA 1
ATOM 11273 C C . GLU G 1 28 ? -14.75024 8.89756 79.23749 1.000 66.12982 187 GLU G C 1
ATOM 11274 O O . GLU G 1 28 ? -14.83929 7.66866 79.14914 1.000 63.88035 187 GLU G O 1
ATOM 11286 N N . GLU G 1 29 ? -15.54052 9.71525 78.53716 1.000 65.76239 188 GLU G N 1
ATOM 11287 C CA . GLU G 1 29 ? -16.55677 9.15434 77.65533 1.000 69.56205 188 GLU G CA 1
ATOM 11288 C C . GLU G 1 29 ? -15.91892 8.42835 76.47755 1.000 61.80036 188 GLU G C 1
ATOM 11289 O O . GLU G 1 29 ? -16.48056 7.45560 75.96948 1.000 61.60502 188 GLU G O 1
ATOM 11301 N N . LEU G 1 30 ? -14.74161 8.86031 76.03998 1.000 61.06670 189 LEU G N 1
ATOM 11302 C CA . LEU G 1 30 ? -14.02656 8.08288 75.03411 1.000 59.89713 189 LEU G CA 1
ATOM 11303 C C . LEU G 1 30 ? -13.59973 6.73774 75.59882 1.000 59.66661 189 LEU G C 1
ATOM 11304 O O . LEU G 1 30 ? -13.89449 5.68842 75.01595 1.000 59.31185 189 LEU G O 1
ATOM 11320 N N . GLY G 1 31 ? -12.91912 6.75243 76.74797 1.000 63.08437 190 GLY G N 1
ATOM 11321 C CA . GLY G 1 31 ? -12.48754 5.50807 77.36327 1.000 60.28417 190 GLY G CA 1
ATOM 11322 C C . GLY G 1 31 ? -13.62116 4.52330 77.52683 1.000 60.80983 190 GLY G C 1
ATOM 11323 O O . GLY G 1 31 ? -13.49130 3.34916 77.17603 1.000 60.59087 190 GLY G O 1
ATOM 11327 N N . VAL G 1 32 ? -14.75573 4.99173 78.06219 1.000 61.69180 191 VAL G N 1
ATOM 11328 C CA . VAL G 1 32 ? -15.90072 4.11225 78.26113 1.000 62.45654 191 VAL G CA 1
ATOM 11329 C C . VAL G 1 32 ? -16.44760 3.65426 76.92182 1.000 61.90636 191 VAL G C 1
ATOM 11330 O O . VAL G 1 32 ? -16.81246 2.48687 76.75630 1.000 64.79975 191 VAL G O 1
ATOM 11343 N N . ALA G 1 33 ? -16.52957 4.56623 75.94880 1.000 61.50091 192 ALA G N 1
ATOM 11344 C CA . ALA G 1 33 ? -16.98072 4.18753 74.61394 1.000 60.96638 192 ALA G CA 1
ATOM 11345 C C . ALA G 1 33 ? -16.08405 3.10535 74.02319 1.000 61.16817 192 ALA G C 1
ATOM 11346 O O . ALA G 1 33 ? -16.57471 2.09847 73.50011 1.000 63.16113 192 ALA G O 1
ATOM 11353 N N . LEU G 1 34 ? -14.76048 3.28854 74.11430 1.000 62.17049 193 LEU G N 1
ATOM 11354 C CA . LEU G 1 34 ? -13.83233 2.29351 73.57745 1.000 60.32482 193 LEU G CA 1
ATOM 11355 C C . LEU G 1 34 ? -14.01650 0.94802 74.26917 1.000 65.87366 193 LEU G C 1
ATOM 11356 O O . LEU G 1 34 ? -14.19197 -0.08624 73.61429 1.000 68.74164 193 LEU G O 1
ATOM 11372 N N . ILE G 1 35 ? -13.97680 0.94569 75.60196 1.000 65.31883 194 ILE G N 1
ATOM 11373 C CA . ILE G 1 35 ? -14.11996 -0.29568 76.35561 1.000 72.78009 194 ILE G CA 1
ATOM 11374 C C . ILE G 1 35 ? -15.43192 -0.98533 76.00619 1.000 70.96322 194 ILE G C 1
ATOM 11375 O O . ILE G 1 35 ? -15.51339 -2.22081 75.99476 1.000 70.99627 194 ILE G O 1
ATOM 11391 N N . ASN G 1 36 ? -16.48090 -0.21036 75.72925 1.000 71.95789 195 ASN G N 1
ATOM 11392 C CA . ASN G 1 36 ? -17.75857 -0.81385 75.36763 1.000 68.84827 195 ASN G CA 1
ATOM 11393 C C . ASN G 1 36 ? -17.76727 -1.26625 73.91044 1.000 62.77590 195 ASN G C 1
ATOM 11394 O O . ASN G 1 36 ? -18.30090 -2.33228 73.58573 1.000 68.21789 195 ASN G O 1
ATOM 11405 N N . ALA G 1 37 ? -17.17862 -0.47508 73.01824 1.000 69.38492 196 ALA G N 1
ATOM 11406 C CA . ALA G 1 37 ? -17.20735 -0.81837 71.60007 1.000 64.13932 196 ALA G CA 1
ATOM 11407 C C . ALA G 1 37 ? -16.40401 -2.08466 71.30800 1.000 67.97921 196 ALA G C 1
ATOM 11408 O O . ALA G 1 37 ? -16.78917 -2.89301 70.44787 1.000 67.25130 196 ALA G O 1
ATOM 11415 N N . LEU G 1 38 ? -15.27981 -2.27251 72.00159 1.000 69.19562 197 LEU G N 1
ATOM 11416 C CA . LEU G 1 38 ? -14.48571 -3.47594 71.78053 1.000 68.43409 197 LEU G CA 1
ATOM 11417 C C . LEU G 1 38 ? -15.21751 -4.72794 72.24156 1.000 72.63576 197 LEU G C 1
ATOM 11418 O O . LEU G 1 38 ? -15.08623 -5.78399 71.61230 1.000 69.40094 197 LEU G O 1
ATOM 11434 N N . SER G 1 39 ? -16.00392 -4.62476 73.31594 1.000 76.75413 198 SER G N 1
ATOM 11435 C CA . SER G 1 39 ? -16.80776 -5.75706 73.76016 1.000 76.09703 198 SER G CA 1
ATOM 11436 C C . SER G 1 39 ? -17.83540 -6.15388 72.71251 1.000 77.43550 198 SER G C 1
ATOM 11437 O O . SER G 1 39 ? -18.19231 -7.33394 72.61387 1.000 72.92742 198 SER G O 1
ATOM 11445 N N . ALA G 1 40 ? -18.32091 -5.18591 71.92439 1.000 82.21290 199 ALA G N 1
ATOM 11446 C CA . ALA G 1 40 ? -19.33684 -5.48186 70.91690 1.000 79.69544 199 ALA G CA 1
ATOM 11447 C C . ALA G 1 40 ? -18.77270 -6.29537 69.75904 1.000 75.68116 199 ALA G C 1
ATOM 11448 O O . ALA G 1 40 ? -19.52324 -7.02963 69.10091 1.000 72.24226 199 ALA G O 1
ATOM 11455 N N . LYS G 1 41 ? -17.46833 -6.18452 69.49722 1.000 70.77494 200 LYS G N 1
ATOM 11456 C CA . LYS G 1 41 ? -16.83119 -6.93079 68.42219 1.000 76.26551 200 LYS G CA 1
ATOM 11457 C C . LYS G 1 41 ? -16.04241 -8.14254 68.91064 1.000 77.09344 200 LYS G C 1
ATOM 11458 O O . LYS G 1 41 ? -15.40108 -8.81729 68.09258 1.000 77.66846 200 LYS G O 1
ATOM 11477 N N . GLU G 1 42 ? -16.06936 -8.43370 70.21352 1.000 82.05120 201 GLU G N 1
ATOM 11478 C CA . GLU G 1 42 ? -15.33672 -9.56328 70.78811 1.000 85.11579 201 GLU G CA 1
ATOM 11479 C C . GLU G 1 42 ? -13.83899 -9.44693 70.49056 1.000 83.42225 201 GLU G C 1
ATOM 11480 O O . GLU G 1 42 ? -13.23467 -10.28886 69.81150 1.000 84.47500 201 GLU G O 1
ATOM 11492 N N . ILE G 1 43 ? -13.24642 -8.37385 71.01369 1.000 72.55123 202 ILE G N 1
ATOM 11493 C CA . ILE G 1 43 ? -11.85256 -8.03889 70.74552 1.000 69.73230 202 ILE G CA 1
ATOM 11494 C C . ILE G 1 43 ? -11.23553 -7.52435 72.03528 1.000 72.55509 202 ILE G C 1
ATOM 11495 O O . ILE G 1 43 ? -11.72304 -6.54407 72.60808 1.000 67.75977 202 ILE G O 1
ATOM 11511 N N . VAL G 1 44 ? -10.16471 -8.17317 72.48422 1.000 72.72863 203 VAL G N 1
ATOM 11512 C CA . VAL G 1 44 ? -9.50640 -7.82662 73.74120 1.000 73.39748 203 VAL G CA 1
ATOM 11513 C C . VAL G 1 44 ? -8.03152 -7.56142 73.47061 1.000 72.80822 203 VAL G C 1
ATOM 11514 O O . VAL G 1 44 ? -7.28015 -8.49259 73.14360 1.000 73.13807 203 VAL G O 1
ATOM 11527 N N . PRO G 1 45 ? -7.56880 -6.32113 73.57484 1.000 67.10811 204 PRO G N 1
ATOM 11528 C CA . PRO G 1 45 ? -6.15567 -6.03184 73.33736 1.000 65.59157 204 PRO G CA 1
ATOM 11529 C C . PRO G 1 45 ? -5.28794 -6.25002 74.56899 1.000 60.51602 204 PRO G C 1
ATOM 11530 O O . PRO G 1 45 ? -5.76136 -6.29574 75.69857 1.000 59.42414 204 PRO G O 1
ATOM 11541 N N . GLU G 1 46 ? -3.98885 -6.38957 74.31581 1.000 59.60201 205 GLU G N 1
ATOM 11542 C CA . GLU G 1 46 ? -3.01846 -6.36626 75.40207 1.000 59.59112 205 GLU G CA 1
ATOM 11543 C C . GLU G 1 46 ? -2.91218 -4.96451 75.98638 1.000 59.51483 205 GLU G C 1
ATOM 11544 O O . GLU G 1 46 ? -2.91007 -4.79018 77.20748 1.000 59.46732 205 GLU G O 1
ATOM 11556 N N . ARG G 1 47 ? -2.81850 -3.95200 75.12592 1.000 56.77992 206 ARG G N 1
ATOM 11557 C CA . ARG G 1 47 ? -2.87732 -2.55822 75.54810 1.000 58.37911 206 ARG G CA 1
ATOM 11558 C C . ARG G 1 47 ? -3.41834 -1.73699 74.38584 1.000 57.49632 206 ARG G C 1
ATOM 11559 O O . ARG G 1 47 ? -3.33918 -2.15395 73.22881 1.000 52.82082 206 ARG G O 1
ATOM 11580 N N . LEU G 1 48 ? -3.97047 -0.56149 74.70810 1.000 54.36702 207 LEU G N 1
ATOM 11581 C CA . LEU G 1 48 ? -4.54334 0.35046 73.71633 1.000 55.54479 207 LEU G CA 1
ATOM 11582 C C . LEU G 1 48 ? -4.22361 1.77657 74.15029 1.000 53.52969 207 LEU G C 1
ATOM 11583 O O . LEU G 1 48 ? -4.85622 2.31088 75.05947 1.000 54.95832 207 LEU G O 1
ATOM 11599 N N . TYR G 1 49 ? -3.25163 2.38784 73.49228 1.000 52.55451 208 TYR G N 1
ATOM 11600 C CA . TYR G 1 49 ? -2.83214 3.74879 73.78586 1.000 53.09690 208 TYR G CA 1
ATOM 11601 C C . TYR G 1 49 ? -3.51627 4.70935 72.82859 1.000 52.22444 208 TYR G C 1
ATOM 11602 O O . TYR G 1 49 ? -3.70736 4.40115 71.64939 1.000 50.78311 208 TYR G O 1
ATOM 11620 N N . VAL G 1 50 ? -3.89908 5.86721 73.35122 1.000 53.39225 209 VAL G N 1
ATOM 11621 C CA . VAL G 1 50 ? -4.59595 6.88475 72.58401 1.000 53.12309 209 VAL G CA 1
ATOM 11622 C C . VAL G 1 50 ? -4.04409 8.24369 72.98887 1.000 54.25209 209 VAL G C 1
ATOM 11623 O O . VAL G 1 50 ? -3.93382 8.54393 74.18193 1.000 56.00604 209 VAL G O 1
ATOM 11636 N N . MET G 1 51 ? -3.69597 9.05929 71.99874 1.000 53.48568 210 MET G N 1
ATOM 11637 C CA . MET G 1 51 ? -3.26768 10.43459 72.20265 1.000 54.69576 210 MET G CA 1
ATOM 11638 C C . MET G 1 51 ? -4.25383 11.34728 71.48751 1.000 54.95723 210 MET G C 1
ATOM 11639 O O . MET G 1 51 ? -4.58742 11.10835 70.32768 1.000 53.57594 210 MET G O 1
ATOM 11653 N N . LEU G 1 52 ? -4.73499 12.37008 72.18373 1.000 57.00585 211 LEU G N 1
ATOM 11654 C CA . LEU G 1 52 ? -5.66543 13.35085 71.62834 1.000 64.07611 211 LEU G CA 1
ATOM 11655 C C . LEU G 1 52 ? -5.04791 14.73595 71.76770 1.000 59.40040 211 LEU G C 1
ATOM 11656 O O . LEU G 1 52 ? -4.91431 15.24859 72.88039 1.000 65.67797 211 LEU G O 1
ATOM 11672 N N . ASN G 1 53 ? -4.65294 15.32473 70.65350 1.000 62.33837 212 ASN G N 1
ATOM 11673 C CA . ASN G 1 53 ? -4.17469 16.69322 70.61742 1.000 68.60325 212 ASN G CA 1
ATOM 11674 C C . ASN G 1 53 ? -5.28447 17.58052 70.06715 1.000 75.35073 212 ASN G C 1
ATOM 11675 O O . ASN G 1 53 ? -6.44176 17.16534 69.95024 1.000 80.93642 212 ASN G O 1
ATOM 11686 N N . ASP G 1 54 ? -4.93508 18.81466 69.70750 1.000 78.98819 213 ASP G N 1
ATOM 11687 C CA . ASP G 1 54 ? -5.93574 19.73516 69.18107 1.000 88.64272 213 ASP G CA 1
ATOM 11688 C C . ASP G 1 54 ? -6.27252 19.41246 67.73142 1.000 85.78043 213 ASP G C 1
ATOM 11689 O O . ASP G 1 54 ? -7.44136 19.19448 67.39079 1.000 87.10169 213 ASP G O 1
ATOM 11698 N N . LYS G 1 55 ? -5.25559 19.34426 66.87289 1.000 79.10210 214 LYS G N 1
ATOM 11699 C CA . LYS G 1 55 ? -5.45573 19.16234 65.44377 1.000 76.33700 214 LYS G CA 1
ATOM 11700 C C . LYS G 1 55 ? -5.06378 17.76757 64.97077 1.000 78.58418 214 LYS G C 1
ATOM 11701 O O . LYS G 1 55 ? -4.90531 17.55309 63.76781 1.000 74.79508 214 LYS G O 1
ATOM 11720 N N . THR G 1 56 ? -4.91398 16.80890 65.88280 1.000 80.67401 215 THR G N 1
ATOM 11721 C CA . THR G 1 56 ? -4.53352 15.46633 65.46709 1.000 67.98015 215 THR G CA 1
ATOM 11722 C C . THR G 1 56 ? -4.95227 14.44152 66.51394 1.000 60.78821 215 THR G C 1
ATOM 11723 O O . THR G 1 56 ? -5.04730 14.74622 67.70154 1.000 62.31345 215 THR G O 1
ATOM 11734 N N . ILE G 1 57 ? -5.18392 13.21848 66.04991 1.000 60.28758 216 ILE G N 1
ATOM 11735 C CA . ILE G 1 57 ? -5.51056 12.07779 66.89540 1.000 51.59894 216 ILE G CA 1
ATOM 11736 C C . ILE G 1 57 ? -4.63102 10.91268 66.46497 1.000 47.43566 216 ILE G C 1
ATOM 11737 O O . ILE G 1 57 ? -4.34387 10.74601 65.27550 1.000 48.70994 216 ILE G O 1
ATOM 11753 N N . SER G 1 58 ? -4.21926 10.09348 67.42528 1.000 43.03623 217 SER G N 1
ATOM 11754 C CA . SER G 1 58 ? -3.40175 8.92481 67.10830 1.000 43.81840 217 SER G CA 1
ATOM 11755 C C . SER G 1 58 ? -3.61159 7.86726 68.17597 1.000 39.72921 217 SER G C 1
ATOM 11756 O O . SER G 1 58 ? -3.95068 8.18207 69.31557 1.000 41.64876 217 SER G O 1
ATOM 11764 N N . PHE G 1 59 ? -3.38327 6.60841 67.80456 1.000 44.30293 218 PHE G N 1
ATOM 11765 C CA . PHE G 1 59 ? -3.51782 5.51298 68.75397 1.000 42.60691 218 PHE G CA 1
ATOM 11766 C C . PHE G 1 59 ? -2.62470 4.35421 68.33710 1.000 44.42556 218 PHE G C 1
ATOM 11767 O O . PHE G 1 59 ? -2.30740 4.18902 67.16033 1.000 42.18313 218 PHE G O 1
ATOM 11784 N N . SER G 1 60 ? -2.21154 3.56198 69.32438 1.000 39.84644 219 SER G N 1
ATOM 11785 C CA . SER G 1 60 ? -1.42629 2.35345 69.10469 1.000 40.58259 219 SER G CA 1
ATOM 11786 C C . SER G 1 60 ? -2.13105 1.20582 69.80971 1.000 42.09350 219 SER G C 1
ATOM 11787 O O . SER G 1 60 ? -2.30546 1.23409 71.03244 1.000 49.67122 219 SER G O 1
ATOM 11795 N N . PHE G 1 61 ? -2.54253 0.21065 69.04168 1.000 40.49127 220 PHE G N 1
ATOM 11796 C CA . PHE G 1 61 ? -3.25186 -0.95928 69.55028 1.000 43.13204 220 PHE G CA 1
ATOM 11797 C C . PHE G 1 61 ? -2.25504 -2.11776 69.57350 1.000 44.10527 220 PHE G C 1
ATOM 11798 O O . PHE G 1 61 ? -1.78706 -2.56846 68.52347 1.000 46.74368 220 PHE G O 1
ATOM 11815 N N . ILE G 1 62 ? -1.94040 -2.60275 70.76888 1.000 43.93426 221 ILE G N 1
ATOM 11816 C CA . ILE G 1 62 ? -0.98746 -3.69326 70.95903 1.000 50.02954 221 ILE G CA 1
ATOM 11817 C C . ILE G 1 62 ? -1.78305 -4.96327 71.21839 1.000 54.16183 221 ILE G C 1
ATOM 11818 O O . ILE G 1 62 ? -2.56200 -5.03673 72.17073 1.000 56.13883 221 ILE G O 1
ATOM 11834 N N . SER G 1 63 ? -1.56956 -5.97096 70.39347 1.000 66.88035 222 SER G N 1
ATOM 11835 C CA . SER G 1 63 ? -2.43262 -7.13422 70.37109 1.000 69.14270 222 SER G CA 1
ATOM 11836 C C . SER G 1 63 ? -1.96235 -8.22360 71.33367 1.000 77.36935 222 SER G C 1
ATOM 11837 O O . SER G 1 63 ? -0.91544 -8.12683 71.97933 1.000 71.02978 222 SER G O 1
ATOM 11845 N N . LYS G 1 64 ? -2.76552 -9.28779 71.41963 1.000 78.60641 223 LYS G N 1
ATOM 11846 C CA . LYS G 1 64 ? -2.40135 -10.43973 72.23702 1.000 87.37712 223 LYS G CA 1
ATOM 11847 C C . LYS G 1 64 ? -1.06355 -11.02116 71.80178 1.000 89.52735 223 LYS G C 1
ATOM 11848 O O . LYS G 1 64 ? -0.27695 -11.48603 72.63746 1.000 84.42918 223 LYS G O 1
ATOM 11867 N N . ASN G 1 65 ? -0.78691 -11.00241 70.49737 1.000 89.71173 224 ASN G N 1
ATOM 11868 C CA . ASN G 1 65 ? 0.47020 -11.50949 69.96225 1.000 89.48809 224 ASN G CA 1
ATOM 11869 C C . ASN G 1 65 ? 1.60363 -10.49377 70.04680 1.000 85.19069 224 ASN G C 1
ATOM 11870 O O . ASN G 1 65 ? 2.64147 -10.69134 69.40474 1.000 82.93469 224 ASN G O 1
ATOM 11881 N N . LYS G 1 66 ? 1.42788 -9.41602 70.80945 1.000 78.62244 225 LYS G N 1
ATOM 11882 C CA . LYS G 1 66 ? 2.42188 -8.35252 70.93433 1.000 78.08709 225 LYS G CA 1
ATOM 11883 C C . LYS G 1 66 ? 2.69187 -7.65662 69.60064 1.000 80.44809 225 LYS G C 1
ATOM 11884 O O . LYS G 1 66 ? 3.72656 -6.99826 69.43995 1.000 71.15800 225 LYS G O 1
ATOM 11903 N N . LYS G 1 67 ? 1.77592 -7.79331 68.63982 1.000 82.29943 226 LYS G N 1
ATOM 11904 C CA . LYS G 1 67 ? 1.82288 -7.01678 67.41481 1.000 76.11421 226 LYS G CA 1
ATOM 11905 C C . LYS G 1 67 ? 1.28113 -5.61457 67.68367 1.000 71.13059 226 LYS G C 1
ATOM 11906 O O . LYS G 1 67 ? 0.79233 -5.30916 68.77632 1.000 71.20733 226 LYS G O 1
ATOM 11925 N N . SER G 1 68 ? 1.36310 -4.75077 66.67363 1.000 56.23445 227 SER G N 1
ATOM 11926 C CA . SER G 1 68 ? 1.00596 -3.35025 66.85880 1.000 48.48850 227 SER G CA 1
ATOM 11927 C C . SER G 1 68 ? 0.27708 -2.81392 65.63906 1.000 44.52322 227 SER G C 1
ATOM 11928 O O . SER G 1 68 ? 0.64758 -3.12496 64.50907 1.000 44.09544 227 SER G O 1
ATOM 11936 N N . LYS G 1 69 ? -0.74656 -1.99865 65.88402 1.000 44.72842 228 LYS G N 1
ATOM 11937 C CA . LYS G 1 69 ? -1.45728 -1.23634 64.85945 1.000 47.26736 228 LYS G CA 1
ATOM 11938 C C . LYS G 1 69 ? -1.44110 0.23971 65.25207 1.000 44.46662 228 LYS G C 1
ATOM 11939 O O . LYS G 1 69 ? -1.98210 0.61710 66.29941 1.000 45.24542 228 LYS G O 1
ATOM 11958 N N . ASN G 1 70 ? -0.79438 1.06599 64.43485 1.000 43.97751 229 ASN G N 1
ATOM 11959 C CA . ASN G 1 70 ? -0.56502 2.46674 64.75856 1.000 44.28404 229 ASN G CA 1
ATOM 11960 C C . ASN G 1 70 ? -1.22038 3.33298 63.69852 1.000 44.67956 229 ASN G C 1
ATOM 11961 O O . ASN G 1 70 ? -1.04805 3.08624 62.50438 1.000 47.48400 229 ASN G O 1
ATOM 11972 N N . ARG G 1 71 ? -1.99244 4.32590 64.13928 1.000 45.61430 230 ARG G N 1
ATOM 11973 C CA . ARG G 1 71 ? -2.77650 5.15962 63.24114 1.000 48.94795 230 ARG G CA 1
ATOM 11974 C C . ARG G 1 71 ? -2.68203 6.60998 63.68789 1.000 50.45219 230 ARG G C 1
ATOM 11975 O O . ARG G 1 71 ? -2.44860 6.90529 64.86371 1.000 47.84924 230 ARG G O 1
ATOM 11996 N N . VAL G 1 72 ? -2.86257 7.51020 62.72892 1.000 48.17941 231 VAL G N 1
ATOM 11997 C CA . VAL G 1 72 ? -2.96229 8.93735 62.99144 1.000 49.80408 231 VAL G CA 1
ATOM 11998 C C . VAL G 1 72 ? -4.08036 9.48901 62.11567 1.000 50.78764 231 VAL G C 1
ATOM 11999 O O . VAL G 1 72 ? -4.25996 9.05873 60.97164 1.000 50.54728 231 VAL G O 1
ATOM 12012 N N . LEU G 1 73 ? -4.83517 10.43528 62.65704 1.000 52.25854 232 LEU G N 1
ATOM 12013 C CA . LEU G 1 73 ? -5.95368 11.04842 61.95227 1.000 53.52003 232 LEU G CA 1
ATOM 12014 C C . LEU G 1 73 ? -5.90666 12.53893 62.24123 1.000 57.08170 232 LEU G C 1
ATOM 12015 O O . LEU G 1 73 ? -6.11142 12.95305 63.38849 1.000 61.47912 232 LEU G O 1
ATOM 12031 N N . SER G 1 74 ? -5.62761 13.33748 61.21325 1.000 57.11375 233 SER G N 1
ATOM 12032 C CA . SER G 1 74 ? -5.68239 14.78277 61.35395 1.000 62.76759 233 SER G CA 1
ATOM 12033 C C . SER G 1 74 ? -7.11980 15.26192 61.18774 1.000 67.27431 233 SER G C 1
ATOM 12034 O O . SER G 1 74 ? -7.96367 14.56346 60.62177 1.000 63.22172 233 SER G O 1
ATOM 12042 N N . THR G 1 75 ? -7.39251 16.46933 61.69058 1.000 89.27039 234 THR G N 1
ATOM 12043 C CA . THR G 1 75 ? -8.74165 17.02518 61.67388 1.000 94.12688 234 THR G CA 1
ATOM 12044 C C . THR G 1 75 ? -8.68149 18.50682 62.01545 1.000 93.99982 234 THR G C 1
ATOM 12045 O O . THR G 1 75 ? -7.88425 18.92020 62.85931 1.000 97.45422 234 THR G O 1
ATOM 12056 N N . GLU G 1 76 ? -9.52906 19.29518 61.35813 1.000 96.57348 235 GLU G N 1
ATOM 12057 C CA . GLU G 1 76 ? -9.59879 20.72229 61.63586 1.000 97.92351 235 GLU G CA 1
ATOM 12058 C C . GLU G 1 76 ? -10.58096 21.06628 62.73911 1.000 91.40930 235 GLU G C 1
ATOM 12059 O O . GLU G 1 76 ? -10.34557 22.02834 63.47768 1.000 97.43529 235 GLU G O 1
ATOM 12071 N N . LYS G 1 77 ? -11.67553 20.31811 62.86250 1.000 89.40744 236 LYS G N 1
ATOM 12072 C CA . LYS G 1 77 ? -12.67004 20.53939 63.90251 1.000 85.98282 236 LYS G CA 1
ATOM 12073 C C . LYS G 1 77 ? -12.73438 19.31025 64.79788 1.000 89.08770 236 LYS G C 1
ATOM 12074 O O . LYS G 1 77 ? -12.64837 18.17431 64.31455 1.000 84.22025 236 LYS G O 1
ATOM 12093 N N . LYS G 1 78 ? -12.86792 19.54527 66.10401 1.000 89.54102 237 LYS G N 1
ATOM 12094 C CA . LYS G 1 78 ? -12.82126 18.45497 67.06572 1.000 86.64891 237 LYS G CA 1
ATOM 12095 C C . LYS G 1 78 ? -13.90390 17.42966 66.76467 1.000 86.62638 237 LYS G C 1
ATOM 12096 O O . LYS G 1 78 ? -15.05531 17.77756 66.49220 1.000 85.53085 237 LYS G O 1
ATOM 12115 N N . LEU G 1 79 ? -13.52321 16.15613 66.81673 1.000 79.69229 238 LEU G N 1
ATOM 12116 C CA . LEU G 1 79 ? -14.46468 15.05381 66.67302 1.000 79.72014 238 LEU G CA 1
ATOM 12117 C C . LEU G 1 79 ? -15.06623 14.68693 68.02703 1.000 76.08255 238 LEU G C 1
ATOM 12118 O O . LEU G 1 79 ? -14.37844 14.70175 69.05012 1.000 73.68747 238 LEU G O 1
ATOM 12134 N N . ASN G 1 80 ? -16.35392 14.35558 68.02971 1.000 74.45853 239 ASN G N 1
ATOM 12135 C CA . ASN G 1 80 ? -16.99656 13.92633 69.26384 1.000 70.75132 239 ASN G CA 1
ATOM 12136 C C . ASN G 1 80 ? -16.58440 12.49147 69.59584 1.000 70.09015 239 ASN G C 1
ATOM 12137 O O . ASN G 1 80 ? -16.18714 11.71292 68.72952 1.000 70.34700 239 ASN G O 1
ATOM 12148 N N . TYR G 1 81 ? -16.69491 12.14877 70.87788 1.000 60.90860 240 TYR G N 1
ATOM 12149 C CA . TYR G 1 81 ? -16.10664 10.91360 71.38193 1.000 59.07304 240 TYR G CA 1
ATOM 12150 C C . TYR G 1 81 ? -16.66482 9.67428 70.68936 1.000 63.42837 240 TYR G C 1
ATOM 12151 O O . TYR G 1 81 ? -15.94905 8.67088 70.55268 1.000 55.06215 240 TYR G O 1
ATOM 12169 N N . LYS G 1 82 ? -17.92481 9.71427 70.24385 1.000 56.03890 241 LYS G N 1
ATOM 12170 C CA . LYS G 1 82 ? -18.47833 8.56542 69.53154 1.000 59.66422 241 LYS G CA 1
ATOM 12171 C C . LYS G 1 82 ? -17.81686 8.38768 68.16259 1.000 62.48992 241 LYS G C 1
ATOM 12172 O O . LYS G 1 82 ? -17.64078 7.25211 67.69482 1.000 56.65248 241 LYS G O 1
ATOM 12191 N N . HIS G 1 83 ? -17.42714 9.48985 67.51441 1.000 58.56434 242 HIS G N 1
ATOM 12192 C CA . HIS G 1 83 ? -16.74836 9.38606 66.22593 1.000 58.29063 242 HIS G CA 1
ATOM 12193 C C . HIS G 1 83 ? -15.34619 8.81107 66.39779 1.000 60.85896 242 HIS G C 1
ATOM 12194 O O . HIS G 1 83 ? -14.94934 7.89600 65.66744 1.000 52.81348 242 HIS G O 1
ATOM 12208 N N . ILE G 1 84 ? -14.57643 9.35289 67.35122 1.000 56.84532 243 ILE G N 1
ATOM 12209 C CA . ILE G 1 84 ? -13.22492 8.85362 67.60024 1.000 57.12023 243 ILE G CA 1
ATOM 12210 C C . ILE G 1 84 ? -13.27726 7.37398 67.94609 1.000 54.17220 243 ILE G C 1
ATOM 12211 O O . ILE G 1 84 ? -12.52245 6.56205 67.39868 1.000 52.51173 243 ILE G O 1
ATOM 12227 N N . SER G 1 85 ? -14.17793 7.00260 68.85985 1.000 53.92976 244 SER G N 1
ATOM 12228 C CA . SER G 1 85 ? -14.36303 5.59632 69.19241 1.000 53.98066 244 SER G CA 1
ATOM 12229 C C . SER G 1 85 ? -14.73278 4.78854 67.95836 1.000 55.64402 244 SER G C 1
ATOM 12230 O O . SER G 1 85 ? -14.18990 3.69687 67.73623 1.000 56.60176 244 SER G O 1
ATOM 12238 N N . GLU G 1 86 ? -15.64489 5.31482 67.13371 1.000 53.79378 245 GLU G N 1
ATOM 12239 C CA . GLU G 1 86 ? -15.95662 4.65564 65.87081 1.000 53.62503 245 GLU G CA 1
ATOM 12240 C C . GLU G 1 86 ? -14.71085 4.53116 64.99755 1.000 53.38475 245 GLU G C 1
ATOM 12241 O O . GLU G 1 86 ? -14.47572 3.49005 64.37441 1.000 53.03198 245 GLU G O 1
ATOM 12253 N N . TYR G 1 87 ? -13.88834 5.57503 64.96134 1.000 52.32334 246 TYR G N 1
ATOM 12254 C CA . TYR G 1 87 ? -12.69702 5.54302 64.13018 1.000 53.23883 246 TYR G CA 1
ATOM 12255 C C . TYR G 1 87 ? -11.72095 4.49660 64.63150 1.000 55.30553 246 TYR G C 1
ATOM 12256 O O . TYR G 1 87 ? -11.24429 3.65750 63.85592 1.000 51.56788 246 TYR G O 1
ATOM 12274 N N . ILE G 1 88 ? -11.41699 4.53277 65.93565 1.000 51.99033 247 ILE G N 1
ATOM 12275 C CA . ILE G 1 88 ? -10.44575 3.60514 66.50474 1.000 52.12833 247 ILE G CA 1
ATOM 12276 C C . ILE G 1 88 ? -10.91212 2.16925 66.30587 1.000 55.83784 247 ILE G C 1
ATOM 12277 O O . ILE G 1 88 ? -10.13353 1.28777 65.90888 1.000 53.11877 247 ILE G O 1
ATOM 12293 N N . VAL G 1 89 ? -12.18970 1.90942 66.59184 1.000 53.23972 248 VAL G N 1
ATOM 12294 C CA . VAL G 1 89 ? -12.70509 0.54871 66.47763 1.000 56.63811 248 VAL G CA 1
ATOM 12295 C C . VAL G 1 89 ? -12.71086 0.09516 65.01899 1.000 53.43180 248 VAL G C 1
ATOM 12296 O O . VAL G 1 89 ? -12.444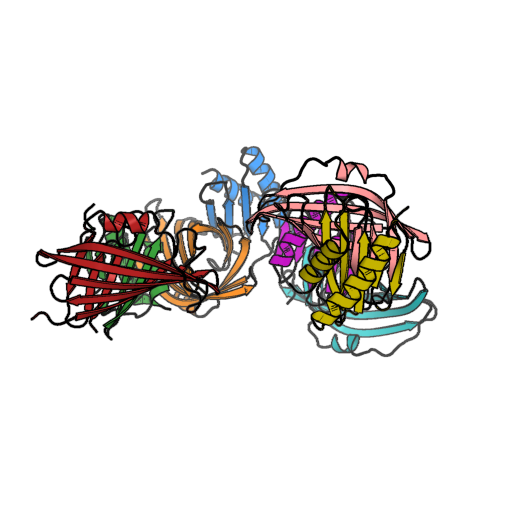79 -1.07248 64.70868 1.000 53.79168 248 VAL G O 1
ATOM 12309 N N . ASN G 1 90 ? -13.02097 1.00143 64.09953 1.000 52.89064 249 ASN G N 1
ATOM 12310 C CA . ASN G 1 90 ? -12.97944 0.63279 62.68529 1.000 58.90925 249 ASN G CA 1
ATOM 12311 C C . ASN G 1 90 ? -11.55437 0.31459 62.23622 1.000 55.13461 249 ASN G C 1
ATOM 12312 O O . ASN G 1 90 ? -11.32251 -0.66487 61.51303 1.000 54.12568 249 ASN G O 1
ATOM 12323 N N . GLU G 1 91 ? -10.58515 1.13014 62.65343 1.000 51.83408 250 GLU G N 1
ATOM 12324 C CA . GLU G 1 91 ? -9.20746 0.89311 62.24647 1.000 51.61809 250 GLU G CA 1
ATOM 12325 C C . GLU G 1 91 ? -8.64890 -0.37668 62.86675 1.000 55.41103 250 GLU G C 1
ATOM 12326 O O . GLU G 1 91 ? -7.83699 -1.05785 62.23530 1.000 52.24483 250 GLU G O 1
ATOM 12338 N N . ILE G 1 92 ? -9.09419 -0.72584 64.07279 1.000 52.64249 251 ILE G N 1
ATOM 12339 C CA . ILE G 1 92 ? -8.53041 -1.87336 64.76583 1.000 53.32256 251 ILE G CA 1
ATOM 12340 C C . ILE G 1 92 ? -8.91454 -3.15712 64.05786 1.000 56.28124 251 ILE G C 1
ATOM 12341 O O . ILE G 1 92 ? -8.08412 -4.05153 63.87275 1.000 54.94065 251 ILE G O 1
ATOM 12357 N N . GLU G 1 93 ? -10.16964 -3.27342 63.64585 1.000 57.08424 252 GLU G N 1
ATOM 12358 C CA . GLU G 1 93 ? -10.63443 -4.53359 63.07918 1.000 63.64884 252 GLU G CA 1
ATOM 12359 C C . GLU G 1 93 ? -10.29955 -4.70543 61.60278 1.000 70.75470 252 GLU G C 1
ATOM 12360 O O . GLU G 1 93 ? -10.00440 -5.82482 61.16845 1.000 73.46756 252 GLU G O 1
ATOM 12372 N N . TYR G 1 94 ? -10.30986 -3.62508 60.83349 1.000 65.20948 253 TYR G N 1
ATOM 12373 C CA . TYR G 1 94 ? -10.08421 -3.70707 59.40800 1.000 69.89095 253 TYR G CA 1
ATOM 12374 C C . TYR G 1 94 ? -8.85742 -2.89681 58.99336 1.000 70.67766 253 TYR G C 1
ATOM 12375 O O . TYR G 1 94 ? -8.92095 -2.03236 58.09955 1.000 77.14036 253 TYR G O 1
ATOM 12394 N N . ASP H 2 13 ? 29.16847 -0.26967 73.99267 1.000 57.73789 30 ASP H N 1
ATOM 12395 C CA . ASP H 2 13 ? 27.78222 0.11471 73.69201 1.000 56.48460 30 ASP H CA 1
ATOM 12396 C C . ASP H 2 13 ? 27.21979 -0.74856 72.56369 1.000 51.19983 30 ASP H C 1
ATOM 12397 O O . ASP H 2 13 ? 27.65742 -0.63539 71.41698 1.000 50.00602 30 ASP H O 1
ATOM 12405 N N . PRO H 2 14 ? 26.25568 -1.60893 72.87176 1.000 48.37158 31 PRO H N 1
ATOM 12406 C CA . PRO H 2 14 ? 25.64998 -2.43320 71.82004 1.000 47.57200 31 PRO H CA 1
ATOM 12407 C C . PRO H 2 14 ? 24.60440 -1.65649 71.02832 1.000 45.95063 31 PRO H C 1
ATOM 12408 O O . PRO H 2 14 ? 24.02715 -0.67495 71.49762 1.000 47.06691 31 PRO H O 1
ATOM 12419 N N . VAL H 2 15 ? 24.37748 -2.10804 69.79773 1.000 41.04776 32 VAL H N 1
ATOM 12420 C CA . VAL H 2 15 ? 23.41784 -1.46514 68.90781 1.000 39.90178 32 VAL H CA 1
ATOM 12421 C C . VAL H 2 15 ? 22.03006 -2.03831 69.17065 1.000 42.23842 32 VAL H C 1
ATOM 12422 O O . VAL H 2 15 ? 21.84159 -3.26371 69.17105 1.000 40.57650 32 VAL H O 1
ATOM 12435 N N . HIS H 2 16 ? 21.06411 -1.15443 69.41634 1.000 38.45874 33 HIS H N 1
ATOM 12436 C CA . HIS H 2 16 ? 19.67377 -1.53564 69.60781 1.000 40.30111 33 HIS H CA 1
ATOM 12437 C C . HIS H 2 16 ? 18.88862 -1.11918 68.37292 1.000 38.67462 33 HIS H C 1
ATOM 12438 O O . HIS H 2 16 ? 19.08200 -0.01660 67.85989 1.000 38.47561 33 HIS H O 1
ATOM 12452 N N . PHE H 2 17 ? 18.00372 -1.99223 67.90015 1.000 36.51909 34 PHE H N 1
ATOM 12453 C CA . PHE H 2 17 ? 17.19122 -1.73412 66.72135 1.000 35.91842 34 PHE H CA 1
ATOM 12454 C C . PHE H 2 17 ? 15.72127 -1.59050 67.11576 1.000 38.76534 34 PHE H C 1
ATOM 12455 O O . PHE H 2 17 ? 15.20225 -2.40149 67.87839 1.000 36.51540 34 PHE H O 1
ATOM 12472 N N . TYR H 2 18 ? 15.04518 -0.58823 66.56017 1.000 37.00268 35 TYR H N 1
ATOM 12473 C CA . TYR H 2 18 ? 13.62620 -0.35792 66.78419 1.000 35.24423 35 TYR H CA 1
ATOM 12474 C C . TYR H 2 18 ? 12.94328 -0.14908 65.43904 1.000 36.59144 35 TYR H C 1
ATOM 12475 O O . TYR H 2 18 ? 13.53053 0.41497 64.50833 1.000 34.60708 35 TYR H O 1
ATOM 12493 N N . GLU H 2 19 ? 11.71031 -0.63075 65.33621 1.000 35.24916 36 GLU H N 1
ATOM 12494 C CA . GLU H 2 19 ? 10.98302 -0.58982 64.07702 1.000 41.16371 36 GLU H CA 1
ATOM 12495 C C . GLU H 2 19 ? 9.49632 -0.48963 64.36541 1.000 36.67423 36 GLU H C 1
ATOM 12496 O O . GLU H 2 19 ? 9.00840 -1.05215 65.34919 1.000 41.42413 36 GLU H O 1
ATOM 12508 N N . THR H 2 20 ? 8.78639 0.22045 63.49386 1.000 35.46352 37 THR H N 1
ATOM 12509 C CA . THR H 2 20 ? 7.33735 0.27397 63.54857 1.000 35.96047 37 THR H CA 1
ATOM 12510 C C . THR H 2 20 ? 6.82150 0.85040 62.23978 1.000 36.89296 37 THR H C 1
ATOM 12511 O O . THR H 2 20 ? 7.59576 1.28806 61.38895 1.000 36.64502 37 THR H O 1
ATOM 12522 N N . SER H 2 21 ? 5.49717 0.87883 62.11172 1.000 37.85214 38 SER H N 1
ATOM 12523 C CA . SER H 2 21 ? 4.82601 1.50665 60.97816 1.000 37.15519 38 SER H CA 1
ATOM 12524 C C . SER H 2 21 ? 3.50275 2.08555 61.45846 1.000 42.70519 38 SER H C 1
ATOM 12525 O O . SER H 2 21 ? 2.92866 1.61461 62.45344 1.000 39.20888 38 SER H O 1
ATOM 12533 N N . TYR H 2 22 ? 3.02970 3.11825 60.75463 1.000 37.49217 39 TYR H N 1
ATOM 12534 C CA . TYR H 2 22 ? 1.72073 3.68790 61.06116 1.000 43.72041 39 TYR H CA 1
ATOM 12535 C C . TYR H 2 22 ? 1.09023 4.20130 59.77029 1.000 42.86716 39 TYR H C 1
ATOM 12536 O O . TYR H 2 22 ? 1.76761 4.44163 58.76350 1.000 38.74478 39 TYR H O 1
ATOM 12554 N N . LYS H 2 23 ? -0.22583 4.33886 59.80453 1.000 39.70092 40 LYS H N 1
ATOM 12555 C CA . LYS H 2 23 ? -0.97971 4.90410 58.70389 1.000 42.94530 40 LYS H CA 1
ATOM 12556 C C . LYS H 2 23 ? -1.58973 6.22316 59.14915 1.000 47.62504 40 LYS H C 1
ATOM 12557 O O . LYS H 2 23 ? -2.10289 6.32881 60.26723 1.000 41.43249 40 LYS H O 1
ATOM 12576 N N . TYR H 2 24 ? -1.51262 7.22496 58.27724 1.000 41.25933 41 TYR H N 1
ATOM 12577 C CA . TYR H 2 24 ? -2.01468 8.56789 58.54615 1.000 44.45796 41 TYR H CA 1
ATOM 12578 C C . TYR H 2 24 ? -3.09970 8.91322 57.53234 1.000 48.96099 41 TYR H C 1
ATOM 12579 O O . TYR H 2 24 ? -2.89869 8.74728 56.32541 1.000 53.81356 41 TYR H O 1
ATOM 12597 N N . GLN H 2 25 ? -4.24480 9.38929 58.01831 1.000 46.89107 42 GLN H N 1
ATOM 12598 C CA . GLN H 2 25 ? -5.35917 9.82682 57.17693 1.000 47.05650 42 GLN H CA 1
ATOM 12599 C C . GLN H 2 25 ? -5.45430 11.34295 57.25749 1.000 46.38330 42 GLN H C 1
ATOM 12600 O O . GLN H 2 25 ? -5.56000 11.90099 58.35175 1.000 52.20649 42 GLN H O 1
ATOM 12614 N N . ALA H 2 26 ? -5.35782 12.00239 56.11235 1.000 47.35342 43 ALA H N 1
ATOM 12615 C CA . ALA H 2 26 ? -5.34814 13.45391 56.07484 1.000 58.30299 43 ALA H CA 1
ATOM 12616 C C . ALA H 2 26 ? -6.73480 14.01251 56.35740 1.000 52.90138 43 ALA H C 1
ATOM 12617 O O . ALA H 2 26 ? -7.75619 13.34046 56.18760 1.000 57.47451 43 ALA H O 1
ATOM 12624 N N . ALA H 2 27 ? -6.75603 15.27402 56.78352 1.000 51.70882 44 ALA H N 1
ATOM 12625 C CA . ALA H 2 27 ? -8.01106 15.88319 57.22311 1.000 66.88834 44 ALA H CA 1
ATOM 12626 C C . ALA H 2 27 ? -9.07921 15.87651 56.12938 1.000 69.68768 44 ALA H C 1
ATOM 12627 O O . ALA H 2 27 ? -10.28190 15.78779 56.43181 1.000 65.10528 44 ALA H O 1
ATOM 12634 N N . ASP H 2 28 ? -8.67040 15.98501 54.86408 1.000 64.69768 45 ASP H N 1
ATOM 12635 C CA . ASP H 2 28 ? -9.60801 15.97178 53.75160 1.000 64.96417 45 ASP H CA 1
ATOM 12636 C C . ASP H 2 28 ? -9.91541 14.56366 53.25882 1.000 73.87142 45 ASP H C 1
ATOM 12637 O O . ASP H 2 28 ? -10.71954 14.41228 52.32910 1.000 69.69539 45 ASP H O 1
ATOM 12646 N N . SER H 2 29 ? -9.28823 13.54182 53.84493 1.000 61.17074 46 SER H N 1
ATOM 12647 C CA . SER H 2 29 ? -9.51947 12.13390 53.52964 1.000 69.40498 46 SER H CA 1
ATOM 12648 C C . SER H 2 29 ? -9.10025 11.77220 52.11300 1.000 70.47592 46 SER H C 1
ATOM 12649 O O . SER H 2 29 ? -9.41886 10.67676 51.63144 1.000 74.59117 46 SER H O 1
ATOM 12657 N N . THR H 2 30 ? -8.38134 12.65583 51.43354 1.000 62.72448 47 THR H N 1
ATOM 12658 C CA . THR H 2 30 ? -7.97395 12.36891 50.06529 1.000 69.85624 47 THR H CA 1
ATOM 12659 C C . THR H 2 30 ? -6.72159 11.50016 50.03378 1.000 72.52138 47 THR H C 1
ATOM 12660 O O . THR H 2 30 ? -6.70301 10.45201 49.37905 1.000 79.03967 47 THR H O 1
ATOM 12671 N N . TYR H 2 31 ? -5.67144 11.90626 50.74378 1.000 66.84339 48 TYR H N 1
ATOM 12672 C CA . TYR H 2 31 ? -4.39396 11.21102 50.69558 1.000 62.21137 48 TYR H CA 1
ATOM 12673 C C . TYR H 2 31 ? -4.10546 10.57210 52.04365 1.000 70.05929 48 TYR H C 1
ATOM 12674 O O . TYR H 2 31 ? -4.34469 11.17768 53.09212 1.000 62.73443 48 TYR H O 1
ATOM 12692 N N . MET H 2 32 ? -3.61674 9.33453 52.00268 1.000 63.94754 49 MET H N 1
ATOM 12693 C CA . MET H 2 32 ? -3.19456 8.59804 53.18378 1.000 63.14025 49 MET H CA 1
ATOM 12694 C C . MET H 2 32 ? -1.70567 8.29480 53.07540 1.000 61.28818 49 MET H C 1
ATOM 12695 O O . MET H 2 32 ? -1.17487 8.10355 51.97111 1.000 59.86803 49 MET H O 1
ATOM 12709 N N . HIS H 2 33 ? -1.03402 8.26018 54.22768 1.000 50.62314 50 HIS H N 1
ATOM 12710 C CA . HIS H 2 33 ? 0.39579 7.99542 54.29507 1.000 42.98147 50 HIS H CA 1
ATOM 12711 C C . HIS H 2 33 ? 0.64277 6.67766 55.01363 1.000 47.13645 50 HIS H C 1
ATOM 12712 O O . HIS H 2 33 ? 0.17029 6.47631 56.13640 1.000 47.66794 50 HIS H O 1
ATOM 12726 N N . ASP H 2 34 ? 1.39005 5.79021 54.37290 1.000 45.50637 51 ASP H N 1
ATOM 12727 C CA . ASP H 2 34 ? 1.91451 4.58664 55.00622 1.000 44.86827 51 ASP H CA 1
ATOM 12728 C C . ASP H 2 34 ? 3.37205 4.86889 55.34570 1.000 43.75134 51 ASP H C 1
ATOM 12729 O O . ASP H 2 34 ? 4.19294 5.05016 54.43666 1.000 43.25149 51 ASP H O 1
ATOM 12738 N N . VAL H 2 35 ? 3.67883 4.94752 56.64573 1.000 38.95757 52 VAL H N 1
ATOM 12739 C CA . VAL H 2 35 ? 4.97271 5.40366 57.13195 1.000 38.80966 52 VAL H CA 1
ATOM 12740 C C . VAL H 2 35 ? 5.66793 4.25218 57.85121 1.000 42.07483 52 VAL H C 1
ATOM 12741 O O . VAL H 2 35 ? 5.15878 3.71104 58.84552 1.000 37.05201 52 VAL H O 1
ATOM 12754 N N . ALA H 2 36 ? 6.84689 3.89233 57.36029 1.000 39.77222 53 ALA 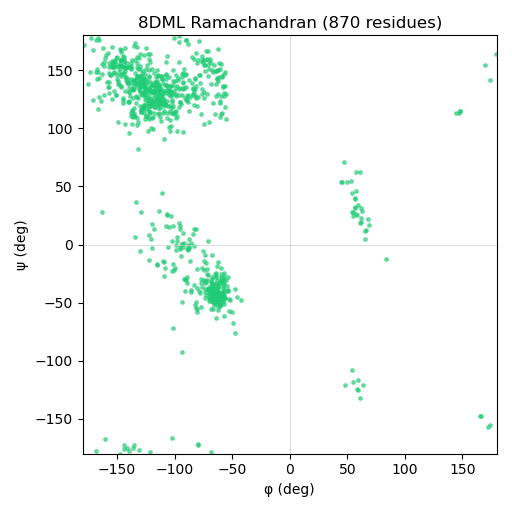H N 1
ATOM 12755 C CA . ALA H 2 36 ? 7.69836 2.91231 58.01865 1.000 42.56365 53 ALA H CA 1
ATOM 12756 C C . ALA H 2 36 ? 8.82174 3.64782 58.73564 1.000 36.32419 53 ALA H C 1
ATOM 12757 O O . ALA H 2 36 ? 9.46178 4.53108 58.15479 1.000 40.47998 53 ALA H O 1
ATOM 12764 N N . ILE H 2 37 ? 9.05472 3.28883 59.99611 1.000 38.10558 54 ILE H N 1
ATOM 12765 C CA . ILE H 2 37 ? 10.10012 3.89570 60.80601 1.000 38.66652 54 ILE H CA 1
ATOM 12766 C C . ILE H 2 37 ? 11.12653 2.83005 61.19735 1.000 43.44155 54 ILE H C 1
ATOM 12767 O O . ILE H 2 37 ? 10.76564 1.74561 61.67245 1.000 40.79402 54 ILE H O 1
ATOM 12783 N N . ASN H 2 38 ? 12.40537 3.14491 60.99672 1.000 42.13073 55 ASN H N 1
ATOM 12784 C CA . ASN H 2 38 ? 13.51221 2.31069 61.45179 1.000 40.98496 55 ASN H CA 1
ATOM 12785 C C . ASN H 2 38 ? 14.52957 3.18434 62.16017 1.000 36.72424 55 ASN H C 1
ATOM 12786 O O . ASN H 2 38 ? 15.01931 4.15918 61.59197 1.000 44.94401 55 ASN H O 1
ATOM 12797 N N . VAL H 2 39 ? 14.87045 2.81750 63.37955 1.000 34.36979 56 VAL H N 1
ATOM 12798 C CA . VAL H 2 39 ? 15.80387 3.57207 64.20509 1.000 37.15957 56 VAL H CA 1
ATOM 12799 C C . VAL H 2 39 ? 16.74788 2.57793 64.88353 1.000 39.38768 56 VAL H C 1
ATOM 12800 O O . VAL H 2 39 ? 16.30689 1.57050 65.45053 1.000 39.16763 56 VAL H O 1
ATOM 12813 N N . SER H 2 40 ? 18.04229 2.86867 64.84914 1.000 36.73017 57 SER H N 1
ATOM 12814 C CA . SER H 2 40 ? 19.02516 2.09969 65.60094 1.000 37.48837 57 SER H CA 1
ATOM 12815 C C . SER H 2 40 ? 19.77875 3.02207 66.54294 1.000 39.29122 57 SER H C 1
ATOM 12816 O O . SER H 2 40 ? 20.10930 4.15101 66.17592 1.000 42.43489 57 SER H O 1
ATOM 12824 N N . ILE H 2 41 ? 20.05565 2.53723 67.75400 1.000 39.88535 58 ILE H N 1
ATOM 12825 C CA . ILE H 2 41 ? 20.73627 3.31477 68.77632 1.000 37.03071 58 ILE H CA 1
ATOM 12826 C C . ILE H 2 41 ? 21.99916 2.57328 69.19871 1.000 41.27578 58 ILE H C 1
ATOM 12827 O O . ILE H 2 41 ? 21.97094 1.35424 69.42243 1.000 37.68906 58 ILE H O 1
ATOM 12843 N N . LYS H 2 42 ? 23.10365 3.31286 69.30255 1.000 46.30376 59 LYS H N 1
ATOM 12844 C CA . LYS H 2 42 ? 24.34542 2.81036 69.88583 1.000 44.96191 59 LYS H CA 1
ATOM 12845 C C . LYS H 2 42 ? 24.79867 3.82718 70.92591 1.000 46.30435 59 LYS H C 1
ATOM 12846 O O . LYS H 2 42 ? 25.14966 4.96063 70.57851 1.000 44.87213 59 LYS H O 1
ATOM 12865 N N . GLY H 2 43 ? 24.80111 3.42939 72.19011 1.000 51.91263 60 GLY H N 1
ATOM 12866 C CA . GLY H 2 43 ? 25.12887 4.37868 73.24238 1.000 54.50481 60 GLY H CA 1
ATOM 12867 C C . GLY H 2 43 ? 24.08128 5.47544 73.28321 1.000 54.50040 60 GLY H C 1
ATOM 12868 O O . GLY H 2 43 ? 22.88298 5.21413 73.47620 1.000 59.46948 60 GLY H O 1
ATOM 12872 N N . ASN H 2 44 ? 24.52303 6.72088 73.09283 1.000 55.05975 61 ASN H N 1
ATOM 12873 C CA . ASN H 2 44 ? 23.62556 7.86515 73.01226 1.000 55.24151 61 ASN H CA 1
ATOM 12874 C C . ASN H 2 44 ? 23.63179 8.49208 71.62192 1.000 58.74399 61 ASN H C 1
ATOM 12875 O O . ASN H 2 44 ? 23.42632 9.69751 71.48057 1.000 62.54589 61 ASN H O 1
ATOM 12886 N N . HIS H 2 45 ? 23.89069 7.68320 70.59414 1.000 60.43867 62 HIS H N 1
ATOM 12887 C CA . HIS H 2 45 ? 23.81248 8.09159 69.19970 1.000 61.12297 62 HIS H CA 1
ATOM 12888 C C . HIS H 2 45 ? 22.78159 7.22703 68.47811 1.000 52.81297 62 HIS H C 1
ATOM 12889 O O . HIS H 2 45 ? 22.53537 6.07271 68.84825 1.000 48.06222 62 HIS H O 1
ATOM 12903 N N . PHE H 2 46 ? 22.16025 7.80074 67.45324 1.000 47.64340 63 PHE H N 1
ATOM 12904 C CA . PHE H 2 46 ? 21.14180 7.08026 66.70412 1.000 53.02669 63 PHE H CA 1
ATOM 12905 C C . PHE H 2 46 ? 21.21537 7.44690 65.22684 1.000 58.14362 63 PHE H C 1
ATOM 12906 O O . PHE H 2 46 ? 21.68883 8.52622 64.86217 1.000 59.82089 63 PHE H O 1
ATOM 12923 N N . THR H 2 47 ? 20.72587 6.53485 64.38544 1.000 59.30331 64 THR H N 1
ATOM 12924 C CA . THR H 2 47 ? 20.48046 6.78657 62.97364 1.000 58.64476 64 THR H CA 1
ATOM 12925 C C . THR H 2 47 ? 19.06888 6.30671 62.66663 1.000 59.01478 64 THR H C 1
ATOM 12926 O O . THR H 2 47 ? 18.68499 5.20834 63.08393 1.000 54.71192 64 THR H O 1
ATOM 12937 N N . SER H 2 48 ? 18.29828 7.12659 61.95146 1.000 55.07382 65 SER H N 1
ATOM 12938 C CA . SER H 2 48 ? 16.89522 6.84842 61.68048 1.000 57.44766 65 SER H CA 1
ATOM 12939 C C . SER H 2 48 ? 16.63300 6.88546 60.18110 1.000 58.08087 65 SER H C 1
ATOM 12940 O O . SER H 2 48 ? 17.25424 7.64987 59.43655 1.000 56.54133 65 SER H O 1
ATOM 12948 N N . ASP H 2 49 ? 15.70377 6.04291 59.74502 1.000 50.58132 66 ASP H N 1
ATOM 12949 C CA . ASP H 2 49 ? 15.32420 5.94431 58.33722 1.000 57.63789 66 ASP H CA 1
ATOM 12950 C C . ASP H 2 49 ? 13.80301 5.85966 58.26985 1.000 55.39709 66 ASP H C 1
ATOM 12951 O O . ASP H 2 49 ? 13.20727 4.88715 58.74530 1.000 49.95469 66 ASP H O 1
ATOM 12960 N N . ILE H 2 50 ? 13.17446 6.87822 57.69165 1.000 48.88682 67 ILE H N 1
ATOM 12961 C CA . ILE H 2 50 ? 11.72636 6.96180 57.59060 1.000 46.61371 67 ILE H CA 1
ATOM 12962 C C . ILE H 2 50 ? 11.34590 6.84540 56.12094 1.000 50.30722 67 ILE H C 1
ATOM 12963 O O . ILE H 2 50 ? 11.81983 7.62565 55.28423 1.000 54.72811 67 ILE H O 1
ATOM 12979 N N . ILE H 2 51 ? 10.48924 5.87749 55.80957 1.000 43.64687 68 ILE H N 1
ATOM 12980 C CA . ILE H 2 51 ? 9.94796 5.69562 54.47158 1.000 45.10378 68 ILE H CA 1
ATOM 12981 C C . ILE H 2 51 ? 8.47599 6.08959 54.49743 1.000 47.24608 68 ILE H C 1
ATOM 12982 O O . ILE H 2 51 ? 7.67744 5.50053 55.23675 1.000 47.15162 68 ILE H O 1
ATOM 12998 N N . ILE H 2 52 ? 8.10806 7.06913 53.68031 1.000 47.93883 69 ILE H N 1
ATOM 12999 C CA . ILE H 2 52 ? 6.72515 7.53787 53.58875 1.000 53.81353 69 ILE H CA 1
ATOM 13000 C C . ILE H 2 52 ? 6.19170 7.19563 52.20317 1.000 55.77448 69 ILE H C 1
ATOM 13001 O O . ILE H 2 52 ? 6.74934 7.62963 51.18602 1.000 57.94462 69 ILE H O 1
ATOM 13017 N N . ARG H 2 53 ? 5.11009 6.42036 52.17010 1.000 58.47958 70 ARG H N 1
ATOM 13018 C CA . ARG H 2 53 ? 4.44458 5.99610 50.94224 1.000 61.44769 70 ARG H CA 1
ATOM 13019 C C . ARG H 2 53 ? 3.06912 6.65847 50.88183 1.000 68.13107 70 ARG H C 1
ATOM 13020 O O . ARG H 2 53 ? 2.16701 6.30816 51.65257 1.000 63.06927 70 ARG H O 1
ATOM 13041 N N . GLU H 2 54 ? 2.90907 7.60896 49.96154 1.000 65.92107 71 GLU H N 1
ATOM 13042 C CA . GLU H 2 54 ? 1.65507 8.33576 49.82136 1.000 66.09401 71 GLU H CA 1
ATOM 13043 C C . GLU H 2 54 ? 0.68318 7.54789 48.95080 1.000 72.03585 71 GLU H C 1
ATOM 13044 O O . GLU H 2 54 ? 1.05302 7.03994 47.88986 1.000 75.10438 71 GLU H O 1
ATOM 13056 N N . LEU H 2 55 ? -0.56106 7.45279 49.39724 1.000 72.95267 72 LEU H N 1
ATOM 13057 C CA . LEU H 2 55 ? -1.59141 6.69983 48.70005 1.000 76.37392 72 LEU H CA 1
ATOM 13058 C C . LEU H 2 55 ? -2.79592 7.60193 48.48803 1.000 77.72836 72 LEU H C 1
ATOM 13059 O O . LEU H 2 55 ? -3.18900 8.34610 49.38804 1.000 83.47790 72 LEU H O 1
ATOM 13075 N N . VAL H 2 56 ? -3.39462 7.52378 47.30474 1.000 88.73704 73 VAL H N 1
ATOM 13076 C CA . VAL H 2 56 ? -4.54435 8.35323 46.93964 1.000 90.76885 73 VAL H CA 1
ATOM 13077 C C . VAL H 2 56 ? -5.53329 7.44116 46.22162 1.000 93.02550 73 VAL H C 1
ATOM 13078 O O . VAL H 2 56 ? -5.36480 7.14100 45.03372 1.000 98.41534 73 VAL H O 1
ATOM 13091 N N . LYS H 2 57 ? -6.59830 7.04907 46.92412 1.000 101.66124 74 LYS H N 1
ATOM 13092 C CA . LYS H 2 57 ? -7.63947 6.17651 46.37968 1.000 101.09181 74 LYS H CA 1
ATOM 13093 C C . LYS H 2 57 ? -7.02663 5.00228 45.61664 1.000 110.44185 74 LYS H C 1
ATOM 13094 O O . LYS H 2 57 ? -7.32789 4.75952 44.44278 1.000 114.84596 74 LYS H O 1
ATOM 13113 N N . SER H 2 58 ? -6.13904 4.27967 46.30478 1.000 108.48194 75 SER H N 1
ATOM 13114 C CA . SER H 2 58 ? -5.50764 3.02746 45.90705 1.000 115.62794 75 SER H CA 1
ATOM 13115 C C . SER H 2 58 ? -4.28874 3.22871 45.00356 1.000 113.36923 75 SER H C 1
ATOM 13116 O O . SER H 2 58 ? -3.54371 2.27203 44.79382 1.000 115.82253 75 SER H O 1
ATOM 13124 N N . GLU H 2 59 ? -4.05819 4.41969 44.45642 1.000 106.62959 76 GLU H N 1
ATOM 13125 C CA . GLU H 2 59 ? -2.86315 4.67921 43.66611 1.000 106.55872 76 GLU H CA 1
ATOM 13126 C C . GLU H 2 59 ? -1.74334 5.17661 44.57209 1.000 101.21189 76 GLU H C 1
ATOM 13127 O O . GLU H 2 59 ? -1.96203 6.03874 45.42829 1.000 95.41086 76 GLU H O 1
ATOM 13139 N N . ASN H 2 60 ? -0.54043 4.63337 44.37269 1.000 102.04742 77 ASN H N 1
ATOM 13140 C CA . ASN H 2 60 ? 0.64311 5.03571 45.13749 1.000 105.52961 77 ASN H CA 1
ATOM 13141 C C . ASN H 2 60 ? 1.34900 6.14074 44.35970 1.000 97.12219 77 ASN H C 1
ATOM 13142 O O . ASN H 2 60 ? 2.13578 5.87397 43.45015 1.000 106.58477 77 ASN H O 1
ATOM 13153 N N . LYS H 2 61 ? 1.07493 7.39059 44.72683 1.000 87.47995 78 LYS H N 1
ATOM 13154 C CA . LYS H 2 61 ? 1.51242 8.52011 43.91724 1.000 85.47041 78 LYS H CA 1
ATOM 13155 C C . LYS H 2 61 ? 2.97270 8.86207 44.18181 1.000 77.57920 78 LYS H C 1
ATOM 13156 O O . LYS H 2 61 ? 3.78623 8.90343 43.25572 1.000 89.26137 78 LYS H O 1
ATOM 13175 N N . ASN H 2 62 ? 3.32341 9.11355 45.43499 1.000 72.33885 79 ASN H N 1
ATOM 13176 C CA . ASN H 2 62 ? 4.65145 9.59025 45.78359 1.000 69.15062 79 ASN H CA 1
ATOM 13177 C C . ASN H 2 62 ? 5.34239 8.64235 46.75476 1.000 72.88517 79 ASN H C 1
ATOM 13178 O O . ASN H 2 62 ? 4.71227 7.77311 47.36566 1.000 68.62656 79 ASN H O 1
ATOM 13189 N N . TYR H 2 63 ? 6.66145 8.82066 46.87169 1.000 68.50420 80 TYR H N 1
ATOM 13190 C CA . TYR H 2 63 ? 7.48280 8.13316 47.85663 1.000 68.12325 80 TYR H CA 1
ATOM 13191 C C . TYR H 2 63 ? 8.44802 9.14725 48.44829 1.000 63.55592 80 TYR H C 1
ATOM 13192 O O . TYR H 2 63 ? 8.99291 9.98607 47.72508 1.000 68.67880 80 TYR H O 1
ATOM 13210 N N . TYR H 2 64 ? 8.66134 9.06856 49.75761 1.000 57.46127 81 TYR H N 1
ATOM 13211 C CA . TYR H 2 64 ? 9.61848 9.93200 50.43475 1.000 56.99481 81 TYR H CA 1
ATOM 13212 C C . TYR H 2 64 ? 10.43761 9.08563 51.39171 1.000 56.57897 81 TYR H C 1
ATOM 13213 O O . TYR H 2 64 ? 9.87689 8.26397 52.12204 1.000 55.79894 81 TYR H O 1
ATOM 13231 N N . ASN H 2 65 ? 11.75642 9.27697 51.37087 1.000 57.57124 82 ASN H N 1
ATOM 13232 C CA . ASN H 2 65 ? 12.68574 8.54696 52.22692 1.000 57.79524 82 ASN H CA 1
ATOM 13233 C C . ASN H 2 65 ? 13.50701 9.56106 53.01065 1.000 52.20899 82 ASN H C 1
ATOM 13234 O O . ASN H 2 65 ? 14.35472 10.25160 52.44199 1.000 58.51706 82 ASN H O 1
ATOM 13245 N N . VAL H 2 66 ? 13.27152 9.63316 54.31616 1.000 55.92370 83 VAL H N 1
ATOM 13246 C CA . VAL H 2 66 ? 13.97410 10.55868 55.19950 1.000 58.28579 83 VAL H CA 1
ATOM 13247 C C . VAL H 2 66 ? 14.99553 9.78008 56.01637 1.000 55.79843 83 VAL H C 1
ATOM 13248 O O . VAL H 2 66 ? 14.66169 8.76624 56.64037 1.000 54.76919 83 VAL H O 1
ATOM 13261 N N . ILE H 2 67 ? 16.23807 10.25218 56.02216 1.000 53.94242 84 ILE H N 1
ATOM 13262 C CA . ILE H 2 67 ? 17.29634 9.66007 56.82547 1.000 50.75683 84 ILE H CA 1
ATOM 13263 C C . ILE H 2 67 ? 17.87806 10.74125 57.71579 1.000 50.31882 84 ILE H C 1
ATOM 13264 O O . ILE H 2 67 ? 18.18300 11.84332 57.24644 1.000 53.60526 84 ILE H O 1
ATOM 13280 N N . GLY H 2 68 ? 18.00377 10.43119 58.99561 1.000 54.51107 85 GLY H N 1
ATOM 13281 C CA . GLY H 2 68 ? 18.55140 11.36789 59.95963 1.000 62.33062 85 GLY H CA 1
ATOM 13282 C C . GLY H 2 68 ? 19.38479 10.65193 61.00454 1.000 61.25951 85 GLY H C 1
ATOM 13283 O O . GLY H 2 68 ? 19.17613 9.47287 61.30057 1.000 58.33557 85 GLY H O 1
ATOM 13287 N N . HIS H 2 69 ? 20.34621 11.38162 61.56266 1.000 60.65186 86 HIS H N 1
ATOM 13288 C CA . HIS H 2 69 ? 21.22032 10.81786 62.58047 1.000 60.90346 86 HIS H CA 1
ATOM 13289 C C . HIS H 2 69 ? 21.59784 11.91708 63.55825 1.000 56.90903 86 HIS H C 1
ATOM 13290 O O . HIS H 2 69 ? 21.58162 13.10019 63.21544 1.000 59.42639 86 HIS H O 1
ATOM 13304 N N . GLY H 2 70 ? 21.92088 11.51168 64.78138 1.000 61.98991 87 GLY H N 1
ATOM 13305 C CA . GLY H 2 70 ? 22.26171 12.46871 65.81718 1.000 66.88085 87 GLY H CA 1
ATOM 13306 C C . GLY H 2 70 ? 22.45361 11.77105 67.14677 1.000 61.68829 87 GLY H C 1
ATOM 13307 O O . GLY H 2 70 ? 22.75362 10.57833 67.19432 1.000 61.66284 87 GLY H O 1
ATOM 13311 N N . ASP H 2 71 ? 22.25573 12.53038 68.22139 1.000 59.74761 88 ASP H N 1
ATOM 13312 C CA . ASP H 2 71 ? 22.41780 12.03025 69.57896 1.000 64.92124 88 ASP H CA 1
ATOM 13313 C C . ASP H 2 71 ? 21.06238 11.94413 70.26948 1.000 62.79781 88 ASP H C 1
ATOM 13314 O O . ASP H 2 71 ? 20.17896 12.77134 70.04442 1.000 65.15120 88 ASP H O 1
ATOM 13323 N N . ILE H 2 72 ? 20.90204 10.92893 71.11063 1.000 65.35047 89 ILE H N 1
ATOM 13324 C CA . ILE H 2 72 ? 19.70351 10.74987 71.92198 1.000 66.44486 89 ILE H CA 1
ATOM 13325 C C . ILE H 2 72 ? 20.09952 10.91012 73.38975 1.000 73.32098 89 ILE H C 1
ATOM 13326 O O . ILE H 2 72 ? 20.90537 10.13138 73.91787 1.000 74.06234 89 ILE H O 1
ATOM 13342 N N . ILE H 2 73 ? 19.54054 11.92343 74.04312 1.000 77.96323 90 ILE H N 1
ATOM 13343 C CA . ILE H 2 73 ? 19.95126 12.32852 75.38249 1.000 81.84379 90 ILE H CA 1
ATOM 13344 C C . ILE H 2 73 ? 18.85352 11.92476 76.35405 1.000 77.63772 90 ILE H C 1
ATOM 13345 O O . ILE H 2 73 ? 17.70400 12.36541 76.22214 1.000 78.06719 90 ILE H O 1
ATOM 13361 N N . GLN H 2 74 ? 19.20552 11.09004 77.32922 1.000 71.77617 91 GLN H N 1
ATOM 13362 C CA . GLN H 2 74 ? 18.26027 10.66778 78.35395 1.000 82.44689 91 GLN H CA 1
ATOM 13363 C C . GLN H 2 74 ? 18.27605 11.64549 79.52252 1.000 83.24416 91 GLN H C 1
ATOM 13364 O O . GLN H 2 74 ? 19.34169 11.96644 80.05363 1.000 90.25881 91 GLN H O 1
ATOM 13378 N N . LYS H 2 75 ? 17.09174 12.11532 79.91826 1.000 97.12072 92 LYS H N 1
ATOM 13379 C CA . LYS H 2 75 ? 16.95890 12.97780 81.08801 1.000 103.14403 92 LYS H CA 1
ATOM 13380 C C . LYS H 2 75 ? 16.45388 12.15954 82.27159 1.000 106.13446 92 LYS H C 1
ATOM 13381 O O . LYS H 2 75 ? 17.20463 11.88547 83.21473 1.000 113.54800 92 LYS H O 1
ATOM 13400 N N . ASN H 2 76 ? 15.18453 11.76618 82.23167 1.000 103.13881 93 ASN H N 1
ATOM 13401 C CA . ASN H 2 76 ? 14.60107 10.90226 83.24225 1.000 101.81787 93 ASN H CA 1
ATOM 13402 C C . ASN H 2 76 ? 14.54244 9.47057 82.71955 1.000 97.38338 93 ASN H C 1
ATOM 13403 O O . ASN H 2 76 ? 14.91432 9.17870 81.58190 1.000 91.42396 93 ASN H O 1
ATOM 13414 N N . THR H 2 77 ? 14.07111 8.56034 83.57255 1.000 102.79536 94 THR H N 1
ATOM 13415 C CA . THR H 2 77 ? 13.90165 7.17352 83.15491 1.000 102.26588 94 THR H CA 1
ATOM 13416 C C . THR H 2 77 ? 12.87969 7.03631 82.03162 1.000 99.47649 94 THR H C 1
ATOM 13417 O O . THR H 2 77 ? 12.86371 6.01086 81.33720 1.000 96.74142 94 THR H O 1
ATOM 13428 N N . HIS H 2 78 ? 12.03132 8.04305 81.83740 1.000 95.00758 95 HIS H N 1
ATOM 13429 C CA . HIS H 2 78 ? 10.96938 8.00302 80.84155 1.000 88.97381 95 HIS H CA 1
ATOM 13430 C C . HIS H 2 78 ? 10.93907 9.29434 80.03876 1.000 86.26219 95 HIS H C 1
ATOM 13431 O O . HIS H 2 78 ? 9.87643 9.78822 79.66186 1.000 92.71751 95 HIS H O 1
ATOM 13445 N N . GLN H 2 79 ? 12.10544 9.86564 79.76189 1.000 79.10014 96 GLN H N 1
ATOM 13446 C CA . GLN H 2 79 ? 12.17745 11.12882 79.03506 1.000 83.92399 96 GLN H CA 1
ATOM 13447 C C . GLN H 2 79 ? 13.52173 11.22721 78.33013 1.000 75.92539 96 GLN H C 1
ATOM 13448 O O . GLN H 2 79 ? 14.56648 11.11458 78.97444 1.000 78.84174 96 GLN H O 1
ATOM 13462 N N . TYR H 2 80 ? 13.49048 11.44626 77.01674 1.000 70.54101 97 TYR H N 1
ATOM 13463 C CA . TYR H 2 80 ? 14.68412 11.58164 76.19424 1.000 67.24585 97 TYR H CA 1
ATOM 13464 C C . TYR H 2 80 ? 14.53009 12.78177 75.26760 1.000 70.47557 97 TYR H C 1
ATOM 13465 O O . TYR H 2 80 ? 13.47928 13.42147 75.20971 1.000 67.79425 97 TYR H O 1
ATOM 13483 N N . TYR H 2 81 ? 15.60242 13.10014 74.54862 1.000 64.07013 98 TYR H N 1
ATOM 13484 C CA . TYR H 2 81 ? 15.57034 14.13475 73.52404 1.000 69.93546 98 TYR H CA 1
ATOM 13485 C C . TYR H 2 81 ? 16.34703 13.63934 72.31520 1.000 64.86645 98 TYR H C 1
ATOM 13486 O O . TYR H 2 81 ? 17.26690 12.82996 72.45135 1.000 59.52780 98 TYR H O 1
ATOM 13504 N N . LEU H 2 82 ? 15.97101 14.13140 71.13411 1.000 59.56360 99 LEU H N 1
ATOM 13505 C CA . LEU H 2 82 ? 16.65763 13.81286 69.88485 1.000 70.24545 99 LEU H CA 1
ATOM 13506 C C . LEU H 2 82 ? 17.20178 15.10568 69.28998 1.000 72.79496 99 LEU H C 1
ATOM 13507 O O . LEU H 2 82 ? 16.43276 15.95407 68.82196 1.000 77.56237 99 LEU H O 1
ATOM 13523 N N . ASN H 2 83 ? 18.52521 15.25061 69.30591 1.000 69.66281 100 ASN H N 1
ATOM 13524 C CA . ASN H 2 83 ? 19.20729 16.38663 68.70137 1.000 75.58887 100 ASN H CA 1
ATOM 13525 C C . ASN H 2 83 ? 19.88148 15.87735 67.43413 1.000 72.95630 100 ASN H C 1
ATOM 13526 O O . ASN H 2 83 ? 20.86001 15.12258 67.50586 1.000 67.81153 100 ASN H O 1
ATOM 13537 N N . PHE H 2 84 ? 19.35169 16.27866 66.27961 1.000 67.72516 101 PHE H N 1
ATOM 13538 C CA . PHE H 2 84 ? 19.85089 15.77947 65.00949 1.000 60.33048 101 PHE H CA 1
ATOM 13539 C C . PHE H 2 84 ? 21.14102 16.47962 64.59059 1.000 67.72868 101 PHE H C 1
ATOM 13540 O O . PHE H 2 84 ? 21.35134 17.66419 64.85779 1.000 74.68848 101 PHE H O 1
ATOM 13557 N N . ASP H 2 85 ? 22.01748 15.71887 63.93090 1.000 64.91571 102 ASP H N 1
ATOM 13558 C CA . ASP H 2 85 ? 23.18813 16.28426 63.27348 1.000 57.21315 102 ASP H CA 1
ATOM 13559 C C . ASP H 2 85 ? 22.89651 16.67372 61.83622 1.000 54.20560 102 ASP H C 1
ATOM 13560 O O . ASP H 2 85 ? 23.50903 17.60808 61.31661 1.000 60.35736 102 ASP H O 1
ATOM 13569 N N . ASN H 2 86 ? 21.98382 15.96503 61.18422 1.000 61.75999 103 ASN H N 1
ATOM 13570 C CA . ASN H 2 86 ? 21.64265 16.22129 59.79348 1.000 70.95239 103 ASN H CA 1
ATOM 13571 C C . ASN H 2 86 ? 20.45408 15.35475 59.37831 1.000 71.76352 103 ASN H C 1
ATOM 13572 O O . ASN H 2 86 ? 20.27471 14.24279 59.89246 1.000 61.55346 103 ASN H O 1
ATOM 13583 N N . ILE H 2 87 ? 19.62800 15.85544 58.46346 1.000 69.05573 104 ILE H N 1
ATOM 13584 C CA . ILE H 2 87 ? 18.53040 15.09544 57.88415 1.000 69.20808 104 ILE H CA 1
ATOM 13585 C C . ILE H 2 87 ? 18.56432 15.30818 56.37802 1.000 67.16268 104 ILE H C 1
ATOM 13586 O O . ILE H 2 87 ? 18.78760 16.42765 55.90051 1.000 74.26728 104 ILE H O 1
ATOM 13602 N N . ASP H 2 88 ? 18.33934 14.23290 55.63400 1.000 66.49418 105 ASP H N 1
ATOM 13603 C CA . ASP H 2 88 ? 18.30818 14.26379 54.18170 1.000 66.21265 105 ASP H CA 1
ATOM 13604 C C . ASP H 2 88 ? 17.00318 13.65152 53.70449 1.000 61.81501 105 ASP H C 1
ATOM 13605 O O . ASP H 2 88 ? 16.55245 12.63488 54.24112 1.000 60.93948 105 ASP H O 1
ATOM 13614 N N . VAL H 2 89 ? 16.40841 14.26685 52.68799 1.000 52.82446 106 VAL H N 1
ATOM 13615 C CA . VAL H 2 89 ? 15.13758 13.83108 52.12552 1.000 57.40716 106 VAL H CA 1
ATOM 13616 C C . VAL H 2 89 ? 15.35448 13.39673 50.68178 1.000 59.59062 106 VAL H C 1
ATOM 13617 O O . VAL H 2 89 ? 16.07222 14.05815 49.92221 1.000 62.97547 106 VAL H O 1
ATOM 13630 N N . TYR H 2 90 ? 14.72129 12.28912 50.30477 1.000 53.82956 107 TYR H N 1
ATOM 13631 C CA . TYR H 2 90 ? 14.74021 11.78605 48.94075 1.000 61.83353 107 TYR H CA 1
ATOM 13632 C C . TYR H 2 90 ? 13.30851 11.51539 48.50944 1.000 66.09134 107 TYR H C 1
ATOM 13633 O O . TYR H 2 90 ? 12.52110 10.95299 49.27251 1.000 61.60035 107 TYR H O 1
ATOM 13651 N N . THR H 2 91 ? 12.97232 11.91354 47.28689 1.000 70.25084 108 THR H N 1
ATOM 13652 C CA . THR H 2 91 ? 11.62841 11.72688 46.76424 1.000 78.42355 108 THR H CA 1
ATOM 13653 C C . THR H 2 91 ? 11.68586 11.00108 45.42826 1.000 83.10375 108 THR H C 1
ATOM 13654 O O . THR H 2 91 ? 12.72730 10.93255 44.76835 1.000 85.95780 108 THR H O 1
ATOM 13665 N N . GLY H 2 92 ? 10.53413 10.47108 45.03417 1.000 83.83096 109 GLY H N 1
ATOM 13666 C CA . GLY H 2 92 ? 10.39710 9.75455 43.78390 1.000 89.40347 109 GLY H CA 1
ATOM 13667 C C . GLY H 2 92 ? 9.01670 9.14276 43.68117 1.000 95.18116 109 GLY H C 1
ATOM 13668 O O . GLY H 2 92 ? 8.46584 8.67286 44.67971 1.000 98.84880 109 GLY H O 1
ATOM 13672 N N . THR H 2 93 ? 8.43042 9.16170 42.49312 1.000 103.96902 110 THR H N 1
ATOM 13673 C CA . THR H 2 93 ? 7.11280 8.57435 42.29125 1.000 104.77372 110 THR H CA 1
ATOM 13674 C C . THR H 2 93 ? 7.17003 7.06213 42.09547 1.000 106.23235 110 THR H C 1
ATOM 13675 O O . THR H 2 93 ? 6.17213 6.46215 41.67762 1.000 105.32053 110 THR H O 1
ATOM 13686 N N . ASN H 2 94 ? 8.31206 6.44683 42.39485 1.000 105.45538 111 ASN H N 1
ATOM 13687 C CA . ASN H 2 94 ? 8.49862 5.00609 42.31503 1.000 113.24376 111 ASN H CA 1
ATOM 13688 C C . ASN H 2 94 ? 9.88448 4.69307 42.85792 1.000 112.70993 111 ASN H C 1
ATOM 13689 O O . ASN H 2 94 ? 10.84378 5.41028 42.56074 1.000 112.49541 111 ASN H O 1
ATOM 13700 N N . LYS H 2 95 ? 9.98352 3.62823 43.65619 1.000 111.36867 112 LYS H N 1
ATOM 13701 C CA . LYS H 2 95 ? 11.24069 3.33107 44.33370 1.000 112.41949 112 LYS H CA 1
ATOM 13702 C C . LYS H 2 95 ? 12.38415 3.04150 43.36803 1.000 113.58422 112 LYS H C 1
ATOM 13703 O O . LYS H 2 95 ? 13.54596 3.05103 43.79261 1.000 109.42311 112 LYS H O 1
ATOM 13722 N N . ALA H 2 96 ? 12.09106 2.78783 42.09107 1.000 117.61334 113 ALA H N 1
ATOM 13723 C CA . ALA H 2 96 ? 13.14288 2.47997 41.12816 1.000 118.81565 113 ALA H CA 1
ATOM 13724 C C . ALA H 2 96 ? 14.26218 3.51434 41.18922 1.000 113.71451 113 ALA H C 1
ATOM 13725 O O . ALA H 2 96 ? 15.42554 3.17949 41.44097 1.000 108.79669 113 ALA H O 1
ATOM 13732 N N . ASN H 2 97 ? 13.92209 4.78454 40.96850 1.000 108.66050 114 ASN H N 1
ATOM 13733 C CA . ASN H 2 97 ? 14.89510 5.87243 40.97007 1.000 103.69860 114 ASN H CA 1
ATOM 13734 C C . ASN H 2 97 ? 14.32127 7.02924 41.77718 1.000 100.16967 114 ASN H C 1
ATOM 13735 O O . ASN H 2 97 ? 13.36034 7.67595 41.34871 1.000 95.61261 114 ASN H O 1
ATOM 13746 N N . MET H 2 98 ? 14.91000 7.28478 42.93997 1.000 104.92260 115 MET H N 1
ATOM 13747 C CA . MET H 2 98 ? 14.54516 8.39959 43.79834 1.000 98.68520 115 MET H CA 1
ATOM 13748 C C . MET H 2 98 ? 15.63288 9.46589 43.74279 1.000 92.68255 115 MET H C 1
ATOM 13749 O O . MET H 2 98 ? 16.79146 9.19157 43.42334 1.000 95.16883 115 MET H O 1
ATOM 13763 N N . LYS H 2 99 ? 15.24710 10.69256 44.06707 1.000 83.32595 116 LYS H N 1
ATOM 13764 C CA . LYS H 2 99 ? 16.10396 11.85413 43.89413 1.000 83.39442 116 LYS H CA 1
ATOM 13765 C C . LYS H 2 99 ? 16.14771 12.67036 45.17546 1.000 74.90264 116 LYS H C 1
ATOM 13766 O O . LYS H 2 99 ? 15.20396 12.63113 45.96913 1.000 79.27675 116 LYS H O 1
ATOM 13785 N N . PRO H 2 100 ? 17.22937 13.41751 45.40663 1.000 73.13158 117 PRO H N 1
ATOM 13786 C CA . PRO H 2 100 ? 17.26198 14.33321 46.55907 1.000 71.83361 117 PRO H CA 1
ATOM 13787 C C . PRO H 2 100 ? 16.18820 15.40477 46.43044 1.000 80.05060 117 PRO H C 1
ATOM 13788 O O . PRO H 2 100 ? 15.57129 15.59319 45.37891 1.000 76.88638 117 PRO H O 1
ATOM 13799 N N . TYR H 2 101 ? 15.96882 16.12763 47.52598 1.000 86.90306 118 TYR H N 1
ATOM 13800 C CA . TYR H 2 101 ? 14.83417 17.03631 47.59321 1.000 88.45932 118 TYR H CA 1
ATOM 13801 C C . TYR H 2 101 ? 15.10021 18.11230 48.63237 1.000 92.86631 118 TYR H C 1
ATOM 13802 O O . TYR H 2 101 ? 15.78132 17.87643 49.63188 1.000 85.89733 118 TYR H O 1
ATOM 13820 N N . LYS H 2 102 ? 14.55735 19.29915 48.37083 1.000 98.99602 119 LYS H N 1
ATOM 13821 C CA . LYS H 2 102 ? 14.80237 20.45267 49.22374 1.000 101.09712 119 LYS H CA 1
ATOM 13822 C C . LYS H 2 102 ? 14.30383 20.18876 50.63540 1.000 102.25998 119 LYS H C 1
ATOM 13823 O O . LYS H 2 102 ? 13.12796 19.87762 50.83454 1.000 101.29418 119 LYS H O 1
ATOM 13842 N N . GLU H 2 103 ? 15.19971 20.32437 51.61390 1.000 113.84803 120 GLU H N 1
ATOM 13843 C CA . GLU H 2 103 ? 14.85583 20.18135 53.02305 1.000 116.91320 120 GLU H CA 1
ATOM 13844 C C . GLU H 2 103 ? 13.72460 21.13529 53.38767 1.000 118.19759 120 GLU H C 1
ATOM 13845 O O . GLU H 2 103 ? 13.94493 22.35094 53.47054 1.000 122.25592 120 GLU H O 1
ATOM 13857 N N . PRO H 2 104 ? 12.50393 20.63328 53.62201 1.000 112.44361 121 PRO H N 1
ATOM 13858 C CA . PRO H 2 104 ? 11.39811 21.54308 53.95769 1.000 109.14171 121 PRO H CA 1
ATOM 13859 C C . PRO H 2 104 ? 11.57852 22.19796 55.31695 1.000 110.39221 121 PRO H C 1
ATOM 13860 O O . PRO H 2 104 ? 12.57548 21.96268 56.00943 1.000 109.72967 121 PRO H O 1
ATOM 13871 N N . THR H 2 105 ? 10.60287 23.02030 55.70926 1.000 108.21338 122 THR H N 1
ATOM 13872 C CA . THR H 2 105 ? 10.66962 23.67966 57.00796 1.000 106.58494 122 THR H CA 1
ATOM 13873 C C . THR H 2 105 ? 10.41067 22.70293 58.14859 1.000 102.54382 122 THR H C 1
ATOM 13874 O O . THR H 2 105 ? 10.96304 22.87196 59.24307 1.000 101.88308 122 THR H O 1
ATOM 13885 N N . SER H 2 106 ? 9.57567 21.68403 57.91855 1.000 95.85204 123 SER H N 1
ATOM 13886 C CA . SER H 2 106 ? 9.32247 20.69170 58.95874 1.000 92.41171 123 SER H CA 1
ATOM 13887 C C . SER H 2 106 ? 10.56159 19.85124 59.24770 1.000 90.32084 123 SER H C 1
ATOM 13888 O O . SER H 2 106 ? 10.72664 19.35599 60.36699 1.000 86.23085 123 SER H O 1
ATOM 13896 N N . ILE H 2 107 ? 11.44260 19.68570 58.26408 1.000 89.32028 124 ILE H N 1
ATOM 13897 C CA . ILE H 2 107 ? 12.69598 18.98162 58.50241 1.000 88.39577 124 ILE H CA 1
ATOM 13898 C C . ILE H 2 107 ? 13.71293 19.91416 59.14471 1.000 94.39577 124 ILE H C 1
ATOM 13899 O O . ILE H 2 107 ? 14.33322 19.57846 60.16027 1.000 95.59136 124 ILE H O 1
ATOM 13915 N N . SER H 2 108 ? 13.89277 21.10410 58.56290 1.000 99.10406 125 SER H N 1
ATOM 13916 C CA . SER H 2 108 ? 14.91539 22.02332 59.04921 1.000 100.12295 125 SER H CA 1
ATOM 13917 C C . SER H 2 108 ? 14.70745 22.37900 60.51433 1.000 99.81687 125 SER H C 1
ATOM 13918 O O . SER H 2 108 ? 15.68219 22.58979 61.24516 1.000 100.12416 125 SER H O 1
ATOM 13926 N N . SER H 2 109 ? 13.45500 22.44322 60.96590 1.000 96.93160 126 SER H N 1
ATOM 13927 C CA . SER H 2 109 ? 13.17668 22.80768 62.35018 1.000 98.53514 126 SER H CA 1
ATOM 13928 C C . SER H 2 109 ? 13.57303 21.72170 63.34638 1.000 99.12934 126 SER H C 1
ATOM 13929 O O . SER H 2 109 ? 13.33772 21.89348 64.54968 1.000 97.47329 126 SER H O 1
ATOM 13937 N N . LEU H 2 110 ? 14.16306 20.61720 62.88605 1.000 95.37086 127 LEU H N 1
ATOM 13938 C CA . LEU H 2 110 ? 14.62337 19.56024 63.77222 1.000 90.79660 127 LEU H CA 1
ATOM 13939 C C . LEU H 2 110 ? 16.13834 19.48408 63.88895 1.000 96.56764 127 LEU H C 1
ATOM 13940 O O . LEU H 2 110 ? 16.63585 18.91579 64.86858 1.000 91.63659 127 LEU H O 1
ATOM 13956 N N . ILE H 2 111 ? 16.87681 20.03890 62.92420 1.000 102.89929 128 ILE H N 1
ATOM 13957 C CA . ILE H 2 111 ? 18.33326 19.99553 62.96664 1.000 104.87435 128 ILE H CA 1
ATOM 13958 C C . ILE H 2 111 ? 18.83583 20.97510 64.01611 1.000 111.74016 128 ILE H C 1
ATOM 13959 O O . ILE H 2 111 ? 18.42160 22.14131 64.04755 1.000 115.83168 128 ILE H O 1
ATOM 13975 N N . ASN H 2 112 ? 19.73885 20.50702 64.87789 1.000 114.94249 129 ASN H N 1
ATOM 13976 C CA . ASN H 2 112 ? 20.28205 21.32179 65.96634 1.000 122.47383 129 ASN H CA 1
ATOM 13977 C C . ASN H 2 112 ? 19.15809 21.93353 66.80739 1.000 121.80647 129 ASN H C 1
ATOM 13978 O O . ASN H 2 112 ? 19.07420 23.14973 67.01130 1.000 120.75686 129 ASN H O 1
ATOM 13989 N N . LYS H 2 113 ? 18.27797 21.06564 67.29843 1.000 113.22847 130 LYS H N 1
ATOM 13990 C CA . LYS H 2 113 ? 17.15976 21.49613 68.13213 1.000 112.86941 130 LYS H CA 1
ATOM 13991 C C . LYS H 2 113 ? 16.61445 20.26970 68.84200 1.000 108.36594 130 LYS H C 1
ATOM 13992 O O . LYS H 2 113 ? 16.24288 19.29177 68.18533 1.000 105.95107 130 LYS H O 1
ATOM 14011 N N . SER H 2 114 ? 16.56977 20.31762 70.17088 1.000 105.35321 131 SER H N 1
ATOM 14012 C CA . SER H 2 114 ? 16.12018 19.16772 70.94222 1.000 98.09143 131 SER H CA 1
ATOM 14013 C C . SER H 2 114 ? 14.67586 18.82600 70.60137 1.000 94.61948 131 SER H C 1
ATOM 14014 O O . SER H 2 114 ? 13.85218 19.70883 70.35099 1.000 98.88695 131 SER H O 1
ATOM 14022 N N . ASN H 2 115 ? 14.37545 17.52851 70.58557 1.000 86.05489 132 ASN H N 1
ATOM 14023 C CA . ASN H 2 115 ? 13.05304 17.02012 70.23390 1.000 80.71191 132 ASN H CA 1
ATOM 14024 C C . ASN H 2 115 ? 12.57307 16.12133 71.36100 1.000 79.12847 132 ASN H C 1
ATOM 14025 O O . ASN H 2 115 ? 13.07816 15.00875 71.52958 1.000 82.45833 132 ASN H O 1
ATOM 14036 N N . ASN H 2 116 ? 11.59845 16.60273 72.12177 1.000 87.38300 133 ASN H N 1
ATOM 14037 C CA . ASN H 2 116 ? 11.09942 15.86736 73.27404 1.000 85.50947 133 ASN H CA 1
ATOM 14038 C C . ASN H 2 116 ? 10.60095 14.48980 72.85650 1.000 78.76427 133 ASN H C 1
ATOM 14039 O O . ASN H 2 116 ? 9.78659 14.35910 71.94067 1.000 76.51713 133 ASN H O 1
ATOM 14050 N N . ILE H 2 117 ? 11.08945 13.46289 73.54516 1.000 79.30685 134 ILE H N 1
ATOM 14051 C CA . ILE H 2 117 ? 10.57856 12.10211 73.43602 1.000 77.71639 134 ILE H CA 1
ATOM 14052 C C . ILE H 2 117 ? 10.29574 11.59934 74.84612 1.000 80.60513 134 ILE H C 1
ATOM 14053 O O . ILE H 2 117 ? 11.22515 11.44714 75.64900 1.000 82.65124 134 ILE H O 1
ATOM 14069 N N . ARG H 2 118 ? 9.02775 11.32661 75.14529 1.000 70.79626 135 ARG H N 1
ATOM 14070 C CA . ARG H 2 118 ? 8.62334 10.79102 76.44050 1.000 66.22246 135 ARG H CA 1
ATOM 14071 C C . ARG H 2 118 ? 8.25109 9.32479 76.27087 1.000 62.44981 135 ARG H C 1
ATOM 14072 O O . ARG H 2 118 ? 7.37490 8.99186 75.46945 1.000 59.43482 135 ARG H O 1
ATOM 14093 N N . VAL H 2 119 ? 8.90847 8.45730 77.02850 1.000 71.98334 136 VAL H N 1
ATOM 14094 C CA . VAL H 2 119 ? 8.53893 7.04759 77.07841 1.000 67.65315 136 VAL H CA 1
ATOM 14095 C C . VAL H 2 119 ? 7.42343 6.87531 78.09461 1.000 66.78977 136 VAL H C 1
ATOM 14096 O O . VAL H 2 119 ? 7.43308 7.50695 79.15378 1.000 69.80838 136 VAL H O 1
ATOM 14109 N N . VAL H 2 120 ? 6.44307 6.04005 77.76729 1.000 63.77914 137 VAL H N 1
ATOM 14110 C CA . VAL H 2 120 ? 5.33434 5.76316 78.67804 1.000 63.53519 137 VAL H CA 1
ATOM 14111 C C . VAL H 2 120 ? 5.20778 4.28699 79.01152 1.000 63.75327 137 VAL H C 1
ATOM 14112 O O . VAL H 2 120 ? 4.48305 3.94455 79.95755 1.000 71.57518 137 VAL H O 1
ATOM 14125 N N . TYR H 2 121 ? 5.87931 3.39959 78.28531 1.000 62.50271 138 TYR H N 1
ATOM 14126 C CA . TYR H 2 121 ? 5.91602 1.99476 78.66434 1.000 66.53661 138 TYR H CA 1
ATOM 14127 C C . TYR H 2 121 ? 7.12403 1.33839 78.01754 1.000 62.63440 138 TYR H C 1
ATOM 14128 O O . TYR H 2 121 ? 7.43786 1.61966 76.86427 1.000 59.38310 138 TYR H O 1
ATOM 14146 N N . LEU H 2 122 ? 7.79168 0.46956 78.76838 1.000 71.36279 139 LEU H N 1
ATOM 14147 C CA . LEU H 2 122 ? 8.97625 -0.24281 78.31279 1.000 70.72195 139 LEU H CA 1
ATOM 14148 C C . LEU H 2 122 ? 8.80728 -1.72967 78.59850 1.000 78.09326 139 LEU H C 1
ATOM 14149 O O . LEU H 2 122 ? 8.30716 -2.12296 79.65995 1.000 73.31605 139 LEU H O 1
ATOM 14165 N N . SER H 2 123 ? 9.23903 -2.55275 77.64880 1.000 75.06024 140 SER H N 1
ATOM 14166 C CA . SER H 2 123 ? 9.11976 -3.99597 77.76692 1.000 71.49585 140 SER H CA 1
ATOM 14167 C C . SER H 2 123 ? 10.30908 -4.64201 77.06707 1.000 85.39142 140 SER H C 1
ATOM 14168 O O . SER H 2 123 ? 11.18529 -3.96483 76.51470 1.000 81.85244 140 SER H O 1
ATOM 14176 N N . GLU H 2 124 ? 10.33355 -5.97421 77.09199 1.000 89.74914 141 GLU H N 1
ATOM 14177 C CA . GLU H 2 124 ? 11.37028 -6.69350 76.36272 1.000 87.28588 141 GLU H CA 1
ATOM 14178 C C . GLU H 2 124 ? 11.17659 -6.54738 74.85650 1.000 69.37212 141 GLU H C 1
ATOM 14179 O O . GLU H 2 124 ? 12.14894 -6.42198 74.10818 1.000 69.20982 141 GLU H O 1
ATOM 14191 N N . GLU H 2 125 ? 9.93176 -6.54130 74.39691 1.000 71.82662 142 GLU H N 1
ATOM 14192 C CA . GLU H 2 125 ? 9.64299 -6.62306 72.97420 1.000 73.40389 142 GLU H CA 1
ATOM 14193 C C . GLU H 2 125 ? 9.31401 -5.28293 72.33180 1.000 61.41388 142 GLU H C 1
ATOM 14194 O O . GLU H 2 125 ? 9.45838 -5.15588 71.10943 1.000 58.48749 142 GLU H O 1
ATOM 14206 N N . TYR H 2 126 ? 8.88594 -4.28446 73.10099 1.000 59.56292 143 TYR H N 1
ATOM 14207 C CA . TYR H 2 126 ? 8.48847 -3.02356 72.48452 1.000 54.31096 143 TYR H CA 1
ATOM 14208 C C . TYR H 2 126 ? 8.50307 -1.89694 73.50625 1.000 57.99160 143 TYR H C 1
ATOM 14209 O O . TYR H 2 126 ? 8.47785 -2.12218 74.72004 1.000 59.13925 143 TYR H O 1
ATOM 14227 N N . VAL H 2 127 ? 8.55345 -0.67605 72.98510 1.000 52.70519 144 VAL H N 1
ATOM 14228 C CA . VAL H 2 127 ? 8.47701 0.54105 73.77939 1.000 53.74027 144 VAL H CA 1
ATOM 14229 C C . VAL H 2 127 ? 7.34907 1.39287 73.21251 1.000 54.76669 144 VAL H C 1
ATOM 14230 O O . VAL H 2 127 ? 7.14032 1.42675 71.99285 1.000 49.19706 144 VAL H O 1
ATOM 14243 N N . VAL H 2 128 ? 6.61356 2.06810 74.09579 1.000 54.19854 145 VAL H N 1
ATOM 14244 C CA . VAL H 2 128 ? 5.52586 2.96516 73.71466 1.000 51.41339 145 VAL H CA 1
ATOM 14245 C C . VAL H 2 128 ? 5.96309 4.36900 74.09808 1.000 52.74619 145 VAL H C 1
ATOM 14246 O O . VAL H 2 128 ? 6.28670 4.62723 75.26712 1.000 55.37154 145 VAL H O 1
ATOM 14259 N N . VAL H 2 129 ? 5.93983 5.28654 73.12688 1.000 51.07377 146 VAL H N 1
ATOM 14260 C CA . VAL H 2 129 ? 6.51183 6.61269 73.31472 1.000 52.39609 146 VAL H CA 1
ATOM 14261 C C . VAL H 2 129 ? 5.53011 7.69044 72.87492 1.000 58.93516 146 VAL H C 1
ATOM 14262 O O . VAL H 2 129 ? 4.58306 7.44026 72.12653 1.000 53.92895 146 VAL H O 1
ATOM 14275 N N . GLU H 2 130 ? 5.77439 8.90588 73.36579 1.000 57.10415 147 GLU H N 1
ATOM 14276 C CA . GLU H 2 130 ? 5.14935 10.12238 72.86382 1.000 53.81596 147 GLU H CA 1
ATOM 14277 C C . GLU H 2 130 ? 6.22888 10.94536 72.17216 1.000 56.94522 147 GLU H C 1
ATOM 14278 O O . GLU H 2 130 ? 7.24022 11.29840 72.79982 1.000 56.03186 147 GLU H O 1
ATOM 14290 N N . PHE H 2 131 ? 6.02878 11.23496 70.88188 1.000 51.92854 148 PHE H N 1
ATOM 14291 C CA . PHE H 2 131 ? 7.05881 11.95791 70.13960 1.000 55.24177 148 PHE H CA 1
ATOM 14292 C C . PHE H 2 131 ? 6.45046 13.07122 69.29684 1.000 52.30686 148 PHE H C 1
ATOM 14293 O O . PHE H 2 131 ? 5.27017 13.40181 69.44235 1.000 54.43654 148 PHE H O 1
ATOM 14310 N N . PHE H 2 132 ? 7.27147 13.69094 68.45500 1.000 54.57914 149 PHE H N 1
ATOM 14311 C CA . PHE H 2 132 ? 6.99045 15.01994 67.92836 1.000 56.37079 149 PHE H CA 1
ATOM 14312 C C . PHE H 2 132 ? 6.38172 15.03724 66.53044 1.000 54.65005 149 PHE H C 1
ATOM 14313 O O . PHE H 2 132 ? 6.09474 16.12338 66.02028 1.000 61.30055 149 PHE H O 1
ATOM 14330 N N . PHE H 2 133 ? 6.16529 13.88330 65.90216 1.000 54.38908 150 PHE H N 1
ATOM 14331 C CA . PHE H 2 133 ? 5.50949 13.86841 64.59735 1.000 51.74443 150 PHE H CA 1
ATOM 14332 C C . PHE H 2 133 ? 4.12857 14.49553 64.71045 1.000 56.16854 150 PHE H C 1
ATOM 14333 O O . PHE H 2 133 ? 3.33907 14.10815 65.57746 1.000 51.73698 150 PHE H O 1
ATOM 14350 N N . TYR H 2 134 ? 3.84863 15.47473 63.83904 1.000 55.08353 151 TYR H N 1
ATOM 14351 C CA . TYR H 2 134 ? 2.59377 16.22575 63.85857 1.000 56.79337 151 TYR H CA 1
ATOM 14352 C C . TYR H 2 134 ? 2.41638 16.99661 65.16435 1.000 62.94945 151 TYR H C 1
ATOM 14353 O O . TYR H 2 134 ? 1.29176 17.18656 65.64209 1.000 70.65857 151 TYR H O 1
ATOM 14371 N N . ASP H 2 135 ? 3.52455 17.43620 65.75991 1.000 63.97429 152 ASP H N 1
ATOM 14372 C CA . ASP H 2 135 ? 3.49900 18.15795 67.03330 1.000 74.88332 152 ASP H CA 1
ATOM 14373 C C . ASP H 2 135 ? 2.83963 17.34079 68.14217 1.000 69.72790 152 ASP H C 1
ATOM 14374 O O . ASP H 2 135 ? 2.30772 17.89554 69.10426 1.000 80.92157 152 ASP H O 1
ATOM 14383 N N . GLY H 2 136 ? 2.86741 16.01975 68.01701 1.000 64.40508 153 GLY H N 1
ATOM 14384 C CA . GLY H 2 136 ? 2.28835 15.15149 69.02016 1.000 60.05344 153 GLY H CA 1
ATOM 14385 C C . GLY H 2 136 ? 1.72278 13.86593 68.44594 1.000 60.81949 153 GLY H C 1
ATOM 14386 O O . GLY H 2 136 ? 0.74171 13.89387 67.69715 1.000 54.63594 153 GLY H O 1
ATOM 14390 N N . GLN H 2 137 ? 2.31928 12.72953 68.80737 1.000 53.42487 154 GLN H N 1
ATOM 14391 C CA . GLN H 2 137 ? 1.86295 11.43123 68.33032 1.000 48.98087 154 GLN H CA 1
ATOM 14392 C C . GLN H 2 137 ? 2.30795 10.37062 69.32162 1.000 50.19736 154 GLN H C 1
ATOM 14393 O O . GLN H 2 137 ? 3.38401 10.47424 69.91914 1.000 53.03842 154 GLN H O 1
ATOM 14407 N N . ILE H 2 138 ? 1.48006 9.34316 69.47892 1.000 48.89697 155 ILE H N 1
ATOM 14408 C CA . ILE H 2 138 ? 1.80459 8.19985 70.32656 1.000 47.21701 155 ILE H CA 1
ATOM 14409 C C . ILE H 2 138 ? 1.88717 6.95819 69.44832 1.000 49.19256 155 ILE H C 1
ATOM 14410 O O . ILE H 2 138 ? 1.01607 6.73755 68.59574 1.000 48.50268 155 ILE H O 1
ATOM 14426 N N . ILE H 2 139 ? 2.93211 6.14615 69.65720 1.000 48.00392 156 ILE H N 1
ATOM 14427 C CA . ILE H 2 139 ? 3.19670 4.99364 68.80212 1.000 44.85665 156 ILE H CA 1
ATOM 14428 C C . ILE H 2 139 ? 3.92897 3.94278 69.61941 1.000 46.42034 156 ILE H C 1
ATOM 14429 O O . ILE H 2 139 ? 4.55569 4.23985 70.64277 1.000 45.84206 156 ILE H O 1
ATOM 14445 N N . THR H 2 140 ? 3.84005 2.69835 69.15688 1.000 44.07660 157 THR H N 1
ATOM 14446 C CA . THR H 2 140 ? 4.60838 1.58748 69.70028 1.000 44.21165 157 THR H CA 1
ATOM 14447 C C . THR H 2 140 ? 5.74238 1.21810 68.74401 1.000 46.83744 157 THR H C 1
ATOM 14448 O O . THR H 2 140 ? 5.53155 1.09474 67.52271 1.000 41.83999 157 THR H O 1
ATOM 14459 N N . LEU H 2 141 ? 6.94536 1.06772 69.29848 1.000 44.91213 158 LEU H N 1
ATOM 14460 C CA . LEU H 2 141 ? 8.11936 0.66086 68.54133 1.000 46.55084 158 LEU H CA 1
ATOM 14461 C C . LEU H 2 141 ? 8.57722 -0.70423 69.03208 1.000 46.40112 158 LEU H C 1
ATOM 14462 O O . LEU H 2 141 ? 8.67999 -0.93185 70.24081 1.000 49.17696 158 LEU H O 1
ATOM 14478 N N . HIS H 2 142 ? 8.83696 -1.60472 68.09638 1.000 45.90049 159 HIS H N 1
ATOM 14479 C CA . HIS H 2 142 ? 9.21295 -2.97068 68.41706 1.000 47.58562 159 HIS H CA 1
ATOM 14480 C C . HIS H 2 142 ? 10.72657 -3.08818 68.43112 1.000 49.38431 159 HIS H C 1
ATOM 14481 O O . HIS H 2 142 ? 11.39794 -2.60275 67.51741 1.000 48.75123 159 HIS H O 1
ATOM 14495 N N . ARG H 2 143 ? 11.24906 -3.74860 69.45334 1.000 51.95763 160 ARG H N 1
ATOM 14496 C CA . ARG H 2 143 ? 12.68071 -3.86586 69.68101 1.000 54.38196 160 ARG H CA 1
ATOM 14497 C C . ARG H 2 143 ? 13.23127 -5.09893 68.97499 1.000 56.16596 160 ARG H C 1
ATOM 14498 O O . ARG H 2 143 ? 12.55020 -6.11721 68.83232 1.000 58.41685 160 ARG H O 1
ATOM 14519 N N . TYR H 2 144 ? 14.46903 -4.98638 68.51002 1.000 63.74838 161 TYR H N 1
ATOM 14520 C CA . TYR H 2 144 ? 15.17350 -6.12024 67.91084 1.000 70.28427 161 TYR H CA 1
ATOM 14521 C C . TYR H 2 144 ? 16.61171 -6.18810 68.41956 1.000 68.30038 161 TYR H C 1
ATOM 14522 O O . TYR H 2 144 ? 17.33627 -5.19297 68.41851 1.000 66.73590 161 TYR H O 1
#

Organism: Vibrio parahaemolyticus serotype O3:K6 (strain RIMD 2210633) (NCBI:txid223926)

Solvent-accessible surface area: 44132 Å² total; per-residue (Å²): 174,29,23,32,16,7,18,27,77,102,32,0,21,0,6,6,54,65,24,130,39,0,95,67,0,0,66,22,0,27,91,30,0,75,85,72,160,28,120,3,76,50,0,2,0,0,13,37,132,119,9,8,0,0,0,25,4,19,146,145,124,100,10,53,1,19,0,15,16,14,117,171,191,53,70,67,113,104,4,5,95,29,0,9,94,30,13,105,208,105,58,35,2,70,6,25,39,2,50,6,77,21,49,5,45,92,73,85,66,67,30,33,2,29,8,0,26,0,36,23,37,82,48,2,2,6,7,24,23,24,65,28,45,56,147,115,91,69,91,46,24,56,26,28,2,4,11,4,43,18,75,103,140,37,48,24,18,47,53,16,50,25,93,41,7,30,15,25,28,14,104,83,122,95,95,49,121,104,105,189,58,58,114,77,75,35,34,31,49,123,98,78,5,28,25,33,13,35,66,66,30,159,127,23,10,0,6,0,15,31,41,76,137,0,0,0,1,0,24,17,68,114,193,134,37,21,68,82,25,20,79,80,107,30,0,40,0,10,6,105,70,144,116,35,0,86,62,0,0,78,9,0,30,22,3,0,67,4,24,158,37,93,3,42,49,0,3,0,1,12,55,98,128,14,9,0,0,0,19,0,25,131,100,77,145,26,56,1,24,0,4,16,15,117,145,175,17,44,49,23,3,2,1,0,2,0,0,1,4,10,54,181,221,66,94,65,58,102,40,65,14,56,4,78,20,5,4,40,94,36,89,64,17,31,38,1,37,8,71,30,37,37,108,38,83,113,6,71,8,62,21,71,30,73,28,22,37,193,78,111,71,114,25,33,57,36,17,47,3,70,5,44,24,60,100,135,68,102,91,66,53,44,18,55,23,93,62,4,51,10,70,28,9,84,68,170,105,63,54,142,111,88,166,75,60,111,72,21,50,43,33,52,126,106,52,3,75,24,69,15,34,61,123,29,142,74,2,15,0,7,0,17,29,40,73,127,1,0,0,0,0,23,38,96,198,139,32,19,44,41,11,27,32,72,89,30,0,12,0,8,9,88,68,50,146,34,0,77,47,0,0,61,16,0,28,32,11,0,66,21,22,160,38,92,2,60,39,0,3,0,0,13,43,129,115,4,7,0,0,0,23,0,26,123,123,85,132,12,54,2,23,0,3,13,24,134,144,160,11,43,42,27,3,3,6,4,2,0,0,1,8,8,59,91,128,98,66,63,100,39,72,10,54,6,74,22,18,3,42,98,32,83,71,48,32,30,1,31,9,62,29,32,38,109,33,80,103,9,68,10,54,24,70,30,73,25,24,23,176,110,99,80,98,50,20,54,41,15,61,2,79,3,39,26,50,105,128,77,72,32,47,53,65,16,68,26,96,60,2,59,9,80,37,13,96,77,134,101,86,34,135,105,102,181,73,54,112,73,20,50,46,32,52,151,110,65,6,45,27,36,17,12,32,72,28,137,69,10,12,0,7,0,15,34,39,65,107,0,0,0,1,0,24,22,94,163,161,28,22,62,87,19,24,61,107,112,20,0,40,0,9,6,100,55,130,132,28,0,92,48,0,0,62,11,0,44,91,28,0,82,88,65,162,39,120,8,93,54,0,2,0,2,8,42,100,150,10,8,1,0,0,20,0,27,170,102,95,134,28,56,3,25,0,13,18,20,162,181,150,51,81,64,114,89,3,6,93,26,0,9,80,36,8,69,187,109,55,3,54,9,35,53,9,60,5,80,20,46,3,57,95,71,64,74,66,32,38,2,23,10,0,26,0,26,29,38,86,41,3,10,8,9,22,28,26,73,29,58,35,179,91,100,68,99,43,39,54,22,15,17,2,13,2,39,26,62,103,124,103,102,101,26,52,62,24,36,12,67,32,4,32,11,28,22,10,101,88,116,87,123,53,135,106,114,175,82,50,116,78,25,53,65,31,49,122,128,54,10,32,16,70,15,42,61,120,32,131,65,8,13,0,10,0,16,32,40,81,139,1,0,0,2,0,22,36,77,116

Secondary structure (DSSP, 8-state):
-PPPEEEEETTEEEE-S-HHHHHHHHHHHHHHHHHHT---SEEEEEE-SSEEEEEEE-TTS--EEEEEE-SSPPPHHHHHHHHHHHHH-/---EEEEEEEEEEE-TTSS-EEEEEEEEEEETTEEEEEEEEEEESSSSEEEEEEEEEEEEEEEEETTEEEEEEEEEEEEEESSTTS-EEEPPPHHHHGGGGS-EEEEEEEE-SSEEEEEESGGG-EEEEEEE-/-PPP-EEEEETTEEEE-S-HHHHHHHHHHHHHHHHHHT---SEEEEEEETTEEEEEEE-TTS-EEEEEEE-SSPPPHHHHHHHHHHHHH-/-PPPEEEEEEEEEE-TTSS-EEEEEEEEEEETTEEEEEEEEEEESSS-EEEEEEEEEEEEEEE-SSSEEEEEEEEEEEEEESSGGG-EE----HHHHHHHTS-EEEEEEEE-SSEEEEEE-GGG-EEEEEEE-/----EEEEETTEEEE-S-HHHHHHHHHHHHHHHHHTT---SEEEEEE-SSEEEEEEE-TTS-EEEEEEE-SSPPPHHHHHHHHHHHHH-/--EEEEEEEEEEE-TTSSEEEEEEEEEEEETTEEEEEEEEEEEETTEEEEEEEEEEEEEEEEEETTEEEEEEEEEEEEEESSGGG-EEE---HHHHTTTTS--EEEEEEE-SSEEEEEESGGG-EEEEEEE-/----EEEEETTEEEE-S-HHHHHHHHHHHHHHHHHTT---SEEEEEE-SSEEEEEEE-TTS-EEEEEEE-SSPPPHHHHHHHHHHHHH-/--EEEEEEEEEEE-TTSSEEEEEEEEEEEETTEEEEEEEEEEEETTEEEEEEEEEEEEEEEEEETTEEEEEEEEEEEEEESSTTS-EE----HHHHTTBTS--EEEEEEE-SSEEEEEE-GGG-EEEEEEE-